Protein 3IBY (pdb70)

Nearest PDB structures (foldseek):
  3iby-assembly1_A  TM=1.004E+00  e=4.675E-51  Legionella pneumophila
  3iby-assembly4_D  TM=9.931E-01  e=3.645E-46  Legionella pneumophila
  3iby-assembly3_C  TM=9.946E-01  e=7.337E-43  Legionella pneumophila
  3hyr-assembly1_A  TM=8.901E-01  e=9.371E-24  Escherichia coli
  4q00-assembly2_B  TM=8.848E-01  e=1.902E-23  Escherichia coli K-12

Secondary structure (DSSP, 8-state):
-EEEEEESTTSSHHHHHHHHHTTSEEEEEPTTSSSEEEEEEEEETTEEEEEEEPPP-SS---HHHHHHHHHHHHS--SEEEEEEEGGGHHHHHHHHHHHTTS-S-EEEEEE-HHHHHHTT-EE-HHHHHHHH-S-EEE-BGGGTBSHHHHHHHHHT--S--PPP-----HHHHHHHHHHHHHHHHHT--HHHHHHHHHHHHHT----HHHHHHHHHHHTTS-HHHHHHHHHHHHHHHHHHHHEE-/-EEEEEE-TTSSHHHHHHHHHTT-EEEEEPTTSSSEEEEEEEEETTEEEEEEEPPP-S-S---SSS--HHHHHHHHHHHHS--SEEEEEEEGGGHHHHHHHHHHHHTT-S-EEEEEE-HHHHHHTT--B-HHHHHHHHTS-EEE-BGGGTBSHHHHHHHHHT--SPPPPP-----HHHHHHHHHHHHHHHHTT--HHHHHHHHHHHHTT----HHHHHHHHHHHHHHHHHHB--/-EEEEEE-SSSSHHHHHHHHHTT-EEEEEPTTS--EEEEEEEEETTEEEEEEE----S----HHHHHHHHHHHHS--SEEEEEEEGGGHHHHHHHHHHHGGGSS-EEEEEE-HHHHHHTT-EE-HHHHHHHHSSEEEE-BGGGTBTHHHHHHHHHT--S--PPP-----HHHHHHHHHHHHHHHHHT--HHHHHHHHHHHHTT----HHHHHHHHHHHHHHHHHHTTEE-/-EEEEEE-SSSSHHHHHHHHHTT-EEEEE-TTSSSEEEEEEEEETTEEEEEEE----S-S----HHHHHHHHHHHHS--SEEEEEEEGGGHHHHHHHHHHHGGGTS-EEEEEE-HHHHHHTT-EE-HHHHHHHHTS-EEE-BGGGTBTHHHHHHHHTT--S--PPP-----HHHHHHHHHHHHHHHHHT--HHHHHHHHHHHHTT-HHHHHHTT-HHHHHHHHSSTT-HHHHHHHHHHHHHHHHHHHHEE-

Structure (mmCIF, N/CA/C/O backbone):
data_3IBY
#
_entry.id   3IBY
#
_cell.length_a   53.056
_cell.length_b   130.697
_cell.length_c   157.616
_cell.angle_alpha   90.00
_cell.angle_beta   90.00
_cell.angle_gamma   90.00
#
_symmetry.space_group_name_H-M   'P 21 21 21'
#
loop_
_entity.id
_entity.type
_entity.pdbx_description
1 polymer 'Ferrous iron transport protein B'
2 water water
#
loop_
_atom_site.group_PDB
_atom_site.id
_atom_site.type_symbol
_atom_site.label_atom_id
_atom_site.label_alt_id
_atom_site.label_comp_id
_atom_site.label_asym_id
_atom_site.label_entity_id
_atom_site.label_seq_id
_atom_site.pdbx_PDB_ins_code
_atom_site.Cartn_x
_atom_site.Cartn_y
_atom_site.Cartn_z
_atom_site.occupancy
_atom_site.B_iso_or_equiv
_atom_site.auth_seq_id
_atom_site.auth_comp_id
_atom_site.auth_asym_id
_atom_site.auth_atom_id
_atom_site.pdbx_PDB_model_num
ATOM 1 N N . THR A 1 2 ? 20.498 7.674 -44.811 1.00 12.02 2 THR A N 1
ATOM 2 C CA . THR A 1 2 ? 20.442 6.676 -45.897 1.00 11.92 2 THR A CA 1
ATOM 3 C C . THR A 1 2 ? 19.542 7.240 -46.991 1.00 11.75 2 THR A C 1
ATOM 4 O O . THR A 1 2 ? 18.497 7.811 -46.718 1.00 11.45 2 THR A O 1
ATOM 8 N N . HIS A 1 3 ? 19.964 7.063 -48.238 1.00 12.13 3 HIS A N 1
ATOM 9 C CA . HIS A 1 3 ? 19.446 7.859 -49.351 1.00 12.14 3 HIS A CA 1
ATOM 10 C C . HIS A 1 3 ? 18.691 7.005 -50.346 1.00 12.17 3 HIS A C 1
ATOM 11 O O . HIS A 1 3 ? 19.224 6.032 -50.907 1.00 11.81 3 HIS A O 1
ATOM 18 N N . ALA A 1 4 ? 17.446 7.391 -50.574 1.00 12.31 4 ALA A N 1
ATOM 19 C CA . ALA A 1 4 ? 16.516 6.579 -51.371 1.00 11.99 4 ALA A CA 1
ATOM 20 C C . ALA A 1 4 ? 16.037 7.358 -52.577 1.00 11.55 4 ALA A C 1
ATOM 21 O O . ALA A 1 4 ? 15.522 8.449 -52.434 1.00 11.47 4 ALA A O 1
ATOM 23 N N . LEU A 1 5 ? 16.251 6.818 -53.768 1.00 11.60 5 LEU A N 1
ATOM 24 C CA . LEU A 1 5 ? 15.630 7.376 -54.974 1.00 11.55 5 LEU A CA 1
ATOM 25 C C . LEU A 1 5 ? 14.190 6.847 -55.071 1.00 11.57 5 LEU A C 1
ATOM 26 O O . LEU A 1 5 ? 13.952 5.671 -54.791 1.00 10.58 5 LEU A O 1
ATOM 31 N N . LEU A 1 6 ? 13.258 7.715 -55.479 1.00 12.20 6 LEU A N 1
ATOM 32 C CA . LEU A 1 6 ? 11.859 7.308 -55.734 1.00 13.08 6 LEU A CA 1
ATOM 33 C C . LEU A 1 6 ? 11.556 7.329 -57.254 1.00 12.97 6 LEU A C 1
ATOM 34 O O . LEU A 1 6 ? 11.685 8.359 -57.930 1.00 13.52 6 LEU A O 1
ATOM 39 N N . ILE A 1 7 ? 11.185 6.166 -57.782 1.00 13.43 7 ILE A N 1
ATOM 40 C CA . ILE A 1 7 ? 11.089 5.946 -59.227 1.00 13.27 7 ILE A CA 1
ATOM 41 C C . ILE A 1 7 ? 9.811 5.233 -59.621 1.00 13.24 7 ILE A C 1
ATOM 42 O O . ILE A 1 7 ? 9.382 4.285 -58.946 1.00 13.87 7 ILE A O 1
ATOM 47 N N . GLY A 1 8 ? 9.240 5.643 -60.748 1.00 12.97 8 GLY A N 1
ATOM 48 C CA . GLY A 1 8 ? 8.138 4.889 -61.367 1.00 11.96 8 GLY A CA 1
ATOM 49 C C . GLY A 1 8 ? 7.761 5.392 -62.753 1.00 11.69 8 GLY A C 1
ATOM 50 O O . GLY A 1 8 ? 8.467 6.173 -63.374 1.00 12.05 8 GLY A O 1
ATOM 51 N N . ASN A 1 9 ? 6.654 4.883 -63.256 1.00 11.52 9 ASN A N 1
ATOM 52 C CA . ASN A 1 9 ? 6.013 5.426 -64.417 1.00 11.12 9 ASN A CA 1
ATOM 53 C C . ASN A 1 9 ? 5.356 6.742 -63.993 1.00 11.66 9 ASN A C 1
ATOM 54 O O . ASN A 1 9 ? 5.115 6.931 -62.826 1.00 9.99 9 ASN A O 1
ATOM 59 N N . PRO A 1 10 ? 5.010 7.616 -64.955 1.00 13.12 10 PRO A N 1
ATOM 60 C CA . PRO A 1 10 ? 4.232 8.842 -64.723 1.00 14.35 10 PRO A CA 1
ATOM 61 C C . PRO A 1 10 ? 2.902 8.554 -64.093 1.00 15.51 10 PRO A C 1
ATOM 62 O O . PRO A 1 10 ? 2.399 7.455 -64.236 1.00 15.62 10 PRO A O 1
ATOM 66 N N . ASN A 1 11 ? 2.332 9.522 -63.385 1.00 17.34 11 ASN A N 1
ATOM 67 C CA . ASN A 1 11 ? 0.936 9.397 -62.916 1.00 18.60 11 ASN A CA 1
ATOM 68 C C . ASN A 1 11 ? 0.644 8.090 -62.130 1.00 18.66 11 ASN A C 1
ATOM 69 O O . ASN A 1 11 ? -0.448 7.497 -62.294 1.00 18.59 11 ASN A O 1
ATOM 74 N N . CYS A 1 12 ? 1.589 7.655 -61.282 1.00 18.03 12 CYS A N 1
ATOM 75 C CA . CYS A 1 12 ? 1.339 6.460 -60.441 1.00 18.39 12 CYS A CA 1
ATOM 76 C C . CYS A 1 12 ? 1.124 6.765 -58.942 1.00 17.73 12 CYS A C 1
ATOM 77 O O . CYS A 1 12 ? 1.187 5.839 -58.105 1.00 18.00 12 CYS A O 1
ATOM 80 N N . GLY A 1 13 ? 0.814 8.038 -58.630 1.00 16.92 13 GLY A N 1
ATOM 81 C CA . GLY A 1 13 ? 0.779 8.549 -57.243 1.00 15.80 13 GLY A CA 1
ATOM 82 C C . GLY A 1 13 ? 2.173 8.720 -56.660 1.00 15.04 13 GLY A C 1
ATOM 83 O O . GLY A 1 13 ? 2.372 8.704 -55.448 1.00 14.96 13 GLY A O 1
ATOM 84 N N . LYS A 1 14 ? 3.163 8.864 -57.531 1.00 14.28 14 LYS A N 1
ATOM 85 C CA . LYS A 1 14 ? 4.534 8.879 -57.077 1.00 13.00 14 LYS A CA 1
ATOM 86 C C . LYS A 1 14 ? 4.681 10.093 -56.190 1.00 12.50 14 LYS A C 1
ATOM 87 O O . LYS A 1 14 ? 5.245 10.012 -55.139 1.00 11.97 14 LYS A O 1
ATOM 93 N N . THR A 1 15 ? 4.112 11.209 -56.617 1.00 12.76 15 THR A N 1
ATOM 94 C CA . THR A 1 15 ? 4.216 12.453 -55.901 1.00 13.29 15 THR A CA 1
ATOM 95 C C . THR A 1 15 ? 3.459 12.383 -54.603 1.00 12.84 15 THR A C 1
ATOM 96 O O . THR A 1 15 ? 3.919 12.856 -53.584 1.00 12.99 15 THR A O 1
ATOM 100 N N . THR A 1 16 ? 2.280 11.790 -54.640 1.00 12.60 16 THR A N 1
ATOM 101 C CA . THR A 1 16 ? 1.529 11.564 -53.425 1.00 12.34 16 THR A CA 1
ATOM 102 C C . THR A 1 16 ? 2.334 10.741 -52.428 1.00 11.89 16 THR A C 1
ATOM 103 O O . THR A 1 16 ? 2.317 11.043 -51.248 1.00 11.75 16 THR A O 1
ATOM 107 N N . LEU A 1 17 ? 3.061 9.717 -52.877 1.00 11.54 17 LEU A N 1
ATOM 108 C CA . LEU A 1 17 ? 3.874 8.923 -51.917 1.00 10.90 17 LEU A CA 1
ATOM 109 C C . LEU A 1 17 ? 4.986 9.766 -51.361 1.00 10.27 17 LEU A C 1
ATOM 110 O O . LEU A 1 17 ? 5.283 9.746 -50.167 1.00 10.26 17 LEU A O 1
ATOM 115 N N . PHE A 1 18 ? 5.579 10.548 -52.253 1.00 10.32 18 PHE A N 1
ATOM 116 C CA . PHE A 1 18 ? 6.575 11.497 -51.876 1.00 9.60 18 PHE A CA 1
ATOM 117 C C . PHE A 1 18 ? 6.069 12.379 -50.786 1.00 8.84 18 PHE A C 1
ATOM 118 O O . PHE A 1 18 ? 6.807 12.650 -49.855 1.00 9.50 18 PHE A O 1
ATOM 126 N N . ASN A 1 19 ? 4.842 12.865 -50.915 1.00 8.23 19 ASN A N 1
ATOM 127 C CA . ASN A 1 19 ? 4.294 13.787 -49.915 1.00 8.52 19 ASN A CA 1
ATOM 128 C C . ASN A 1 19 ? 4.008 13.055 -48.588 1.00 8.44 19 ASN A C 1
ATOM 129 O O . ASN A 1 19 ? 4.201 13.591 -47.488 1.00 6.89 19 ASN A O 1
ATOM 134 N N . ALA A 1 20 ? 3.539 11.827 -48.725 1.00 8.45 20 ALA A N 1
ATOM 135 C CA . ALA A 1 20 ? 3.178 11.035 -47.613 1.00 9.12 20 ALA A CA 1
ATOM 136 C C . ALA A 1 20 ? 4.442 10.776 -46.761 1.00 10.77 20 ALA A C 1
ATOM 137 O O . ALA A 1 20 ? 4.409 10.878 -45.527 1.00 11.35 20 ALA A O 1
ATOM 139 N N . LEU A 1 21 ? 5.563 10.484 -47.416 1.00 11.92 21 LEU A N 1
ATOM 140 C CA . LEU A 1 21 ? 6.806 10.175 -46.702 1.00 12.30 21 LEU A CA 1
ATOM 141 C C . LEU A 1 21 ? 7.449 11.421 -46.098 1.00 12.59 21 LEU A C 1
ATOM 142 O O . LEU A 1 21 ? 7.872 11.405 -44.972 1.00 13.45 21 LEU A O 1
ATOM 147 N N . THR A 1 22 ? 7.475 12.522 -46.833 1.00 12.99 22 THR A N 1
ATOM 148 C CA . THR A 1 22 ? 8.297 13.674 -46.455 1.00 13.18 22 THR A CA 1
ATOM 149 C C . THR A 1 22 ? 7.539 14.813 -45.766 1.00 12.82 22 THR A C 1
ATOM 150 O O . THR A 1 22 ? 8.137 15.620 -45.108 1.00 13.50 22 THR A O 1
ATOM 154 N N . ASN A 1 23 ? 6.231 14.879 -45.948 1.00 12.88 23 ASN A N 1
ATOM 155 C CA . ASN A 1 23 ? 5.387 15.896 -45.363 1.00 12.24 23 ASN A CA 1
ATOM 156 C C . ASN A 1 23 ? 5.823 17.300 -45.690 1.00 11.86 23 ASN A C 1
ATOM 157 O O . ASN A 1 23 ? 5.909 17.606 -46.858 1.00 12.63 23 ASN A O 1
ATOM 162 N N . ALA A 1 24 ? 6.086 18.177 -44.719 1.00 11.07 24 ALA A N 1
ATOM 163 C CA . ALA A 1 24 ? 6.502 19.550 -45.050 1.00 10.73 24 ALA A CA 1
ATOM 164 C C . ALA A 1 24 ? 8.014 19.603 -45.232 1.00 10.99 24 ALA A C 1
ATOM 165 O O . ALA A 1 24 ? 8.581 20.625 -45.653 1.00 10.16 24 ALA A O 1
ATOM 167 N N . ASN A 1 25 ? 8.674 18.494 -44.898 1.00 11.18 25 ASN A N 1
ATOM 168 C CA . ASN A 1 25 ? 10.145 18.427 -45.003 1.00 12.01 25 ASN A CA 1
ATOM 169 C C . ASN A 1 25 ? 10.558 18.040 -46.434 1.00 12.42 25 ASN A C 1
ATOM 170 O O . ASN A 1 25 ? 11.050 16.917 -46.681 1.00 12.73 25 ASN A O 1
ATOM 175 N N . GLN A 1 26 ? 10.368 18.994 -47.348 1.00 12.26 26 GLN A N 1
ATOM 176 C CA . GLN A 1 26 ? 10.627 18.759 -48.741 1.00 11.76 26 GLN A CA 1
ATOM 177 C C . GLN A 1 26 ? 10.830 20.094 -49.403 1.00 12.18 26 GLN A C 1
ATOM 178 O O . GLN A 1 26 ? 10.337 21.097 -48.922 1.00 9.87 26 GLN A O 1
ATOM 184 N N . ARG A 1 27 ? 11.548 20.104 -50.515 1.00 13.37 27 ARG A N 1
ATOM 185 C CA . ARG A 1 27 ? 11.818 21.323 -51.255 1.00 14.71 27 ARG A CA 1
ATOM 186 C C . ARG A 1 27 ? 11.983 21.156 -52.735 1.00 14.66 27 ARG A C 1
ATOM 187 O O . ARG A 1 27 ? 12.101 20.095 -53.223 1.00 16.03 27 ARG A O 1
ATOM 195 N N . VAL A 1 28 ? 11.960 22.234 -53.462 1.00 14.19 28 VAL A N 1
ATOM 196 C CA . VAL A 1 28 ? 12.125 22.144 -54.899 1.00 14.01 28 VAL A CA 1
ATOM 197 C C . VAL A 1 28 ? 13.343 22.965 -55.305 1.00 13.99 28 VAL A C 1
ATOM 198 O O . VAL A 1 28 ? 13.585 24.050 -54.776 1.00 13.81 28 VAL A O 1
ATOM 202 N N . GLY A 1 29 ? 14.119 22.439 -56.238 1.00 14.05 29 GLY A N 1
ATOM 203 C CA . GLY A 1 29 ? 15.143 23.228 -56.932 1.00 13.62 29 GLY A CA 1
ATOM 204 C C . GLY A 1 29 ? 15.186 22.741 -58.366 1.00 13.59 29 GLY A C 1
ATOM 205 O O . GLY A 1 29 ? 14.313 22.012 -58.781 1.00 13.51 29 GLY A O 1
ATOM 206 N N . ASN A 1 30 ? 16.202 23.114 -59.129 1.00 13.94 30 ASN A N 1
ATOM 207 C CA . ASN A 1 30 ? 16.355 22.573 -60.473 1.00 13.90 30 ASN A CA 1
ATOM 208 C C . ASN A 1 30 ? 17.327 21.435 -60.383 1.00 13.54 30 ASN A C 1
ATOM 209 O O . ASN A 1 30 ? 18.246 21.460 -59.603 1.00 13.28 30 ASN A O 1
ATOM 214 N N . TRP A 1 31 ? 17.121 20.410 -61.173 1.00 13.65 31 TRP A N 1
ATOM 215 C CA . TRP A 1 31 ? 18.180 19.489 -61.421 1.00 13.49 31 TRP A CA 1
ATOM 216 C C . TRP A 1 31 ? 19.373 20.279 -61.960 1.00 14.11 31 TRP A C 1
ATOM 217 O O . TRP A 1 31 ? 19.233 21.374 -62.452 1.00 13.40 31 TRP A O 1
ATOM 228 N N . PRO A 1 32 ? 20.567 19.717 -61.855 1.00 15.23 32 PRO A N 1
ATOM 229 C CA . PRO A 1 32 ? 21.781 20.454 -62.201 1.00 15.05 32 PRO A CA 1
ATOM 230 C C . PRO A 1 32 ? 21.880 20.907 -63.674 1.00 14.82 32 PRO A C 1
ATOM 231 O O . PRO A 1 32 ? 21.928 20.082 -64.612 1.00 13.71 32 PRO A O 1
ATOM 235 N N . GLY A 1 33 ? 21.918 22.230 -63.855 1.00 14.56 33 GLY A N 1
ATOM 236 C CA . GLY A 1 33 ? 22.077 22.815 -65.159 1.00 14.14 33 GLY A CA 1
ATOM 237 C C . GLY A 1 33 ? 20.984 22.504 -66.159 1.00 14.07 33 GLY A C 1
ATOM 238 O O . GLY A 1 33 ? 21.231 22.540 -67.366 1.00 14.85 33 GLY A O 1
ATOM 239 N N . VAL A 1 34 ? 19.770 22.235 -65.677 1.00 13.64 34 VAL A N 1
ATOM 240 C CA . VAL A 1 34 ? 18.614 22.058 -66.554 1.00 13.21 34 VAL A CA 1
ATOM 241 C C . VAL A 1 34 ? 17.408 22.819 -65.979 1.00 13.40 34 VAL A C 1
ATOM 242 O O . VAL A 1 34 ? 17.561 23.552 -65.002 1.00 14.72 34 VAL A O 1
ATOM 246 N N . THR A 1 35 ? 16.245 22.733 -66.619 1.00 12.58 35 THR A N 1
ATOM 247 C CA . THR A 1 35 ? 15.125 23.563 -66.226 1.00 11.36 35 THR A CA 1
ATOM 248 C C . THR A 1 35 ? 14.200 22.738 -65.407 1.00 11.70 35 THR A C 1
ATOM 249 O O . THR A 1 35 ? 13.378 23.277 -64.668 1.00 11.80 35 THR A O 1
ATOM 253 N N . VAL A 1 36 ? 14.331 21.415 -65.503 1.00 12.00 36 VAL A N 1
ATOM 254 C CA . VAL A 1 36 ? 13.406 20.508 -64.802 1.00 12.00 36 VAL A CA 1
ATOM 255 C C . VAL A 1 36 ? 13.605 20.633 -63.292 1.00 12.41 36 VAL A C 1
ATOM 256 O O . VAL A 1 36 ? 14.739 20.771 -62.811 1.00 13.63 36 VAL A O 1
ATOM 260 N N . GLU A 1 37 ? 12.494 20.595 -62.561 1.00 12.09 37 GLU A N 1
ATOM 261 C CA . GLU A 1 37 ? 12.481 20.888 -61.144 1.00 11.41 37 GLU A CA 1
ATOM 262 C C . GLU A 1 37 ? 12.801 19.633 -60.428 1.00 11.19 37 GLU A C 1
ATOM 263 O O . GLU A 1 37 ? 12.341 18.580 -60.812 1.00 11.61 37 GLU A O 1
ATOM 269 N N . LYS A 1 38 ? 13.646 19.706 -59.418 1.00 11.79 38 LYS A N 1
ATOM 270 C CA . LYS A 1 38 ? 13.975 18.507 -58.641 1.00 12.61 38 LYS A CA 1
ATOM 271 C C . LYS A 1 38 ? 13.302 18.648 -57.308 1.00 12.78 38 LYS A C 1
ATOM 272 O O . LYS A 1 38 ? 13.304 19.724 -56.745 1.00 13.57 38 LYS A O 1
ATOM 278 N N . LYS A 1 39 ? 12.711 17.586 -56.791 1.00 13.82 39 LYS A N 1
ATOM 279 C CA . LYS A 1 39 ? 12.111 17.654 -55.450 1.00 14.21 39 LYS A CA 1
ATOM 280 C C . LYS A 1 39 ? 12.883 16.713 -54.590 1.00 14.03 39 LYS A C 1
ATOM 281 O O . LYS A 1 39 ? 13.103 15.550 -54.976 1.00 13.91 39 LYS A O 1
ATOM 287 N N . THR A 1 40 ? 13.317 17.208 -53.433 1.00 13.53 40 THR A N 1
ATOM 288 C CA . THR A 1 40 ? 14.045 16.382 -52.481 1.00 13.25 40 THR A CA 1
ATOM 289 C C . THR A 1 40 ? 13.339 16.532 -51.147 1.00 13.53 40 THR A C 1
ATOM 290 O O . THR A 1 40 ? 12.722 17.543 -50.886 1.00 13.70 40 THR A O 1
ATOM 294 N N . GLY A 1 41 ? 13.385 15.495 -50.329 1.00 13.90 41 GLY A N 1
ATOM 295 C CA . GLY A 1 41 ? 12.923 15.588 -48.956 1.00 13.93 41 GLY A CA 1
ATOM 296 C C . GLY A 1 41 ? 13.505 14.521 -48.011 1.00 14.08 41 GLY A C 1
ATOM 297 O O . GLY A 1 41 ? 14.342 13.709 -48.384 1.00 13.53 41 GLY A O 1
ATOM 298 N N . GLU A 1 42 ? 13.059 14.534 -46.763 1.00 14.21 42 GLU A N 1
ATOM 299 C CA . GLU A 1 42 ? 13.602 13.610 -45.798 1.00 14.66 42 GLU A CA 1
ATOM 300 C C . GLU A 1 42 ? 12.609 13.307 -44.659 1.00 14.39 42 GLU A C 1
ATOM 301 O O . GLU A 1 42 ? 11.676 14.070 -44.401 1.00 15.56 42 GLU A O 1
ATOM 307 N N . PHE A 1 43 ? 12.767 12.151 -44.030 1.00 13.36 43 PHE A N 1
ATOM 308 C CA . PHE A 1 43 ? 12.014 11.879 -42.842 1.00 12.77 43 PHE A CA 1
ATOM 309 C C . PHE A 1 43 ? 12.865 11.130 -41.839 1.00 12.94 43 PHE A C 1
ATOM 310 O O . PHE A 1 43 ? 13.821 10.472 -42.200 1.00 12.46 43 PHE A O 1
ATOM 318 N N . LEU A 1 44 ? 12.524 11.273 -40.564 1.00 13.62 44 LEU A N 1
ATOM 319 C CA . LEU A 1 44 ? 13.115 10.471 -39.522 1.00 13.96 44 LEU A CA 1
ATOM 320 C C . LEU A 1 44 ? 12.327 9.178 -39.373 1.00 14.75 44 LEU A C 1
ATOM 321 O O . LEU A 1 44 ? 11.120 9.158 -39.581 1.00 14.59 44 LEU A O 1
ATOM 326 N N . LEU A 1 45 ? 13.025 8.093 -39.046 1.00 15.99 45 LEU A N 1
ATOM 327 C CA . LEU A 1 45 ? 12.422 6.776 -38.896 1.00 16.64 45 LEU A CA 1
ATOM 328 C C . LEU A 1 45 ? 13.116 6.158 -37.721 1.00 17.19 45 LEU A C 1
ATOM 329 O O . LEU A 1 45 ? 13.992 5.277 -37.836 1.00 17.62 45 LEU A O 1
ATOM 334 N N . GLY A 1 46 ? 12.709 6.662 -36.564 1.00 18.06 46 GLY A N 1
ATOM 335 C CA . GLY A 1 46 ? 13.438 6.493 -35.326 1.00 18.03 46 GLY A CA 1
ATOM 336 C C . GLY A 1 46 ? 14.596 7.470 -35.337 1.00 17.98 46 GLY A C 1
ATOM 337 O O . GLY A 1 46 ? 14.424 8.665 -35.644 1.00 17.81 46 GLY A O 1
ATOM 338 N N . GLU A 1 47 ? 15.781 6.948 -35.021 1.00 17.92 47 GLU A N 1
ATOM 339 C CA . GLU A 1 47 ? 16.974 7.770 -34.951 1.00 17.57 47 GLU A CA 1
ATOM 340 C C . GLU A 1 47 ? 17.508 7.954 -36.362 1.00 17.04 47 GLU A C 1
ATOM 341 O O . GLU A 1 47 ? 18.114 8.982 -36.642 1.00 17.12 47 GLU A O 1
ATOM 347 N N . HIS A 1 48 ? 17.211 6.978 -37.235 1.00 16.07 48 HIS A N 1
ATOM 348 C CA . HIS A 1 48 ? 17.543 6.980 -38.671 1.00 15.42 48 HIS A CA 1
ATOM 349 C C . HIS A 1 48 ? 16.971 8.110 -39.561 1.00 14.20 48 HIS A C 1
ATOM 350 O O . HIS A 1 48 ? 15.764 8.240 -39.702 1.00 13.70 48 HIS A O 1
ATOM 357 N N . LEU A 1 49 ? 17.842 8.873 -40.212 1.00 12.82 49 LEU A N 1
ATOM 358 C CA . LEU A 1 49 ? 17.406 9.846 -41.214 1.00 12.36 49 LEU A CA 1
ATOM 359 C C . LEU A 1 49 ? 17.261 9.164 -42.586 1.00 11.96 49 LEU A C 1
ATOM 360 O O . LEU A 1 49 ? 18.083 8.346 -42.977 1.00 10.79 49 LEU A O 1
ATOM 365 N N . ILE A 1 50 ? 16.200 9.498 -43.321 1.00 11.71 50 ILE A N 1
ATOM 366 C CA . ILE A 1 50 ? 16.037 8.983 -44.665 1.00 10.97 50 ILE A CA 1
ATOM 367 C C . ILE A 1 50 ? 15.857 10.128 -45.611 1.00 11.14 50 ILE A C 1
ATOM 368 O O . ILE A 1 50 ? 14.902 10.902 -45.482 1.00 10.43 50 ILE A O 1
ATOM 373 N N . GLU A 1 51 ? 16.770 10.232 -46.580 1.00 11.63 51 GLU A N 1
ATOM 374 C CA . GLU A 1 51 ? 16.672 11.292 -47.565 1.00 12.65 51 GLU A CA 1
ATOM 375 C C . GLU A 1 51 ? 16.106 10.658 -48.806 1.00 12.11 51 GLU A C 1
ATOM 376 O O . GLU A 1 51 ? 16.359 9.484 -49.064 1.00 11.47 51 GLU A O 1
ATOM 382 N N . ILE A 1 52 ? 15.337 11.439 -49.550 1.00 11.71 52 ILE A N 1
ATOM 383 C CA . ILE A 1 52 ? 14.608 10.960 -50.714 1.00 11.73 52 ILE A CA 1
ATOM 384 C C . ILE A 1 52 ? 14.713 11.952 -51.851 1.00 11.06 52 ILE A C 1
ATOM 385 O O . ILE A 1 52 ? 14.483 13.182 -51.653 1.00 10.61 52 ILE A O 1
ATOM 390 N N . THR A 1 53 ? 15.039 11.401 -53.023 1.00 10.16 53 THR A N 1
ATOM 391 C CA . THR A 1 53 ? 15.061 12.170 -54.209 1.00 10.62 53 THR A CA 1
ATOM 392 C C . THR A 1 53 ? 14.020 11.616 -55.142 1.00 11.19 53 THR A C 1
ATOM 393 O O . THR A 1 53 ? 14.012 10.400 -55.477 1.00 12.27 53 THR A O 1
ATOM 397 N N . ASP A 1 54 ? 13.119 12.498 -55.552 1.00 10.88 54 ASP A N 1
ATOM 398 C CA . ASP A 1 54 ? 12.111 12.109 -56.494 1.00 11.77 54 ASP A CA 1
ATOM 399 C C . ASP A 1 54 ? 12.646 12.145 -57.913 1.00 11.83 54 ASP A C 1
ATOM 400 O O . ASP A 1 54 ? 13.181 13.178 -58.324 1.00 12.58 54 ASP A O 1
ATOM 405 N N . LEU A 1 55 ? 12.454 11.057 -58.675 1.00 11.57 55 LEU A N 1
ATOM 406 C CA . LEU A 1 55 ? 12.798 11.076 -60.108 1.00 10.70 55 LEU A CA 1
ATOM 407 C C . LEU A 1 55 ? 11.579 11.191 -60.926 1.00 9.67 55 LEU A C 1
ATOM 408 O O . LEU A 1 55 ? 10.598 10.614 -60.571 1.00 8.90 55 LEU A O 1
ATOM 413 N N . PRO A 1 56 ? 11.657 11.910 -62.046 1.00 9.76 56 PRO A N 1
ATOM 414 C CA . PRO A 1 56 ? 10.543 12.077 -62.907 1.00 10.15 56 PRO A CA 1
ATOM 415 C C . PRO A 1 56 ? 10.239 10.754 -63.498 1.00 10.24 56 PRO A C 1
ATOM 416 O O . PRO A 1 56 ? 11.161 10.019 -63.799 1.00 10.86 56 PRO A O 1
ATOM 420 N N . GLY A 1 57 ? 8.955 10.447 -63.617 1.00 10.29 57 GLY A N 1
ATOM 421 C CA . GLY A 1 57 ? 8.495 9.189 -64.115 1.00 10.41 57 GLY A CA 1
ATOM 422 C C . GLY A 1 57 ? 8.858 8.957 -65.567 1.00 10.88 57 GLY A C 1
ATOM 423 O O . GLY A 1 57 ? 8.966 9.894 -66.333 1.00 11.26 57 GLY A O 1
ATOM 424 N N . VAL A 1 58 ? 9.019 7.684 -65.919 1.00 10.87 58 VAL A N 1
ATOM 425 C CA . VAL A 1 58 ? 9.493 7.231 -67.185 1.00 10.65 58 VAL A CA 1
ATOM 426 C C . VAL A 1 58 ? 8.957 5.832 -67.280 1.00 11.01 58 VAL A C 1
ATOM 427 O O . VAL A 1 58 ? 8.887 5.134 -66.252 1.00 12.07 58 VAL A O 1
ATOM 431 N N . TYR A 1 59 ? 8.562 5.422 -68.480 1.00 10.53 59 TYR A N 1
ATOM 432 C CA . TYR A 1 59 ? 8.200 4.051 -68.736 1.00 10.38 59 TYR A CA 1
ATOM 433 C C . TYR A 1 59 ? 9.433 3.120 -68.723 1.00 10.99 59 TYR A C 1
ATOM 434 O O . TYR A 1 59 ? 9.378 1.947 -68.291 1.00 10.51 59 TYR A O 1
ATOM 443 N N . SER A 1 60 ? 10.538 3.672 -69.217 1.00 11.76 60 SER A N 1
ATOM 444 C CA . SER A 1 60 ? 11.715 2.908 -69.669 1.00 12.64 60 SER A CA 1
ATOM 445 C C . SER A 1 60 ? 12.939 3.766 -69.448 1.00 13.34 60 SER A C 1
ATOM 446 O O . SER A 1 60 ? 12.873 4.978 -69.604 1.00 14.24 60 SER A O 1
ATOM 449 N N . LEU A 1 61 ? 14.070 3.151 -69.144 1.00 14.36 61 LEU A N 1
ATOM 450 C CA . LEU A 1 61 ? 15.270 3.915 -68.830 1.00 15.29 61 LEU A CA 1
ATOM 451 C C . LEU A 1 61 ? 16.048 4.376 -70.080 1.00 16.13 61 LEU A C 1
ATOM 452 O O . LEU A 1 61 ? 17.144 4.917 -69.974 1.00 16.36 61 LEU A O 1
ATOM 457 N N . VAL A 1 62 ? 15.480 4.202 -71.263 1.00 17.25 62 VAL A N 1
ATOM 458 C CA . VAL A 1 62 ? 16.238 4.516 -72.475 1.00 18.19 62 VAL A CA 1
ATOM 459 C C . VAL A 1 62 ? 15.959 5.935 -73.006 1.00 18.57 62 VAL A C 1
ATOM 460 O O . VAL A 1 62 ? 15.083 6.117 -73.857 1.00 19.31 62 VAL A O 1
ATOM 464 N N . SER A 1 69 ? 12.780 14.418 -74.878 1.00 20.78 69 SER A N 1
ATOM 465 C CA . SER A 1 69 ? 12.275 13.950 -73.596 1.00 21.10 69 SER A CA 1
ATOM 466 C C . SER A 1 69 ? 13.221 14.247 -72.377 1.00 20.89 69 SER A C 1
ATOM 467 O O . SER A 1 69 ? 13.650 13.315 -71.696 1.00 21.60 69 SER A O 1
ATOM 470 N N . GLN A 1 70 ? 13.487 15.525 -72.086 1.00 20.18 70 GLN A N 1
ATOM 471 C CA . GLN A 1 70 ? 14.427 15.948 -71.025 1.00 19.95 70 GLN A CA 1
ATOM 472 C C . GLN A 1 70 ? 14.253 15.237 -69.666 1.00 20.42 70 GLN A C 1
ATOM 473 O O . GLN A 1 70 ? 15.234 14.775 -69.079 1.00 19.60 70 GLN A O 1
ATOM 479 N N . ASP A 1 71 ? 13.011 15.145 -69.169 1.00 20.92 71 ASP A N 1
ATOM 480 C CA . ASP A 1 71 ? 12.692 14.349 -67.958 1.00 20.83 71 ASP A CA 1
ATOM 481 C C . ASP A 1 71 ? 13.099 12.896 -68.131 1.00 21.27 71 ASP A C 1
ATOM 482 O O . ASP A 1 71 ? 13.762 12.327 -67.242 1.00 21.97 71 ASP A O 1
ATOM 487 N N . GLU A 1 72 ? 12.668 12.251 -69.219 1.00 20.68 72 GLU A N 1
ATOM 488 C CA . GLU A 1 72 ? 12.945 10.810 -69.320 1.00 20.91 72 GLU A CA 1
ATOM 489 C C . GLU A 1 72 ? 14.442 10.560 -69.202 1.00 19.30 72 GLU A C 1
ATOM 490 O O . GLU A 1 72 ? 14.890 9.478 -68.781 1.00 18.90 72 GLU A O 1
ATOM 496 N N . GLN A 1 73 ? 15.178 11.609 -69.551 1.00 17.48 73 GLN A N 1
ATOM 497 C CA . GLN A 1 73 ? 16.610 11.615 -69.564 1.00 16.49 73 GLN A CA 1
ATOM 498 C C . GLN A 1 73 ? 17.184 11.713 -68.171 1.00 15.01 73 GLN A C 1
ATOM 499 O O . GLN A 1 73 ? 18.162 11.055 -67.874 1.00 14.81 73 GLN A O 1
ATOM 505 N N . ILE A 1 74 ? 16.609 12.568 -67.335 1.00 13.45 74 ILE A N 1
ATOM 506 C CA . ILE A 1 74 ? 17.140 12.803 -65.997 1.00 12.19 74 ILE A CA 1
ATOM 507 C C . ILE A 1 74 ? 17.151 11.527 -65.160 1.00 11.43 74 ILE A C 1
ATOM 508 O O . ILE A 1 74 ? 18.106 11.254 -64.461 1.00 11.37 74 ILE A O 1
ATOM 513 N N . ALA A 1 75 ? 16.098 10.741 -65.266 1.00 10.64 75 ALA A N 1
ATOM 514 C CA . ALA A 1 75 ? 15.950 9.531 -64.505 1.00 10.59 75 ALA A CA 1
ATOM 515 C C . ALA A 1 75 ? 16.959 8.463 -64.948 1.00 10.81 75 ALA A C 1
ATOM 516 O O . ALA A 1 75 ? 17.604 7.782 -64.131 1.00 10.20 75 ALA A O 1
ATOM 518 N N . ALA A 1 76 ? 17.045 8.324 -66.265 1.00 11.13 76 ALA A N 1
ATOM 519 C CA . ALA A 1 76 ? 18.028 7.506 -66.928 1.00 11.28 76 ALA A CA 1
ATOM 520 C C . ALA A 1 76 ? 19.442 7.771 -66.416 1.00 11.63 76 ALA A C 1
ATOM 521 O O . ALA A 1 76 ? 20.169 6.814 -66.148 1.00 12.50 76 ALA A O 1
ATOM 523 N N . GLN A 1 77 ? 19.831 9.039 -66.259 1.00 11.20 77 GLN A N 1
ATOM 524 C CA . GLN A 1 77 ? 21.166 9.322 -65.767 1.00 11.80 77 GLN A CA 1
ATOM 525 C C . GLN A 1 77 ? 21.327 9.424 -64.256 1.00 11.34 77 GLN A C 1
ATOM 526 O O . GLN A 1 77 ? 22.450 9.279 -63.764 1.00 11.68 77 GLN A O 1
ATOM 532 N N . SER A 1 78 ? 20.249 9.635 -63.510 1.00 10.30 78 SER A N 1
ATOM 533 C CA . SER A 1 78 ? 20.377 9.786 -62.070 1.00 9.42 78 SER A CA 1
ATOM 534 C C . SER A 1 78 ? 20.671 8.444 -61.402 1.00 9.33 78 SER A C 1
ATOM 535 O O . SER A 1 78 ? 21.434 8.396 -60.454 1.00 8.68 78 SER A O 1
ATOM 538 N N . VAL A 1 79 ? 20.071 7.359 -61.896 1.00 9.89 79 VAL A N 1
ATOM 539 C CA . VAL A 1 79 ? 20.326 6.019 -61.352 1.00 10.27 79 VAL A CA 1
ATOM 540 C C . VAL A 1 79 ? 21.741 5.546 -61.624 1.00 10.71 79 VAL A C 1
ATOM 541 O O . VAL A 1 79 ? 22.134 4.527 -61.124 1.00 11.47 79 VAL A O 1
ATOM 545 N N . ILE A 1 80 ? 22.511 6.266 -62.428 1.00 11.55 80 ILE A N 1
ATOM 546 C CA . ILE A 1 80 ? 23.928 6.007 -62.484 1.00 11.85 80 ILE A CA 1
ATOM 547 C C . ILE A 1 80 ? 24.717 7.158 -61.801 1.00 11.78 80 ILE A C 1
ATOM 548 O O . ILE A 1 80 ? 25.713 6.899 -61.131 1.00 11.83 80 ILE A O 1
ATOM 553 N N . ASP A 1 81 ? 24.238 8.402 -61.915 1.00 11.76 81 ASP A N 1
ATOM 554 C CA . ASP A 1 81 ? 24.995 9.621 -61.465 1.00 11.81 81 ASP A CA 1
ATOM 555 C C . ASP A 1 81 ? 25.009 9.808 -59.966 1.00 10.98 81 ASP A C 1
ATOM 556 O O . ASP A 1 81 ? 25.952 10.313 -59.406 1.00 10.00 81 ASP A O 1
ATOM 561 N N . LEU A 1 82 ? 23.901 9.471 -59.332 1.00 10.93 82 LEU A N 1
ATOM 562 C CA . LEU A 1 82 ? 23.721 9.816 -57.940 1.00 10.78 82 LEU A CA 1
ATOM 563 C C . LEU A 1 82 ? 24.245 8.719 -57.018 1.00 10.94 82 LEU A C 1
ATOM 564 O O . LEU A 1 82 ? 24.391 7.552 -57.364 1.00 9.38 82 LEU A O 1
ATOM 569 N N . GLU A 1 83 ? 24.519 9.163 -55.814 1.00 11.72 83 GLU A N 1
ATOM 570 C CA . GLU A 1 83 ? 24.907 8.314 -54.752 1.00 12.43 83 GLU A CA 1
ATOM 571 C C . GLU A 1 83 ? 23.682 8.008 -53.973 1.00 11.44 83 GLU A C 1
ATOM 572 O O . GLU A 1 83 ? 23.232 8.846 -53.239 1.00 12.73 83 GLU A O 1
ATOM 578 N N . TYR A 1 84 ? 23.172 6.802 -54.083 1.00 11.24 84 TYR A N 1
ATOM 579 C CA . TYR A 1 84 ? 21.994 6.381 -53.365 1.00 10.32 84 TYR A CA 1
ATOM 580 C C . TYR A 1 84 ? 22.139 4.952 -52.835 1.00 10.74 84 TYR A C 1
ATOM 581 O O . TYR A 1 84 ? 22.858 4.131 -53.410 1.00 11.38 84 TYR A O 1
ATOM 590 N N . ASP A 1 85 ? 21.444 4.656 -51.741 1.00 10.90 85 ASP A N 1
ATOM 591 C CA . ASP A 1 85 ? 21.574 3.392 -51.053 1.00 10.98 85 ASP A CA 1
ATOM 592 C C . ASP A 1 85 ? 20.492 2.441 -51.487 1.00 11.53 85 ASP A C 1
ATOM 593 O O . ASP A 1 85 ? 20.708 1.235 -51.490 1.00 11.92 85 ASP A O 1
ATOM 598 N N . CYS A 1 86 ? 19.318 2.953 -51.824 1.00 12.18 86 CYS A N 1
ATOM 599 C CA . CYS A 1 86 ? 18.265 2.050 -52.328 1.00 13.27 86 CYS A CA 1
ATOM 600 C C . CYS A 1 86 ? 17.227 2.753 -53.193 1.00 12.80 86 CYS A C 1
ATOM 601 O O . CYS A 1 86 ? 17.207 3.994 -53.245 1.00 13.40 86 CYS A O 1
ATOM 604 N N . ILE A 1 87 ? 16.377 1.965 -53.862 1.00 12.34 87 ILE A N 1
ATOM 605 C CA . ILE A 1 87 ? 15.268 2.513 -54.683 1.00 12.30 87 ILE A CA 1
ATOM 606 C C . ILE A 1 87 ? 13.922 2.068 -54.168 1.00 11.57 87 ILE A C 1
ATOM 607 O O . ILE A 1 87 ? 13.727 0.904 -53.801 1.00 11.75 87 ILE A O 1
ATOM 612 N N . ILE A 1 88 ? 13.003 3.015 -54.165 1.00 10.69 88 ILE A N 1
ATOM 613 C CA . ILE A 1 88 ? 11.615 2.756 -53.897 1.00 10.66 88 ILE A CA 1
ATOM 614 C C . ILE A 1 88 ? 10.910 2.862 -55.230 1.00 12.02 88 ILE A C 1
ATOM 615 O O . ILE A 1 88 ? 10.670 3.978 -55.781 1.00 13.50 88 ILE A O 1
ATOM 620 N N . ASN A 1 89 ? 10.609 1.699 -55.782 1.00 12.21 89 ASN A N 1
ATOM 621 C CA . ASN A 1 89 ? 9.934 1.616 -57.047 1.00 11.77 89 ASN A CA 1
ATOM 622 C C . ASN A 1 89 ? 8.445 1.632 -56.728 1.00 12.04 89 ASN A C 1
ATOM 623 O O . ASN A 1 89 ? 7.899 0.701 -56.128 1.00 11.73 89 ASN A O 1
ATOM 628 N N . VAL A 1 90 ? 7.794 2.726 -57.103 1.00 12.78 90 VAL A N 1
ATOM 629 C CA . VAL A 1 90 ? 6.332 2.850 -56.988 1.00 12.42 90 VAL A CA 1
ATOM 630 C C . VAL A 1 90 ? 5.627 2.327 -58.203 1.00 12.08 90 VAL A C 1
ATOM 631 O O . VAL A 1 90 ? 5.814 2.827 -59.302 1.0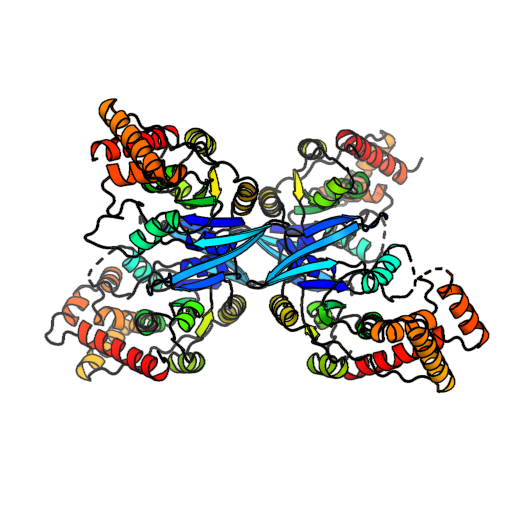0 10.65 90 VAL A O 1
ATOM 635 N N . ILE A 1 91 ? 4.751 1.369 -57.956 1.00 12.82 91 ILE A N 1
ATOM 636 C CA . ILE A 1 91 ? 3.968 0.728 -58.982 1.00 12.97 91 ILE A CA 1
ATOM 637 C C . ILE A 1 91 ? 2.531 1.067 -58.783 1.00 13.07 91 ILE A C 1
ATOM 638 O O . ILE A 1 91 ? 2.075 1.143 -57.647 1.00 13.17 91 ILE A O 1
ATOM 643 N N . ASP A 1 92 ? 1.814 1.234 -59.890 1.00 13.59 92 ASP A N 1
ATOM 644 C CA . ASP A 1 92 ? 0.354 1.393 -59.896 1.00 13.55 92 ASP A CA 1
ATOM 645 C C . ASP A 1 92 ? -0.270 0.013 -60.079 1.00 12.90 92 ASP A C 1
ATOM 646 O O . ASP A 1 92 ? -0.140 -0.572 -61.133 1.00 12.79 92 ASP A O 1
ATOM 651 N N . ALA A 1 93 ? -1.001 -0.475 -59.076 1.00 13.30 93 ALA A N 1
ATOM 652 C CA . ALA A 1 93 ? -1.635 -1.825 -59.128 1.00 13.25 93 ALA A CA 1
ATOM 653 C C . ALA A 1 93 ? -2.519 -2.023 -60.344 1.00 13.10 93 ALA A C 1
ATOM 654 O O . ALA A 1 93 ? -2.706 -3.127 -60.836 1.00 14.56 93 ALA A O 1
ATOM 656 N N . CYS A 1 94 ? -3.035 -0.946 -60.864 1.00 13.08 94 CYS A N 1
ATOM 657 C CA . CYS A 1 94 ? -3.954 -1.051 -61.954 1.00 14.21 94 CYS A CA 1
ATOM 658 C C . CYS A 1 94 ? -3.245 -1.226 -63.300 1.00 14.14 94 CYS A C 1
ATOM 659 O O . CYS A 1 94 ? -3.899 -1.408 -64.323 1.00 15.41 94 CYS A O 1
ATOM 662 N N . HIS A 1 95 ? -1.930 -1.084 -63.351 1.00 13.31 95 HIS A N 1
ATOM 663 C CA . HIS A 1 95 ? -1.253 -1.185 -64.640 1.00 12.40 95 HIS A CA 1
ATOM 664 C C . HIS A 1 95 ? 0.037 -1.860 -64.387 1.00 12.45 95 HIS A C 1
ATOM 665 O O . HIS A 1 95 ? 1.088 -1.333 -64.761 1.00 14.37 95 HIS A O 1
ATOM 672 N N . LEU A 1 96 ? -0.065 -3.014 -63.732 1.00 11.58 96 LEU A N 1
ATOM 673 C CA . LEU A 1 96 ? 1.054 -3.793 -63.264 1.00 10.97 96 LEU A CA 1
ATOM 674 C C . LEU A 1 96 ? 1.966 -4.163 -64.405 1.00 10.89 96 LEU A C 1
ATOM 675 O O . LEU A 1 96 ? 3.149 -3.887 -64.365 1.00 11.77 96 LEU A O 1
ATOM 680 N N . GLU A 1 97 ? 1.426 -4.746 -65.450 1.00 11.07 97 GLU A N 1
ATOM 681 C CA . GLU A 1 97 ? 2.268 -5.252 -66.506 1.00 11.25 97 GLU A CA 1
ATOM 682 C C . GLU A 1 97 ? 3.126 -4.165 -67.160 1.00 11.46 97 GLU A C 1
ATOM 683 O O . GLU A 1 97 ? 4.332 -4.401 -67.453 1.00 11.20 97 GLU A O 1
ATOM 689 N N . ARG A 1 98 ? 2.541 -2.984 -67.388 1.00 11.09 98 ARG A N 1
ATOM 690 C CA . ARG A 1 98 ? 3.332 -1.887 -67.968 1.00 11.21 98 ARG A CA 1
ATOM 691 C C . ARG A 1 98 ? 4.383 -1.464 -66.947 1.00 11.02 98 ARG A C 1
ATOM 692 O O . ARG A 1 98 ? 5.573 -1.341 -67.273 1.00 11.39 98 ARG A O 1
ATOM 700 N N . HIS A 1 99 ? 3.959 -1.319 -65.701 1.00 10.62 99 HIS A N 1
ATOM 701 C CA . HIS A 1 99 ? 4.785 -0.669 -64.699 1.00 10.63 99 HIS A CA 1
ATOM 702 C C . HIS A 1 99 ? 5.984 -1.496 -64.322 1.00 11.17 99 HIS A C 1
ATOM 703 O O . HIS A 1 99 ? 7.004 -0.952 -63.926 1.00 11.57 99 HIS A O 1
ATOM 710 N N . LEU A 1 100 ? 5.887 -2.813 -64.467 1.00 11.47 100 LEU A N 1
ATOM 711 C CA . LEU A 1 100 ? 7.009 -3.700 -64.185 1.00 10.85 100 LEU A CA 1
ATOM 712 C C . LEU A 1 100 ? 8.082 -3.700 -65.284 1.00 10.98 100 LEU A C 1
ATOM 713 O O . LEU A 1 100 ? 9.148 -4.332 -65.146 1.00 11.04 100 LEU A O 1
ATOM 718 N N . TYR A 1 101 ? 7.823 -3.058 -66.408 1.00 10.08 101 TYR A N 1
ATOM 719 C CA . TYR A 1 101 ? 8.883 -2.991 -67.398 1.00 9.72 101 TYR A CA 1
ATOM 720 C C . TYR A 1 101 ? 10.023 -2.241 -66.747 1.00 9.26 101 TYR A C 1
ATOM 721 O O . TYR A 1 101 ? 11.145 -2.731 -66.716 1.00 9.80 101 TYR A O 1
ATOM 730 N N . LEU A 1 102 ? 9.711 -1.082 -66.184 1.00 8.93 102 LEU A N 1
ATOM 731 C CA . LEU A 1 102 ? 10.701 -0.257 -65.504 1.00 9.24 102 LEU A CA 1
ATOM 732 C C . LEU A 1 102 ? 11.384 -0.970 -64.378 1.00 9.69 102 LEU A C 1
ATOM 733 O O . LEU A 1 102 ? 12.584 -0.801 -64.149 1.00 10.07 102 LEU A O 1
ATOM 738 N N . THR A 1 103 ? 10.606 -1.788 -63.690 1.00 10.71 103 THR A N 1
ATOM 739 C CA . THR A 1 103 ? 11.061 -2.485 -62.500 1.00 10.88 103 THR A CA 1
ATOM 740 C C . THR A 1 103 ? 12.157 -3.452 -62.834 1.00 10.51 103 THR A C 1
ATOM 741 O O . THR A 1 103 ? 13.148 -3.541 -62.122 1.00 11.24 103 THR A O 1
ATOM 745 N N . SER A 1 104 ? 11.939 -4.211 -63.891 1.00 10.15 104 SER A N 1
ATOM 746 C CA . SER A 1 104 ? 12.894 -5.234 -64.305 1.00 10.04 104 SER A CA 1
ATOM 747 C C . SER A 1 104 ? 14.193 -4.575 -64.715 1.00 10.37 104 SER A C 1
ATOM 748 O O . SER A 1 104 ? 15.247 -5.115 -64.434 1.00 11.52 104 SER A O 1
ATOM 751 N N . GLN A 1 105 ? 14.107 -3.424 -65.385 1.00 10.52 105 GLN A N 1
ATOM 752 C CA . GLN A 1 105 ? 15.298 -2.637 -65.741 1.00 10.86 105 GLN A CA 1
ATOM 753 C C . GLN A 1 105 ? 16.073 -2.175 -64.485 1.00 10.36 105 GLN A C 1
ATOM 754 O O . GLN A 1 105 ? 17.291 -2.305 -64.444 1.00 10.25 105 GLN A O 1
ATOM 760 N N . LEU A 1 106 ? 15.358 -1.669 -63.478 1.00 10.06 106 LEU A N 1
ATOM 761 C CA . LEU A 1 106 ? 15.941 -1.240 -62.181 1.00 9.35 106 LEU A CA 1
ATOM 762 C C . LEU A 1 106 ? 16.681 -2.335 -61.427 1.00 9.58 106 LEU A C 1
ATOM 763 O O . LEU A 1 106 ? 17.740 -2.102 -60.894 1.00 10.01 106 LEU A O 1
ATOM 768 N N . PHE A 1 107 ? 16.091 -3.525 -61.357 1.00 10.59 107 PHE A N 1
ATOM 769 C CA . PHE A 1 107 ? 16.743 -4.735 -60.812 1.00 11.31 107 PHE A CA 1
ATOM 770 C C . PHE A 1 107 ? 18.071 -5.063 -61.453 1.00 11.73 107 PHE A C 1
ATOM 771 O O . PHE A 1 107 ? 18.817 -5.841 -60.903 1.00 13.23 107 PHE A O 1
ATOM 779 N N . GLU A 1 108 ? 18.335 -4.546 -62.647 1.00 11.62 108 GLU A N 1
ATOM 780 C CA . GLU A 1 108 ? 19.609 -4.777 -63.323 1.00 10.94 108 GLU A CA 1
ATOM 781 C C . GLU A 1 108 ? 20.683 -3.788 -62.850 1.00 10.83 108 GLU A C 1
ATOM 782 O O . GLU A 1 108 ? 21.796 -3.854 -63.325 1.00 10.71 108 GLU A O 1
ATOM 788 N N . LEU A 1 109 ? 20.354 -2.851 -61.960 1.00 10.80 109 LEU A N 1
ATOM 789 C CA . LEU A 1 109 ? 21.384 -1.976 -61.348 1.00 11.32 109 LEU A CA 1
ATOM 790 C C . LEU A 1 109 ? 22.201 -2.668 -60.224 1.00 11.91 109 LEU A C 1
ATOM 791 O O . LEU A 1 109 ? 23.298 -2.267 -59.888 1.00 12.35 109 LEU A O 1
ATOM 796 N N . GLY A 1 110 ? 21.652 -3.690 -59.607 1.00 12.88 110 GLY A N 1
ATOM 797 C CA . GLY A 1 110 ? 22.322 -4.289 -58.469 1.00 13.27 110 GLY A CA 1
ATOM 798 C C . GLY A 1 110 ? 22.287 -3.422 -57.229 1.00 13.04 110 GLY A C 1
ATOM 799 O O . GLY A 1 110 ? 23.077 -3.599 -56.319 1.00 13.90 110 GLY A O 1
ATOM 800 N N . LYS A 1 111 ? 21.353 -2.505 -57.182 1.00 12.88 111 LYS A N 1
ATOM 801 C CA . LYS A 1 111 ? 21.168 -1.678 -56.030 1.00 13.29 111 LYS A CA 1
ATOM 802 C C . LYS A 1 111 ? 19.867 -2.202 -55.426 1.00 12.97 111 LYS A C 1
ATOM 803 O O . LYS A 1 111 ? 19.006 -2.673 -56.183 1.00 13.82 111 LYS A O 1
ATOM 809 N N . PRO A 1 112 ? 19.693 -2.107 -54.098 1.00 12.37 112 PRO A N 1
ATOM 810 C CA . PRO A 1 112 ? 18.455 -2.509 -53.380 1.00 12.48 112 PRO A CA 1
ATOM 811 C C . PRO A 1 112 ? 17.173 -1.837 -53.867 1.00 12.53 112 PRO A C 1
ATOM 812 O O . PRO A 1 112 ? 17.158 -0.625 -54.049 1.00 13.42 112 PRO A O 1
ATOM 816 N N . VAL A 1 113 ? 16.107 -2.610 -54.059 1.00 11.69 113 VAL A N 1
ATOM 817 C CA . VAL A 1 113 ? 14.826 -2.070 -54.448 1.00 11.28 113 VAL A CA 1
ATOM 818 C C . VAL A 1 113 ? 13.778 -2.654 -53.540 1.00 12.10 113 VAL A C 1
ATOM 819 O O . VAL A 1 113 ? 13.867 -3.803 -53.156 1.00 12.68 113 VAL A O 1
ATOM 823 N N . VAL A 1 114 ? 12.797 -1.818 -53.199 1.00 12.22 114 VAL A N 1
ATOM 824 C CA . VAL A 1 114 ? 11.598 -2.195 -52.475 1.00 11.77 114 VAL A CA 1
ATOM 825 C C . VAL A 1 114 ? 10.463 -1.693 -53.405 1.00 11.75 114 VAL A C 1
ATOM 826 O O . VAL A 1 114 ? 10.586 -0.609 -53.983 1.00 10.64 114 VAL A O 1
ATOM 830 N N . VAL A 1 115 ? 9.398 -2.482 -53.579 1.00 11.80 115 VAL A N 1
ATOM 831 C CA . VAL A 1 115 ? 8.273 -2.075 -54.406 1.00 11.72 115 VAL A CA 1
ATOM 832 C C . VAL A 1 115 ? 7.161 -1.586 -53.507 1.00 11.81 115 VAL A C 1
ATOM 833 O O . VAL A 1 115 ? 6.838 -2.229 -52.502 1.00 12.47 115 VAL A O 1
ATOM 837 N N . ALA A 1 116 ? 6.643 -0.404 -53.837 1.00 11.73 116 ALA A N 1
ATOM 838 C CA . ALA A 1 116 ? 5.471 0.220 -53.179 1.00 11.59 116 ALA A CA 1
ATOM 839 C C . ALA A 1 116 ? 4.318 0.038 -54.140 1.00 11.95 116 ALA A C 1
ATOM 840 O O . ALA A 1 116 ? 4.336 0.625 -55.212 1.00 12.49 116 ALA A O 1
ATOM 842 N N . LEU A 1 117 ? 3.346 -0.809 -53.794 1.00 12.61 117 LEU A N 1
ATOM 843 C CA . LEU A 1 117 ? 2.316 -1.255 -54.749 1.00 12.04 117 LEU A CA 1
ATOM 844 C C . LEU A 1 117 ? 1.126 -0.404 -54.425 1.00 11.56 117 LEU A C 1
ATOM 845 O O . LEU A 1 117 ? 0.401 -0.660 -53.485 1.00 9.31 117 LEU A O 1
ATOM 850 N N . ASN A 1 118 ? 1.004 0.681 -55.170 1.00 12.38 118 ASN A N 1
ATOM 851 C CA . ASN A 1 118 ? 0.083 1.754 -54.838 1.00 13.56 118 ASN A CA 1
ATOM 852 C C . ASN A 1 118 ? -1.292 1.503 -55.497 1.00 13.86 118 ASN A C 1
ATOM 853 O O . ASN A 1 118 ? -1.441 0.602 -56.301 1.00 14.30 118 ASN A O 1
ATOM 858 N N . MET A 1 119 ? -2.296 2.269 -55.080 1.00 14.45 119 MET A N 1
ATOM 859 C CA . MET A 1 119 ? -3.627 2.310 -55.692 1.00 14.23 119 MET A CA 1
ATOM 860 C C . MET A 1 119 ? -4.367 1.006 -55.523 1.00 13.60 119 MET A C 1
ATOM 861 O O . MET A 1 119 ? -5.153 0.571 -56.395 1.00 12.95 119 MET A O 1
ATOM 866 N N . MET A 1 120 ? -4.124 0.388 -54.384 1.00 12.58 120 MET A N 1
ATOM 867 C CA . MET A 1 120 ? -4.762 -0.876 -54.091 1.00 12.36 120 MET A CA 1
ATOM 868 C C . MET A 1 120 ? -6.302 -0.720 -54.026 1.00 12.01 120 MET A C 1
ATOM 869 O O . MET A 1 120 ? -7.056 -1.706 -54.263 1.00 11.89 120 MET A O 1
ATOM 874 N N . ASP A 1 121 ? -6.750 0.490 -53.689 1.00 11.02 121 ASP A N 1
ATOM 875 C CA . ASP A 1 121 ? -8.166 0.750 -53.539 1.00 10.74 121 ASP A CA 1
ATOM 876 C C . ASP A 1 121 ? -8.793 0.821 -54.913 1.00 11.20 121 ASP A C 1
ATOM 877 O O . ASP A 1 121 ? -9.845 0.210 -55.161 1.00 11.74 121 ASP A O 1
ATOM 882 N N . ILE A 1 122 ? -8.125 1.511 -55.840 1.00 12.13 122 ILE A N 1
ATOM 883 C CA . ILE A 1 122 ? -8.652 1.650 -57.208 1.00 12.16 122 ILE A CA 1
ATOM 884 C C . ILE A 1 122 ? -8.576 0.302 -57.886 1.00 11.99 122 ILE A C 1
ATOM 885 O O . ILE A 1 122 ? -9.478 -0.082 -58.605 1.00 11.77 122 ILE A O 1
ATOM 890 N N . ALA A 1 123 ? -7.467 -0.391 -57.662 1.00 12.61 123 ALA A N 1
ATOM 891 C CA . ALA A 1 123 ? -7.287 -1.785 -58.070 1.00 12.73 123 ALA A CA 1
ATOM 892 C C . ALA A 1 123 ? -8.464 -2.652 -57.699 1.00 13.26 123 ALA A C 1
ATOM 893 O O . ALA A 1 123 ? -8.948 -3.406 -58.529 1.00 13.71 123 ALA A O 1
ATOM 895 N N . GLU A 1 124 ? -8.891 -2.569 -56.437 1.00 13.70 124 GLU A N 1
ATOM 896 C CA . GLU A 1 124 ? -10.007 -3.373 -55.934 1.00 13.71 124 GLU A CA 1
ATOM 897 C C . GLU A 1 124 ? -11.358 -2.982 -56.549 1.00 13.13 124 GLU A C 1
ATOM 898 O O . GLU A 1 124 ? -12.172 -3.868 -56.882 1.00 12.95 124 GLU A O 1
ATOM 904 N N . HIS A 1 125 ? -11.600 -1.665 -56.629 1.00 12.12 125 HIS A N 1
ATOM 905 C CA . HIS A 1 125 ? -12.782 -1.090 -57.270 1.00 11.14 125 HIS A CA 1
ATOM 906 C C . HIS A 1 125 ? -12.918 -1.565 -58.699 1.00 11.22 125 HIS A C 1
ATOM 907 O O . HIS A 1 125 ? -14.022 -1.783 -59.174 1.00 11.36 125 HIS A O 1
ATOM 914 N N . ARG A 1 126 ? -11.798 -1.733 -59.398 1.00 11.34 126 ARG A N 1
ATOM 915 C CA . ARG A 1 126 ? -11.834 -2.243 -60.792 1.00 11.52 126 ARG A CA 1
ATOM 916 C C . ARG A 1 126 ? -11.836 -3.776 -60.901 1.00 11.36 126 ARG A C 1
ATOM 917 O O . ARG A 1 126 ? -11.732 -4.331 -61.997 1.00 10.64 126 ARG A O 1
ATOM 925 N N . GLY A 1 127 ? -11.996 -4.441 -59.756 1.00 11.98 127 GLY A N 1
ATOM 926 C CA . GLY A 1 127 ? -11.974 -5.892 -59.668 1.00 12.19 127 GLY A CA 1
ATOM 927 C C . GLY A 1 127 ? -10.630 -6.487 -60.029 1.00 12.29 127 GLY A C 1
ATOM 928 O O . GLY A 1 127 ? -10.589 -7.562 -60.610 1.00 13.28 127 GLY A O 1
ATOM 929 N N . ILE A 1 128 ? -9.541 -5.788 -59.715 1.00 12.37 128 ILE A N 1
ATOM 930 C CA . ILE A 1 128 ? -8.186 -6.306 -59.932 1.00 12.85 128 ILE A CA 1
ATOM 931 C C . ILE A 1 128 ? -7.662 -6.869 -58.611 1.00 13.06 128 ILE A C 1
ATOM 932 O O . ILE A 1 128 ? -7.628 -6.186 -57.579 1.00 12.33 128 ILE A O 1
ATOM 937 N N . SER A 1 129 ? -7.264 -8.125 -58.667 1.00 13.42 129 SER A N 1
ATOM 938 C CA . SER A 1 129 ? -6.781 -8.826 -57.496 1.00 14.22 129 SER A CA 1
ATOM 939 C C . SER A 1 129 ? -5.342 -9.180 -57.742 1.00 14.87 129 SER A C 1
ATOM 940 O O . SER A 1 129 ? -5.022 -9.759 -58.787 1.00 15.94 129 SER A O 1
ATOM 943 N N . ILE A 1 130 ? -4.470 -8.826 -56.807 1.00 15.03 130 ILE A N 1
ATOM 944 C CA . ILE A 1 130 ? -3.053 -9.120 -56.941 1.00 15.13 130 ILE A CA 1
ATOM 945 C C . ILE A 1 130 ? -2.639 -9.938 -55.723 1.00 15.22 130 ILE A C 1
ATOM 946 O O . ILE A 1 130 ? -2.908 -9.551 -54.579 1.00 15.09 130 ILE A O 1
ATOM 951 N N . ASP A 1 131 ? -2.048 -11.100 -56.004 1.00 14.40 131 ASP A N 1
ATOM 952 C CA . ASP A 1 131 ? -1.394 -11.915 -55.027 1.00 13.93 131 ASP A CA 1
ATOM 953 C C . ASP A 1 131 ? -0.058 -11.260 -54.705 1.00 14.37 131 ASP A C 1
ATOM 954 O O . ASP A 1 131 ? 0.891 -11.373 -55.462 1.00 15.07 131 ASP A O 1
ATOM 959 N N . THR A 1 132 ? 0.020 -10.591 -53.566 1.00 14.67 132 THR A N 1
ATOM 960 C CA . THR A 1 132 ? 1.213 -9.862 -53.152 1.00 15.03 132 THR A CA 1
ATOM 961 C C . THR A 1 132 ? 2.384 -10.755 -52.753 1.00 15.79 132 THR A C 1
ATOM 962 O O . THR A 1 132 ? 3.554 -10.444 -53.031 1.00 16.34 132 THR A O 1
ATOM 966 N N . GLU A 1 133 ? 2.051 -11.848 -52.073 1.00 16.31 133 GLU A N 1
ATOM 967 C CA . GLU A 1 133 ? 3.030 -12.816 -51.613 1.00 16.57 133 GLU A CA 1
ATOM 968 C C . GLU A 1 133 ? 3.655 -13.499 -52.815 1.00 15.96 133 GLU A C 1
ATOM 969 O O . GLU A 1 133 ? 4.845 -13.803 -52.782 1.00 16.53 133 GLU A O 1
ATOM 975 N N . LYS A 1 134 ? 2.878 -13.703 -53.883 1.00 14.83 134 LYS A N 1
ATOM 976 C CA . LYS A 1 134 ? 3.404 -14.385 -55.070 1.00 14.07 134 LYS A CA 1
ATOM 977 C C . LYS A 1 134 ? 4.271 -13.438 -55.896 1.00 12.83 134 LYS A C 1
ATOM 978 O O . LYS A 1 134 ? 5.329 -13.817 -56.358 1.00 12.63 134 LYS A O 1
ATOM 984 N N . LEU A 1 135 ? 3.825 -12.205 -56.061 1.00 12.54 135 LEU A N 1
ATOM 985 C CA . LEU A 1 135 ? 4.599 -11.169 -56.766 1.00 11.95 135 LEU A CA 1
ATOM 986 C C . LEU A 1 135 ? 5.965 -10.981 -56.118 1.00 11.96 135 LEU A C 1
ATOM 987 O O . LEU A 1 135 ? 6.997 -11.016 -56.778 1.00 11.42 135 LEU A O 1
ATOM 992 N N . GLU A 1 136 ? 5.954 -10.848 -54.803 1.00 12.48 136 GLU A N 1
ATOM 993 C CA . GLU A 1 136 ? 7.178 -10.768 -54.022 1.00 13.01 136 GLU A CA 1
ATOM 994 C C . GLU A 1 136 ? 8.048 -12.018 -54.196 1.00 12.92 136 GLU A C 1
ATOM 995 O O . GLU A 1 136 ? 9.271 -11.925 -54.341 1.00 13.99 136 GLU A O 1
ATOM 1001 N N . SER A 1 137 ? 7.439 -13.190 -54.188 1.00 13.06 137 SER A N 1
ATOM 1002 C CA . SER A 1 137 ? 8.213 -14.425 -54.335 1.00 12.79 137 SER A CA 1
ATOM 1003 C C . SER A 1 137 ? 8.898 -14.433 -55.704 1.00 12.94 137 SER A C 1
ATOM 1004 O O . SER A 1 137 ? 10.072 -14.744 -55.809 1.00 13.08 137 SER A O 1
ATOM 1007 N N . LEU A 1 138 ? 8.159 -14.075 -56.750 1.00 13.28 138 LEU A N 1
ATOM 1008 C CA . LEU A 1 138 ? 8.701 -14.013 -58.109 1.00 12.93 138 LEU A CA 1
ATOM 1009 C C . LEU A 1 138 ? 9.760 -12.926 -58.261 1.00 13.27 138 LEU A C 1
ATOM 1010 O O . LEU A 1 138 ? 10.844 -13.215 -58.745 1.00 13.58 138 LEU A O 1
ATOM 1015 N N . LEU A 1 139 ? 9.451 -11.690 -57.860 1.00 13.63 139 LEU A N 1
ATOM 1016 C CA . LEU A 1 139 ? 10.366 -10.546 -58.083 1.00 13.65 139 LEU A CA 1
ATOM 1017 C C . LEU A 1 139 ? 11.610 -10.536 -57.169 1.00 14.24 139 LEU A C 1
ATOM 1018 O O . LEU A 1 139 ? 12.583 -9.791 -57.436 1.00 14.85 139 LEU A O 1
ATOM 1023 N N . GLY A 1 140 ? 11.576 -11.296 -56.072 1.00 14.04 140 GLY A N 1
ATOM 1024 C CA . GLY A 1 140 ? 12.704 -11.324 -55.139 1.00 13.76 140 GLY A CA 1
ATOM 1025 C C . GLY A 1 140 ? 12.979 -10.057 -54.336 1.00 13.43 140 GLY A C 1
ATOM 1026 O O . GLY A 1 140 ? 14.068 -9.874 -53.857 1.00 13.59 140 GLY A O 1
ATOM 1027 N N . CYS A 1 141 ? 12.002 -9.175 -54.178 1.00 13.67 141 CYS A N 1
ATOM 1028 C CA . CYS A 1 141 ? 12.146 -8.003 -53.293 1.00 13.29 141 CYS A CA 1
ATOM 1029 C C . CYS A 1 141 ? 10.867 -7.778 -52.523 1.00 12.69 141 CYS A C 1
ATOM 1030 O O . CYS A 1 141 ? 9.811 -8.221 -52.969 1.00 12.16 141 CYS A O 1
ATOM 1033 N N . SER A 1 142 ? 10.952 -7.080 -51.385 1.00 11.72 142 SER A N 1
ATOM 1034 C CA . SER A 1 142 ? 9.750 -6.656 -50.677 1.00 11.43 142 SER A CA 1
ATOM 1035 C C . SER A 1 142 ? 8.799 -5.974 -51.638 1.00 10.91 142 SER A C 1
ATOM 1036 O O . SER A 1 142 ? 9.216 -5.098 -52.420 1.00 10.04 142 SER A O 1
ATOM 1039 N N . VAL A 1 143 ? 7.543 -6.421 -51.597 1.00 10.58 143 VAL A N 1
ATOM 1040 C CA . VAL A 1 143 ? 6.429 -5.767 -52.309 1.00 10.78 143 VAL A CA 1
ATOM 1041 C C . VAL A 1 143 ? 5.456 -5.302 -51.220 1.00 10.47 143 VAL A C 1
ATOM 1042 O O . VAL A 1 143 ? 4.956 -6.124 -50.455 1.00 10.14 143 VAL A O 1
ATOM 1046 N N . ILE A 1 144 ? 5.262 -3.989 -51.106 1.00 10.19 144 ILE A N 1
ATOM 1047 C CA . ILE A 1 144 ? 4.553 -3.426 -49.965 1.00 10.22 144 ILE A CA 1
ATOM 1048 C C . ILE A 1 144 ? 3.330 -2.725 -50.501 1.00 10.54 144 ILE A C 1
ATOM 1049 O O . ILE A 1 144 ? 3.445 -1.681 -51.155 1.00 11.36 144 ILE A O 1
ATOM 1054 N N . PRO A 1 145 ? 2.157 -3.312 -50.272 1.00 10.26 145 PRO A N 1
ATOM 1055 C CA . PRO A 1 145 ? 0.896 -2.734 -50.693 1.00 10.37 145 PRO A CA 1
ATOM 1056 C C . PRO A 1 145 ? 0.562 -1.482 -49.900 1.00 10.63 145 PRO A C 1
ATOM 1057 O O . PRO A 1 145 ? 0.656 -1.511 -48.669 1.00 10.40 145 PRO A O 1
ATOM 1061 N N . ILE A 1 146 ? 0.187 -0.409 -50.603 1.00 10.75 146 ILE A N 1
ATOM 1062 C CA . ILE A 1 146 ? -0.165 0.890 -49.989 1.00 11.09 146 ILE A CA 1
ATOM 1063 C C . ILE A 1 146 ? -1.337 1.640 -50.659 1.00 11.24 146 ILE A C 1
ATOM 1064 O O . ILE A 1 146 ? -1.848 1.251 -51.711 1.00 10.46 146 ILE A O 1
ATOM 1069 N N . GLN A 1 147 ? -1.759 2.723 -50.012 1.00 11.45 147 GLN A N 1
ATOM 1070 C CA . GLN A 1 147 ? -2.657 3.722 -50.606 1.00 11.19 147 GLN A CA 1
ATOM 1071 C C . GLN A 1 147 ? -2.148 5.078 -50.140 1.00 11.60 147 GLN A C 1
ATOM 1072 O O . GLN A 1 147 ? -2.472 5.556 -49.046 1.00 10.77 147 GLN A O 1
ATOM 1078 N N . ALA A 1 148 ? -1.285 5.652 -50.964 1.00 12.23 148 ALA A N 1
ATOM 1079 C CA . ALA A 1 148 ? -0.479 6.758 -50.545 1.00 12.62 148 ALA A CA 1
ATOM 1080 C C . ALA A 1 148 ? -1.414 7.890 -50.231 1.00 13.04 148 ALA A C 1
ATOM 1081 O O . ALA A 1 148 ? -1.261 8.578 -49.222 1.00 13.25 148 ALA A O 1
ATOM 1083 N N . HIS A 1 149 ? -2.393 8.079 -51.112 1.00 13.29 149 HIS A N 1
ATOM 1084 C CA . HIS A 1 149 ? -3.416 9.139 -50.941 1.00 13.27 149 HIS A CA 1
ATOM 1085 C C . HIS A 1 149 ? -4.170 9.073 -49.599 1.00 12.79 149 HIS A C 1
ATOM 1086 O O . HIS A 1 149 ? -4.772 10.044 -49.176 1.00 12.74 149 HIS A O 1
ATOM 1093 N N . LYS A 1 150 ? -4.131 7.919 -48.953 1.00 13.02 150 LYS A N 1
ATOM 1094 C CA . LYS A 1 150 ? -4.862 7.689 -47.725 1.00 13.08 150 LYS A CA 1
ATOM 1095 C C . LYS A 1 150 ? -3.934 7.267 -46.588 1.00 13.48 150 LYS A C 1
ATOM 1096 O O . LYS A 1 150 ? -4.391 6.923 -45.514 1.00 14.15 150 LYS A O 1
ATOM 1102 N N . ASN A 1 151 ? -2.623 7.320 -46.824 1.00 14.18 151 ASN A N 1
ATOM 1103 C CA . ASN A 1 151 ? -1.601 6.937 -45.835 1.00 14.24 151 ASN A CA 1
ATOM 1104 C C . ASN A 1 151 ? -1.616 5.478 -45.384 1.00 14.05 151 ASN A C 1
ATOM 1105 O O . ASN A 1 151 ? -0.979 5.124 -44.401 1.00 14.02 151 ASN A O 1
ATOM 1110 N N . ILE A 1 152 ? -2.301 4.618 -46.126 1.00 13.67 152 ILE A N 1
ATOM 1111 C CA . ILE A 1 152 ? -2.406 3.243 -45.715 1.00 13.56 152 ILE A CA 1
ATOM 1112 C C . ILE A 1 152 ? -1.177 2.560 -46.272 1.00 13.36 152 ILE A C 1
ATOM 1113 O O . ILE A 1 152 ? -0.879 2.684 -47.451 1.00 13.76 152 ILE A O 1
ATOM 1118 N N . GLY A 1 153 ? -0.430 1.877 -45.418 1.00 12.75 153 GLY A N 1
ATOM 1119 C CA . GLY A 1 153 ? 0.743 1.135 -45.866 1.00 12.44 153 GLY A CA 1
ATOM 1120 C C . GLY A 1 153 ? 2.080 1.837 -45.663 1.00 12.61 153 GLY A C 1
ATOM 1121 O O . GLY A 1 153 ? 3.137 1.171 -45.607 1.00 13.18 153 GLY A O 1
ATOM 1122 N N . ILE A 1 154 ? 2.045 3.162 -45.546 1.00 11.59 154 ILE A N 1
ATOM 1123 C CA . ILE A 1 154 ? 3.240 3.963 -45.336 1.00 10.95 154 ILE A CA 1
ATOM 1124 C C . ILE A 1 154 ? 4.115 3.451 -44.200 1.00 10.50 154 ILE A C 1
ATOM 1125 O O . ILE A 1 154 ? 5.321 3.424 -44.310 1.00 10.40 154 ILE A O 1
ATOM 1130 N N . PRO A 1 155 ? 3.516 3.044 -43.089 1.00 10.62 155 PRO A N 1
ATOM 1131 C CA . PRO A 1 155 ? 4.430 2.708 -41.992 1.00 10.23 155 PRO A CA 1
ATOM 1132 C C . PRO A 1 155 ? 5.216 1.441 -42.246 1.00 10.26 155 PRO A C 1
ATOM 1133 O O . PRO A 1 155 ? 6.365 1.347 -41.845 1.00 11.18 155 PRO A O 1
ATOM 1137 N N . ALA A 1 156 ? 4.594 0.490 -42.927 1.00 10.16 156 ALA A N 1
ATOM 1138 C CA . ALA A 1 156 ? 5.219 -0.770 -43.295 1.00 9.97 156 ALA A CA 1
ATOM 1139 C C . ALA A 1 156 ? 6.280 -0.588 -44.385 1.00 9.64 156 ALA A C 1
ATOM 1140 O O . ALA A 1 156 ? 7.300 -1.271 -44.398 1.00 8.91 156 ALA A O 1
ATOM 1142 N N . LEU A 1 157 ? 6.001 0.316 -45.326 1.00 10.04 157 LEU A N 1
ATOM 1143 C CA . LEU A 1 157 ? 6.961 0.703 -46.384 1.00 9.35 157 LEU A CA 1
ATOM 1144 C C . LEU A 1 157 ? 8.158 1.406 -45.753 1.00 9.57 157 LEU A C 1
ATOM 1145 O O . LEU A 1 157 ? 9.279 1.214 -46.181 1.00 9.10 157 LEU A O 1
ATOM 1150 N N . GLN A 1 158 ? 7.891 2.206 -44.725 1.00 9.99 158 GLN A N 1
ATOM 1151 C CA . GLN A 1 158 ? 8.942 2.839 -43.946 1.00 10.68 158 GLN A CA 1
ATOM 1152 C C . GLN A 1 158 ? 9.742 1.742 -43.308 1.00 10.37 158 GLN A C 1
ATOM 1153 O O . GLN A 1 158 ? 10.924 1.709 -43.435 1.00 10.51 158 GLN A O 1
ATOM 1159 N N . GLN A 1 159 ? 9.082 0.833 -42.620 1.00 11.17 159 GLN A N 1
ATOM 1160 C CA . GLN A 1 159 ? 9.784 -0.242 -41.929 1.00 11.63 159 GLN A CA 1
ATOM 1161 C C . GLN A 1 159 ? 10.674 -1.022 -42.909 1.00 11.83 159 GLN A C 1
ATOM 1162 O O . GLN A 1 159 ? 11.871 -1.169 -42.695 1.00 12.03 159 GLN A O 1
ATOM 1168 N N . SER A 1 160 ? 10.094 -1.457 -44.020 1.00 11.64 160 SER A N 1
ATOM 1169 C CA . SER A 1 160 ? 10.835 -2.146 -45.058 1.00 11.43 160 SER A CA 1
ATOM 1170 C C . SER A 1 160 ? 12.043 -1.348 -45.608 1.00 10.79 160 SER A C 1
ATOM 1171 O O . SER A 1 160 ? 12.984 -1.948 -46.141 1.00 11.31 160 SER A O 1
ATOM 1174 N N . LEU A 1 161 ? 12.039 -0.022 -45.484 1.00 9.34 161 LEU A N 1
ATOM 1175 C CA . LEU A 1 161 ? 13.203 0.779 -45.860 1.00 8.39 161 LEU A CA 1
ATOM 1176 C C . LEU A 1 161 ? 14.442 0.525 -45.066 1.00 8.41 161 LEU A C 1
ATOM 1177 O O . LEU A 1 161 ? 15.522 0.539 -45.612 1.00 8.51 161 LEU A O 1
ATOM 1182 N N . LEU A 1 162 ? 14.287 0.352 -43.767 1.00 8.69 162 LEU A N 1
ATOM 1183 C CA . LEU A 1 162 ? 15.407 0.051 -42.901 1.00 8.99 162 LEU A CA 1
ATOM 1184 C C . LEU A 1 162 ? 16.075 -1.297 -43.194 1.00 9.67 162 LEU A C 1
ATOM 1185 O O . LEU A 1 162 ? 17.221 -1.500 -42.828 1.00 9.73 162 LEU A O 1
ATOM 1190 N N . HIS A 1 163 ? 15.359 -2.228 -43.813 1.00 10.67 163 HIS A N 1
ATOM 1191 C CA . HIS A 1 163 ? 15.922 -3.550 -44.127 1.00 11.34 163 HIS A CA 1
ATOM 1192 C C . HIS A 1 163 ? 16.061 -3.725 -45.646 1.00 11.90 163 HIS A C 1
ATOM 1193 O O . HIS A 1 163 ? 15.974 -4.837 -46.167 1.00 12.11 163 HIS A O 1
ATOM 1200 N N . CYS A 1 164 ? 16.277 -2.621 -46.352 1.00 12.46 164 CYS A N 1
ATOM 1201 C CA . CYS A 1 164 ? 16.447 -2.656 -47.793 1.00 12.95 164 CYS A CA 1
ATOM 1202 C C . CYS A 1 164 ? 17.907 -2.451 -48.088 1.00 13.08 164 CYS A C 1
ATOM 1203 O O . CYS A 1 164 ? 18.313 -1.387 -48.572 1.00 12.97 164 CYS A O 1
ATOM 1206 N N . SER A 1 165 ? 18.697 -3.475 -47.764 1.00 13.63 165 SER A N 1
ATOM 1207 C CA . SER A 1 165 ? 20.149 -3.479 -48.024 1.00 13.92 165 SER A CA 1
ATOM 1208 C C . SER A 1 165 ? 20.661 -4.635 -48.925 1.00 14.02 165 SER A C 1
ATOM 1209 O O . SER A 1 165 ? 21.824 -4.626 -49.330 1.00 14.10 165 SER A O 1
ATOM 1212 N N . GLN A 1 166 ? 19.820 -5.617 -49.243 1.00 14.11 166 GLN A N 1
ATOM 1213 C CA . GLN A 1 166 ? 20.222 -6.693 -50.159 1.00 14.27 166 GLN A CA 1
ATOM 1214 C C . GLN A 1 166 ? 19.925 -6.299 -51.590 1.00 13.81 166 GLN A C 1
ATOM 1215 O O . GLN A 1 166 ? 18.858 -5.769 -51.869 1.00 14.23 166 GLN A O 1
ATOM 1221 N N . LYS A 1 167 ? 20.861 -6.542 -52.494 1.00 13.41 167 LYS A N 1
ATOM 1222 C CA . LYS A 1 167 ? 20.646 -6.251 -53.910 1.00 13.12 167 LYS A CA 1
ATOM 1223 C C . LYS A 1 167 ? 19.819 -7.360 -54.569 1.00 12.26 167 LYS A C 1
ATOM 1224 O O . LYS A 1 167 ? 19.695 -8.472 -54.048 1.00 12.37 167 LYS A O 1
ATOM 1230 N N . ILE A 1 168 ? 19.268 -7.059 -55.731 1.00 11.49 168 ILE A N 1
ATOM 1231 C CA . ILE A 1 168 ? 18.320 -7.952 -56.344 1.00 11.32 168 ILE A CA 1
ATOM 1232 C C . ILE A 1 168 ? 18.885 -8.581 -57.592 1.00 10.59 168 ILE A C 1
ATOM 1233 O O . ILE A 1 168 ? 19.801 -8.051 -58.214 1.00 10.21 168 ILE A O 1
ATOM 1238 N N . LYS A 1 169 ? 18.361 -9.755 -57.917 1.00 10.33 169 LYS A N 1
ATOM 1239 C CA . LYS A 1 169 ? 18.790 -10.479 -59.109 1.00 10.22 169 LYS A CA 1
ATOM 1240 C C . LYS A 1 169 ? 18.027 -9.920 -60.260 1.00 9.60 169 LYS A C 1
ATOM 1241 O O . LYS A 1 169 ? 16.818 -9.661 -60.121 1.00 9.91 169 LYS A O 1
ATOM 1247 N N . PRO A 1 170 ? 18.695 -9.743 -61.405 1.00 8.70 170 PRO A N 1
ATOM 1248 C CA . PRO A 1 170 ? 17.898 -9.491 -62.603 1.00 8.33 170 PRO A CA 1
ATOM 1249 C C . PRO A 1 170 ? 16.905 -10.628 -62.794 1.00 7.69 170 PRO A C 1
ATOM 1250 O O . PRO A 1 170 ? 17.174 -11.775 -62.371 1.00 7.49 170 PRO A O 1
ATOM 1254 N N . LEU A 1 171 ? 15.764 -10.310 -63.388 1.00 6.35 171 LEU A N 1
ATOM 1255 C CA . LEU A 1 171 ? 14.811 -11.332 -63.748 1.00 5.79 171 LEU A CA 1
ATOM 1256 C C . LEU A 1 171 ? 15.446 -12.226 -64.798 1.00 5.95 171 LEU A C 1
ATOM 1257 O O . LEU A 1 171 ? 16.249 -11.759 -65.587 1.00 5.59 171 LEU A O 1
ATOM 1262 N N . LYS A 1 172 ? 15.103 -13.514 -64.786 1.00 6.75 172 LYS A N 1
ATOM 1263 C CA . LYS A 1 172 ? 15.685 -14.472 -65.730 1.00 7.36 172 LYS A CA 1
ATOM 1264 C C . LYS A 1 172 ? 14.907 -14.402 -67.022 1.00 6.72 172 LYS A C 1
ATOM 1265 O O . LYS A 1 172 ? 13.782 -14.852 -67.083 1.00 6.99 172 LYS A O 1
ATOM 1271 N N . LEU A 1 173 ? 15.531 -13.824 -68.044 1.00 6.47 173 LEU A N 1
ATOM 1272 C CA . LEU A 1 173 ? 14.906 -13.553 -69.342 1.00 6.07 173 LEU A CA 1
ATOM 1273 C C . LEU A 1 173 ? 15.370 -14.566 -70.392 1.00 6.22 173 LEU A C 1
ATOM 1274 O O . LEU A 1 173 ? 16.537 -14.980 -70.421 1.00 5.97 173 LEU A O 1
ATOM 1279 N N . SER A 1 174 ? 14.463 -14.958 -71.277 1.00 6.13 174 SER A N 1
ATOM 1280 C CA . SER A 1 174 ? 14.823 -15.936 -72.276 1.00 5.88 174 SER A CA 1
ATOM 1281 C C . SER A 1 174 ? 15.106 -15.229 -73.588 1.00 5.59 174 SER A C 1
ATOM 1282 O O . SER A 1 174 ? 14.231 -14.613 -74.168 1.00 5.41 174 SER A O 1
ATOM 1285 N N . LEU A 1 175 ? 16.348 -15.294 -74.043 1.00 5.47 175 LEU A N 1
ATOM 1286 C CA . LEU A 1 175 ? 16.696 -14.679 -75.308 1.00 5.40 175 LEU A CA 1
ATOM 1287 C C . LEU A 1 175 ? 17.270 -15.731 -76.221 1.00 5.07 175 LEU A C 1
ATOM 1288 O O . LEU A 1 175 ? 17.767 -16.772 -75.764 1.00 5.05 175 LEU A O 1
ATOM 1293 N N . SER A 1 176 ? 17.189 -15.448 -77.512 1.00 4.59 176 SER A N 1
ATOM 1294 C CA . SER A 1 176 ? 17.866 -16.235 -78.519 1.00 4.78 176 SER A CA 1
ATOM 1295 C C . SER A 1 176 ? 19.371 -16.446 -78.207 1.00 5.01 176 SER A C 1
ATOM 1296 O O . SER A 1 176 ? 20.015 -15.679 -77.478 1.00 5.14 176 SER A O 1
ATOM 1299 N N . VAL A 1 177 ? 19.905 -17.533 -78.730 1.00 4.92 177 VAL A N 1
ATOM 1300 C CA . VAL A 1 177 ? 21.271 -17.890 -78.468 1.00 5.16 177 VAL A CA 1
ATOM 1301 C C . VAL A 1 177 ? 22.164 -16.835 -79.108 1.00 5.52 177 VAL A C 1
ATOM 1302 O O . VAL A 1 177 ? 23.157 -16.409 -78.511 1.00 5.95 177 VAL A O 1
ATOM 1306 N N . ALA A 1 178 ? 21.781 -16.426 -80.320 1.00 5.61 178 ALA A N 1
ATOM 1307 C CA . ALA A 1 178 ? 22.465 -15.384 -81.080 1.00 5.69 178 ALA A CA 1
ATOM 1308 C C . ALA A 1 178 ? 22.505 -14.116 -80.255 1.00 5.83 178 ALA A C 1
ATOM 1309 O O . ALA A 1 178 ? 23.549 -13.496 -80.119 1.00 4.99 178 ALA A O 1
ATOM 1311 N N . ALA A 1 179 ? 21.345 -13.769 -79.702 1.00 6.18 179 ALA A N 1
ATOM 1312 C CA . ALA A 1 179 ? 21.175 -12.578 -78.882 1.00 6.82 179 ALA A CA 1
ATOM 1313 C C . ALA A 1 179 ? 21.891 -12.684 -77.526 1.00 7.62 179 ALA A C 1
ATOM 1314 O O . ALA A 1 179 ? 22.497 -11.704 -77.053 1.00 7.14 179 ALA A O 1
ATOM 1316 N N . GLN A 1 180 ? 21.842 -13.853 -76.893 1.00 8.32 180 GLN A N 1
ATOM 1317 C CA . GLN A 1 180 ? 22.512 -13.984 -75.604 1.00 9.30 180 GLN A CA 1
ATOM 1318 C C . GLN A 1 180 ? 24.023 -13.851 -75.820 1.00 9.03 180 GLN A C 1
ATOM 1319 O O . GLN A 1 180 ? 24.720 -13.173 -75.083 1.00 8.37 180 GLN A O 1
ATOM 1325 N N . GLN A 1 181 ? 24.505 -14.475 -76.879 1.00 9.46 181 GLN A N 1
ATOM 1326 C CA . GLN A 1 181 ? 25.890 -14.357 -77.263 1.00 9.88 181 GLN A CA 1
ATOM 1327 C C . GLN A 1 181 ? 26.317 -12.869 -77.303 1.00 9.74 181 GLN A C 1
ATOM 1328 O O . GLN A 1 181 ? 27.342 -12.501 -76.731 1.00 9.58 181 GLN A O 1
ATOM 1334 N N . ILE A 1 182 ? 25.516 -12.015 -77.945 1.00 9.66 182 ILE A N 1
ATOM 1335 C CA . ILE A 1 182 ? 25.895 -10.611 -78.171 1.00 9.32 182 ILE A CA 1
ATOM 1336 C C . ILE A 1 182 ? 25.941 -9.837 -76.865 1.00 8.90 182 ILE A C 1
ATOM 1337 O O . ILE A 1 182 ? 26.851 -9.059 -76.649 1.00 8.35 182 ILE A O 1
ATOM 1342 N N . LEU A 1 183 ? 24.943 -10.042 -76.012 1.00 8.85 183 LEU A N 1
ATOM 1343 C CA . LEU A 1 183 ? 24.915 -9.403 -74.708 1.00 9.13 183 LEU A CA 1
ATOM 1344 C C . LEU A 1 183 ? 26.085 -9.863 -73.820 1.00 9.43 183 LEU A C 1
ATOM 1345 O O . LEU A 1 183 ? 26.618 -9.054 -73.037 1.00 10.14 183 LEU A O 1
ATOM 1350 N N . ASN A 1 184 ? 26.501 -11.130 -73.926 1.00 8.79 184 ASN A N 1
ATOM 1351 C CA . ASN A 1 184 ? 27.625 -11.599 -73.110 1.00 8.50 184 ASN A CA 1
ATOM 1352 C C . ASN A 1 184 ? 28.984 -11.073 -73.625 1.00 8.66 184 ASN A C 1
ATOM 1353 O O . ASN A 1 184 ? 29.900 -10.832 -72.823 1.00 8.49 184 ASN A O 1
ATOM 1358 N N . ASP A 1 185 ? 29.118 -10.892 -74.948 1.00 8.76 185 ASP A N 1
ATOM 1359 C CA . ASP A 1 185 ? 30.309 -10.220 -75.531 1.00 8.71 185 ASP A CA 1
ATOM 1360 C C . ASP A 1 185 ? 30.331 -8.756 -75.069 1.00 8.57 185 ASP A C 1
ATOM 1361 O O . ASP A 1 185 ? 31.343 -8.230 -74.617 1.00 8.44 185 ASP A O 1
ATOM 1366 N N . LEU A 1 186 ? 29.185 -8.115 -75.170 1.00 8.59 186 LEU A N 1
ATOM 1367 C CA . LEU A 1 186 ? 29.059 -6.736 -74.794 1.00 8.65 186 LEU A CA 1
ATOM 1368 C C . LEU A 1 186 ? 29.433 -6.556 -73.318 1.00 9.00 186 LEU A C 1
ATOM 1369 O O . LEU A 1 186 ? 30.294 -5.734 -73.013 1.00 9.01 186 LEU A O 1
ATOM 1374 N N . GLU A 1 187 ? 28.841 -7.357 -72.426 1.00 9.08 187 GLU A N 1
ATOM 1375 C CA . GLU A 1 187 ? 29.210 -7.328 -71.001 1.00 9.66 187 GLU A CA 1
ATOM 1376 C C . GLU A 1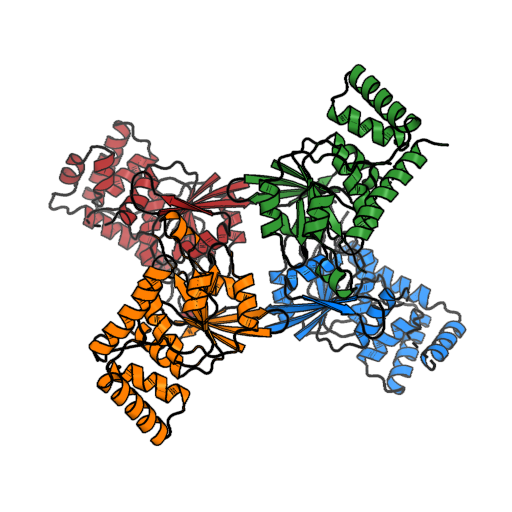 187 ? 30.711 -7.474 -70.776 1.00 9.70 187 GLU A C 1
ATOM 1377 O O . GLU A 1 187 ? 31.290 -6.769 -69.964 1.00 10.12 187 GLU A O 1
ATOM 1383 N N . ASN A 1 188 ? 31.349 -8.377 -71.493 1.00 10.07 188 ASN A N 1
ATOM 1384 C CA . ASN A 1 188 ? 32.777 -8.631 -71.276 1.00 10.50 188 ASN A CA 1
ATOM 1385 C C . ASN A 1 188 ? 33.692 -7.534 -71.839 1.00 10.16 188 ASN A C 1
ATOM 1386 O O . ASN A 1 188 ? 34.644 -7.115 -71.190 1.00 9.97 188 ASN A O 1
ATOM 1391 N N . GLN A 1 189 ? 33.400 -7.079 -73.052 1.00 10.13 189 GLN A N 1
ATOM 1392 C CA . GLN A 1 189 ? 34.003 -5.868 -73.606 1.00 10.19 189 GLN A CA 1
ATOM 1393 C C . GLN A 1 189 ? 34.063 -4.786 -72.500 1.00 9.98 189 GLN A C 1
ATOM 1394 O O . GLN A 1 189 ? 35.148 -4.256 -72.196 1.00 10.37 189 GLN A O 1
ATOM 1400 N N . LEU A 1 190 ? 32.910 -4.506 -71.875 1.00 8.83 190 LEU A N 1
ATOM 1401 C CA . LEU A 1 190 ? 32.807 -3.498 -70.811 1.00 8.11 190 LEU A CA 1
ATOM 1402 C C . LEU A 1 190 ? 33.692 -3.790 -69.594 1.00 8.10 190 LEU A C 1
ATOM 1403 O O . LEU A 1 190 ? 34.379 -2.898 -69.111 1.00 7.30 190 LEU A O 1
ATOM 1408 N N . ILE A 1 191 ? 33.675 -5.026 -69.096 1.00 8.14 191 ILE A N 1
ATOM 1409 C CA . ILE A 1 191 ? 34.516 -5.385 -67.949 1.00 8.19 191 ILE A CA 1
ATOM 1410 C C . ILE A 1 191 ? 35.992 -5.111 -68.262 1.00 8.47 191 ILE A C 1
ATOM 1411 O O . ILE A 1 191 ? 36.685 -4.487 -67.463 1.00 8.39 191 ILE A O 1
ATOM 1416 N N . SER A 1 192 ? 36.450 -5.520 -69.442 1.00 9.06 192 SER A N 1
ATOM 1417 C CA . SER A 1 192 ? 37.847 -5.274 -69.874 1.00 9.80 192 SER A CA 1
ATOM 1418 C C . SER A 1 192 ? 38.191 -3.798 -69.966 1.00 10.05 192 SER A C 1
ATOM 1419 O O . SER A 1 192 ? 39.334 -3.398 -69.676 1.00 9.87 192 SER A O 1
ATOM 1422 N N . LYS A 1 193 ? 37.208 -3.023 -70.441 1.00 10.21 193 LYS A N 1
ATOM 1423 C CA . LYS A 1 193 ? 37.286 -1.573 -70.493 1.00 10.63 193 LYS A CA 1
ATOM 1424 C C . LYS A 1 193 ? 37.643 -1.007 -69.121 1.00 10.46 193 LYS A C 1
ATOM 1425 O O . LYS A 1 193 ? 38.237 0.058 -69.033 1.00 10.47 193 LYS A O 1
ATOM 1431 N N . GLY A 1 194 ? 37.281 -1.735 -68.063 1.00 10.40 194 GLY A N 1
ATOM 1432 C CA . GLY A 1 194 ? 37.551 -1.351 -66.696 1.00 10.35 194 GLY A CA 1
ATOM 1433 C C . GLY A 1 194 ? 36.282 -1.168 -65.889 1.00 10.80 194 GLY A C 1
ATOM 1434 O O . GLY A 1 194 ? 36.344 -0.918 -64.708 1.00 11.03 194 GLY A O 1
ATOM 1435 N N . TYR A 1 195 ? 35.111 -1.282 -66.498 1.00 11.27 195 TYR A N 1
ATOM 1436 C CA . TYR A 1 195 ? 33.869 -1.069 -65.741 1.00 11.57 195 TYR A CA 1
ATOM 1437 C C . TYR A 1 195 ? 33.699 -2.073 -64.590 1.00 12.06 195 TYR A C 1
ATOM 1438 O O . TYR A 1 195 ? 34.200 -3.189 -64.643 1.00 11.81 195 TYR A O 1
ATOM 1447 N N . LYS A 1 196 ? 32.985 -1.664 -63.546 1.00 12.74 196 LYS A N 1
ATOM 1448 C CA . LYS A 1 196 ? 32.717 -2.555 -62.425 1.00 13.19 196 LYS A CA 1
ATOM 1449 C C . LYS A 1 196 ? 31.561 -3.467 -62.839 1.00 13.10 196 LYS A C 1
ATOM 1450 O O . LYS A 1 196 ? 30.736 -3.076 -63.682 1.00 13.67 196 LYS A O 1
ATOM 1456 N N . ASN A 1 197 ? 31.490 -4.663 -62.254 1.00 12.80 197 ASN A N 1
ATOM 1457 C CA . ASN A 1 197 ? 30.555 -5.715 -62.731 1.00 12.29 197 ASN A CA 1
ATOM 1458 C C . ASN A 1 197 ? 29.089 -5.329 -62.799 1.00 11.33 197 ASN A C 1
ATOM 1459 O O . ASN A 1 197 ? 28.459 -5.490 -63.838 1.00 11.26 197 ASN A O 1
ATOM 1464 N N . SER A 1 198 ? 28.556 -4.868 -61.673 1.00 10.51 198 SER A N 1
ATOM 1465 C CA . SER A 1 198 ? 27.199 -4.327 -61.586 1.00 9.85 198 SER A CA 1
ATOM 1466 C C . SER A 1 198 ? 26.885 -3.428 -62.772 1.00 8.94 198 SER A C 1
ATOM 1467 O O . SER A 1 198 ? 25.902 -3.639 -63.504 1.00 8.23 198 SER A O 1
ATOM 1470 N N . PHE A 1 199 ? 27.742 -2.430 -62.968 1.00 7.87 199 PHE A N 1
ATOM 1471 C CA . PHE A 1 199 ? 27.498 -1.465 -64.007 1.00 7.02 199 PHE A CA 1
ATOM 1472 C C . PHE A 1 199 ? 27.581 -2.075 -65.426 1.00 6.62 199 PHE A C 1
ATOM 1473 O O . PHE A 1 199 ? 26.808 -1.680 -66.309 1.00 6.09 199 PHE A O 1
ATOM 1481 N N . ALA A 1 200 ? 28.512 -3.009 -65.642 1.00 5.69 200 ALA A N 1
ATOM 1482 C CA . ALA A 1 200 ? 28.692 -3.604 -66.959 1.00 5.58 200 ALA A CA 1
ATOM 1483 C C . ALA A 1 200 ? 27.467 -4.395 -67.360 1.00 5.96 200 ALA A C 1
ATOM 1484 O O . ALA A 1 200 ? 26.994 -4.277 -68.516 1.00 5.63 200 ALA A O 1
ATOM 1486 N N . TYR A 1 201 ? 26.940 -5.187 -66.416 1.00 5.82 201 TYR A N 1
ATOM 1487 C CA . TYR A 1 201 ? 25.729 -5.943 -66.688 1.00 5.84 201 TYR A CA 1
ATOM 1488 C C . TYR A 1 201 ? 24.671 -4.955 -67.114 1.00 5.96 201 TYR A C 1
ATOM 1489 O O . TYR A 1 201 ? 24.048 -5.142 -68.153 1.00 7.01 201 TYR A O 1
ATOM 1498 N N . TYR A 1 202 ? 24.487 -3.892 -66.333 1.00 5.68 202 TYR A N 1
ATOM 1499 C CA . TYR A 1 202 ? 23.363 -2.970 -66.549 1.00 5.40 202 TYR A CA 1
ATOM 1500 C C . TYR A 1 202 ? 23.545 -2.179 -67.829 1.00 5.74 202 TYR A C 1
ATOM 1501 O O . TYR A 1 202 ? 22.635 -2.053 -68.611 1.00 6.12 202 TYR A O 1
ATOM 1510 N N . PHE A 1 203 ? 24.730 -1.649 -68.032 1.00 6.33 203 PHE A N 1
ATOM 1511 C CA . PHE A 1 203 ? 25.003 -0.787 -69.163 1.00 7.20 203 PHE A CA 1
ATOM 1512 C C . PHE A 1 203 ? 24.901 -1.522 -70.526 1.00 7.03 203 PHE A C 1
ATOM 1513 O O . PHE A 1 203 ? 24.540 -0.921 -71.556 1.00 7.00 203 PHE A O 1
ATOM 1521 N N . SER A 1 204 ? 25.189 -2.825 -70.506 1.00 6.43 204 SER A N 1
ATOM 1522 C CA . SER A 1 204 ? 25.062 -3.691 -71.687 1.00 5.93 204 SER A CA 1
ATOM 1523 C C . SER A 1 204 ? 23.618 -3.794 -72.213 1.00 5.34 204 SER A C 1
ATOM 1524 O O . SER A 1 204 ? 23.366 -3.684 -73.446 1.00 4.08 204 SER A O 1
ATOM 1527 N N . ARG A 1 205 ? 22.686 -4.001 -71.279 1.00 4.80 205 ARG A N 1
ATOM 1528 C CA . ARG A 1 205 ? 21.261 -4.058 -71.606 1.00 4.14 205 ARG A CA 1
ATOM 1529 C C . ARG A 1 205 ? 20.789 -2.748 -72.185 1.00 4.12 205 ARG A C 1
ATOM 1530 O O . ARG A 1 205 ? 20.055 -2.732 -73.158 1.00 3.87 205 ARG A O 1
ATOM 1538 N N . ARG A 1 206 ? 21.239 -1.640 -71.625 1.00 4.60 206 ARG A N 1
ATOM 1539 C CA . ARG A 1 206 ? 20.837 -0.350 -72.153 1.00 5.62 206 ARG A CA 1
ATOM 1540 C C . ARG A 1 206 ? 21.344 -0.123 -73.587 1.00 6.06 206 ARG A C 1
ATOM 1541 O O . ARG A 1 206 ? 20.597 0.323 -74.483 1.00 5.03 206 ARG A O 1
ATOM 1549 N N . LEU A 1 207 ? 22.615 -0.418 -73.792 1.00 6.89 207 LEU A N 1
ATOM 1550 C CA . LEU A 1 207 ? 23.187 -0.374 -75.133 1.00 7.82 207 LEU A CA 1
ATOM 1551 C C . LEU A 1 207 ? 22.354 -1.234 -76.081 1.00 8.06 207 LEU A C 1
ATOM 1552 O O . LEU A 1 207 ? 21.953 -0.787 -77.153 1.00 7.83 207 LEU A O 1
ATOM 1557 N N . ALA A 1 208 ? 22.084 -2.463 -75.652 1.00 8.72 208 ALA A N 1
ATOM 1558 C CA . ALA A 1 208 ? 21.274 -3.413 -76.413 1.00 9.03 208 ALA A CA 1
ATOM 1559 C C . ALA A 1 208 ? 19.948 -2.815 -76.791 1.00 9.40 208 ALA A C 1
ATOM 1560 O O . ALA A 1 208 ? 19.403 -3.111 -77.836 1.00 9.59 208 ALA A O 1
ATOM 1562 N N . GLU A 1 209 ? 19.420 -1.959 -75.941 1.00 10.25 209 GLU A N 1
ATOM 1563 C CA . GLU A 1 209 ? 18.141 -1.346 -76.229 1.00 10.87 209 GLU A CA 1
ATOM 1564 C C . GLU A 1 209 ? 18.285 -0.144 -77.100 1.00 11.62 209 GLU A C 1
ATOM 1565 O O . GLU A 1 209 ? 17.281 0.356 -77.630 1.00 11.80 209 GLU A O 1
ATOM 1571 N N . GLY A 1 210 ? 19.529 0.299 -77.278 1.00 12.02 210 GLY A N 1
ATOM 1572 C CA . GLY A 1 210 ? 19.826 1.438 -78.120 1.00 12.66 210 GLY A CA 1
ATOM 1573 C C . GLY A 1 210 ? 19.950 2.729 -77.322 1.00 13.46 210 GLY A C 1
ATOM 1574 O O . GLY A 1 210 ? 19.587 3.802 -77.822 1.00 14.13 210 GLY A O 1
ATOM 1575 N N . ASP A 1 211 ? 20.479 2.651 -76.097 1.00 13.84 211 ASP A N 1
ATOM 1576 C CA . ASP A 1 211 ? 20.659 3.851 -75.318 1.00 13.98 211 ASP A CA 1
ATOM 1577 C C . ASP A 1 211 ? 21.926 4.622 -75.685 1.00 13.90 211 ASP A C 1
ATOM 1578 O O . ASP A 1 211 ? 23.044 4.094 -75.660 1.00 12.70 211 ASP A O 1
ATOM 1583 N N . THR A 1 212 ? 21.693 5.906 -75.946 1.00 14.24 212 THR A N 1
ATOM 1584 C CA . THR A 1 212 ? 22.704 6.859 -76.355 1.00 15.01 212 THR A CA 1
ATOM 1585 C C . THR A 1 212 ? 23.449 7.504 -75.163 1.00 15.33 212 THR A C 1
ATOM 1586 O O . THR A 1 212 ? 24.515 8.103 -75.332 1.00 14.99 212 THR A O 1
ATOM 1590 N N . LEU A 1 213 ? 22.902 7.356 -73.958 1.00 15.65 213 LEU A N 1
ATOM 1591 C CA . LEU A 1 213 ? 23.361 8.147 -72.804 1.00 16.03 213 LEU A CA 1
ATOM 1592 C C . LEU A 1 213 ? 23.752 7.281 -71.595 1.00 16.07 213 LEU A C 1
ATOM 1593 O O . LEU A 1 213 ? 24.939 7.177 -71.269 1.00 16.53 213 LEU A O 1
ATOM 1598 N N . ALA A 1 218 ? 30.745 9.154 -77.436 1.00 15.82 218 ALA A N 1
ATOM 1599 C CA . ALA A 1 218 ? 31.886 8.902 -78.321 1.00 16.11 218 ALA A CA 1
ATOM 1600 C C . ALA A 1 218 ? 32.221 7.408 -78.395 1.00 16.25 218 ALA A C 1
ATOM 1601 O O . ALA A 1 218 ? 32.406 6.854 -79.482 1.00 16.14 218 ALA A O 1
ATOM 1603 N N . PHE A 1 219 ? 32.327 6.786 -77.218 1.00 16.57 219 PHE A N 1
ATOM 1604 C CA . PHE A 1 219 ? 32.557 5.328 -77.050 1.00 16.53 219 PHE A CA 1
ATOM 1605 C C . PHE A 1 219 ? 31.213 4.557 -77.161 1.00 16.33 219 PHE A C 1
ATOM 1606 O O . PHE A 1 219 ? 31.144 3.424 -77.679 1.00 15.70 219 PHE A O 1
ATOM 1614 N N . THR A 1 220 ? 30.163 5.199 -76.642 1.00 16.28 220 THR A N 1
ATOM 1615 C CA . THR A 1 220 ? 28.782 4.709 -76.719 1.00 16.03 220 THR A CA 1
ATOM 1616 C C . THR A 1 220 ? 28.270 4.713 -78.180 1.00 15.33 220 THR A C 1
ATOM 1617 O O . THR A 1 220 ? 27.423 3.898 -78.536 1.00 14.95 220 THR A O 1
ATOM 1621 N N . GLU A 1 221 ? 28.787 5.604 -79.030 1.00 14.27 221 GLU A N 1
ATOM 1622 C CA . GLU A 1 221 ? 28.288 5.670 -80.397 1.00 13.63 221 GLU A CA 1
ATOM 1623 C C . GLU A 1 221 ? 28.946 4.622 -81.287 1.00 12.72 221 GLU A C 1
ATOM 1624 O O . GLU A 1 221 ? 28.343 4.151 -82.247 1.00 12.15 221 GLU A O 1
ATOM 1630 N N . SER A 1 222 ? 30.168 4.241 -80.940 1.00 12.08 222 SER A N 1
ATOM 1631 C CA . SER A 1 222 ? 30.880 3.200 -81.670 1.00 11.79 222 SER A CA 1
ATOM 1632 C C . SER A 1 222 ? 30.226 1.856 -81.397 1.00 11.08 222 SER A C 1
ATOM 1633 O O . SER A 1 222 ? 29.798 1.181 -82.316 1.00 10.69 222 SER A O 1
ATOM 1636 N N . LEU A 1 223 ? 30.105 1.481 -80.136 1.00 10.75 223 LEU A N 1
ATOM 1637 C CA . LEU A 1 223 ? 29.367 0.260 -79.818 1.00 11.13 223 LEU A CA 1
ATOM 1638 C C . LEU A 1 223 ? 27.969 0.153 -80.486 1.00 11.18 223 LEU A C 1
ATOM 1639 O O . LEU A 1 223 ? 27.612 -0.903 -80.992 1.00 10.44 223 LEU A O 1
ATOM 1644 N N . LEU A 1 224 ? 27.204 1.249 -80.482 1.00 11.77 224 LEU A N 1
ATOM 1645 C CA . LEU A 1 224 ? 25.829 1.276 -81.045 1.00 12.18 224 LEU A CA 1
ATOM 1646 C C . LEU A 1 224 ? 25.782 0.951 -82.544 1.00 11.57 224 LEU A C 1
ATOM 1647 O O . LEU A 1 224 ? 24.820 0.350 -83.023 1.00 11.65 224 LEU A O 1
ATOM 1652 N N . ILE A 1 225 ? 26.791 1.364 -83.291 1.00 11.12 225 ILE A N 1
ATOM 1653 C CA . ILE A 1 225 ? 26.784 1.039 -84.703 1.00 11.07 225 ILE A CA 1
ATOM 1654 C C . ILE A 1 225 ? 27.188 -0.416 -84.833 1.00 11.25 225 ILE A C 1
ATOM 1655 O O . ILE A 1 225 ? 26.632 -1.137 -85.672 1.00 11.58 225 ILE A O 1
ATOM 1660 N N . LYS A 1 226 ? 28.088 -0.858 -83.958 1.00 11.01 226 LYS A N 1
ATOM 1661 C CA . LYS A 1 226 ? 28.493 -2.247 -83.929 1.00 11.29 226 LYS A CA 1
ATOM 1662 C C . LYS A 1 226 ? 27.297 -3.171 -83.696 1.00 11.75 226 LYS A C 1
ATOM 1663 O O . LYS A 1 226 ? 27.248 -4.268 -84.255 1.00 12.08 226 LYS A O 1
ATOM 1669 N N . LEU A 1 227 ? 26.337 -2.745 -82.880 1.00 12.24 227 LEU A N 1
ATOM 1670 C CA . LEU A 1 227 ? 25.146 -3.577 -82.598 1.00 12.64 227 LEU A CA 1
ATOM 1671 C C . LEU A 1 227 ? 24.169 -3.624 -83.788 1.00 12.98 227 LEU A C 1
ATOM 1672 O O . LEU A 1 227 ? 23.576 -4.668 -84.061 1.00 12.45 227 LEU A O 1
ATOM 1677 N N . GLN A 1 228 ? 24.043 -2.501 -84.502 1.00 13.75 228 GLN A N 1
ATOM 1678 C CA . GLN A 1 228 ? 23.311 -2.441 -85.779 1.00 14.09 228 GLN A CA 1
ATOM 1679 C C . GLN A 1 228 ? 23.935 -3.303 -86.895 1.00 14.63 228 GLN A C 1
ATOM 1680 O O . GLN A 1 228 ? 23.202 -3.945 -87.682 1.00 15.07 228 GLN A O 1
ATOM 1686 N N . GLU A 1 229 ? 25.267 -3.316 -86.985 1.00 14.71 229 GLU A N 1
ATOM 1687 C CA . GLU A 1 229 ? 25.925 -4.096 -88.032 1.00 15.09 229 GLU A CA 1
ATOM 1688 C C . GLU A 1 229 ? 25.705 -5.599 -87.828 1.00 15.66 229 GLU A C 1
ATOM 1689 O O . GLU A 1 229 ? 25.868 -6.364 -88.782 1.00 16.09 229 GLU A O 1
ATOM 1695 N N . THR A 1 230 ? 25.347 -6.043 -86.618 1.00 15.98 230 THR A N 1
ATOM 1696 C CA . THR A 1 230 ? 24.979 -7.453 -86.455 1.00 16.36 230 THR A CA 1
ATOM 1697 C C . THR A 1 230 ? 23.620 -7.718 -87.118 1.00 17.08 230 THR A C 1
ATOM 1698 O O . THR A 1 230 ? 23.221 -8.884 -87.249 1.00 17.51 230 THR A O 1
ATOM 1702 N N . GLU A 1 231 ? 22.921 -6.642 -87.526 1.00 17.65 231 GLU A N 1
ATOM 1703 C CA . GLU A 1 231 ? 21.655 -6.707 -88.296 1.00 17.64 231 GLU A CA 1
ATOM 1704 C C . GLU A 1 231 ? 20.637 -7.589 -87.583 1.00 17.67 231 GLU A C 1
ATOM 1705 O O . GLU A 1 231 ? 19.897 -8.317 -88.240 1.00 17.82 231 GLU A O 1
ATOM 1711 N N . GLN A 1 232 ? 20.623 -7.533 -86.245 1.00 17.84 232 GLN A N 1
ATOM 1712 C CA . GLN A 1 232 ? 19.787 -8.433 -85.433 1.00 17.93 232 GLN A CA 1
ATOM 1713 C C . GLN A 1 232 ? 18.560 -7.758 -84.833 1.00 18.14 232 GLN A C 1
ATOM 1714 O O . GLN A 1 232 ? 17.628 -8.469 -84.446 1.00 18.43 232 GLN A O 1
ATOM 1720 N N . ASN A 1 233 ? 18.560 -6.414 -84.737 1.00 18.04 233 ASN A N 1
ATOM 1721 C CA . ASN A 1 233 ? 17.503 -5.656 -84.020 1.00 17.36 233 ASN A CA 1
ATOM 1722 C C . ASN A 1 233 ? 17.443 -6.064 -82.569 1.00 16.56 233 ASN A C 1
ATOM 1723 O O . ASN A 1 233 ? 16.374 -6.317 -82.014 1.00 16.38 233 ASN A O 1
ATOM 1728 N N . LEU A 1 234 ? 18.591 -6.143 -81.942 1.00 15.95 234 LEU A N 1
ATOM 1729 C CA . LEU A 1 234 ? 18.595 -6.466 -80.539 1.00 15.71 234 LEU A CA 1
ATOM 1730 C C . LEU A 1 234 ? 17.460 -5.739 -79.786 1.00 15.44 234 LEU A C 1
ATOM 1731 O O . LEU A 1 234 ? 16.804 -6.332 -78.921 1.00 15.27 234 LEU A O 1
ATOM 1736 N N . ASP A 1 235 ? 17.203 -4.471 -80.117 1.00 15.37 235 ASP A N 1
ATOM 1737 C CA . ASP A 1 235 ? 16.263 -3.668 -79.286 1.00 15.69 235 ASP A CA 1
ATOM 1738 C C . ASP A 1 235 ? 14.921 -4.353 -79.223 1.00 15.09 235 ASP A C 1
ATOM 1739 O O . ASP A 1 235 ? 14.396 -4.651 -78.145 1.00 15.73 235 ASP A O 1
ATOM 1744 N N . VAL A 1 236 ? 14.429 -4.686 -80.395 1.00 14.35 236 VAL A N 1
ATOM 1745 C CA . VAL A 1 236 ? 13.194 -5.406 -80.522 1.00 13.62 236 VAL A CA 1
ATOM 1746 C C . VAL A 1 236 ? 13.245 -6.723 -79.741 1.00 13.31 236 VAL A C 1
ATOM 1747 O O . VAL A 1 236 ? 12.328 -7.000 -78.966 1.00 13.68 236 VAL A O 1
ATOM 1751 N N . LEU A 1 237 ? 14.295 -7.524 -79.934 1.00 12.56 237 LEU A N 1
ATOM 1752 C CA . LEU A 1 237 ? 14.422 -8.788 -79.208 1.00 12.27 237 LEU A CA 1
ATOM 1753 C C . LEU A 1 237 ? 14.428 -8.611 -77.700 1.00 12.50 237 LEU A C 1
ATOM 1754 O O . LEU A 1 237 ? 13.756 -9.330 -76.991 1.00 12.52 237 LEU A O 1
ATOM 1759 N N . LEU A 1 238 ? 15.178 -7.659 -77.189 1.00 12.85 238 LEU A N 1
ATOM 1760 C CA . LEU A 1 238 ? 15.288 -7.549 -75.734 1.00 13.70 238 LEU A CA 1
ATOM 1761 C C . LEU A 1 238 ? 13.969 -7.089 -75.102 1.00 13.28 238 LEU A C 1
ATOM 1762 O O . LEU A 1 238 ? 13.558 -7.597 -74.047 1.00 13.27 238 LEU A O 1
ATOM 1767 N N . ALA A 1 239 ? 13.323 -6.114 -75.745 1.00 12.77 239 ALA A N 1
ATOM 1768 C CA . ALA A 1 239 ? 11.969 -5.669 -75.345 1.00 12.43 239 ALA A CA 1
ATOM 1769 C C . ALA A 1 239 ? 10.987 -6.841 -75.259 1.00 11.86 239 ALA A C 1
ATOM 1770 O O . ALA A 1 239 ? 10.189 -6.906 -74.323 1.00 12.14 239 ALA A O 1
ATOM 1772 N N . ASP A 1 240 ? 11.046 -7.760 -76.223 1.00 11.12 240 ASP A N 1
ATOM 1773 C CA . ASP A 1 240 ? 10.180 -8.932 -76.185 1.00 10.74 240 ASP A CA 1
ATOM 1774 C C . ASP A 1 240 ? 10.528 -9.862 -75.026 1.00 9.92 240 ASP A C 1
ATOM 1775 O O . ASP A 1 240 ? 9.644 -10.282 -74.306 1.00 10.76 240 ASP A O 1
ATOM 1780 N N . ALA A 1 241 ? 11.792 -10.183 -74.826 1.00 8.27 241 ALA A N 1
ATOM 1781 C CA . ALA A 1 241 ? 12.118 -11.084 -73.747 1.00 7.72 241 ALA A CA 1
ATOM 1782 C C . ALA A 1 241 ? 11.764 -10.444 -72.403 1.00 7.96 241 ALA A C 1
ATOM 1783 O O . ALA A 1 241 ? 11.348 -11.120 -71.460 1.00 7.87 241 ALA A O 1
ATOM 1785 N N . ARG A 1 242 ? 11.904 -9.132 -72.314 1.00 8.17 242 ARG A N 1
ATOM 1786 C CA . ARG A 1 242 ? 11.529 -8.436 -71.085 1.00 8.51 242 ARG A CA 1
ATOM 1787 C C . ARG A 1 242 ? 10.032 -8.532 -70.871 1.00 8.55 242 ARG A C 1
ATOM 1788 O O . ARG A 1 242 ? 9.574 -8.834 -69.794 1.00 9.51 242 ARG A O 1
ATOM 1796 N N . TYR A 1 243 ? 9.291 -8.269 -71.930 1.00 8.51 243 TYR A N 1
ATOM 1797 C CA . TYR A 1 243 ? 7.867 -8.411 -71.953 1.00 8.44 243 TYR A CA 1
ATOM 1798 C C . TYR A 1 243 ? 7.379 -9.836 -71.612 1.00 8.13 243 TYR A C 1
ATOM 1799 O O . TYR A 1 243 ? 6.407 -10.003 -70.916 1.00 7.92 243 TYR A O 1
ATOM 1808 N N . GLN A 1 244 ? 8.009 -10.873 -72.128 1.00 8.70 244 GLN A N 1
ATOM 1809 C CA . GLN A 1 244 ? 7.442 -12.236 -71.935 1.00 9.06 244 GLN A CA 1
ATOM 1810 C C . GLN A 1 244 ? 7.509 -12.649 -70.462 1.00 8.04 244 GLN A C 1
ATOM 1811 O O . GLN A 1 244 ? 6.549 -13.194 -69.924 1.00 6.26 244 GLN A O 1
ATOM 1817 N N . LYS A 1 245 ? 8.630 -12.319 -69.818 1.00 7.31 245 LYS A N 1
ATOM 1818 C CA . LYS A 1 245 ? 8.849 -12.668 -68.440 1.00 7.32 245 LYS A CA 1
ATOM 1819 C C . LYS A 1 245 ? 7.874 -11.873 -67.593 1.00 7.46 245 LYS A C 1
ATOM 1820 O O . LYS A 1 245 ? 7.404 -12.332 -66.545 1.00 6.86 245 LYS A O 1
ATOM 1826 N N . ILE A 1 246 ? 7.600 -10.651 -68.030 1.00 6.96 246 ILE A N 1
ATOM 1827 C CA . ILE A 1 246 ? 6.783 -9.787 -67.224 1.00 7.01 246 ILE A CA 1
ATOM 1828 C C . ILE A 1 246 ? 5.347 -10.236 -67.399 1.00 6.95 246 ILE A C 1
ATOM 1829 O O . ILE A 1 246 ? 4.627 -10.302 -66.412 1.00 6.40 246 ILE A O 1
ATOM 1834 N N . HIS A 1 247 ? 4.941 -10.509 -68.651 1.00 7.26 247 HIS A N 1
ATOM 1835 C CA . HIS A 1 247 ? 3.594 -11.030 -68.955 1.00 8.09 247 HIS A CA 1
ATOM 1836 C C . HIS A 1 247 ? 3.397 -12.318 -68.171 1.00 7.99 247 HIS A C 1
ATOM 1837 O O . HIS A 1 247 ? 2.390 -12.521 -67.556 1.00 8.00 247 HIS A O 1
ATOM 1844 N N . GLU A 1 248 ? 4.402 -13.151 -68.143 1.00 8.65 248 GLU A N 1
ATOM 1845 C CA . GLU A 1 248 ? 4.280 -14.380 -67.400 1.00 10.26 248 GLU A CA 1
ATOM 1846 C C . GLU A 1 248 ? 4.108 -14.115 -65.891 1.00 10.23 248 GLU A C 1
ATOM 1847 O O . GLU A 1 248 ? 3.293 -14.760 -65.263 1.00 10.62 248 GLU A O 1
ATOM 1853 N N . ILE A 1 249 ? 4.809 -13.151 -65.320 1.00 10.32 249 ILE A N 1
ATOM 1854 C CA . ILE A 1 249 ? 4.628 -12.852 -63.887 1.00 10.98 249 ILE A CA 1
ATOM 1855 C C . ILE A 1 249 ? 3.242 -12.306 -63.598 1.00 11.35 249 ILE A C 1
ATOM 1856 O O . ILE A 1 249 ? 2.662 -12.593 -62.543 1.00 11.54 249 ILE A O 1
ATOM 1861 N N . VAL A 1 250 ? 2.711 -11.513 -64.528 1.00 11.84 250 VAL A N 1
ATOM 1862 C CA . VAL A 1 250 ? 1.407 -10.882 -64.336 1.00 12.09 250 VAL A CA 1
ATOM 1863 C C . VAL A 1 250 ? 0.329 -11.963 -64.331 1.00 11.94 250 VAL A C 1
ATOM 1864 O O . VAL A 1 250 ? -0.489 -12.033 -63.412 1.00 12.21 250 VAL A O 1
ATOM 1868 N N . THR A 1 251 ? 0.382 -12.853 -65.316 1.00 12.00 251 THR A N 1
ATOM 1869 C CA . THR A 1 251 ? -0.555 -13.992 -65.411 1.00 11.77 251 THR A CA 1
ATOM 1870 C C . THR A 1 251 ? -0.562 -14.933 -64.152 1.00 11.35 251 THR A C 1
ATOM 1871 O O . THR A 1 251 ? -1.553 -15.560 -63.856 1.00 11.64 251 THR A O 1
ATOM 1875 N N . LEU A 1 252 ? 0.533 -15.002 -63.409 1.00 11.40 252 LEU A N 1
ATOM 1876 C CA . LEU A 1 252 ? 0.605 -15.754 -62.143 1.00 11.33 252 LEU A CA 1
ATOM 1877 C C . LEU A 1 252 ? 0.040 -14.999 -60.918 1.00 12.08 252 LEU A C 1
ATOM 1878 O O . LEU A 1 252 ? -0.324 -15.597 -59.909 1.00 12.02 252 LEU A O 1
ATOM 1883 N N . VAL A 1 253 ? -0.023 -13.683 -61.004 1.00 12.87 253 VAL A N 1
ATOM 1884 C CA . VAL A 1 253 ? -0.259 -12.873 -59.826 1.00 13.50 253 VAL A CA 1
ATOM 1885 C C . VAL A 1 253 ? -1.568 -12.080 -59.913 1.00 13.59 253 VAL A C 1
ATOM 1886 O O . VAL A 1 253 ? -2.157 -11.713 -58.893 1.00 13.83 253 VAL A O 1
ATOM 1890 N N . GLN A 1 254 ? -2.045 -11.840 -61.119 1.00 13.40 254 GLN A N 1
ATOM 1891 C CA . GLN A 1 254 ? -3.146 -10.927 -61.295 1.00 13.32 254 GLN A CA 1
ATOM 1892 C C . GLN A 1 254 ? -4.274 -11.628 -62.002 1.00 13.85 254 GLN A C 1
ATOM 1893 O O . GLN A 1 254 ? -4.052 -12.209 -63.061 1.00 13.98 254 GLN A O 1
ATOM 1899 N N . LYS A 1 255 ? -5.474 -11.573 -61.433 1.00 14.19 255 LYS A N 1
ATOM 1900 C CA . LYS A 1 255 ? -6.658 -11.970 -62.172 1.00 14.81 255 LYS A CA 1
ATOM 1901 C C . LYS A 1 255 ? -7.601 -10.784 -62.414 1.00 15.17 255 LYS A C 1
ATOM 1902 O O . LYS A 1 255 ? -7.780 -9.904 -61.552 1.00 14.61 255 LYS A O 1
ATOM 1908 N N . LYS A 1 256 ? -8.174 -10.800 -63.625 1.00 15.91 256 LYS A N 1
ATOM 1909 C CA . LYS A 1 256 ? -9.160 -9.827 -64.116 1.00 16.06 256 LYS A CA 1
ATOM 1910 C C . LYS A 1 256 ? -8.589 -8.406 -64.130 1.00 15.89 256 LYS A C 1
ATOM 1911 O O . LYS A 1 256 ? -7.385 -8.209 -64.346 1.00 15.28 256 LYS A O 1
ATOM 1918 N N . THR B 1 2 ? 20.798 20.485 -33.885 1.00 15.46 2 THR B N 1
ATOM 1919 C CA . THR B 1 2 ? 20.611 21.330 -32.701 1.00 15.41 2 THR B CA 1
ATOM 1920 C C . THR B 1 2 ? 19.755 20.637 -31.614 1.00 14.73 2 THR B C 1
ATOM 1921 O O . THR B 1 2 ? 18.829 19.901 -31.935 1.00 15.71 2 THR B O 1
ATOM 1925 N N . HIS B 1 3 ? 20.060 20.893 -30.334 1.00 13.40 3 HIS B N 1
ATOM 1926 C CA . HIS B 1 3 ? 19.474 20.165 -29.194 1.00 11.74 3 HIS B CA 1
ATOM 1927 C C . HIS B 1 3 ? 18.686 21.121 -28.298 1.00 10.96 3 HIS B C 1
ATOM 1928 O O . HIS B 1 3 ? 19.200 22.130 -27.806 1.00 10.18 3 HIS B O 1
ATOM 1935 N N . ALA B 1 4 ? 17.421 20.780 -28.101 1.00 10.48 4 ALA B N 1
ATOM 1936 C CA . ALA B 1 4 ? 16.461 21.608 -27.366 1.00 10.09 4 ALA B CA 1
ATOM 1937 C C . ALA B 1 4 ? 16.070 20.893 -26.112 1.00 10.00 4 ALA B C 1
ATOM 1938 O O . ALA B 1 4 ? 15.737 19.715 -26.167 1.00 11.12 4 ALA B O 1
ATOM 1940 N N . LEU B 1 5 ? 16.101 21.571 -24.972 1.00 9.74 5 LEU B N 1
ATOM 1941 C CA . LEU B 1 5 ? 15.501 21.000 -23.776 1.00 9.49 5 LEU B CA 1
ATOM 1942 C C . LEU B 1 5 ? 14.107 21.520 -23.673 1.00 8.69 5 LEU B C 1
ATOM 1943 O O . LEU B 1 5 ? 13.877 22.719 -23.900 1.00 8.67 5 LEU B O 1
ATOM 1948 N N . LEU B 1 6 ? 13.181 20.657 -23.307 1.00 7.66 6 LEU B N 1
ATOM 1949 C CA . LEU B 1 6 ? 11.814 21.107 -23.098 1.00 8.47 6 LEU B CA 1
ATOM 1950 C C . LEU B 1 6 ? 11.492 21.182 -21.604 1.00 9.00 6 LEU B C 1
ATOM 1951 O O . LEU B 1 6 ? 11.598 20.187 -20.880 1.00 9.74 6 LEU B O 1
ATOM 1956 N N . ILE B 1 7 ? 11.138 22.378 -21.129 1.00 9.78 7 ILE B N 1
ATOM 1957 C CA . ILE B 1 7 ? 11.104 22.641 -19.699 1.00 9.87 7 ILE B CA 1
ATOM 1958 C C . ILE B 1 7 ? 9.846 23.351 -19.297 1.00 10.61 7 ILE B C 1
ATOM 1959 O O . ILE B 1 7 ? 9.448 24.286 -19.971 1.00 11.39 7 ILE B O 1
ATOM 1964 N N . GLY B 1 8 ? 9.242 22.935 -18.182 1.00 10.68 8 GLY B N 1
ATOM 1965 C CA . GLY B 1 8 ? 8.084 23.633 -17.640 1.00 10.45 8 GLY B CA 1
ATOM 1966 C C . GLY B 1 8 ? 7.646 23.145 -16.261 1.00 10.57 8 GLY B C 1
ATOM 1967 O O . GLY B 1 8 ? 8.348 22.365 -15.601 1.00 10.17 8 GLY B O 1
ATOM 1968 N N . ASN B 1 9 ? 6.494 23.648 -15.819 1.00 10.12 9 ASN B N 1
ATOM 1969 C CA . ASN B 1 9 ? 5.902 23.217 -14.579 1.00 10.41 9 ASN B CA 1
ATOM 1970 C C . ASN B 1 9 ? 5.172 21.898 -14.864 1.00 10.19 9 ASN B C 1
ATOM 1971 O O . ASN B 1 9 ? 5.033 21.500 -15.995 1.00 9.63 9 ASN B O 1
ATOM 1976 N N . PRO B 1 10 ? 4.694 21.220 -13.832 1.00 10.65 10 PRO B N 1
ATOM 1977 C CA . PRO B 1 10 ? 3.865 20.057 -14.121 1.00 11.01 10 PRO B CA 1
ATOM 1978 C C . PRO B 1 10 ? 2.533 20.457 -14.708 1.00 12.73 10 PRO B C 1
ATOM 1979 O O . PRO B 1 10 ? 2.027 21.566 -14.439 1.00 13.41 10 PRO B O 1
ATOM 1983 N N . ASN B 1 11 ? 1.948 19.566 -15.503 1.00 14.79 11 ASN B N 1
ATOM 1984 C CA . ASN B 1 11 ? 0.629 19.820 -16.135 1.00 16.00 11 ASN B CA 1
ATOM 1985 C C . ASN B 1 11 ? 0.495 21.066 -17.013 1.00 15.91 11 ASN B C 1
ATOM 1986 O O . ASN B 1 11 ? -0.583 21.700 -17.040 1.00 16.42 11 ASN B O 1
ATOM 1991 N N . CYS B 1 12 ? 1.547 21.426 -17.738 1.00 15.77 12 CYS B N 1
ATOM 1992 C CA . CYS B 1 12 ? 1.378 22.488 -18.761 1.00 16.42 12 CYS B CA 1
ATOM 1993 C C . CYS B 1 12 ? 1.080 21.921 -20.181 1.00 16.28 12 CYS B C 1
ATOM 1994 O O . CYS B 1 12 ? 1.026 22.697 -21.163 1.00 16.52 12 CYS B O 1
ATOM 1997 N N . GLY B 1 13 ? 0.827 20.597 -20.259 1.00 15.32 13 GLY B N 1
ATOM 1998 C CA . GLY B 1 13 ? 0.692 19.882 -21.524 1.00 14.20 13 GLY B CA 1
ATOM 1999 C C . GLY B 1 13 ? 2.038 19.781 -22.199 1.00 13.43 13 GLY B C 1
ATOM 2000 O O . GLY B 1 13 ? 2.145 19.851 -23.421 1.00 13.29 13 GLY B O 1
ATOM 2001 N N . LYS B 1 14 ? 3.065 19.615 -21.378 1.00 12.42 14 LYS B N 1
ATOM 2002 C CA . LYS B 1 14 ? 4.406 19.512 -21.839 1.00 11.85 14 LYS B CA 1
ATOM 2003 C C . LYS B 1 14 ? 4.577 18.189 -22.576 1.00 11.90 14 LYS B C 1
ATOM 2004 O O . LYS B 1 14 ? 5.184 18.169 -23.633 1.00 11.07 14 LYS B O 1
ATOM 2010 N N . THR B 1 15 ? 4.032 17.099 -22.025 1.00 12.09 15 THR B N 1
ATOM 2011 C CA . THR B 1 15 ? 4.084 15.809 -22.703 1.00 13.36 15 THR B CA 1
ATOM 2012 C C . THR B 1 15 ? 3.444 15.941 -24.086 1.00 13.05 15 THR B C 1
ATOM 2013 O O . THR B 1 15 ? 3.983 15.449 -25.063 1.00 14.01 15 THR B O 1
ATOM 2017 N N . THR B 1 16 ? 2.303 16.629 -24.147 1.00 12.46 16 THR B N 1
ATOM 2018 C CA . THR B 1 16 ? 1.509 16.765 -25.357 1.00 11.56 16 THR B CA 1
ATOM 2019 C C . THR B 1 16 ? 2.299 17.443 -26.497 1.00 11.65 16 THR B C 1
ATOM 2020 O O . THR B 1 16 ? 2.254 17.005 -27.657 1.00 11.45 16 THR B O 1
ATOM 2024 N N . LEU B 1 17 ? 3.009 18.511 -26.145 1.00 10.92 17 LEU B N 1
ATOM 2025 C CA . LEU B 1 17 ? 3.873 19.236 -27.075 1.00 9.53 17 LEU B CA 1
ATOM 2026 C C . LEU B 1 17 ? 5.005 18.366 -27.474 1.00 8.89 17 LEU B C 1
ATOM 2027 O O . LEU B 1 17 ? 5.372 18.312 -28.654 1.00 9.04 17 LEU B O 1
ATOM 2032 N N . PHE B 1 18 ? 5.568 17.676 -26.491 1.00 8.58 18 PHE B N 1
ATOM 2033 C CA . PHE B 1 18 ? 6.577 16.685 -26.772 1.00 7.99 18 PHE B CA 1
ATOM 2034 C C . PHE B 1 18 ? 6.089 15.657 -27.811 1.00 7.92 18 PHE B C 1
ATOM 2035 O O . PHE B 1 18 ? 6.761 15.414 -28.840 1.00 8.69 18 PHE B O 1
ATOM 2043 N N . ASN B 1 19 ? 4.921 15.087 -27.583 1.00 7.38 19 ASN B N 1
ATOM 2044 C CA . ASN B 1 19 ? 4.310 14.206 -28.603 1.00 7.77 19 ASN B CA 1
ATOM 2045 C C . ASN B 1 19 ? 4.047 14.873 -29.972 1.00 7.62 19 ASN B C 1
ATOM 2046 O O . ASN B 1 19 ? 4.247 14.248 -31.007 1.00 8.29 19 ASN B O 1
ATOM 2051 N N . ALA B 1 20 ? 3.606 16.121 -29.961 1.00 6.71 20 ALA B N 1
ATOM 2052 C CA . ALA B 1 20 ? 3.221 16.816 -31.150 1.00 6.63 20 ALA B CA 1
ATOM 2053 C C . ALA B 1 20 ? 4.447 17.065 -32.000 1.00 7.41 20 ALA B C 1
ATOM 2054 O O . ALA B 1 20 ? 4.400 16.960 -33.193 1.00 7.22 20 ALA B O 1
ATOM 2056 N N . LEU B 1 21 ? 5.556 17.372 -31.352 1.00 9.19 21 LEU B N 1
ATOM 2057 C CA . LEU B 1 21 ? 6.820 17.677 -32.025 1.00 9.92 21 LEU B CA 1
ATOM 2058 C C . LEU B 1 21 ? 7.564 16.473 -32.560 1.00 10.26 21 LEU B C 1
ATOM 2059 O O . LEU B 1 21 ? 8.244 16.591 -33.573 1.00 10.65 21 LEU B O 1
ATOM 2064 N N . THR B 1 22 ? 7.443 15.321 -31.884 1.00 11.12 22 THR B N 1
ATOM 2065 C CA . THR B 1 22 ? 8.254 14.129 -32.206 1.00 11.06 22 THR B CA 1
ATOM 2066 C C . THR B 1 22 ? 7.456 12.949 -32.725 1.00 11.43 22 THR B C 1
ATOM 2067 O O . THR B 1 22 ? 8.033 11.996 -33.240 1.00 11.19 22 THR B O 1
ATOM 2071 N N . ASN B 1 23 ? 6.135 12.996 -32.551 1.00 11.57 23 ASN B N 1
ATOM 2072 C CA . ASN B 1 23 ? 5.247 11.982 -33.099 1.00 11.42 23 ASN B CA 1
ATOM 2073 C C . ASN B 1 23 ? 5.754 10.627 -32.695 1.00 10.76 23 ASN B C 1
ATOM 2074 O O . ASN B 1 23 ? 5.930 10.408 -31.523 1.00 11.62 23 ASN B O 1
ATOM 2079 N N . ALA B 1 24 ? 6.059 9.710 -33.606 1.00 10.42 24 ALA B N 1
ATOM 2080 C CA . ALA B 1 24 ? 6.537 8.364 -33.161 1.00 9.47 24 ALA B CA 1
ATOM 2081 C C . ALA B 1 24 ? 8.064 8.291 -33.005 1.00 9.20 24 ALA B C 1
ATOM 2082 O O . ALA B 1 24 ? 8.625 7.295 -32.558 1.00 8.56 24 ALA B O 1
ATOM 2084 N N . ASN B 1 25 ? 8.739 9.366 -33.367 1.00 9.17 25 ASN B N 1
ATOM 2085 C CA . ASN B 1 25 ? 10.176 9.440 -33.199 1.00 9.40 25 ASN B CA 1
ATOM 2086 C C . ASN B 1 25 ? 10.525 9.833 -31.792 1.00 9.00 25 ASN B C 1
ATOM 2087 O O . ASN B 1 25 ? 10.876 10.962 -31.502 1.00 9.32 25 ASN B O 1
ATOM 2092 N N . GLN B 1 26 ? 10.423 8.871 -30.907 1.00 8.92 26 GLN B N 1
ATOM 2093 C CA . GLN B 1 26 ? 10.709 9.148 -29.518 1.00 8.87 26 GLN B CA 1
ATOM 2094 C C . GLN B 1 26 ? 10.904 7.864 -28.791 1.00 8.53 26 GLN B C 1
ATOM 2095 O O . GLN B 1 26 ? 10.425 6.839 -29.212 1.00 7.25 26 GLN B O 1
ATOM 2101 N N . ARG B 1 27 ? 11.613 7.929 -27.687 1.00 9.50 27 ARG B N 1
ATOM 2102 C CA . ARG B 1 27 ? 11.865 6.741 -26.916 1.00 11.06 27 ARG B CA 1
ATOM 2103 C C . ARG B 1 27 ? 12.052 7.135 -25.479 1.00 11.72 27 ARG B C 1
ATOM 2104 O O . ARG B 1 27 ? 12.004 8.326 -25.136 1.00 11.97 27 ARG B O 1
ATOM 2112 N N . VAL B 1 28 ? 12.297 6.123 -24.654 1.00 12.42 28 VAL B N 1
ATOM 2113 C CA . VAL B 1 28 ? 12.335 6.248 -23.231 1.00 12.68 28 VAL B CA 1
ATOM 2114 C C . VAL B 1 28 ? 13.512 5.472 -22.700 1.00 12.80 28 VAL B C 1
ATOM 2115 O O . VAL B 1 28 ? 13.854 4.426 -23.211 1.00 12.85 28 VAL B O 1
ATOM 2119 N N . GLY B 1 29 ? 14.165 6.019 -21.693 1.00 13.33 29 GLY B N 1
ATOM 2120 C CA . GLY B 1 29 ? 15.162 5.294 -20.960 1.00 13.59 29 GLY B CA 1
ATOM 2121 C C . GLY B 1 29 ? 15.234 5.960 -19.614 1.00 14.25 29 GLY B C 1
ATOM 2122 O O . GLY B 1 29 ? 14.515 6.905 -19.364 1.00 15.69 29 GLY B O 1
ATOM 2123 N N . ASN B 1 30 ? 16.110 5.495 -18.743 1.00 14.41 30 ASN B N 1
ATOM 2124 C CA . ASN B 1 30 ? 16.194 6.066 -17.441 1.00 13.94 30 ASN B CA 1
ATOM 2125 C C . ASN B 1 30 ? 17.088 7.307 -17.514 1.00 13.67 30 ASN B C 1
ATOM 2126 O O . ASN B 1 30 ? 17.999 7.390 -18.328 1.00 13.48 30 ASN B O 1
ATOM 2131 N N . TRP B 1 31 ? 16.825 8.280 -16.660 1.00 12.53 31 TRP B N 1
ATOM 2132 C CA . TRP B 1 31 ? 17.837 9.253 -16.347 1.00 11.85 31 TRP B CA 1
ATOM 2133 C C . TRP B 1 31 ? 18.962 8.580 -15.565 1.00 11.95 31 TRP B C 1
ATOM 2134 O O . TRP B 1 31 ? 18.719 7.667 -14.767 1.00 10.76 31 TRP B O 1
ATOM 2145 N N . PRO B 1 32 ? 20.201 9.067 -15.766 1.00 12.08 32 PRO B N 1
ATOM 2146 C CA . PRO B 1 32 ? 21.407 8.417 -15.315 1.00 11.92 32 PRO B CA 1
ATOM 2147 C C . PRO B 1 32 ? 21.460 8.227 -13.808 1.00 11.78 32 PRO B C 1
ATOM 2148 O O . PRO B 1 32 ? 21.331 9.183 -13.049 1.00 10.83 32 PRO B O 1
ATOM 2152 N N . GLY B 1 33 ? 21.6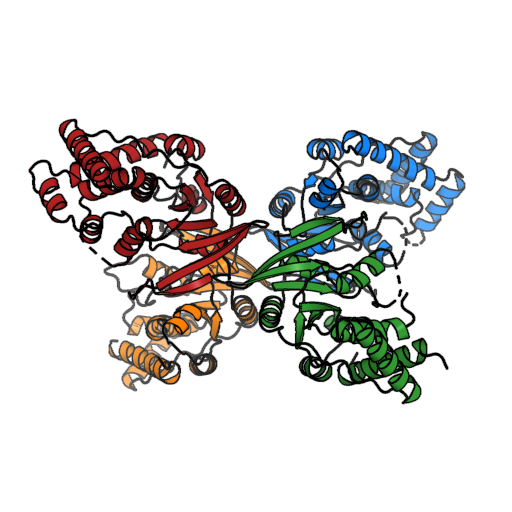77 6.991 -13.379 1.00 11.77 33 GLY B N 1
ATOM 2153 C CA . GLY B 1 33 ? 21.848 6.713 -11.949 1.00 12.09 33 GLY B CA 1
ATOM 2154 C C . GLY B 1 33 ? 20.570 6.548 -11.141 1.00 12.15 33 GLY B C 1
ATOM 2155 O O . GLY B 1 33 ? 20.626 6.107 -9.981 1.00 12.19 33 GLY B O 1
ATOM 2156 N N . VAL B 1 34 ? 19.432 6.896 -11.752 1.00 11.56 34 VAL B N 1
ATOM 2157 C CA . VAL B 1 34 ? 18.143 6.798 -11.110 1.00 11.52 34 VAL B CA 1
ATOM 2158 C C . VAL B 1 34 ? 17.229 5.919 -11.957 1.00 12.27 34 VAL B C 1
ATOM 2159 O O . VAL B 1 34 ? 17.559 5.565 -13.094 1.00 13.48 34 VAL B O 1
ATOM 2163 N N . THR B 1 35 ? 16.067 5.565 -11.438 1.00 12.09 35 THR B N 1
ATOM 2164 C CA . THR B 1 35 ? 15.153 4.765 -12.236 1.00 11.84 35 THR B CA 1
ATOM 2165 C C . THR B 1 35 ? 14.044 5.586 -12.835 1.00 11.67 35 THR B C 1
ATOM 2166 O O . THR B 1 35 ? 13.178 5.006 -13.467 1.00 12.28 35 THR B O 1
ATOM 2170 N N . VAL B 1 36 ? 14.090 6.916 -12.676 1.00 11.52 36 VAL B N 1
ATOM 2171 C CA . VAL B 1 36 ? 13.136 7.845 -13.316 1.00 10.84 36 VAL B CA 1
ATOM 2172 C C . VAL B 1 36 ? 13.372 7.899 -14.818 1.00 11.42 36 VAL B C 1
ATOM 2173 O O . VAL B 1 36 ? 14.500 7.993 -15.267 1.00 11.67 36 VAL B O 1
ATOM 2177 N N . GLU B 1 37 ? 12.287 7.926 -15.582 1.00 12.40 37 GLU B N 1
ATOM 2178 C CA . GLU B 1 37 ? 12.323 7.774 -17.031 1.00 12.18 37 GLU B CA 1
ATOM 2179 C C . GLU B 1 37 ? 12.607 9.044 -17.789 1.00 12.39 37 GLU B C 1
ATOM 2180 O O . GLU B 1 37 ? 12.169 10.118 -17.445 1.00 13.18 37 GLU B O 1
ATOM 2186 N N . LYS B 1 38 ? 13.375 8.905 -18.840 1.00 12.99 38 LYS B N 1
ATOM 2187 C CA . LYS B 1 38 ? 13.837 10.040 -19.627 1.00 13.12 38 LYS B CA 1
ATOM 2188 C C . LYS B 1 38 ? 13.342 9.853 -21.026 1.00 13.26 38 LYS B C 1
ATOM 2189 O O . LYS B 1 38 ? 13.429 8.781 -21.599 1.00 11.50 38 LYS B O 1
ATOM 2195 N N . LYS B 1 39 ? 12.846 10.945 -21.557 1.00 14.13 39 LYS B N 1
ATOM 2196 C CA . LYS B 1 39 ? 12.132 10.915 -22.784 1.00 14.68 39 LYS B CA 1
ATOM 2197 C C . LYS B 1 39 ? 12.800 11.830 -23.764 1.00 14.60 39 LYS B C 1
ATOM 2198 O O . LYS B 1 39 ? 13.043 13.045 -23.508 1.00 14.47 39 LYS B O 1
ATOM 2204 N N . THR B 1 40 ? 13.040 11.225 -24.915 1.00 14.35 40 THR B N 1
ATOM 2205 C CA . THR B 1 40 ? 13.949 11.750 -25.897 1.00 14.09 40 THR B CA 1
ATOM 2206 C C . THR B 1 40 ? 13.300 11.530 -27.244 1.00 13.84 40 THR B C 1
ATOM 2207 O O . THR B 1 40 ? 12.587 10.536 -27.446 1.00 14.34 40 THR B O 1
ATOM 2211 N N . GLY B 1 41 ? 13.464 12.482 -28.147 1.00 13.26 41 GLY B N 1
ATOM 2212 C CA . GLY B 1 41 ? 13.044 12.258 -29.530 1.00 12.90 41 GLY B CA 1
ATOM 2213 C C . GLY B 1 41 ? 13.583 13.354 -30.424 1.00 13.17 41 GLY B C 1
ATOM 2214 O O . GLY B 1 41 ? 14.403 14.130 -30.008 1.00 12.63 41 GLY B O 1
ATOM 2215 N N . GLU B 1 42 ? 13.101 13.430 -31.658 1.00 13.45 42 GLU B N 1
ATOM 2216 C CA . GLU B 1 42 ? 13.631 14.386 -32.597 1.00 13.51 42 GLU B CA 1
ATOM 2217 C C . GLU B 1 42 ? 12.706 14.621 -33.780 1.00 12.92 42 GLU B C 1
ATOM 2218 O O . GLU B 1 42 ? 11.743 13.871 -33.995 1.00 12.69 42 GLU B O 1
ATOM 2224 N N . PHE B 1 43 ? 12.974 15.695 -34.517 1.00 11.95 43 PHE B N 1
ATOM 2225 C CA . PHE B 1 43 ? 12.233 15.979 -35.743 1.00 11.46 43 PHE B CA 1
ATOM 2226 C C . PHE B 1 43 ? 13.039 16.883 -36.628 1.00 10.43 43 PHE B C 1
ATOM 2227 O O . PHE B 1 43 ? 13.993 17.474 -36.176 1.00 9.59 43 PHE B O 1
ATOM 2235 N N . LEU B 1 44 ? 12.614 17.000 -37.882 1.00 10.02 44 LEU B N 1
ATOM 2236 C CA . LEU B 1 44 ? 13.301 17.745 -38.895 1.00 9.73 44 LEU B CA 1
ATOM 2237 C C . LEU B 1 44 ? 12.553 19.017 -39.200 1.00 10.87 44 LEU B C 1
ATOM 2238 O O . LEU B 1 44 ? 11.331 18.941 -39.344 1.00 11.07 44 LEU B O 1
ATOM 2243 N N . LEU B 1 45 ? 13.243 20.172 -39.251 1.00 11.42 45 LEU B N 1
ATOM 2244 C CA . LEU B 1 45 ? 12.676 21.381 -39.887 1.00 13.11 45 LEU B CA 1
ATOM 2245 C C . LEU B 1 45 ? 13.418 21.690 -41.151 1.00 13.10 45 LEU B C 1
ATOM 2246 O O . LEU B 1 45 ? 14.512 22.256 -41.108 1.00 11.63 45 LEU B O 1
ATOM 2251 N N . GLY B 1 46 ? 12.794 21.334 -42.283 1.00 13.93 46 GLY B N 1
ATOM 2252 C CA . GLY B 1 46 ? 13.470 21.322 -43.554 1.00 14.24 46 GLY B CA 1
ATOM 2253 C C . GLY B 1 46 ? 14.640 20.380 -43.360 1.00 14.74 46 GLY B C 1
ATOM 2254 O O . GLY B 1 46 ? 14.444 19.195 -43.122 1.00 14.25 46 GLY B O 1
ATOM 2255 N N . GLU B 1 47 ? 15.858 20.917 -43.387 1.00 15.55 47 GLU B N 1
ATOM 2256 C CA . GLU B 1 47 ? 17.038 20.070 -43.391 1.00 16.08 47 GLU B CA 1
ATOM 2257 C C . GLU B 1 47 ? 17.716 19.999 -42.031 1.00 16.40 47 GLU B C 1
ATOM 2258 O O . GLU B 1 47 ? 18.682 19.287 -41.878 1.00 16.66 47 GLU B O 1
ATOM 2264 N N . HIS B 1 48 ? 17.185 20.700 -41.033 1.00 17.00 48 HIS B N 1
ATOM 2265 C CA . HIS B 1 48 ? 17.748 20.694 -39.661 1.00 17.39 48 HIS B CA 1
ATOM 2266 C C . HIS B 1 48 ? 17.130 19.614 -38.780 1.00 15.88 48 HIS B C 1
ATOM 2267 O O . HIS B 1 48 ? 15.898 19.615 -38.580 1.00 15.44 48 HIS B O 1
ATOM 2274 N N . LEU B 1 49 ? 17.995 18.741 -38.242 1.00 14.10 49 LEU B N 1
ATOM 2275 C CA . LEU B 1 49 ? 17.622 17.767 -37.202 1.00 13.20 49 LEU B CA 1
ATOM 2276 C C . LEU B 1 49 ? 17.495 18.436 -35.872 1.00 12.67 49 LEU B C 1
ATOM 2277 O O . LEU B 1 49 ? 18.389 19.150 -35.467 1.00 12.97 49 LEU B O 1
ATOM 2282 N N . ILE B 1 50 ? 16.403 18.210 -35.165 1.00 12.08 50 ILE B N 1
ATOM 2283 C CA . ILE B 1 50 ? 16.273 18.813 -33.852 1.00 12.21 50 ILE B CA 1
ATOM 2284 C C . ILE B 1 50 ? 16.039 17.749 -32.807 1.00 12.42 50 ILE B C 1
ATOM 2285 O O . ILE B 1 50 ? 15.117 16.959 -32.916 1.00 12.10 50 ILE B O 1
ATOM 2290 N N . GLU B 1 51 ? 16.911 17.692 -31.817 1.00 12.62 51 GLU B N 1
ATOM 2291 C CA . GLU B 1 51 ? 16.784 16.674 -30.804 1.00 13.14 51 GLU B CA 1
ATOM 2292 C C . GLU B 1 51 ? 16.162 17.383 -29.638 1.00 12.42 51 GLU B C 1
ATOM 2293 O O . GLU B 1 51 ? 16.480 18.519 -29.354 1.00 12.02 51 GLU B O 1
ATOM 2299 N N . ILE B 1 52 ? 15.279 16.699 -28.950 1.00 11.93 52 ILE B N 1
ATOM 2300 C CA . ILE B 1 52 ? 14.570 17.327 -27.886 1.00 12.01 52 ILE B CA 1
ATOM 2301 C C . ILE B 1 52 ? 14.600 16.358 -26.728 1.00 10.52 52 ILE B C 1
ATOM 2302 O O . ILE B 1 52 ? 14.392 15.200 -26.929 1.00 9.43 52 ILE B O 1
ATOM 2307 N N . THR B 1 53 ? 14.939 16.830 -25.534 1.00 10.49 53 THR B N 1
ATOM 2308 C CA . THR B 1 53 ? 14.799 15.996 -24.368 1.00 10.88 53 THR B CA 1
ATOM 2309 C C . THR B 1 53 ? 13.837 16.617 -23.369 1.00 10.97 53 THR B C 1
ATOM 2310 O O . THR B 1 53 ? 13.901 17.801 -23.067 1.00 11.57 53 THR B O 1
ATOM 2314 N N . ASP B 1 54 ? 12.918 15.806 -22.869 1.00 11.32 54 ASP B N 1
ATOM 2315 C CA . ASP B 1 54 ? 11.939 16.311 -21.905 1.00 11.26 54 ASP B CA 1
ATOM 2316 C C . ASP B 1 54 ? 12.491 16.299 -20.494 1.00 10.93 54 ASP B C 1
ATOM 2317 O O . ASP B 1 54 ? 12.946 15.254 -20.019 1.00 9.65 54 ASP B O 1
ATOM 2322 N N . LEU B 1 55 ? 12.426 17.450 -19.810 1.00 11.14 55 LEU B N 1
ATOM 2323 C CA . LEU B 1 55 ? 12.775 17.498 -18.379 1.00 10.57 55 LEU B CA 1
ATOM 2324 C C . LEU B 1 55 ? 11.532 17.377 -17.565 1.00 9.73 55 LEU B C 1
ATOM 2325 O O . LEU B 1 55 ? 10.520 17.905 -17.978 1.00 8.47 55 LEU B O 1
ATOM 2330 N N . PRO B 1 56 ? 11.616 16.724 -16.384 1.00 9.79 56 PRO B N 1
ATOM 2331 C CA . PRO B 1 56 ? 10.468 16.617 -15.510 1.00 9.60 56 PRO B CA 1
ATOM 2332 C C . PRO B 1 56 ? 10.096 17.984 -15.056 1.00 10.39 56 PRO B C 1
ATOM 2333 O O . PRO B 1 56 ? 10.961 18.865 -14.977 1.00 10.54 56 PRO B O 1
ATOM 2337 N N . GLY B 1 57 ? 8.810 18.159 -14.772 1.00 10.51 57 GLY B N 1
ATOM 2338 C CA . GLY B 1 57 ? 8.259 19.453 -14.435 1.00 10.67 57 GLY B CA 1
ATOM 2339 C C . GLY B 1 57 ? 8.644 19.938 -13.045 1.00 10.24 57 GLY B C 1
ATOM 2340 O O . GLY B 1 57 ? 8.705 19.185 -12.121 1.00 10.85 57 GLY B O 1
ATOM 2341 N N . VAL B 1 58 ? 8.904 21.218 -12.919 1.00 9.47 58 VAL B N 1
ATOM 2342 C CA . VAL B 1 58 ? 9.342 21.770 -11.688 1.00 9.19 58 VAL B CA 1
ATOM 2343 C C . VAL B 1 58 ? 8.703 23.140 -11.567 1.00 9.67 58 VAL B C 1
ATOM 2344 O O . VAL B 1 58 ? 8.630 23.897 -12.560 1.00 9.74 58 VAL B O 1
ATOM 2348 N N . TYR B 1 59 ? 8.232 23.449 -10.364 1.00 9.70 59 TYR B N 1
ATOM 2349 C CA . TYR B 1 59 ? 7.926 24.814 -10.027 1.00 10.33 59 TYR B CA 1
ATOM 2350 C C . TYR B 1 59 ? 9.177 25.690 -10.154 1.00 10.76 59 TYR B C 1
ATOM 2351 O O . TYR B 1 59 ? 9.148 26.718 -10.830 1.00 10.72 59 TYR B O 1
ATOM 2360 N N . SER B 1 60 ? 10.275 25.265 -9.544 1.00 11.64 60 SER B N 1
ATOM 2361 C CA . SER B 1 60 ? 11.519 26.056 -9.560 1.00 12.59 60 SER B CA 1
ATOM 2362 C C . SER B 1 60 ? 12.805 25.228 -9.483 1.00 12.99 60 SER B C 1
ATOM 2363 O O . SER B 1 60 ? 12.829 24.158 -8.864 1.00 12.89 60 SER B O 1
ATOM 2366 N N . LEU B 1 61 ? 13.873 25.780 -10.064 1.00 13.12 61 LEU B N 1
ATOM 2367 C CA . LEU B 1 61 ? 15.187 25.147 -10.090 1.00 13.70 61 LEU B CA 1
ATOM 2368 C C . LEU B 1 61 ? 15.962 25.339 -8.801 1.00 14.92 61 LEU B C 1
ATOM 2369 O O . LEU B 1 61 ? 17.085 24.849 -8.677 1.00 16.02 61 LEU B O 1
ATOM 2374 N N . VAL B 1 62 ? 15.393 26.081 -7.854 1.00 16.32 62 VAL B N 1
ATOM 2375 C CA . VAL B 1 62 ? 15.974 26.203 -6.502 1.00 16.74 62 VAL B CA 1
ATOM 2376 C C . VAL B 1 62 ? 15.483 24.959 -5.782 1.00 18.13 62 VAL B C 1
ATOM 2377 O O . VAL B 1 62 ? 14.326 24.585 -5.918 1.00 19.08 62 VAL B O 1
ATOM 2381 N N . ALA B 1 63 ? 16.387 24.282 -5.080 1.00 19.47 63 ALA B N 1
ATOM 2382 C CA . ALA B 1 63 ? 16.165 22.925 -4.588 1.00 19.95 63 ALA B CA 1
ATOM 2383 C C . ALA B 1 63 ? 16.858 22.832 -3.238 1.00 20.61 63 ALA B C 1
ATOM 2384 O O . ALA B 1 63 ? 18.085 22.914 -3.189 1.00 21.37 63 ALA B O 1
ATOM 2386 N N . ASN B 1 64 ? 16.108 22.699 -2.142 1.00 21.11 64 ASN B N 1
ATOM 2387 C CA . ASN B 1 64 ? 16.733 22.370 -0.830 1.00 21.69 64 ASN B CA 1
ATOM 2388 C C . ASN B 1 64 ? 17.048 20.843 -0.581 1.00 21.82 64 ASN B C 1
ATOM 2389 O O . ASN B 1 64 ? 16.339 19.932 -1.069 1.00 21.96 64 ASN B O 1
ATOM 2394 N N . ALA B 1 65 ? 18.129 20.605 0.173 1.00 22.06 65 ALA B N 1
ATOM 2395 C CA . ALA B 1 65 ? 18.604 19.259 0.615 1.00 22.02 65 ALA B CA 1
ATOM 2396 C C . ALA B 1 65 ? 17.487 18.311 1.063 1.00 21.76 65 ALA B C 1
ATOM 2397 O O . ALA B 1 65 ? 17.194 17.322 0.375 1.00 22.04 65 ALA B O 1
ATOM 2399 N N . GLU B 1 66 ? 16.891 18.634 2.218 1.00 20.93 66 GLU B N 1
ATOM 2400 C CA . GLU B 1 66 ? 15.733 17.931 2.770 1.00 20.21 66 GLU B CA 1
ATOM 2401 C C . GLU B 1 66 ? 14.476 17.969 1.877 1.00 19.74 66 GLU B C 1
ATOM 2402 O O . GLU B 1 66 ? 14.309 18.870 1.047 1.00 19.71 66 GLU B O 1
ATOM 2408 N N . GLY B 1 67 ? 13.595 16.982 2.064 1.00 18.91 67 GLY B N 1
ATOM 2409 C CA . GLY B 1 67 ? 12.418 16.790 1.204 1.00 18.26 67 GLY B CA 1
ATOM 2410 C C . GLY B 1 67 ? 12.756 16.663 -0.276 1.00 17.77 67 GLY B C 1
ATOM 2411 O O . GLY B 1 67 ? 12.240 17.438 -1.114 1.00 17.84 67 GLY B O 1
ATOM 2412 N N . ILE B 1 68 ? 13.625 15.699 -0.602 1.00 16.80 68 ILE B N 1
ATOM 2413 C CA . ILE B 1 68 ? 14.135 15.546 -1.984 1.00 16.39 68 ILE B CA 1
ATOM 2414 C C . ILE B 1 68 ? 13.078 15.048 -2.940 1.00 15.47 68 ILE B C 1
ATOM 2415 O O . ILE B 1 68 ? 12.618 13.917 -2.826 1.00 15.88 68 ILE B O 1
ATOM 2420 N N . SER B 1 69 ? 12.684 15.892 -3.873 1.00 14.27 69 SER B N 1
ATOM 2421 C CA . SER B 1 69 ? 11.878 15.434 -4.990 1.00 13.90 69 SER B CA 1
ATOM 2422 C C . SER B 1 69 ? 12.834 15.116 -6.142 1.00 13.00 69 SER B C 1
ATOM 2423 O O . SER B 1 69 ? 13.618 15.966 -6.549 1.00 13.20 69 SER B O 1
ATOM 2426 N N . GLN B 1 70 ? 12.791 13.889 -6.653 1.00 11.96 70 GLN B N 1
ATOM 2427 C CA . GLN B 1 70 ? 13.704 13.469 -7.722 1.00 11.08 70 GLN B CA 1
ATOM 2428 C C . GLN B 1 70 ? 13.527 14.236 -9.032 1.00 10.73 70 GLN B C 1
ATOM 2429 O O . GLN B 1 70 ? 14.465 14.375 -9.810 1.00 9.29 70 GLN B O 1
ATOM 2435 N N . ASP B 1 71 ? 12.317 14.706 -9.277 1.00 11.11 71 ASP B N 1
ATOM 2436 C CA . ASP B 1 71 ? 12.067 15.483 -10.448 1.00 12.63 71 ASP B CA 1
ATOM 2437 C C . ASP B 1 71 ? 12.673 16.844 -10.302 1.00 13.33 71 ASP B C 1
ATOM 2438 O O . ASP B 1 71 ? 13.363 17.305 -11.193 1.00 13.58 71 ASP B O 1
ATOM 2443 N N . GLU B 1 72 ? 12.437 17.487 -9.169 1.00 14.21 72 GLU B N 1
ATOM 2444 C CA . GLU B 1 72 ? 13.045 18.792 -8.920 1.00 15.27 72 GLU B CA 1
ATOM 2445 C C . GLU B 1 72 ? 14.517 18.663 -9.277 1.00 14.26 72 GLU B C 1
ATOM 2446 O O . GLU B 1 72 ? 15.051 19.448 -10.050 1.00 13.45 72 GLU B O 1
ATOM 2452 N N . GLN B 1 73 ? 15.134 17.631 -8.692 1.00 13.63 73 GLN B N 1
ATOM 2453 C CA . GLN B 1 73 ? 16.580 17.342 -8.771 1.00 13.22 73 GLN B CA 1
ATOM 2454 C C . GLN B 1 73 ? 17.114 17.083 -10.179 1.00 12.34 73 GLN B C 1
ATOM 2455 O O . GLN B 1 73 ? 18.163 17.622 -10.558 1.00 12.47 73 GLN B O 1
ATOM 2461 N N . ILE B 1 74 ? 16.417 16.241 -10.929 1.00 10.81 74 ILE B N 1
ATOM 2462 C CA . ILE B 1 74 ? 16.875 15.894 -12.249 1.00 10.19 74 ILE B CA 1
ATOM 2463 C C . ILE B 1 74 ? 16.806 17.142 -13.151 1.00 10.12 74 ILE B C 1
ATOM 2464 O O . ILE B 1 74 ? 17.700 17.369 -13.960 1.00 11.15 74 ILE B O 1
ATOM 2469 N N . ALA B 1 75 ? 15.781 17.963 -13.003 1.00 9.38 75 ALA B N 1
ATOM 2470 C CA . ALA B 1 75 ? 15.675 19.177 -13.820 1.00 9.44 75 ALA B CA 1
ATOM 2471 C C . ALA B 1 75 ? 16.745 20.212 -13.427 1.00 9.66 75 ALA B C 1
ATOM 2472 O O . ALA B 1 75 ? 17.424 20.745 -14.275 1.00 10.08 75 ALA B O 1
ATOM 2474 N N . ALA B 1 76 ? 16.877 20.502 -12.141 1.00 9.92 76 ALA B N 1
ATOM 2475 C CA . ALA B 1 76 ? 17.924 21.397 -11.658 1.00 10.75 76 ALA B CA 1
ATOM 2476 C C . ALA B 1 76 ? 19.306 21.008 -12.210 1.00 11.24 76 ALA B C 1
ATOM 2477 O O . ALA B 1 76 ? 19.999 21.861 -12.746 1.00 11.82 76 ALA B O 1
ATOM 2479 N N . GLN B 1 77 ? 19.694 19.728 -12.096 1.00 11.78 77 GLN B N 1
ATOM 2480 C CA . GLN B 1 77 ? 21.021 19.289 -12.543 1.00 12.36 77 GLN B CA 1
ATOM 2481 C C . GLN B 1 77 ? 21.161 19.349 -14.069 1.00 11.79 77 GLN B C 1
ATOM 2482 O O . GLN B 1 77 ? 22.229 19.652 -14.569 1.00 12.14 77 GLN B O 1
ATOM 2488 N N . SER B 1 78 ? 20.094 19.048 -14.800 1.00 11.29 78 SER B N 1
ATOM 2489 C CA . SER B 1 78 ? 20.184 18.859 -16.218 1.00 11.15 78 SER B CA 1
ATOM 2490 C C . SER B 1 78 ? 20.376 20.156 -16.985 1.00 11.55 78 SER B C 1
ATOM 2491 O O . SER B 1 78 ? 21.003 20.157 -18.014 1.00 11.30 78 SER B O 1
ATOM 2494 N N . VAL B 1 79 ? 19.819 21.258 -16.502 1.00 12.15 79 VAL B N 1
ATOM 2495 C CA . VAL B 1 79 ? 20.053 22.555 -17.117 1.00 12.50 79 VAL B CA 1
ATOM 2496 C C . VAL B 1 79 ? 21.517 22.948 -17.003 1.00 12.99 79 VAL B C 1
ATOM 2497 O O . VAL B 1 79 ? 21.990 23.795 -17.742 1.00 13.35 79 VAL B O 1
ATOM 2501 N N . ILE B 1 80 ? 22.232 22.336 -16.063 1.00 13.05 80 ILE B N 1
ATOM 2502 C CA . ILE B 1 80 ? 23.645 22.572 -15.895 1.00 12.90 80 ILE B CA 1
ATOM 2503 C C . ILE B 1 80 ? 24.471 21.540 -16.647 1.00 12.94 80 ILE B C 1
ATOM 2504 O O . ILE B 1 80 ? 25.474 21.884 -17.303 1.00 13.11 80 ILE B O 1
ATOM 2509 N N . ASP B 1 81 ? 24.073 20.271 -16.521 1.00 12.14 81 ASP B N 1
ATOM 2510 C CA . ASP B 1 81 ? 24.901 19.161 -16.992 1.00 12.09 81 ASP B CA 1
ATOM 2511 C C . ASP B 1 81 ? 24.805 18.892 -18.464 1.00 12.14 81 ASP B C 1
ATOM 2512 O O . ASP B 1 81 ? 25.765 18.487 -19.062 1.00 13.38 81 ASP B O 1
ATOM 2517 N N . LEU B 1 82 ? 23.645 19.065 -19.061 1.00 12.17 82 LEU B N 1
ATOM 2518 C CA . LEU B 1 82 ? 23.481 18.663 -20.439 1.00 11.87 82 LEU B CA 1
ATOM 2519 C C . LEU B 1 82 ? 24.110 19.687 -21.384 1.00 11.67 82 LEU B C 1
ATOM 2520 O O . LEU B 1 82 ? 24.169 20.834 -21.037 1.00 12.01 82 LEU B O 1
ATOM 2525 N N . GLU B 1 83 ? 24.606 19.251 -22.546 1.00 12.02 83 GLU B N 1
ATOM 2526 C CA . GLU B 1 83 ? 25.032 20.146 -23.627 1.00 12.40 83 GLU B CA 1
ATOM 2527 C C . GLU B 1 83 ? 23.831 20.390 -24.459 1.00 11.16 83 GLU B C 1
ATOM 2528 O O . GLU B 1 83 ? 23.351 19.479 -25.092 1.00 11.36 83 GLU B O 1
ATOM 2534 N N . TYR B 1 84 ? 23.361 21.617 -24.516 1.00 10.61 84 TYR B N 1
ATOM 2535 C CA . TYR B 1 84 ? 22.216 21.910 -25.338 1.00 10.12 84 TYR B CA 1
ATOM 2536 C C . TYR B 1 84 ? 22.254 23.340 -25.901 1.00 10.86 84 TYR B C 1
ATOM 2537 O O . TYR B 1 84 ? 22.949 24.219 -25.355 1.00 10.54 84 TYR B O 1
ATOM 2546 N N . ASP B 1 85 ? 21.482 23.568 -26.964 1.00 10.27 85 ASP B N 1
ATOM 2547 C CA . ASP B 1 85 ? 21.578 24.785 -27.720 1.00 10.23 85 ASP B CA 1
ATOM 2548 C C . ASP B 1 85 ? 20.495 25.791 -27.364 1.00 11.16 85 ASP B C 1
ATOM 2549 O O . ASP B 1 85 ? 20.701 26.989 -27.488 1.00 11.47 85 ASP B O 1
ATOM 2554 N N . CYS B 1 86 ? 19.351 25.313 -26.905 1.00 11.75 86 CYS B N 1
ATOM 2555 C CA . CYS B 1 86 ? 18.296 26.193 -26.455 1.00 12.84 86 CYS B CA 1
ATOM 2556 C C . CYS B 1 86 ? 17.174 25.509 -25.678 1.00 12.32 86 CYS B C 1
ATOM 2557 O O . CYS B 1 86 ? 17.124 24.263 -25.553 1.00 11.80 86 CYS B O 1
ATOM 2560 N N . ILE B 1 87 ? 16.249 26.339 -25.192 1.00 11.83 87 ILE B N 1
ATOM 2561 C CA . ILE B 1 87 ? 15.200 25.882 -24.266 1.00 11.56 87 ILE B CA 1
ATOM 2562 C C . ILE B 1 87 ? 13.844 26.287 -24.794 1.00 11.20 87 ILE B C 1
ATOM 2563 O O . ILE B 1 87 ? 13.629 27.457 -25.126 1.00 11.15 87 ILE B O 1
ATOM 2568 N N . ILE B 1 88 ? 12.961 25.300 -24.916 1.00 11.04 88 ILE B N 1
ATOM 2569 C CA . ILE B 1 88 ? 11.545 25.521 -25.176 1.00 11.37 88 ILE B CA 1
ATOM 2570 C C . ILE B 1 88 ? 10.866 25.509 -23.818 1.00 11.90 88 ILE B C 1
ATOM 2571 O O . ILE B 1 88 ? 10.731 24.463 -23.168 1.00 12.54 88 ILE B O 1
ATOM 2576 N N . ASN B 1 89 ? 10.494 26.687 -23.361 1.00 12.38 89 ASN B N 1
ATOM 2577 C CA . ASN B 1 89 ? 9.790 26.806 -22.121 1.00 12.48 89 ASN B CA 1
ATOM 2578 C C . ASN B 1 89 ? 8.296 26.801 -22.396 1.00 12.52 89 ASN B C 1
ATOM 2579 O O . ASN B 1 89 ? 7.784 27.753 -23.009 1.00 12.57 89 ASN B O 1
ATOM 2584 N N . VAL B 1 90 ? 7.625 25.729 -21.955 1.00 12.57 90 VAL B N 1
ATOM 2585 C CA . VAL B 1 90 ? 6.179 25.560 -22.082 1.00 12.53 90 VAL B CA 1
ATOM 2586 C C . VAL B 1 90 ? 5.491 26.103 -20.863 1.00 12.56 90 VAL B C 1
ATOM 2587 O O . VAL B 1 90 ? 5.723 25.636 -19.760 1.00 12.25 90 VAL B O 1
ATOM 2591 N N . ILE B 1 91 ? 4.598 27.049 -21.096 1.00 12.68 91 ILE B N 1
ATOM 2592 C CA . ILE B 1 91 ? 3.892 27.779 -20.062 1.00 12.20 91 ILE B CA 1
ATOM 2593 C C . ILE B 1 91 ? 2.426 27.520 -20.258 1.00 12.72 91 ILE B C 1
ATOM 2594 O O . ILE B 1 91 ? 1.953 27.613 -21.383 1.00 13.67 91 ILE B O 1
ATOM 2599 N N . ASP B 1 92 ? 1.688 27.184 -19.199 1.00 12.68 92 ASP B N 1
ATOM 2600 C CA . ASP B 1 92 ? 0.241 27.014 -19.337 1.00 12.56 92 ASP B CA 1
ATOM 2601 C C . ASP B 1 92 ? -0.380 28.389 -19.200 1.00 12.40 92 ASP B C 1
ATOM 2602 O O . ASP B 1 92 ? -0.237 29.002 -18.170 1.00 12.66 92 ASP B O 1
ATOM 2607 N N . ALA B 1 93 ? -1.112 28.828 -20.225 1.00 12.25 93 ALA B N 1
ATOM 2608 C CA . ALA B 1 93 ? -1.657 30.178 -20.300 1.00 12.54 93 ALA B CA 1
ATOM 2609 C C . ALA B 1 93 ? -2.639 30.490 -19.199 1.00 12.72 93 ALA B C 1
ATOM 2610 O O . ALA B 1 93 ? -2.994 31.642 -19.005 1.00 12.95 93 ALA B O 1
ATOM 2612 N N . CYS B 1 94 ? -3.083 29.457 -18.507 1.00 13.05 94 CYS B N 1
ATOM 2613 C CA . CYS B 1 94 ? -4.026 29.584 -17.422 1.00 13.83 94 CYS B CA 1
ATOM 2614 C C . CYS B 1 94 ? -3.341 29.869 -16.106 1.00 13.47 94 CYS B C 1
ATOM 2615 O O . CYS B 1 94 ? -3.990 30.181 -15.143 1.00 13.66 94 CYS B O 1
ATOM 2618 N N . HIS B 1 95 ? -2.039 29.707 -16.036 1.00 13.65 95 HIS B N 1
ATOM 2619 C CA . HIS B 1 95 ? -1.335 30.026 -14.815 1.00 13.97 95 HIS B CA 1
ATOM 2620 C C . HIS B 1 95 ? -0.131 30.876 -15.156 1.00 13.88 95 HIS B C 1
ATOM 2621 O O . HIS B 1 95 ? 0.933 30.655 -14.617 1.00 15.23 95 HIS B O 1
ATOM 2628 N N . LEU B 1 96 ? -0.297 31.868 -16.034 1.00 13.71 96 LEU B N 1
ATOM 2629 C CA . LEU B 1 96 ? 0.825 32.694 -16.472 1.00 13.03 96 LEU B CA 1
ATOM 2630 C C . LEU B 1 96 ? 1.758 33.113 -15.322 1.00 13.64 96 LEU B C 1
ATOM 2631 O O . LEU B 1 96 ? 2.995 33.052 -15.472 1.00 14.70 96 LEU B O 1
ATOM 2636 N N . GLU B 1 97 ? 1.205 33.510 -14.178 1.00 13.26 97 GLU B N 1
ATOM 2637 C CA . GLU B 1 97 ? 2.039 34.099 -13.129 1.00 13.16 97 GLU B CA 1
ATOM 2638 C C . GLU B 1 97 ? 2.891 33.091 -12.408 1.00 13.13 97 GLU B C 1
ATOM 2639 O O . GLU B 1 97 ? 4.074 33.306 -12.253 1.00 13.88 97 GLU B O 1
ATOM 2645 N N . ARG B 1 98 ? 2.296 32.005 -11.949 1.00 13.20 98 ARG B N 1
ATOM 2646 C CA . ARG B 1 98 ? 3.063 30.976 -11.265 1.00 13.91 98 ARG B CA 1
ATOM 2647 C C . ARG B 1 98 ? 4.159 30.418 -12.146 1.00 13.12 98 ARG B C 1
ATOM 2648 O O . ARG B 1 98 ? 5.278 30.217 -11.702 1.00 12.87 98 ARG B O 1
ATOM 2656 N N . HIS B 1 99 ? 3.804 30.149 -13.398 1.00 12.69 99 HIS B N 1
ATOM 2657 C CA . HIS B 1 99 ? 4.670 29.443 -14.309 1.00 12.41 99 HIS B CA 1
ATOM 2658 C C . HIS B 1 99 ? 5.867 30.279 -14.688 1.00 12.59 99 HIS B C 1
ATOM 2659 O O . HIS B 1 99 ? 6.967 29.724 -14.893 1.00 13.22 99 HIS B O 1
ATOM 2666 N N . LEU B 1 100 ? 5.680 31.600 -14.740 1.00 11.91 100 LEU B N 1
ATOM 2667 C CA . LEU B 1 100 ? 6.783 32.507 -15.097 1.00 11.58 100 LEU B CA 1
ATOM 2668 C C . LEU B 1 100 ? 7.918 32.500 -14.091 1.00 11.67 100 LEU B C 1
ATOM 2669 O O . LEU B 1 100 ? 9.002 32.956 -14.418 1.00 11.90 100 LEU B O 1
ATOM 2674 N N . TYR B 1 101 ? 7.687 32.021 -12.873 1.00 11.54 101 TYR B N 1
ATOM 2675 C CA . TYR B 1 101 ? 8.759 32.041 -11.879 1.00 11.25 101 TYR B CA 1
ATOM 2676 C C . TYR B 1 101 ? 9.930 31.204 -12.445 1.00 11.00 101 TYR B C 1
ATOM 2677 O O . TYR B 1 101 ? 11.040 31.712 -12.627 1.00 11.55 101 TYR B O 1
ATOM 2686 N N . LEU B 1 102 ? 9.651 29.948 -12.764 1.00 10.09 102 LEU B N 1
ATOM 2687 C CA . LEU B 1 102 ? 10.588 29.094 -13.480 1.00 9.91 102 LEU B CA 1
ATOM 2688 C C . LEU B 1 102 ? 11.207 29.767 -14.705 1.00 10.80 102 LEU B C 1
ATOM 2689 O O . LEU B 1 102 ? 12.411 29.700 -14.898 1.00 11.80 102 LEU B O 1
ATOM 2694 N N . THR B 1 103 ? 10.390 30.389 -15.544 1.00 11.31 103 THR B N 1
ATOM 2695 C CA . THR B 1 103 ? 10.910 31.127 -16.699 1.00 11.44 103 THR B CA 1
ATOM 2696 C C . THR B 1 103 ? 11.952 32.180 -16.306 1.00 11.34 103 THR B C 1
ATOM 2697 O O . THR B 1 103 ? 12.953 32.281 -16.989 1.00 12.48 103 THR B O 1
ATOM 2701 N N . SER B 1 104 ? 11.763 32.958 -15.241 1.00 10.27 104 SER B N 1
ATOM 2702 C CA . SER B 1 104 ? 12.775 33.952 -14.931 1.00 9.97 104 SER B CA 1
ATOM 2703 C C . SER B 1 104 ? 14.070 33.257 -14.644 1.00 10.25 104 SER B C 1
ATOM 2704 O O . SER B 1 104 ? 15.138 33.754 -14.983 1.00 10.69 104 SER B O 1
ATOM 2707 N N . GLN B 1 105 ? 13.968 32.111 -13.992 1.00 10.52 105 GLN B N 1
ATOM 2708 C CA . GLN B 1 105 ? 15.128 31.353 -13.611 1.00 11.02 105 GLN B CA 1
ATOM 2709 C C . GLN B 1 105 ? 15.864 30.839 -14.875 1.00 11.58 105 GLN B C 1
ATOM 2710 O O . GLN B 1 105 ? 17.087 31.055 -15.020 1.00 11.05 105 GLN B O 1
ATOM 2716 N N . LEU B 1 106 ? 15.112 30.192 -15.788 1.00 11.43 10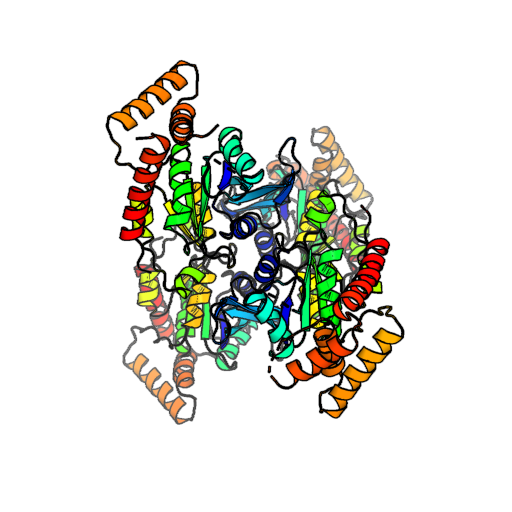6 LEU B N 1
ATOM 2717 C CA . LEU B 1 106 ? 15.650 29.670 -17.048 1.00 11.08 106 LEU B CA 1
ATOM 2718 C C . LEU B 1 106 ? 16.418 30.738 -17.832 1.00 12.05 106 LEU B C 1
ATOM 2719 O O . LEU B 1 106 ? 17.446 30.441 -18.402 1.00 13.78 106 LEU B O 1
ATOM 2724 N N . PHE B 1 107 ? 15.917 31.971 -17.837 1.00 12.34 107 PHE B N 1
ATOM 2725 C CA . PHE B 1 107 ? 16.557 33.138 -18.427 1.00 12.34 107 PHE B CA 1
ATOM 2726 C C . PHE B 1 107 ? 17.943 33.429 -17.908 1.00 12.49 107 PHE B C 1
ATOM 2727 O O . PHE B 1 107 ? 18.773 34.007 -18.621 1.00 14.09 107 PHE B O 1
ATOM 2735 N N . GLU B 1 108 ? 18.228 33.053 -16.680 1.00 11.77 108 GLU B N 1
ATOM 2736 C CA . GLU B 1 108 ? 19.555 33.323 -16.135 1.00 11.59 108 GLU B CA 1
ATOM 2737 C C . GLU B 1 108 ? 20.588 32.285 -16.536 1.00 11.98 108 GLU B C 1
ATOM 2738 O O . GLU B 1 108 ? 21.757 32.413 -16.186 1.00 12.75 108 GLU B O 1
ATOM 2744 N N . LEU B 1 109 ? 20.173 31.259 -17.263 1.00 11.77 109 LEU B N 1
ATOM 2745 C CA . LEU B 1 109 ? 21.099 30.261 -17.743 1.00 12.22 109 LEU B CA 1
ATOM 2746 C C . LEU B 1 109 ? 21.964 30.768 -18.877 1.00 12.05 109 LEU B C 1
ATOM 2747 O O . LEU B 1 109 ? 22.999 30.189 -19.145 1.00 12.90 109 LEU B O 1
ATOM 2752 N N . GLY B 1 110 ? 21.552 31.816 -19.563 1.00 12.20 110 GLY B N 1
ATOM 2753 C CA . GLY B 1 110 ? 22.362 32.342 -20.665 1.00 12.63 110 GLY B CA 1
ATOM 2754 C C . GLY B 1 110 ? 22.229 31.592 -21.977 1.00 12.64 110 GLY B C 1
ATOM 2755 O O . GLY B 1 110 ? 23.039 31.755 -22.871 1.00 13.30 110 GLY B O 1
ATOM 2756 N N . LYS B 1 111 ? 21.200 30.778 -22.086 1.00 13.19 111 LYS B N 1
ATOM 2757 C CA . LYS B 1 111 ? 20.890 30.045 -23.295 1.00 13.73 111 LYS B CA 1
ATOM 2758 C C . LYS B 1 111 ? 19.628 30.625 -23.935 1.00 13.58 111 LYS B C 1
ATOM 2759 O O . LYS B 1 111 ? 18.754 31.115 -23.211 1.00 13.23 111 LYS B O 1
ATOM 2765 N N . PRO B 1 112 ? 19.509 30.539 -25.285 1.00 13.45 112 PRO B N 1
ATOM 2766 C CA . PRO B 1 112 ? 18.294 30.949 -26.005 1.00 12.70 112 PRO B CA 1
ATOM 2767 C C . PRO B 1 112 ? 17.116 30.200 -25.469 1.00 12.48 112 PRO B C 1
ATOM 2768 O O . PRO B 1 112 ? 17.241 29.048 -25.092 1.00 12.27 112 PRO B O 1
ATOM 2772 N N . VAL B 1 113 ? 16.004 30.896 -25.368 1.00 12.58 113 VAL B N 1
ATOM 2773 C CA . VAL B 1 113 ? 14.770 30.336 -24.891 1.00 13.01 113 VAL B CA 1
ATOM 2774 C C . VAL B 1 113 ? 13.654 30.918 -25.742 1.00 13.66 113 VAL B C 1
ATOM 2775 O O . VAL B 1 113 ? 13.653 32.109 -26.046 1.00 14.38 113 VAL B O 1
ATOM 2779 N N . VAL B 1 114 ? 12.734 30.050 -26.128 1.00 14.02 114 VAL B N 1
ATOM 2780 C CA . VAL B 1 114 ? 11.461 30.422 -26.718 1.00 13.64 114 VAL B CA 1
ATOM 2781 C C . VAL B 1 114 ? 10.363 29.950 -25.753 1.00 13.37 114 VAL B C 1
ATOM 2782 O O . VAL B 1 114 ? 10.498 28.866 -25.093 1.00 11.36 114 VAL B O 1
ATOM 2786 N N . VAL B 1 115 ? 9.300 30.770 -25.636 1.00 12.84 115 VAL B N 1
ATOM 2787 C CA . VAL B 1 115 ? 8.164 30.430 -24.780 1.00 12.38 115 VAL B CA 1
ATOM 2788 C C . VAL B 1 115 ? 7.039 29.825 -25.619 1.00 12.94 115 VAL B C 1
ATOM 2789 O O . VAL B 1 115 ? 6.588 30.419 -26.602 1.00 13.43 115 VAL B O 1
ATOM 2793 N N . ALA B 1 116 ? 6.611 28.617 -25.243 1.00 12.42 116 ALA B N 1
ATOM 2794 C CA . ALA B 1 116 ? 5.442 28.011 -25.856 1.00 11.79 116 ALA B CA 1
ATOM 2795 C C . ALA B 1 116 ? 4.276 28.150 -24.897 1.00 11.99 116 ALA B C 1
ATOM 2796 O O . ALA B 1 116 ? 4.163 27.390 -23.921 1.00 10.82 116 ALA B O 1
ATOM 2798 N N . LEU B 1 117 ? 3.417 29.147 -25.201 1.00 12.17 117 LEU B N 1
ATOM 2799 C CA . LEU B 1 117 ? 2.238 29.486 -24.385 1.00 11.72 117 LEU B CA 1
ATOM 2800 C C . LEU B 1 117 ? 1.115 28.552 -24.703 1.00 12.61 117 LEU B C 1
ATOM 2801 O O . LEU B 1 117 ? 0.399 28.751 -25.668 1.00 13.89 117 LEU B O 1
ATOM 2806 N N . ASN B 1 118 ? 0.966 27.513 -23.907 1.00 13.31 118 ASN B N 1
ATOM 2807 C CA . ASN B 1 118 ? 0.003 26.470 -24.211 1.00 13.65 118 ASN B CA 1
ATOM 2808 C C . ASN B 1 118 ? -1.350 26.810 -23.600 1.00 14.14 118 ASN B C 1
ATOM 2809 O O . ASN B 1 118 ? -1.462 27.741 -22.831 1.00 15.04 118 ASN B O 1
ATOM 2814 N N . MET B 1 119 ? -2.381 26.070 -23.999 1.00 14.59 119 MET B N 1
ATOM 2815 C CA . MET B 1 119 ? -3.708 26.126 -23.390 1.00 14.68 119 MET B CA 1
ATOM 2816 C C . MET B 1 119 ? -4.470 27.446 -23.622 1.00 14.31 119 MET B C 1
ATOM 2817 O O . MET B 1 119 ? -5.358 27.826 -22.857 1.00 13.60 119 MET B O 1
ATOM 2822 N N . MET B 1 120 ? -4.137 28.112 -24.715 1.00 14.09 120 MET B N 1
ATOM 2823 C CA . MET B 1 120 ? -4.825 29.321 -25.108 1.00 13.87 120 MET B CA 1
ATOM 2824 C C . MET B 1 120 ? -6.348 29.113 -25.150 1.00 13.49 120 MET B C 1
ATOM 2825 O O . MET B 1 120 ? -7.108 30.023 -24.803 1.00 13.22 120 MET B O 1
ATOM 2830 N N . ASP B 1 121 ? -6.777 27.897 -25.490 1.00 13.44 121 ASP B N 1
ATOM 2831 C CA . ASP B 1 121 ? -8.213 27.551 -25.596 1.00 13.27 121 ASP B CA 1
ATOM 2832 C C . ASP B 1 121 ? -8.887 27.390 -24.218 1.00 13.91 121 ASP B C 1
ATOM 2833 O O . ASP B 1 121 ? -10.025 27.870 -24.005 1.00 14.61 121 ASP B O 1
ATOM 2838 N N . ILE B 1 122 ? -8.185 26.762 -23.266 1.00 13.89 122 ILE B N 1
ATOM 2839 C CA . ILE B 1 122 ? -8.683 26.717 -21.886 1.00 13.69 122 ILE B CA 1
ATOM 2840 C C . ILE B 1 122 ? -8.604 28.080 -21.241 1.00 13.55 122 ILE B C 1
ATOM 2841 O O . ILE B 1 122 ? -9.453 28.430 -20.423 1.00 13.92 122 ILE B O 1
ATOM 2846 N N . ALA B 1 123 ? -7.613 28.870 -21.632 1.00 13.93 123 ALA B N 1
ATOM 2847 C CA . ALA B 1 123 ? -7.431 30.222 -21.074 1.00 14.11 123 ALA B CA 1
ATOM 2848 C C . ALA B 1 123 ? -8.592 31.107 -21.446 1.00 14.13 123 ALA B C 1
ATOM 2849 O O . ALA B 1 123 ? -9.172 31.754 -20.591 1.00 14.29 123 ALA B O 1
ATOM 2851 N N . GLU B 1 124 ? -8.944 31.085 -22.735 1.00 14.14 124 GLU B N 1
ATOM 2852 C CA . GLU B 1 124 ? -10.074 31.846 -23.297 1.00 13.16 124 GLU B CA 1
ATOM 2853 C C . GLU B 1 124 ? -11.422 31.446 -22.721 1.00 11.95 124 GLU B C 1
ATOM 2854 O O . GLU B 1 124 ? -12.266 32.308 -22.440 1.00 12.68 124 GLU B O 1
ATOM 2860 N N . HIS B 1 125 ? -11.653 30.147 -22.608 1.00 10.05 125 HIS B N 1
ATOM 2861 C CA . HIS B 1 125 ? -12.853 29.637 -21.963 1.00 9.09 125 HIS B CA 1
ATOM 2862 C C . HIS B 1 125 ? -13.021 30.080 -20.507 1.00 9.35 125 HIS B C 1
ATOM 2863 O O . HIS B 1 125 ? -14.156 30.245 -20.035 1.00 8.78 125 HIS B O 1
ATOM 2870 N N . ARG B 1 126 ? -11.905 30.266 -19.788 1.00 9.37 126 ARG B N 1
ATOM 2871 C CA . ARG B 1 126 ? -11.956 30.869 -18.435 1.00 9.34 126 ARG B CA 1
ATOM 2872 C C . ARG B 1 126 ? -11.919 32.432 -18.400 1.00 9.61 126 ARG B C 1
ATOM 2873 O O . ARG B 1 126 ? -11.743 33.022 -17.338 1.00 9.22 126 ARG B O 1
ATOM 2881 N N . GLY B 1 127 ? -12.077 33.095 -19.546 1.00 10.18 127 GLY B N 1
ATOM 2882 C CA . GLY B 1 127 ? -12.009 34.560 -19.604 1.00 10.99 127 GLY B CA 1
ATOM 2883 C C . GLY B 1 127 ? -10.622 35.124 -19.329 1.00 11.79 127 GLY B C 1
ATOM 2884 O O . GLY B 1 127 ? -10.489 36.273 -18.941 1.00 11.82 127 GLY B O 1
ATOM 2885 N N . ILE B 1 128 ? -9.577 34.320 -19.518 1.00 12.62 128 ILE B N 1
ATOM 2886 C CA . ILE B 1 128 ? -8.224 34.841 -19.415 1.00 13.12 128 ILE B CA 1
ATOM 2887 C C . ILE B 1 128 ? -7.770 35.375 -20.749 1.00 14.09 128 ILE B C 1
ATOM 2888 O O . ILE B 1 128 ? -7.786 34.688 -21.759 1.00 13.04 128 ILE B O 1
ATOM 2893 N N . SER B 1 129 ? -7.400 36.642 -20.735 1.00 15.91 129 SER B N 1
ATOM 2894 C CA . SER B 1 129 ? -6.963 37.291 -21.937 1.00 17.15 129 SER B CA 1
ATOM 2895 C C . SER B 1 129 ? -5.545 37.722 -21.691 1.00 17.85 129 SER B C 1
ATOM 2896 O O . SER B 1 129 ? -5.269 38.363 -20.666 1.00 18.33 129 SER B O 1
ATOM 2899 N N . ILE B 1 130 ? -4.656 37.343 -22.621 1.00 18.24 130 ILE B N 1
ATOM 2900 C CA . ILE B 1 130 ? -3.239 37.729 -22.609 1.00 17.78 130 ILE B CA 1
ATOM 2901 C C . ILE B 1 130 ? -2.849 38.524 -23.877 1.00 17.17 130 ILE B C 1
ATOM 2902 O O . ILE B 1 130 ? -3.197 38.138 -24.988 1.00 16.21 130 ILE B O 1
ATOM 2907 N N . ASP B 1 131 ? -2.147 39.640 -23.704 1.00 16.84 131 ASP B N 1
ATOM 2908 C CA . ASP B 1 131 ? -1.485 40.299 -24.826 1.00 16.75 131 ASP B CA 1
ATOM 2909 C C . ASP B 1 131 ? -0.139 39.602 -25.091 1.00 17.24 131 ASP B C 1
ATOM 2910 O O . ASP B 1 131 ? 0.863 39.831 -24.405 1.00 17.72 131 ASP B O 1
ATOM 2915 N N . THR B 1 132 ? -0.132 38.752 -26.105 1.00 17.44 132 THR B N 1
ATOM 2916 C CA . THR B 1 132 ? 1.049 37.999 -26.555 1.00 17.70 132 THR B CA 1
ATOM 2917 C C . THR B 1 132 ? 2.322 38.814 -26.960 1.00 17.99 132 THR B C 1
ATOM 2918 O O . THR B 1 132 ? 3.482 38.439 -26.659 1.00 18.07 132 THR B O 1
ATOM 2922 N N . GLU B 1 133 ? 2.080 39.912 -27.652 1.00 17.59 133 GLU B N 1
ATOM 2923 C CA . GLU B 1 133 ? 3.120 40.696 -28.209 1.00 17.86 133 GLU B CA 1
ATOM 2924 C C . GLU B 1 133 ? 3.745 41.589 -27.140 1.00 17.63 133 GLU B C 1
ATOM 2925 O O . GLU B 1 133 ? 4.940 41.932 -27.238 1.00 17.55 133 GLU B O 1
ATOM 2931 N N . LYS B 1 134 ? 2.963 41.963 -26.125 1.00 16.82 134 LYS B N 1
ATOM 2932 C CA . LYS B 1 134 ? 3.520 42.739 -25.000 1.00 16.19 134 LYS B CA 1
ATOM 2933 C C . LYS B 1 134 ? 4.272 41.800 -24.060 1.00 15.12 134 LYS B C 1
ATOM 2934 O O . LYS B 1 134 ? 5.310 42.154 -23.532 1.00 15.01 134 LYS B O 1
ATOM 2940 N N . LEU B 1 135 ? 3.745 40.610 -23.845 1.00 13.86 135 LEU B N 1
ATOM 2941 C CA . LEU B 1 135 ? 4.457 39.625 -23.051 1.00 13.53 135 LEU B CA 1
ATOM 2942 C C . LEU B 1 135 ? 5.810 39.327 -23.708 1.00 13.75 135 LEU B C 1
ATOM 2943 O O . LEU B 1 135 ? 6.857 39.309 -23.045 1.00 13.37 135 LEU B O 1
ATOM 2948 N N . GLU B 1 136 ? 5.786 39.119 -25.023 1.00 14.18 136 GLU B N 1
ATOM 2949 C CA . GLU B 1 136 ? 7.015 38.938 -25.799 1.00 13.90 136 GLU B CA 1
ATOM 2950 C C . GLU B 1 136 ? 7.947 40.077 -25.505 1.00 13.91 136 GLU B C 1
ATOM 2951 O O . GLU B 1 136 ? 9.108 39.885 -25.109 1.00 14.13 136 GLU B O 1
ATOM 2957 N N . SER B 1 137 ? 7.379 41.270 -25.669 1.00 13.88 137 SER B N 1
ATOM 2958 C CA . SER B 1 137 ? 8.083 42.522 -25.595 1.00 13.49 137 SER B CA 1
ATOM 2959 C C . SER B 1 137 ? 8.760 42.675 -24.261 1.00 13.66 137 SER B C 1
ATOM 2960 O O . SER B 1 137 ? 9.908 43.085 -24.179 1.00 14.12 137 SER B O 1
ATOM 2963 N N . LEU B 1 138 ? 8.050 42.314 -23.209 1.00 13.54 138 LEU B N 1
ATOM 2964 C CA . LEU B 1 138 ? 8.547 42.523 -21.870 1.00 12.99 138 LEU B CA 1
ATOM 2965 C C . LEU B 1 138 ? 9.481 41.392 -21.490 1.00 13.06 138 LEU B C 1
ATOM 2966 O O . LEU B 1 138 ? 10.469 41.603 -20.799 1.00 13.11 138 LEU B O 1
ATOM 2971 N N . LEU B 1 139 ? 9.181 40.178 -21.932 1.00 13.69 139 LEU B N 1
ATOM 2972 C CA . LEU B 1 139 ? 10.045 39.044 -21.609 1.00 13.45 139 LEU B CA 1
ATOM 2973 C C . LEU B 1 139 ? 11.322 39.114 -22.405 1.00 14.09 139 LEU B C 1
ATOM 2974 O O . LEU B 1 139 ? 12.298 38.441 -22.068 1.00 14.88 139 LEU B O 1
ATOM 2979 N N . GLY B 1 140 ? 11.296 39.859 -23.508 1.00 14.79 140 GLY B N 1
ATOM 2980 C CA . GLY B 1 140 ? 12.473 39.999 -24.360 1.00 15.12 140 GLY B CA 1
ATOM 2981 C C . GLY B 1 140 ? 12.897 38.694 -25.010 1.00 15.08 140 GLY B C 1
ATOM 2982 O O . GLY B 1 140 ? 14.038 38.545 -25.392 1.00 15.37 140 GLY B O 1
ATOM 2983 N N . CYS B 1 141 ? 11.987 37.739 -25.078 1.00 15.31 141 CYS B N 1
ATOM 2984 C CA . CYS B 1 141 ? 12.178 36.541 -25.867 1.00 16.20 141 CYS B CA 1
ATOM 2985 C C . CYS B 1 141 ? 10.877 36.243 -26.588 1.00 15.60 141 CYS B C 1
ATOM 2986 O O . CYS B 1 141 ? 9.814 36.772 -26.250 1.00 15.34 141 CYS B O 1
ATOM 2989 N N . SER B 1 142 ? 10.971 35.356 -27.561 1.00 14.93 142 SER B N 1
ATOM 2990 C CA . SER B 1 142 ? 9.866 35.104 -28.446 1.00 14.70 142 SER B CA 1
ATOM 2991 C C . SER B 1 142 ? 8.769 34.273 -27.739 1.00 14.07 142 SER B C 1
ATOM 2992 O O . SER B 1 142 ? 9.060 33.344 -27.016 1.00 12.65 142 SER B O 1
ATOM 2995 N N . VAL B 1 143 ? 7.507 34.655 -27.924 1.00 14.12 143 VAL B N 1
ATOM 2996 C CA . VAL B 1 143 ? 6.403 34.056 -27.167 1.00 13.51 143 VAL B CA 1
ATOM 2997 C C . VAL B 1 143 ? 5.368 33.542 -28.143 1.00 13.35 143 VAL B C 1
ATOM 2998 O O . VAL B 1 143 ? 4.768 34.347 -28.834 1.00 13.92 143 VAL B O 1
ATOM 3002 N N . ILE B 1 144 ? 5.204 32.217 -28.229 1.00 12.60 144 ILE B N 1
ATOM 3003 C CA . ILE B 1 144 ? 4.357 31.617 -29.247 1.00 12.45 144 ILE B CA 1
ATOM 3004 C C . ILE B 1 144 ? 3.143 30.916 -28.677 1.00 11.77 144 ILE B C 1
ATOM 3005 O O . ILE B 1 144 ? 3.271 29.914 -27.962 1.00 11.47 144 ILE B O 1
ATOM 3010 N N . PRO B 1 145 ? 1.959 31.457 -28.973 1.00 10.76 145 PRO B N 1
ATOM 3011 C CA . PRO B 1 145 ? 0.691 30.807 -28.638 1.00 10.86 145 PRO B CA 1
ATOM 3012 C C . PRO B 1 145 ? 0.496 29.488 -29.346 1.00 10.89 145 PRO B C 1
ATOM 3013 O O . PRO B 1 145 ? 0.726 29.401 -30.556 1.00 11.73 145 PRO B O 1
ATOM 3017 N N . ILE B 1 146 ? 0.079 28.477 -28.605 1.00 10.39 146 ILE B N 1
ATOM 3018 C CA . ILE B 1 146 ? -0.186 27.182 -29.176 1.00 10.75 146 ILE B CA 1
ATOM 3019 C C . ILE B 1 146 ? -1.351 26.556 -28.424 1.00 10.49 146 ILE B C 1
ATOM 3020 O O . ILE B 1 146 ? -1.661 26.952 -27.310 1.00 10.15 146 ILE B O 1
ATOM 3025 N N . GLN B 1 147 ? -2.029 25.623 -29.066 1.00 10.80 147 GLN B N 1
ATOM 3026 C CA . GLN B 1 147 ? -2.848 24.620 -28.365 1.00 10.98 147 GLN B CA 1
ATOM 3027 C C . GLN B 1 147 ? -2.341 23.240 -28.816 1.00 10.63 147 GLN B C 1
ATOM 3028 O O . GLN B 1 147 ? -2.742 22.685 -29.864 1.00 9.67 147 GLN B O 1
ATOM 3034 N N . ALA B 1 148 ? -1.420 22.736 -28.011 1.00 10.47 148 ALA B N 1
ATOM 3035 C CA . ALA B 1 148 ? -0.589 21.631 -28.358 1.00 10.15 148 ALA B CA 1
ATOM 3036 C C . ALA B 1 148 ? -1.425 20.427 -28.599 1.00 9.83 148 ALA B C 1
ATOM 3037 O O . ALA B 1 148 ? -1.216 19.709 -29.541 1.00 9.95 148 ALA B O 1
ATOM 3039 N N . HIS B 1 149 ? -2.390 20.213 -27.735 1.00 10.23 149 HIS B N 1
ATOM 3040 C CA . HIS B 1 149 ? -3.363 19.103 -27.900 1.00 10.82 149 HIS B CA 1
ATOM 3041 C C . HIS B 1 149 ? -4.215 19.063 -29.217 1.00 10.48 149 HIS B C 1
ATOM 3042 O O . HIS B 1 149 ? -4.875 18.058 -29.474 1.00 10.36 149 HIS B O 1
ATOM 3049 N N . LYS B 1 150 ? -4.233 20.158 -29.978 1.00 10.19 150 LYS B N 1
ATOM 3050 C CA . LYS B 1 150 ? -5.001 20.285 -31.203 1.00 10.35 150 LYS B CA 1
ATOM 3051 C C . LYS B 1 150 ? -4.051 20.685 -32.319 1.00 10.63 150 LYS B C 1
ATOM 3052 O O . LYS B 1 150 ? -4.451 21.047 -33.439 1.00 8.91 150 LYS B O 1
ATOM 3058 N N . ASN B 1 151 ? -2.770 20.601 -31.995 1.00 11.45 151 ASN B N 1
ATOM 3059 C CA . ASN B 1 151 ? -1.733 20.898 -32.946 1.00 12.57 151 ASN B CA 1
ATOM 3060 C C . ASN B 1 151 ? -1.712 22.332 -33.508 1.00 12.48 151 ASN B C 1
ATOM 3061 O O . ASN B 1 151 ? -1.072 22.539 -34.516 1.00 13.28 151 ASN B O 1
ATOM 3066 N N . ILE B 1 152 ? -2.353 23.302 -32.853 1.00 11.97 152 ILE B N 1
ATOM 3067 C CA . ILE B 1 152 ? -2.400 24.693 -33.333 1.00 11.88 152 ILE B CA 1
ATOM 3068 C C . ILE B 1 152 ? -1.194 25.474 -32.790 1.00 12.53 152 ILE B C 1
ATOM 3069 O O . ILE B 1 152 ? -1.009 25.553 -31.575 1.00 13.16 152 ILE B O 1
ATOM 3074 N N . GLY B 1 153 ? -0.375 26.048 -33.670 1.00 12.51 153 GLY B N 1
ATOM 3075 C CA . GLY B 1 153 ? 0.777 26.866 -33.250 1.00 12.43 153 GLY B CA 1
ATOM 3076 C C . GLY B 1 153 ? 2.144 26.191 -33.417 1.00 12.94 153 GLY B C 1
ATOM 3077 O O . GLY B 1 153 ? 3.174 26.856 -33.637 1.00 14.09 153 GLY B O 1
ATOM 3078 N N . ILE B 1 154 ? 2.148 24.868 -33.343 1.00 12.67 154 ILE B N 1
ATOM 3079 C CA . ILE B 1 154 ? 3.325 24.046 -33.616 1.00 12.41 154 ILE B CA 1
ATOM 3080 C C . ILE B 1 154 ? 4.181 24.467 -34.816 1.00 12.38 154 ILE B C 1
ATOM 3081 O O . ILE B 1 154 ? 5.402 24.445 -34.741 1.00 11.99 154 ILE B O 1
ATOM 3086 N N . PRO B 1 155 ? 3.546 24.822 -35.933 1.00 12.45 155 PRO B N 1
ATOM 3087 C CA . PRO B 1 155 ? 4.411 25.244 -37.037 1.00 12.50 155 PRO B CA 1
ATOM 3088 C C . PRO B 1 155 ? 5.116 26.536 -36.699 1.00 12.32 155 PRO B C 1
ATOM 3089 O O . PRO B 1 155 ? 6.318 26.604 -36.808 1.00 12.95 155 PRO B O 1
ATOM 3093 N N . ALA B 1 156 ? 4.377 27.541 -36.251 1.00 12.39 156 ALA B N 1
ATOM 3094 C CA . ALA B 1 156 ? 4.977 28.793 -35.780 1.00 11.65 156 ALA B CA 1
ATOM 3095 C C . ALA B 1 156 ? 6.056 28.492 -34.732 1.00 11.60 156 ALA B C 1
ATOM 3096 O O . ALA B 1 156 ? 7.141 29.070 -34.758 1.00 11.53 156 ALA B O 1
ATOM 3098 N N . LEU B 1 157 ? 5.774 27.586 -33.788 1.00 11.21 157 LEU B N 1
ATOM 3099 C CA . LEU B 1 157 ? 6.784 27.295 -32.753 1.00 10.20 157 LEU B CA 1
ATOM 3100 C C . LEU B 1 157 ? 7.993 26.600 -33.401 1.00 9.96 157 LEU B C 1
ATOM 3101 O O . LEU B 1 157 ? 9.131 26.923 -33.100 1.00 9.19 157 LEU B O 1
ATOM 3106 N N . GLN B 1 158 ? 7.713 25.655 -34.299 1.00 9.62 158 GLN B N 1
ATOM 3107 C CA . GLN B 1 158 ? 8.728 25.066 -35.144 1.00 9.29 158 GLN B CA 1
ATOM 3108 C C . GLN B 1 158 ? 9.551 26.207 -35.748 1.00 9.11 158 GLN B C 1
ATOM 3109 O O . GLN B 1 158 ? 10.715 26.325 -35.448 1.00 8.97 158 GLN B O 1
ATOM 3115 N N . GLN B 1 159 ? 8.938 27.090 -36.526 1.00 9.13 159 GLN B N 1
ATOM 3116 C CA . GLN B 1 159 ? 9.668 28.205 -37.163 1.00 9.41 159 GLN B CA 1
ATOM 3117 C C . GLN B 1 159 ? 10.533 29.026 -36.206 1.00 9.38 159 GLN B C 1
ATOM 3118 O O . GLN B 1 159 ? 11.690 29.325 -36.479 1.00 9.99 159 GLN B O 1
ATOM 3124 N N . SER B 1 160 ? 9.978 29.400 -35.080 1.00 9.06 160 SER B N 1
ATOM 3125 C CA . SER B 1 160 ? 10.729 30.163 -34.116 1.00 8.87 160 SER B CA 1
ATOM 3126 C C . SER B 1 160 ? 11.977 29.430 -33.555 1.00 8.81 160 SER B C 1
ATOM 3127 O O . SER B 1 160 ? 12.883 30.048 -33.026 1.00 8.93 160 SER B O 1
ATOM 3130 N N . LEU B 1 161 ? 12.046 28.119 -33.681 1.00 9.30 161 LEU B N 1
ATOM 3131 C CA . LEU B 1 161 ? 13.231 27.388 -33.243 1.00 9.92 161 LEU B CA 1
ATOM 3132 C C . LEU B 1 161 ? 14.427 27.564 -34.138 1.00 10.23 161 LEU B C 1
ATOM 3133 O O . LEU B 1 161 ? 15.547 27.643 -33.641 1.00 9.78 161 LEU B O 1
ATOM 3138 N N . LEU B 1 162 ? 14.197 27.557 -35.451 1.00 10.83 162 LEU B N 1
ATOM 3139 C CA . LEU B 1 162 ? 15.265 27.808 -36.422 1.00 11.35 162 LEU B CA 1
ATOM 3140 C C . LEU B 1 162 ? 16.032 29.071 -36.038 1.00 12.32 162 LEU B C 1
ATOM 3141 O O . LEU B 1 162 ? 17.251 29.078 -36.087 1.00 12.65 162 LEU B O 1
ATOM 3146 N N . HIS B 1 163 ? 15.307 30.125 -35.643 1.00 13.80 163 HIS B N 1
ATOM 3147 C CA . HIS B 1 163 ? 15.908 31.441 -35.292 1.00 14.78 163 HIS B CA 1
ATOM 3148 C C . HIS B 1 163 ? 16.048 31.667 -33.763 1.00 15.30 163 HIS B C 1
ATOM 3149 O O . HIS B 1 163 ? 16.070 32.809 -33.290 1.00 15.32 163 HIS B O 1
ATOM 3156 N N . CYS B 1 164 ? 16.155 30.575 -33.003 1.00 16.08 164 CYS B N 1
ATOM 3157 C CA . CYS B 1 164 ? 16.406 30.648 -31.553 1.00 16.93 164 CYS B CA 1
ATOM 3158 C C . CYS B 1 164 ? 17.908 30.625 -31.274 1.00 16.66 164 CYS B C 1
ATOM 3159 O O . CYS B 1 164 ? 18.437 29.625 -30.768 1.00 16.60 164 CYS B O 1
ATOM 3162 N N . SER B 1 165 ? 18.566 31.747 -31.593 1.00 16.62 165 SER B N 1
ATOM 3163 C CA . SER B 1 165 ? 20.030 31.864 -31.603 1.00 16.35 165 SER B CA 1
ATOM 3164 C C . SER B 1 165 ? 20.625 32.675 -30.423 1.00 16.15 165 SER B C 1
ATOM 3165 O O . SER B 1 165 ? 21.803 32.486 -30.053 1.00 15.72 165 SER B O 1
ATOM 3168 N N . GLN B 1 166 ? 19.799 33.531 -29.820 1.00 15.71 166 GLN B N 1
ATOM 3169 C CA . GLN B 1 166 ? 20.279 34.628 -28.974 1.00 15.46 166 GLN B CA 1
ATOM 3170 C C . GLN B 1 166 ? 19.892 34.456 -27.556 1.00 14.42 166 GLN B C 1
ATOM 3171 O O . GLN B 1 166 ? 18.733 34.275 -27.272 1.00 14.07 166 GLN B O 1
ATOM 3177 N N . LYS B 1 167 ? 20.857 34.557 -26.659 1.00 14.17 167 LYS B N 1
ATOM 3178 C CA . LYS B 1 167 ? 20.557 34.383 -25.267 1.00 14.33 167 LYS B CA 1
ATOM 3179 C C . LYS B 1 167 ? 19.650 35.521 -24.799 1.00 14.20 167 LYS B C 1
ATOM 3180 O O . LYS B 1 167 ? 19.552 36.587 -25.430 1.00 14.76 167 LYS B O 1
ATOM 3186 N N . ILE B 1 168 ? 18.942 35.266 -23.715 1.00 13.88 168 ILE B N 1
ATOM 3187 C CA . ILE B 1 168 ? 17.938 36.182 -23.247 1.00 13.87 168 ILE B CA 1
ATOM 3188 C C . ILE B 1 168 ? 18.506 36.949 -22.033 1.00 14.03 168 ILE B C 1
ATOM 3189 O O . ILE B 1 168 ? 19.105 36.343 -21.129 1.00 14.37 168 ILE B O 1
ATOM 3194 N N . LYS B 1 169 ? 18.356 38.280 -22.039 1.00 13.49 169 LYS B N 1
ATOM 3195 C CA . LYS B 1 169 ? 18.802 39.098 -20.906 1.00 13.27 169 LYS B CA 1
ATOM 3196 C C . LYS B 1 169 ? 17.947 38.704 -19.695 1.00 12.56 169 LYS B C 1
ATOM 3197 O O . LYS B 1 169 ? 16.768 38.422 -19.848 1.00 11.95 169 LYS B O 1
ATOM 3203 N N . PRO B 1 170 ? 18.551 38.603 -18.504 1.00 12.04 170 PRO B N 1
ATOM 3204 C CA . PRO B 1 170 ? 17.749 38.297 -17.341 1.00 11.84 170 PRO B CA 1
ATOM 3205 C C . PRO B 1 170 ? 16.749 39.348 -17.099 1.00 11.64 170 PRO B C 1
ATOM 3206 O O . PRO B 1 170 ? 16.952 40.475 -17.517 1.00 11.74 170 PRO B O 1
ATOM 3210 N N . LEU B 1 171 ? 15.670 38.980 -16.426 1.00 11.75 171 LEU B N 1
ATOM 3211 C CA . LEU B 1 171 ? 14.719 39.965 -15.971 1.00 11.63 171 LEU B CA 1
ATOM 3212 C C . LEU B 1 171 ? 15.387 40.920 -14.993 1.00 11.97 171 LEU B C 1
ATOM 3213 O O . LEU B 1 171 ? 16.096 40.487 -14.064 1.00 11.03 171 LEU B O 1
ATOM 3218 N N . LYS B 1 172 ? 15.128 42.211 -15.183 1.00 12.72 172 LYS B N 1
ATOM 3219 C CA . LYS B 1 172 ? 15.645 43.215 -14.260 1.00 13.90 172 LYS B CA 1
ATOM 3220 C C . LYS B 1 172 ? 14.779 43.266 -13.024 1.00 13.84 172 LYS B C 1
ATOM 3221 O O . LYS B 1 172 ? 13.619 43.651 -13.084 1.00 13.89 172 LYS B O 1
ATOM 3227 N N . LEU B 1 173 ? 15.373 42.870 -11.909 1.00 14.12 173 LEU B N 1
ATOM 3228 C CA . LEU B 1 173 ? 14.722 42.922 -10.624 1.00 14.67 173 LEU B CA 1
ATOM 3229 C C . LEU B 1 173 ? 14.952 44.292 -9.976 1.00 15.02 173 LEU B C 1
ATOM 3230 O O . LEU B 1 173 ? 15.975 44.961 -10.203 1.00 15.69 173 LEU B O 1
ATOM 3235 N N . SER B 1 174 ? 13.995 44.746 -9.190 1.00 15.10 174 SER B N 1
ATOM 3236 C CA . SER B 1 174 ? 14.201 46.004 -8.476 1.00 15.14 174 SER B CA 1
ATOM 3237 C C . SER B 1 174 ? 14.829 45.616 -7.119 1.00 14.72 174 SER B C 1
ATOM 3238 O O . SER B 1 174 ? 14.133 45.136 -6.208 1.00 14.75 174 SER B O 1
ATOM 3241 N N . LEU B 1 175 ? 16.149 45.780 -7.013 1.00 13.65 175 LEU B N 1
ATOM 3242 C CA . LEU B 1 175 ? 16.889 45.255 -5.881 1.00 13.16 175 LEU B CA 1
ATOM 3243 C C . LEU B 1 175 ? 17.646 46.338 -5.180 1.00 12.50 175 LEU B C 1
ATOM 3244 O O . LEU B 1 175 ? 17.970 47.326 -5.794 1.00 12.46 175 LEU B O 1
ATOM 3249 N N . SER B 1 176 ? 17.954 46.120 -3.904 1.00 11.84 176 SER B N 1
ATOM 3250 C CA . SER B 1 176 ? 18.771 47.060 -3.124 1.00 11.85 176 SER B CA 1
ATOM 3251 C C . SER B 1 176 ? 20.251 47.138 -3.592 1.00 11.16 176 SER B C 1
ATOM 3252 O O . SER B 1 176 ? 20.756 46.174 -4.189 1.00 10.39 176 SER B O 1
ATOM 3255 N N . VAL B 1 177 ? 20.936 48.267 -3.310 1.00 10.27 177 VAL B N 1
ATOM 3256 C CA . VAL B 1 177 ? 22.364 48.408 -3.675 1.00 9.86 177 VAL B CA 1
ATOM 3257 C C . VAL B 1 177 ? 23.220 47.294 -3.036 1.00 9.70 177 VAL B C 1
ATOM 3258 O O . VAL B 1 177 ? 24.074 46.708 -3.705 1.00 9.61 177 VAL B O 1
ATOM 3262 N N . ALA B 1 178 ? 22.960 47.021 -1.751 1.00 9.60 178 ALA B N 1
ATOM 3263 C CA . ALA B 1 178 ? 23.587 45.938 -0.986 1.00 9.37 178 ALA B CA 1
ATOM 3264 C C . ALA B 1 178 ? 23.286 44.601 -1.636 1.00 9.25 178 ALA B C 1
ATOM 3265 O O . ALA B 1 178 ? 24.193 43.828 -1.937 1.00 8.83 178 ALA B O 1
ATOM 3267 N N . ALA B 1 179 ? 22.002 44.351 -1.859 1.00 9.30 179 ALA B N 1
ATOM 3268 C CA . ALA B 1 179 ? 21.562 43.129 -2.508 1.00 9.32 179 ALA B CA 1
ATOM 3269 C C . ALA B 1 179 ? 22.167 42.996 -3.914 1.00 9.74 179 ALA B C 1
ATOM 3270 O O . ALA B 1 179 ? 22.667 41.945 -4.270 1.00 9.08 179 ALA B O 1
ATOM 3272 N N . GLN B 1 180 ? 22.162 44.065 -4.703 1.00 11.01 180 GLN B N 1
ATOM 3273 C CA . GLN B 1 180 ? 22.813 44.013 -6.014 1.00 11.93 180 GLN B CA 1
ATOM 3274 C C . GLN B 1 180 ? 24.308 43.773 -5.823 1.00 12.19 180 GLN B C 1
ATOM 3275 O O . GLN B 1 180 ? 24.882 42.894 -6.468 1.00 12.70 180 GLN B O 1
ATOM 3281 N N . GLN B 1 181 ? 24.926 44.507 -4.904 1.00 12.09 181 GLN B N 1
ATOM 3282 C CA . GLN B 1 181 ? 26.370 44.436 -4.786 1.00 12.68 181 GLN B CA 1
ATOM 3283 C C . GLN B 1 181 ? 26.891 43.045 -4.405 1.00 12.64 181 GLN B C 1
ATOM 3284 O O . GLN B 1 181 ? 27.879 42.559 -4.992 1.00 13.07 181 GLN B O 1
ATOM 3290 N N . ILE B 1 182 ? 26.243 42.388 -3.449 1.00 12.46 182 ILE B N 1
ATOM 3291 C CA . ILE B 1 182 ? 26.675 41.025 -3.103 1.00 12.27 182 ILE B CA 1
ATOM 3292 C C . ILE B 1 182 ? 26.593 40.066 -4.328 1.00 12.24 182 ILE B C 1
ATOM 3293 O O . ILE B 1 182 ? 27.537 39.321 -4.592 1.00 11.72 182 ILE B O 1
ATOM 3298 N N . LEU B 1 183 ? 25.502 40.138 -5.084 1.00 12.14 183 LEU B N 1
ATOM 3299 C CA . LEU B 1 183 ? 25.306 39.254 -6.212 1.00 12.49 183 LEU B CA 1
ATOM 3300 C C . LEU B 1 183 ? 26.361 39.456 -7.284 1.00 12.56 183 LEU B C 1
ATOM 3301 O O . LEU B 1 183 ? 26.715 38.513 -7.987 1.00 11.68 183 LEU B O 1
ATOM 3306 N N . ASN B 1 184 ? 26.835 40.687 -7.430 1.00 12.62 184 ASN B N 1
ATOM 3307 C CA . ASN B 1 184 ? 27.878 40.954 -8.395 1.00 13.12 184 ASN B CA 1
ATOM 3308 C C . ASN B 1 184 ? 29.215 40.408 -7.897 1.00 13.19 184 ASN B C 1
ATOM 3309 O O . ASN B 1 184 ? 30.027 39.886 -8.671 1.00 13.15 184 ASN B O 1
ATOM 3314 N N . ASP B 1 185 ? 29.477 40.591 -6.606 1.00 12.89 185 ASP B N 1
ATOM 3315 C CA . ASP B 1 185 ? 30.758 40.200 -6.053 1.00 12.30 185 ASP B CA 1
ATOM 3316 C C . ASP B 1 185 ? 30.840 38.666 -6.082 1.00 11.44 185 ASP B C 1
ATOM 3317 O O . ASP B 1 185 ? 31.881 38.092 -6.398 1.00 11.44 185 ASP B O 1
ATOM 3322 N N . LEU B 1 186 ? 29.726 38.011 -5.800 1.00 10.80 186 LEU B N 1
ATOM 3323 C CA . LEU B 1 186 ? 29.629 36.549 -5.883 1.00 10.65 186 LEU B CA 1
ATOM 3324 C C . LEU B 1 186 ? 29.857 36.036 -7.294 1.00 10.46 186 LEU B C 1
ATOM 3325 O O . LEU B 1 186 ? 30.638 35.104 -7.532 1.00 10.23 186 LEU B O 1
ATOM 3330 N N . GLU B 1 187 ? 29.168 36.654 -8.231 1.00 10.31 187 GLU B N 1
ATOM 3331 C CA . GLU B 1 187 ? 29.389 36.372 -9.639 1.00 10.80 187 GLU B CA 1
ATOM 3332 C C . GLU B 1 187 ? 30.887 36.492 -9.999 1.00 10.43 187 GLU B C 1
ATOM 3333 O O . GLU B 1 187 ? 31.447 35.595 -10.628 1.00 10.28 187 GLU B O 1
ATOM 3339 N N . ASN B 1 188 ? 31.537 37.578 -9.585 1.00 10.00 188 ASN B N 1
ATOM 3340 C CA . ASN B 1 188 ? 32.967 37.765 -9.884 1.00 9.66 188 ASN B CA 1
ATOM 3341 C C . ASN B 1 188 ? 33.833 36.773 -9.143 1.00 8.92 188 ASN B C 1
ATOM 3342 O O . ASN B 1 188 ? 34.778 36.258 -9.727 1.00 8.40 188 ASN B O 1
ATOM 3347 N N . GLN B 1 189 ? 33.526 36.502 -7.873 1.00 8.62 189 GLN B N 1
ATOM 3348 C CA . GLN B 1 189 ? 34.286 35.485 -7.143 1.00 8.96 189 GLN B CA 1
ATOM 3349 C C . GLN B 1 189 ? 34.234 34.170 -7.918 1.00 8.72 189 GLN B C 1
ATOM 3350 O O . GLN B 1 189 ? 35.255 33.548 -8.168 1.00 9.01 189 GLN B O 1
ATOM 3356 N N . LEU B 1 190 ? 33.048 33.780 -8.354 1.00 8.61 190 LEU B N 1
ATOM 3357 C CA . LEU B 1 190 ? 32.907 32.528 -9.071 1.00 8.76 190 LEU B CA 1
ATOM 3358 C C . LEU B 1 190 ? 33.679 32.496 -10.381 1.00 9.36 190 LEU B C 1
ATOM 3359 O O . LEU B 1 190 ? 34.213 31.443 -10.758 1.00 9.51 190 LEU B O 1
ATOM 3364 N N . ILE B 1 191 ? 33.752 33.633 -11.075 1.00 9.84 191 ILE B N 1
ATOM 3365 C CA . ILE B 1 191 ? 34.534 33.691 -12.316 1.00 10.25 191 ILE B CA 1
ATOM 3366 C C . ILE B 1 191 ? 35.968 33.439 -11.913 1.00 10.50 191 ILE B C 1
ATOM 3367 O O . ILE B 1 191 ? 36.674 32.599 -12.479 1.00 9.93 191 ILE B O 1
ATOM 3372 N N . SER B 1 192 ? 36.353 34.153 -10.874 1.00 11.26 192 SER B N 1
ATOM 3373 C CA . SER B 1 192 ? 37.716 34.198 -10.435 1.00 12.29 192 SER B CA 1
ATOM 3374 C C . SER B 1 192 ? 38.203 32.806 -10.138 1.00 12.71 192 SER B C 1
ATOM 3375 O O . SER B 1 192 ? 39.362 32.526 -10.334 1.00 12.94 192 SER B O 1
ATOM 3378 N N . LYS B 1 193 ? 37.314 31.934 -9.674 1.00 13.47 193 LYS B N 1
ATOM 3379 C CA . LYS B 1 193 ? 37.702 30.577 -9.313 1.00 14.14 193 LYS B CA 1
ATOM 3380 C C . LYS B 1 193 ? 37.620 29.655 -10.526 1.00 14.05 193 LYS B C 1
ATOM 3381 O O . LYS B 1 193 ? 37.812 28.445 -10.412 1.00 13.65 193 LYS B O 1
ATOM 3387 N N . GLY B 1 194 ? 37.347 30.233 -11.691 1.00 13.90 194 GLY B N 1
ATOM 3388 C CA . GLY B 1 194 ? 37.412 29.498 -12.934 1.00 13.93 194 GLY B CA 1
ATOM 3389 C C . GLY B 1 194 ? 36.101 28.850 -13.332 1.00 13.87 194 GLY B C 1
ATOM 3390 O O . GLY B 1 194 ? 36.090 27.898 -14.112 1.00 14.11 194 GLY B O 1
ATOM 3391 N N . TYR B 1 195 ? 34.991 29.343 -12.795 1.00 13.76 195 TYR B N 1
ATOM 3392 C CA . TYR B 1 195 ? 33.683 28.926 -13.298 1.00 13.70 195 TYR B CA 1
ATOM 3393 C C . TYR B 1 195 ? 33.427 29.555 -14.656 1.00 14.28 195 TYR B C 1
ATOM 3394 O O . TYR B 1 195 ? 33.813 30.695 -14.920 1.00 13.47 195 TYR B O 1
ATOM 3403 N N . LYS B 1 196 ? 32.784 28.777 -15.523 1.00 15.57 196 LYS B N 1
ATOM 3404 C CA . LYS B 1 196 ? 32.380 29.260 -16.832 1.00 16.59 196 LYS B CA 1
ATOM 3405 C C . LYS B 1 196 ? 31.627 30.600 -16.622 1.00 16.82 196 LYS B C 1
ATOM 3406 O O . LYS B 1 196 ? 31.016 30.846 -15.566 1.00 17.52 196 LYS B O 1
ATOM 3412 N N . ASN B 1 197 ? 31.685 31.491 -17.594 1.00 16.92 197 ASN B N 1
ATOM 3413 C CA . ASN B 1 197 ? 31.122 32.826 -17.386 1.00 16.92 197 ASN B CA 1
ATOM 3414 C C . ASN B 1 197 ? 29.590 32.842 -17.126 1.00 16.47 197 ASN B C 1
ATOM 3415 O O . ASN B 1 197 ? 29.160 33.208 -16.036 1.00 16.04 197 ASN B O 1
ATOM 3420 N N . SER B 1 198 ? 28.797 32.423 -18.121 1.00 16.22 198 SER B N 1
ATOM 3421 C CA . SER B 1 198 ? 27.333 32.169 -18.000 1.00 15.61 198 SER B CA 1
ATOM 3422 C C . SER B 1 198 ? 26.889 31.397 -16.757 1.00 15.49 198 SER B C 1
ATOM 3423 O O . SER B 1 198 ? 25.853 31.671 -16.140 1.00 15.73 198 SER B O 1
ATOM 3426 N N . PHE B 1 199 ? 27.638 30.364 -16.429 1.00 14.86 199 PHE B N 1
ATOM 3427 C CA . PHE B 1 199 ? 27.340 29.584 -15.250 1.00 14.08 199 PHE B CA 1
ATOM 3428 C C . PHE B 1 199 ? 27.595 30.417 -13.978 1.00 12.76 199 PHE B C 1
ATOM 3429 O O . PHE B 1 199 ? 26.963 30.189 -12.953 1.00 11.74 199 PHE B O 1
ATOM 3437 N N . ALA B 1 200 ? 28.521 31.373 -14.034 1.00 11.53 200 ALA B N 1
ATOM 3438 C CA . ALA B 1 200 ? 28.825 32.168 -12.834 1.00 11.11 200 ALA B CA 1
ATOM 3439 C C . ALA B 1 200 ? 27.622 32.995 -12.410 1.00 10.58 200 ALA B C 1
ATOM 3440 O O . ALA B 1 200 ? 27.201 32.936 -11.265 1.00 9.85 200 ALA B O 1
ATOM 3442 N N . TYR B 1 201 ? 27.058 33.732 -13.359 1.00 10.51 201 TYR B N 1
ATOM 3443 C CA . TYR B 1 201 ? 25.792 34.428 -13.163 1.00 10.53 201 TYR B CA 1
ATOM 3444 C C . TYR B 1 201 ? 24.672 33.552 -12.627 1.00 10.31 201 TYR B C 1
ATOM 3445 O O . TYR B 1 201 ? 23.957 33.936 -11.701 1.00 10.63 201 TYR B O 1
ATOM 3454 N N . TYR B 1 202 ? 24.465 32.406 -13.247 1.00 9.66 202 TYR B N 1
ATOM 3455 C CA . TYR B 1 202 ? 23.313 31.590 -12.899 1.00 9.45 202 TYR B CA 1
ATOM 3456 C C . TYR B 1 202 ? 23.472 31.024 -11.516 1.00 9.97 202 TYR B C 1
ATOM 3457 O O . TYR B 1 202 ? 22.522 30.976 -10.746 1.00 10.70 202 TYR B O 1
ATOM 3466 N N . PHE B 1 203 ? 24.682 30.592 -11.208 1.00 10.16 203 PHE B N 1
ATOM 3467 C CA . PHE B 1 203 ? 24.972 29.943 -9.950 1.00 10.79 203 PHE B CA 1
ATOM 3468 C C . PHE B 1 203 ? 24.890 30.988 -8.812 1.00 9.89 203 PHE B C 1
ATOM 3469 O O . PHE B 1 203 ? 24.445 30.679 -7.693 1.00 9.36 203 PHE B O 1
ATOM 3477 N N . SER B 1 204 ? 25.276 32.231 -9.121 1.00 8.85 204 SER B N 1
ATOM 3478 C CA . SER B 1 204 ? 25.272 33.291 -8.146 1.00 8.40 204 SER B CA 1
ATOM 3479 C C . SER B 1 204 ? 23.840 33.562 -7.693 1.00 8.76 204 SER B C 1
ATOM 3480 O O . SER B 1 204 ? 23.567 33.634 -6.498 1.00 8.56 204 SER B O 1
ATOM 3483 N N . ARG B 1 205 ? 22.907 33.686 -8.626 1.00 8.94 205 ARG B N 1
ATOM 3484 C CA . ARG B 1 205 ? 21.499 33.834 -8.229 1.00 9.24 205 ARG B CA 1
ATOM 3485 C C . ARG B 1 205 ? 20.926 32.603 -7.517 1.00 8.99 205 ARG B C 1
ATOM 3486 O O . ARG B 1 205 ? 20.249 32.727 -6.501 1.00 9.81 205 ARG B O 1
ATOM 3494 N N . ARG B 1 206 ? 21.214 31.418 -8.007 1.00 8.56 206 ARG B N 1
ATOM 3495 C CA . ARG B 1 206 ? 20.677 30.246 -7.352 1.00 9.08 206 ARG B CA 1
ATOM 3496 C C . ARG B 1 206 ? 21.198 30.104 -5.934 1.00 9.19 206 ARG B C 1
ATOM 3497 O O . ARG B 1 206 ? 20.438 29.788 -5.040 1.00 9.98 206 ARG B O 1
ATOM 3505 N N . LEU B 1 207 ? 22.464 30.427 -5.712 1.00 9.19 207 LEU B N 1
ATOM 3506 C CA . LEU B 1 207 ? 23.059 30.333 -4.388 1.00 8.99 207 LEU B CA 1
ATOM 3507 C C . LEU B 1 207 ? 22.510 31.336 -3.377 1.00 9.16 207 LEU B C 1
ATOM 3508 O O . LEU B 1 207 ? 22.234 30.987 -2.238 1.00 7.99 207 LEU B O 1
ATOM 3513 N N . ALA B 1 208 ? 22.423 32.594 -3.817 1.00 9.71 208 ALA B N 1
ATOM 3514 C CA . ALA B 1 208 ? 21.837 33.702 -3.060 1.00 10.17 208 ALA B CA 1
ATOM 3515 C C . ALA B 1 208 ? 20.430 33.378 -2.637 1.00 10.87 208 ALA B C 1
ATOM 3516 O O . ALA B 1 208 ? 19.957 33.917 -1.659 1.00 12.07 208 ALA B O 1
ATOM 3518 N N . GLU B 1 209 ? 19.775 32.486 -3.360 1.00 11.62 209 GLU B N 1
ATOM 3519 C CA . GLU B 1 209 ? 18.504 31.903 -2.932 1.00 12.29 209 GLU B CA 1
ATOM 3520 C C . GLU B 1 209 ? 18.713 30.559 -2.208 1.00 11.90 209 GLU B C 1
ATOM 3521 O O . GLU B 1 209 ? 17.800 29.720 -2.142 1.00 11.70 209 GLU B O 1
ATOM 3527 N N . GLY B 1 210 ? 19.914 30.344 -1.684 1.00 11.46 210 GLY B N 1
ATOM 3528 C CA . GLY B 1 210 ? 20.223 29.104 -0.962 1.00 11.56 210 GLY B CA 1
ATOM 3529 C C . GLY B 1 210 ? 19.810 27.813 -1.651 1.00 11.34 210 GLY B C 1
ATOM 3530 O O . GLY B 1 210 ? 19.132 26.961 -1.064 1.00 10.39 210 GLY B O 1
ATOM 3531 N N . ASP B 1 211 ? 20.206 27.675 -2.909 1.00 11.17 211 ASP B N 1
ATOM 3532 C CA . ASP B 1 211 ? 20.102 26.389 -3.571 1.00 11.09 211 ASP B CA 1
ATOM 3533 C C . ASP B 1 211 ? 21.177 25.449 -2.997 1.00 11.55 211 ASP B C 1
ATOM 3534 O O . ASP B 1 211 ? 22.369 25.784 -2.938 1.00 10.32 211 ASP B O 1
ATOM 3539 N N . THR B 1 212 ? 20.713 24.279 -2.564 1.00 12.87 212 THR B N 1
ATOM 3540 C CA . THR B 1 212 ? 21.569 23.189 -2.081 1.00 13.99 212 THR B CA 1
ATOM 3541 C C . THR B 1 212 ? 22.478 22.723 -3.181 1.00 15.03 212 THR B C 1
ATOM 3542 O O . THR B 1 212 ? 23.682 22.667 -3.006 1.00 15.65 212 THR B O 1
ATOM 3546 N N . LEU B 1 213 ? 21.886 22.436 -4.333 1.00 16.21 213 LEU B N 1
ATOM 3547 C CA . LEU B 1 213 ? 22.598 21.825 -5.445 1.00 17.05 213 LEU B CA 1
ATOM 3548 C C . LEU B 1 213 ? 23.604 22.800 -6.048 1.00 17.87 213 LEU B C 1
ATOM 3549 O O . LEU B 1 213 ? 24.753 22.435 -6.299 1.00 19.08 213 LEU B O 1
ATOM 3554 N N . ASP B 1 235 ? 18.319 36.943 -0.099 1.00 16.65 235 ASP B N 1
ATOM 3555 C CA . ASP B 1 235 ? 17.789 35.576 0.161 1.00 17.02 235 ASP B CA 1
ATOM 3556 C C . ASP B 1 235 ? 16.255 35.551 0.028 1.00 16.72 235 ASP B C 1
ATOM 3557 O O . ASP B 1 235 ? 15.698 35.165 -1.004 1.00 16.07 235 ASP B O 1
ATOM 3562 N N . VAL B 1 236 ? 15.571 35.962 1.083 1.00 16.65 236 VAL B N 1
ATOM 3563 C CA . VAL B 1 236 ? 14.142 36.105 0.999 1.00 16.56 236 VAL B CA 1
ATOM 3564 C C . VAL B 1 236 ? 13.882 37.272 0.093 1.00 16.63 236 VAL B C 1
ATOM 3565 O O . VAL B 1 236 ? 13.071 37.159 -0.809 1.00 16.91 236 VAL B O 1
ATOM 3569 N N . LEU B 1 237 ? 14.605 38.375 0.317 1.00 16.76 237 LEU B N 1
ATOM 3570 C CA . LEU B 1 237 ? 14.344 39.622 -0.399 1.00 16.62 237 LEU B CA 1
ATOM 3571 C C . LEU B 1 237 ? 14.548 39.446 -1.888 1.00 16.46 237 LEU B C 1
ATOM 3572 O O . LEU B 1 237 ? 13.912 40.151 -2.671 1.00 16.53 237 LEU B O 1
ATOM 3577 N N . LEU B 1 238 ? 15.377 38.472 -2.282 1.00 16.17 238 LEU B N 1
ATOM 3578 C CA . LEU B 1 238 ? 15.512 38.098 -3.696 1.00 15.61 238 LEU B CA 1
ATOM 3579 C C . LEU B 1 238 ? 14.267 37.427 -4.284 1.00 15.42 238 LEU B C 1
ATOM 3580 O O . LEU B 1 238 ? 13.913 37.654 -5.457 1.00 15.28 238 LEU B O 1
ATOM 3585 N N . ALA B 1 239 ? 13.632 36.563 -3.488 1.00 14.67 239 ALA B N 1
ATOM 3586 C CA . ALA B 1 239 ? 12.367 35.956 -3.878 1.00 13.93 239 ALA B CA 1
ATOM 3587 C C . ALA B 1 239 ? 11.320 37.029 -4.168 1.00 13.01 239 ALA B C 1
ATOM 3588 O O . ALA B 1 239 ? 10.689 37.046 -5.201 1.00 12.72 239 ALA B O 1
ATOM 3590 N N . ASP B 1 240 ? 11.157 37.953 -3.253 1.00 12.79 240 ASP B N 1
ATOM 3591 C CA . ASP B 1 240 ? 10.211 39.034 -3.472 1.00 12.83 240 ASP B CA 1
ATOM 3592 C C . ASP B 1 240 ? 10.501 39.874 -4.726 1.00 11.69 240 ASP B C 1
ATOM 3593 O O . ASP B 1 240 ? 9.572 40.256 -5.429 1.00 11.77 240 ASP B O 1
ATOM 3598 N N . ALA B 1 241 ? 11.763 40.173 -5.009 1.00 10.51 241 ALA B N 1
ATOM 3599 C CA . ALA B 1 241 ? 12.076 40.955 -6.205 1.00 9.73 241 ALA B CA 1
ATOM 3600 C C . ALA B 1 241 ? 11.669 40.134 -7.412 1.00 8.99 241 ALA B C 1
ATOM 3601 O O . ALA B 1 241 ? 11.077 40.659 -8.346 1.00 8.56 241 ALA B O 1
ATOM 3603 N N . ARG B 1 242 ? 11.935 38.832 -7.357 1.00 8.49 242 ARG B N 1
ATOM 3604 C CA . ARG B 1 242 ? 11.519 37.940 -8.428 1.00 8.81 242 ARG B CA 1
ATOM 3605 C C . ARG B 1 242 ? 10.009 37.984 -8.580 1.00 9.37 242 ARG B C 1
ATOM 3606 O O . ARG B 1 242 ? 9.523 38.157 -9.691 1.00 10.32 242 ARG B O 1
ATOM 3614 N N . TYR B 1 243 ? 9.250 37.850 -7.495 1.00 9.69 243 TYR B N 1
ATOM 3615 C CA . TYR B 1 243 ? 7.789 37.863 -7.627 1.00 10.60 243 TYR B CA 1
ATOM 3616 C C . TYR B 1 243 ? 7.184 39.221 -8.074 1.00 10.27 243 TYR B C 1
ATOM 3617 O O . TYR B 1 243 ? 6.206 39.253 -8.831 1.00 10.99 243 TYR B O 1
ATOM 3626 N N . GLN B 1 244 ? 7.758 40.323 -7.617 1.00 9.74 244 GLN B N 1
ATOM 3627 C CA . GLN B 1 244 ? 7.281 41.645 -8.003 1.00 9.54 244 GLN B CA 1
ATOM 3628 C C . GLN B 1 244 ? 7.465 41.879 -9.485 1.00 9.52 244 GLN B C 1
ATOM 3629 O O . GLN B 1 244 ? 6.555 42.346 -10.148 1.00 8.95 244 GLN B O 1
ATOM 3635 N N . LYS B 1 245 ? 8.628 41.539 -10.025 1.00 9.62 245 LYS B N 1
ATOM 3636 C CA . LYS B 1 245 ? 8.795 41.688 -11.457 1.00 9.84 245 LYS B CA 1
ATOM 3637 C C . LYS B 1 245 ? 7.793 40.818 -12.220 1.00 9.52 245 LYS B C 1
ATOM 3638 O O . LYS B 1 245 ? 7.176 41.306 -13.160 1.00 9.77 245 LYS B O 1
ATOM 3644 N N . ILE B 1 246 ? 7.611 39.558 -11.826 1.00 8.96 246 ILE B N 1
ATOM 3645 C CA . ILE B 1 246 ? 6.685 38.695 -12.568 1.00 8.95 246 ILE B CA 1
ATOM 3646 C C . ILE B 1 246 ? 5.277 39.250 -12.423 1.00 9.15 246 ILE B C 1
ATOM 3647 O O . ILE B 1 246 ? 4.575 39.417 -13.413 1.00 9.58 246 ILE B O 1
ATOM 3652 N N . HIS B 1 247 ? 4.878 39.601 -11.207 1.00 8.94 247 HIS B N 1
ATOM 3653 C CA . HIS B 1 247 ? 3.578 40.224 -11.022 1.00 8.97 247 HIS B CA 1
ATOM 3654 C C . HIS B 1 247 ? 3.375 41.458 -11.896 1.00 8.84 247 HIS B C 1
ATOM 3655 O O . HIS B 1 247 ? 2.373 41.560 -12.600 1.00 8.59 247 HIS B O 1
ATOM 3662 N N . GLU B 1 248 ? 4.322 42.392 -11.841 1.00 8.98 248 GLU B N 1
ATOM 3663 C CA . GLU B 1 248 ? 4.317 43.572 -12.714 1.00 9.02 248 GLU B CA 1
ATOM 3664 C C . GLU B 1 248 ? 4.098 43.164 -14.188 1.00 8.99 248 GLU B C 1
ATOM 3665 O O . GLU B 1 248 ? 3.421 43.848 -14.947 1.00 9.62 248 GLU B O 1
ATOM 3671 N N . ILE B 1 249 ? 4.666 42.043 -14.604 1.00 8.59 249 ILE B N 1
ATOM 3672 C CA . ILE B 1 249 ? 4.515 41.604 -15.990 1.00 8.11 249 ILE B CA 1
ATOM 3673 C C . ILE B 1 249 ? 3.079 41.099 -16.197 1.00 7.37 249 ILE B C 1
ATOM 3674 O O . ILE B 1 249 ? 2.417 41.467 -17.173 1.00 6.53 249 ILE B O 1
ATOM 3679 N N . VAL B 1 250 ? 2.617 40.262 -15.269 1.00 6.53 250 VAL B N 1
ATOM 3680 C CA . VAL B 1 250 ? 1.291 39.678 -15.364 1.00 6.33 250 VAL B CA 1
ATOM 3681 C C . VAL B 1 250 ? 0.256 40.778 -15.499 1.00 6.10 250 VAL B C 1
ATOM 3682 O O . VAL B 1 250 ? -0.525 40.804 -16.454 1.00 5.72 250 VAL B O 1
ATOM 3686 N N . THR B 1 251 ? 0.288 41.701 -14.537 1.00 6.52 251 THR B N 1
ATOM 3687 C CA . THR B 1 251 ? -0.599 42.852 -14.490 1.00 6.12 251 THR B CA 1
ATOM 3688 C C . THR B 1 251 ? -0.618 43.626 -15.804 1.00 6.17 251 THR B C 1
ATOM 3689 O O . THR B 1 251 ? -1.698 44.055 -16.238 1.00 6.23 251 THR B O 1
ATOM 3693 N N . LEU B 1 252 ? 0.558 43.801 -16.426 1.00 5.82 252 LEU B N 1
ATOM 3694 C CA . LEU B 1 252 ? 0.693 44.603 -17.662 1.00 6.20 252 LEU B CA 1
ATOM 3695 C C . LEU B 1 252 ? 0.113 43.943 -18.917 1.00 6.77 252 LEU B C 1
ATOM 3696 O O . LEU B 1 252 ? -0.239 44.617 -19.890 1.00 6.57 252 LEU B O 1
ATOM 3701 N N . VAL B 1 253 ? 0.000 42.627 -18.854 1.00 8.11 253 VAL B N 1
ATOM 3702 C CA . VAL B 1 253 ? -0.201 41.778 -20.016 1.00 9.50 253 VAL B CA 1
ATOM 3703 C C . VAL B 1 253 ? -1.549 41.010 -20.005 1.00 10.52 253 VAL B C 1
ATOM 3704 O O . VAL B 1 253 ? -2.129 40.768 -21.066 1.00 10.11 253 VAL B O 1
ATOM 3708 N N . GLN B 1 254 ? -2.047 40.671 -18.812 1.00 12.26 254 GLN B N 1
ATOM 3709 C CA . GLN B 1 254 ? -3.155 39.726 -18.647 1.00 13.90 254 GLN B CA 1
ATOM 3710 C C . GLN B 1 254 ? -4.377 40.374 -18.021 1.00 15.37 254 GLN B C 1
ATOM 3711 O O . GLN B 1 254 ? -4.309 40.782 -16.868 1.00 15.62 254 GLN B O 1
ATOM 3717 N N . LYS B 1 255 ? -5.498 40.428 -18.749 1.00 17.19 255 LYS B N 1
ATOM 3718 C CA . LYS B 1 255 ? -6.707 41.131 -18.260 1.00 18.68 255 LYS B CA 1
ATOM 3719 C C . LYS B 1 255 ? -7.406 40.350 -17.132 1.00 19.49 255 LYS B C 1
ATOM 3720 O O . LYS B 1 255 ? -7.461 40.832 -15.978 1.00 19.60 255 LYS B O 1
ATOM 3726 N N . LYS B 1 256 ? -7.950 39.170 -17.492 1.00 19.99 256 LYS B N 1
ATOM 3727 C CA . LYS B 1 256 ? -8.719 38.290 -16.582 1.00 20.15 256 LYS B CA 1
ATOM 3728 C C . LYS B 1 256 ? -9.997 38.916 -15.991 1.00 20.20 256 LYS B C 1
ATOM 3729 O O . LYS B 1 256 ? -10.778 38.228 -15.330 1.00 20.29 256 LYS B O 1
ATOM 3736 N N . THR C 1 2 ? -22.455 20.502 -44.925 1.00 11.08 2 THR C N 1
ATOM 3737 C CA . THR C 1 2 ? -22.044 21.334 -46.079 1.00 10.67 2 THR C CA 1
ATOM 3738 C C . THR C 1 2 ? -21.446 20.405 -47.141 1.00 11.14 2 THR C C 1
ATOM 3739 O O . THR C 1 2 ? -20.649 19.522 -46.813 1.00 12.62 2 THR C O 1
ATOM 3743 N N . HIS C 1 3 ? -21.848 20.572 -48.405 1.00 11.02 3 HIS C N 1
ATOM 3744 C CA . HIS C 1 3 ? -21.220 19.848 -49.534 1.00 10.88 3 HIS C CA 1
ATOM 3745 C C . HIS C 1 3 ? -20.391 20.847 -50.384 1.00 10.86 3 HIS C C 1
ATOM 3746 O O . HIS C 1 3 ? -20.910 21.888 -50.867 1.00 10.28 3 HIS C O 1
ATOM 3753 N N . ALA C 1 4 ? -19.109 20.523 -50.536 1.00 10.91 4 ALA C N 1
ATOM 3754 C CA . ALA C 1 4 ? -18.170 21.311 -51.331 1.00 11.33 4 ALA C CA 1
ATOM 3755 C C . ALA C 1 4 ? -17.721 20.533 -52.532 1.00 11.67 4 ALA C C 1
ATOM 3756 O O . ALA C 1 4 ? -17.431 19.337 -52.440 1.00 12.41 4 ALA C O 1
ATOM 3758 N N . LEU C 1 5 ? -17.722 21.202 -53.677 1.00 11.34 5 LEU C N 1
ATOM 3759 C CA . LEU C 1 5 ? -17.138 20.665 -54.875 1.00 10.87 5 LEU C CA 1
ATOM 3760 C C . LEU C 1 5 ? -15.781 21.303 -55.045 1.00 11.12 5 LEU C C 1
ATOM 3761 O O . LEU C 1 5 ? -15.643 22.549 -54.932 1.00 10.82 5 LEU C O 1
ATOM 3766 N N . LEU C 1 6 ? -14.827 20.451 -55.396 1.00 10.61 6 LEU C N 1
ATOM 3767 C CA . LEU C 1 6 ? -13.450 20.820 -55.582 1.00 10.58 6 LEU C CA 1
ATOM 3768 C C . LEU C 1 6 ? -13.210 20.790 -57.094 1.00 11.10 6 LEU C C 1
ATOM 3769 O O . LEU C 1 6 ? -13.191 19.715 -57.723 1.00 10.59 6 LEU C O 1
ATOM 3774 N N . ILE C 1 7 ? -13.066 21.994 -57.664 1.00 11.79 7 ILE C N 1
ATOM 3775 C CA . ILE C 1 7 ? -12.943 22.209 -59.085 1.00 11.29 7 ILE C CA 1
ATOM 3776 C C . ILE C 1 7 ? -11.675 22.974 -59.342 1.00 11.98 7 ILE C C 1
ATOM 3777 O O . ILE C 1 7 ? -11.312 23.858 -58.569 1.00 12.17 7 ILE C O 1
ATOM 3782 N N . GLY C 1 8 ? -11.016 22.675 -60.457 1.00 12.42 8 GLY C N 1
ATOM 3783 C CA . GLY C 1 8 ? -9.965 23.559 -60.947 1.00 12.35 8 GLY C CA 1
ATOM 3784 C C . GLY C 1 8 ? -9.435 23.028 -62.269 1.00 12.47 8 GLY C C 1
ATOM 3785 O O . GLY C 1 8 ? -10.013 22.090 -62.818 1.00 13.37 8 GLY C O 1
ATOM 3786 N N . ASN C 1 9 ? -8.348 23.613 -62.774 1.00 11.62 9 ASN C N 1
ATOM 3787 C CA . ASN C 1 9 ? -7.723 23.124 -63.995 1.00 11.86 9 ASN C CA 1
ATOM 3788 C C . ASN C 1 9 ? -7.029 21.779 -63.762 1.00 11.86 9 ASN C C 1
ATOM 3789 O O . ASN C 1 9 ? -6.833 21.375 -62.639 1.00 11.50 9 ASN C O 1
ATOM 3794 N N . PRO C 1 10 ? -6.632 21.076 -64.824 1.00 12.69 10 PRO C N 1
ATOM 3795 C CA . PRO C 1 10 ? -5.852 19.835 -64.588 1.00 13.12 10 PRO C CA 1
ATOM 3796 C C . PRO C 1 10 ? -4.482 20.155 -64.010 1.00 14.18 10 PRO C C 1
ATOM 3797 O O . PRO C 1 10 ? -3.954 21.271 -64.248 1.00 15.36 10 PRO C O 1
ATOM 3801 N N . ASN C 1 11 ? -3.879 19.235 -63.273 1.00 15.11 11 ASN C N 1
ATOM 3802 C CA . ASN C 1 11 ? -2.496 19.469 -62.778 1.00 16.88 11 ASN C CA 1
ATOM 3803 C C . ASN C 1 11 ? -2.334 20.680 -61.874 1.00 17.25 11 ASN C C 1
ATOM 3804 O O . ASN C 1 11 ? -1.420 21.484 -62.084 1.00 17.99 11 ASN C O 1
ATOM 3809 N N . CYS C 1 12 ? -3.216 20.875 -60.914 1.00 17.63 12 CYS C N 1
ATOM 3810 C CA . CYS C 1 12 ? -3.044 22.044 -60.053 1.00 18.16 12 CYS C CA 1
ATOM 3811 C C . CYS C 1 12 ? -2.789 21.617 -58.622 1.00 18.03 12 CYS C C 1
ATOM 3812 O O . CYS C 1 12 ? -2.774 22.478 -57.720 1.00 17.64 12 CYS C O 1
ATOM 3815 N N . GLY C 1 13 ? -2.543 20.293 -58.461 1.00 17.39 13 GLY C N 1
ATOM 3816 C CA . GLY C 1 13 ? -2.439 19.609 -57.185 1.00 16.16 13 GLY C CA 1
ATOM 3817 C C . GLY C 1 13 ? -3.801 19.443 -56.549 1.00 15.57 13 GLY C C 1
ATOM 3818 O O . GLY C 1 13 ? -3.921 19.365 -55.319 1.00 14.89 13 GLY C O 1
ATOM 3819 N N . LYS C 1 14 ? -4.833 19.360 -57.387 1.00 15.00 14 LYS C N 1
ATOM 3820 C CA . LYS C 1 14 ? -6.214 19.246 -56.891 1.00 14.10 14 LYS C CA 1
ATOM 3821 C C . LYS C 1 14 ? -6.380 17.943 -56.084 1.00 14.07 14 LYS C C 1
ATOM 3822 O O . LYS C 1 14 ? -7.065 17.917 -55.069 1.00 14.06 14 LYS C O 1
ATOM 3828 N N . THR C 1 15 ? -5.725 16.874 -56.505 1.00 14.15 15 THR C N 1
ATOM 3829 C CA . THR C 1 15 ? -5.816 15.622 -55.751 1.00 14.99 15 THR C CA 1
ATOM 3830 C C . THR C 1 15 ? -5.061 15.677 -54.423 1.00 14.89 15 THR C C 1
ATOM 3831 O O . THR C 1 15 ? -5.495 15.091 -53.416 1.00 16.07 15 THR C O 1
ATOM 3835 N N . THR C 1 16 ? -3.929 16.369 -54.425 1.00 13.93 16 THR C N 1
ATOM 3836 C CA . THR C 1 16 ? -3.171 16.539 -53.223 1.00 12.94 16 THR C CA 1
ATOM 3837 C C . THR C 1 16 ? -4.027 17.227 -52.185 1.00 12.64 16 THR C C 1
ATOM 3838 O O . THR C 1 16 ? -4.120 16.746 -51.064 1.00 12.55 16 THR C O 1
ATOM 3842 N N . LEU C 1 17 ? -4.665 18.330 -52.564 1.00 12.54 17 LEU C N 1
ATOM 3843 C CA . LEU C 1 17 ? -5.554 19.079 -51.650 1.00 11.89 17 LEU C CA 1
ATOM 3844 C C . LEU C 1 17 ? -6.655 18.180 -51.158 1.00 11.62 17 LEU C C 1
ATOM 3845 O O . LEU C 1 17 ? -6.920 18.115 -49.941 1.00 11.14 17 LEU C O 1
ATOM 3850 N N . PHE C 1 18 ? -7.292 17.480 -52.099 1.00 11.33 18 PHE C N 1
ATOM 3851 C CA . PHE C 1 18 ? -8.340 16.555 -51.731 1.00 11.56 18 PHE C CA 1
ATOM 3852 C C . PHE C 1 18 ? -7.814 15.545 -50.706 1.00 11.55 18 PHE C C 1
ATOM 3853 O O . PHE C 1 18 ? -8.474 15.293 -49.704 1.00 11.86 18 PHE C O 1
ATOM 3861 N N . ASN C 1 19 ? -6.623 14.997 -50.931 1.00 11.05 19 ASN C N 1
ATOM 3862 C CA . ASN C 1 19 ? -6.045 14.098 -49.936 1.00 11.25 19 ASN C CA 1
ATOM 3863 C C . ASN C 1 19 ? -5.767 14.816 -48.609 1.00 10.96 19 ASN C C 1
ATOM 3864 O O . ASN C 1 19 ? -6.047 14.275 -47.573 1.00 12.15 19 ASN C O 1
ATOM 3869 N N . ALA C 1 20 ? -5.288 16.053 -48.646 1.00 10.55 20 ALA C N 1
ATOM 3870 C CA . ALA C 1 20 ? -4.948 16.824 -47.445 1.00 10.09 20 ALA C CA 1
ATOM 3871 C C . ALA C 1 20 ? -6.193 17.139 -46.574 1.00 10.22 20 ALA C C 1
ATOM 3872 O O . ALA C 1 20 ? -6.190 17.111 -45.351 1.00 9.96 20 ALA C O 1
ATOM 3874 N N . LEU C 1 21 ? -7.280 17.410 -47.244 1.00 10.81 21 LEU C N 1
ATOM 3875 C CA . LEU C 1 21 ? -8.540 17.622 -46.586 1.00 10.61 21 LEU C CA 1
ATOM 3876 C C . LEU C 1 21 ? -9.201 16.383 -46.020 1.00 10.31 21 LEU C C 1
ATOM 3877 O O . LEU C 1 21 ? -9.795 16.473 -44.973 1.00 11.24 21 LEU C O 1
ATOM 3882 N N . THR C 1 22 ? -9.138 15.249 -46.717 1.00 10.35 22 THR C N 1
ATOM 3883 C CA . THR C 1 22 ? -9.954 14.063 -46.365 1.00 10.25 22 THR C CA 1
ATOM 3884 C C . THR C 1 22 ? -9.132 12.886 -45.851 1.00 10.33 22 THR C C 1
ATOM 3885 O O . THR C 1 22 ? -9.686 11.957 -45.285 1.00 9.17 22 THR C O 1
ATOM 3889 N N . ASN C 1 23 ? -7.825 12.917 -46.071 1.00 10.92 23 ASN C N 1
ATOM 3890 C CA . ASN C 1 23 ? -6.945 11.900 -45.551 1.00 12.33 23 ASN C CA 1
ATOM 3891 C C . ASN C 1 23 ? -7.502 10.560 -45.902 1.00 11.95 23 ASN C C 1
ATOM 3892 O O . ASN C 1 23 ? -7.776 10.350 -47.070 1.00 13.18 23 ASN C O 1
ATOM 3897 N N . ALA C 1 24 ? -7.746 9.680 -44.932 1.00 10.88 24 ALA C N 1
ATOM 3898 C CA . ALA C 1 24 ? -8.225 8.322 -45.232 1.00 10.36 24 ALA C CA 1
ATOM 3899 C C . ALA C 1 24 ? -9.752 8.217 -45.304 1.00 9.60 24 ALA C C 1
ATOM 3900 O O . ALA C 1 24 ? -10.307 7.139 -45.507 1.00 9.63 24 ALA C O 1
ATOM 3902 N N . ASN C 1 25 ? -10.438 9.324 -45.100 1.00 9.29 25 ASN C N 1
ATOM 3903 C CA . ASN C 1 25 ? -11.914 9.350 -45.211 1.00 8.92 25 ASN C CA 1
ATOM 3904 C C . ASN C 1 25 ? -12.346 9.771 -46.613 1.00 8.54 25 ASN C C 1
ATOM 3905 O O . ASN C 1 25 ? -12.835 10.866 -46.841 1.00 8.08 25 ASN C O 1
ATOM 3910 N N . GLN C 1 26 ? -12.131 8.851 -47.533 1.00 8.78 26 GLN C N 1
ATOM 3911 C CA . GLN C 1 26 ? -12.450 9.056 -48.913 1.00 9.05 26 GLN C CA 1
ATOM 3912 C C . GLN C 1 26 ? -12.701 7.749 -49.594 1.00 9.19 26 GLN C C 1
ATOM 3913 O O . GLN C 1 26 ? -12.275 6.709 -49.131 1.00 7.41 26 GLN C O 1
ATOM 3919 N N . ARG C 1 27 ? -13.375 7.808 -50.721 1.00 10.73 27 ARG C N 1
ATOM 3920 C CA . ARG C 1 27 ? -13.650 6.591 -51.471 1.00 12.43 27 ARG C CA 1
ATOM 3921 C C . ARG C 1 27 ? -13.801 6.828 -52.974 1.00 12.30 27 ARG C C 1
ATOM 3922 O O . ARG C 1 27 ? -13.691 7.948 -53.458 1.00 11.46 27 ARG C O 1
ATOM 3930 N N . VAL C 1 28 ? -14.071 5.745 -53.694 1.00 13.32 28 VAL C N 1
ATOM 3931 C CA . VAL C 1 28 ? -14.128 5.718 -55.154 1.00 13.43 28 VAL C CA 1
ATOM 3932 C C . VAL C 1 28 ? -15.418 5.026 -55.548 1.00 13.01 28 VAL C C 1
ATOM 3933 O O . VAL C 1 28 ? -15.719 3.975 -55.044 1.00 12.87 28 VAL C O 1
ATOM 3937 N N . GLY C 1 29 ? -16.179 5.626 -56.436 1.00 13.11 29 GLY C N 1
ATOM 3938 C CA . GLY C 1 29 ? -17.147 4.892 -57.227 1.00 13.67 29 GLY C CA 1
ATOM 3939 C C . GLY C 1 29 ? -17.031 5.400 -58.647 1.00 14.24 29 GLY C C 1
ATOM 3940 O O . GLY C 1 29 ? -16.057 6.109 -58.984 1.00 14.12 29 GLY C O 1
ATOM 3941 N N . ASN C 1 30 ? -18.038 5.125 -59.471 1.00 14.03 30 ASN C N 1
ATOM 3942 C CA . ASN C 1 30 ? -18.051 5.712 -60.797 1.00 14.28 30 ASN C CA 1
ATOM 3943 C C . ASN C 1 30 ? -19.017 6.809 -60.776 1.00 13.70 30 ASN C C 1
ATOM 3944 O O . ASN C 1 30 ? -19.947 6.769 -59.994 1.00 13.55 30 ASN C O 1
ATOM 3949 N N . TRP C 1 31 ? -18.765 7.809 -61.619 1.00 13.16 31 TRP C N 1
ATOM 3950 C CA . TRP C 1 31 ? -19.796 8.740 -62.039 1.00 12.84 31 TRP C CA 1
ATOM 3951 C C . TRP C 1 31 ? -20.914 7.947 -62.725 1.00 12.99 31 TRP C C 1
ATOM 3952 O O . TRP C 1 31 ? -20.709 6.813 -63.160 1.00 12.79 31 TRP C O 1
ATOM 3963 N N . PRO C 1 32 ? -22.120 8.533 -62.792 1.00 13.25 32 PRO C N 1
ATOM 3964 C CA . PRO C 1 32 ? -23.277 7.700 -63.120 1.00 12.54 32 PRO C CA 1
ATOM 3965 C C . PRO C 1 32 ? -23.371 7.361 -64.600 1.00 11.71 32 PRO C C 1
ATOM 3966 O O . PRO C 1 32 ? -23.192 8.209 -65.445 1.00 10.66 32 PRO C O 1
ATOM 3970 N N . GLY C 1 33 ? -23.629 6.097 -64.901 1.00 11.47 33 GLY C N 1
ATOM 3971 C CA . GLY C 1 33 ? -23.825 5.688 -66.276 1.00 11.22 33 GLY C CA 1
ATOM 3972 C C . GLY C 1 33 ? -22.526 5.564 -67.046 1.00 11.20 33 GLY C C 1
ATOM 3973 O O . GLY C 1 33 ? -22.539 5.115 -68.193 1.00 10.36 33 GLY C O 1
ATOM 3974 N N . VAL C 1 34 ? -21.406 5.928 -66.407 1.00 11.07 34 VAL C N 1
ATOM 3975 C CA . VAL C 1 34 ? -20.101 5.943 -67.068 1.00 11.08 34 VAL C CA 1
ATOM 3976 C C . VAL C 1 34 ? -19.097 5.188 -66.232 1.00 11.60 34 VAL C C 1
ATOM 3977 O O . VAL C 1 34 ? -19.434 4.721 -65.145 1.00 12.06 34 VAL C O 1
ATOM 3981 N N . THR C 1 35 ? -17.885 5.006 -66.735 1.00 11.88 35 THR C N 1
ATOM 3982 C CA . THR C 1 35 ? -16.912 4.256 -65.977 1.00 12.30 35 THR C CA 1
ATOM 3983 C C . THR C 1 35 ? -15.824 5.138 -65.409 1.00 12.49 35 THR C C 1
ATOM 3984 O O . THR C 1 35 ? -14.910 4.633 -64.774 1.00 12.35 35 THR C O 1
ATOM 3988 N N . VAL C 1 36 ? -15.976 6.460 -65.560 1.00 12.78 36 VAL C N 1
ATOM 3989 C CA . VAL C 1 36 ? -15.049 7.452 -64.983 1.00 12.29 36 VAL C CA 1
ATOM 3990 C C . VAL C 1 36 ? -15.218 7.463 -63.482 1.00 12.90 36 VAL C C 1
ATOM 3991 O O . VAL C 1 36 ? -16.291 7.765 -62.974 1.00 14.19 36 VAL C O 1
ATOM 3995 N N . GLU C 1 37 ? -14.163 7.131 -62.762 1.00 13.01 37 GLU C N 1
ATOM 3996 C CA . GLU C 1 37 ? -14.258 6.987 -61.321 1.00 13.13 37 GLU C CA 1
ATOM 3997 C C . GLU C 1 37 ? -14.484 8.311 -60.626 1.00 13.51 37 GLU C C 1
ATOM 3998 O O . GLU C 1 37 ? -13.907 9.294 -61.003 1.00 14.03 37 GLU C O 1
ATOM 4004 N N . LYS C 1 38 ? -15.304 8.317 -59.582 1.00 14.37 38 LYS C N 1
ATOM 4005 C CA . LYS C 1 38 ? -15.624 9.538 -58.809 1.00 13.59 38 LYS C CA 1
ATOM 4006 C C . LYS C 1 38 ? -15.007 9.466 -57.419 1.00 13.45 38 LYS C C 1
ATOM 4007 O O . LYS C 1 38 ? -15.262 8.540 -56.661 1.00 12.53 38 LYS C O 1
ATOM 4013 N N . LYS C 1 39 ? -14.231 10.490 -57.078 1.00 13.97 39 LYS C N 1
ATOM 4014 C CA . LYS C 1 39 ? -13.647 10.637 -55.747 1.00 13.35 39 LYS C CA 1
ATOM 4015 C C . LYS C 1 39 ? -14.482 11.566 -54.858 1.00 12.88 39 LYS C C 1
ATOM 4016 O O . LYS C 1 39 ? -14.726 12.710 -55.195 1.00 13.22 39 LYS C O 1
ATOM 4022 N N . THR C 1 40 ? -14.926 11.039 -53.727 1.00 12.63 40 THR C N 1
ATOM 4023 C CA . THR C 1 40 ? -15.679 11.767 -52.706 1.00 11.89 40 THR C CA 1
ATOM 4024 C C . THR C 1 40 ? -15.049 11.400 -51.380 1.00 11.63 40 THR C C 1
ATOM 4025 O O . THR C 1 40 ? -14.536 10.303 -51.226 1.00 12.05 40 THR C O 1
ATOM 4029 N N . GLY C 1 41 ? -15.122 12.319 -50.436 1.00 11.01 41 GLY C N 1
ATOM 4030 C CA . GLY C 1 41 ? -14.665 12.106 -49.090 1.00 11.18 41 GLY C CA 1
ATOM 4031 C C . GLY C 1 41 ? -15.283 13.161 -48.187 1.00 11.94 41 GLY C C 1
ATOM 4032 O O . GLY C 1 41 ? -16.065 14.015 -48.640 1.00 11.35 41 GLY C O 1
ATOM 4033 N N . GLU C 1 42 ? -14.930 13.104 -46.909 1.00 12.66 42 GLU C N 1
ATOM 4034 C CA . GLU C 1 42 ? -15.436 14.048 -45.925 1.00 12.59 42 GLU C CA 1
ATOM 4035 C C . GLU C 1 42 ? -14.431 14.337 -44.817 1.00 12.39 42 GLU C C 1
ATOM 4036 O O . GLU C 1 42 ? -13.502 13.555 -44.558 1.00 11.32 42 GLU C O 1
ATOM 4042 N N . PHE C 1 43 ? -14.612 15.482 -44.169 1.00 12.33 43 PHE C N 1
ATOM 4043 C CA . PHE C 1 43 ? -13.813 15.812 -43.000 1.00 12.60 43 PHE C CA 1
ATOM 4044 C C . PHE C 1 43 ? -14.631 16.636 -42.059 1.00 12.86 43 PHE C C 1
ATOM 4045 O O . PHE C 1 43 ? -15.629 17.225 -42.463 1.00 12.56 43 PHE C O 1
ATOM 4053 N N . LEU C 1 44 ? -14.190 16.652 -40.799 1.00 13.34 44 LEU C N 1
ATOM 4054 C CA . LEU C 1 44 ? -14.781 17.479 -39.763 1.00 13.46 44 LEU C CA 1
ATOM 4055 C C . LEU C 1 44 ? -14.066 18.811 -39.573 1.00 14.53 44 LEU C C 1
ATOM 4056 O O . LEU C 1 44 ? -12.834 18.903 -39.592 1.00 14.15 44 LEU C O 1
ATOM 4061 N N . LEU C 1 45 ? -14.870 19.849 -39.400 1.00 15.76 45 LEU C N 1
ATOM 4062 C CA . LEU C 1 45 ? -14.360 21.137 -39.040 1.00 16.61 45 LEU C CA 1
ATOM 4063 C C . LEU C 1 45 ? -15.005 21.583 -37.727 1.00 16.81 45 LEU C C 1
ATOM 4064 O O . LEU C 1 45 ? -15.941 22.399 -37.686 1.00 16.27 45 LEU C O 1
ATOM 4069 N N . GLY C 1 46 ? -14.455 21.023 -36.647 1.00 16.87 46 GLY C N 1
ATOM 4070 C CA . GLY C 1 46 ? -15.027 21.162 -35.325 1.00 16.73 46 GLY C CA 1
ATOM 4071 C C . GLY C 1 46 ? -16.280 20.330 -35.312 1.00 16.62 46 GLY C C 1
ATOM 4072 O O . GLY C 1 46 ? -16.216 19.115 -35.384 1.00 16.55 46 GLY C O 1
ATOM 4073 N N . GLU C 1 47 ? -17.427 20.985 -35.289 1.00 16.86 47 GLU C N 1
ATOM 4074 C CA . GLU C 1 47 ? -18.676 20.256 -35.207 1.00 17.04 47 GLU C CA 1
ATOM 4075 C C . GLU C 1 47 ? -19.322 20.091 -36.568 1.00 17.24 47 GLU C C 1
ATOM 4076 O O . GLU C 1 47 ? -20.228 19.299 -36.691 1.00 17.57 47 GLU C O 1
ATOM 4082 N N . HIS C 1 48 ? -18.835 20.797 -37.583 1.00 17.66 48 HIS C N 1
ATOM 4083 C CA . HIS C 1 48 ? -19.400 20.734 -38.964 1.00 18.13 48 HIS C CA 1
ATOM 4084 C C . HIS C 1 48 ? -18.841 19.583 -39.831 1.00 17.06 48 HIS C C 1
ATOM 4085 O O . HIS C 1 48 ? -17.619 19.461 -39.972 1.00 17.20 48 HIS C O 1
ATOM 4092 N N . LEU C 1 49 ? -19.735 18.782 -40.421 1.00 15.42 49 LEU C N 1
ATOM 4093 C CA . LEU C 1 49 ? -19.367 17.780 -41.417 1.00 14.70 49 LEU C CA 1
ATOM 4094 C C . LEU C 1 49 ? -19.255 18.486 -42.763 1.00 14.26 49 LEU C C 1
ATOM 4095 O O . LEU C 1 49 ? -20.149 19.226 -43.151 1.00 14.46 49 LEU C O 1
ATOM 4100 N N . ILE C 1 50 ? -18.143 18.294 -43.459 1.00 14.01 50 ILE C N 1
ATOM 4101 C CA . ILE C 1 50 ? -17.971 18.833 -44.810 1.00 14.06 50 ILE C CA 1
ATOM 4102 C C . ILE C 1 50 ? -17.751 17.654 -45.754 1.00 13.83 50 ILE C C 1
ATOM 4103 O O . ILE C 1 50 ? -16.837 16.876 -45.585 1.00 12.79 50 ILE C O 1
ATOM 4108 N N . GLU C 1 51 ? -18.625 17.486 -46.724 1.00 14.25 51 GLU C N 1
ATOM 4109 C CA . GLU C 1 51 ? -18.420 16.430 -47.684 1.00 14.66 51 GLU C CA 1
ATOM 4110 C C . GLU C 1 51 ? -17.771 17.117 -48.874 1.00 14.94 51 GLU C C 1
ATOM 4111 O O . GLU C 1 51 ? -18.099 18.252 -49.171 1.00 14.16 51 GLU C O 1
ATOM 4117 N N . ILE C 1 52 ? -16.830 16.459 -49.552 1.00 15.43 52 ILE C N 1
ATOM 4118 C CA . ILE C 1 52 ? -16.353 17.035 -50.772 1.00 15.56 52 ILE C CA 1
ATOM 4119 C C . ILE C 1 52 ? -16.312 16.025 -51.907 1.00 15.30 52 ILE C C 1
ATOM 4120 O O . ILE C 1 52 ? -15.973 14.832 -51.719 1.00 15.22 52 ILE C O 1
ATOM 4125 N N . THR C 1 53 ? -16.718 16.527 -53.077 1.00 14.02 53 THR C N 1
ATOM 4126 C CA . THR C 1 53 ? -16.645 15.785 -54.282 1.00 13.40 53 THR C CA 1
ATOM 4127 C C . THR C 1 53 ? -15.608 16.434 -55.156 1.00 13.57 53 THR C C 1
ATOM 4128 O O . THR C 1 53 ? -15.634 17.666 -55.367 1.00 12.00 53 THR C O 1
ATOM 4132 N N . ASP C 1 54 ? -14.716 15.582 -55.672 1.00 13.32 54 ASP C N 1
ATOM 4133 C CA . ASP C 1 54 ? -13.661 16.028 -56.541 1.00 14.06 54 ASP C CA 1
ATOM 4134 C C . ASP C 1 54 ? -14.179 16.032 -57.950 1.00 14.02 54 ASP C C 1
ATOM 4135 O O . ASP C 1 54 ? -14.812 15.090 -58.381 1.00 14.14 54 ASP C O 1
ATOM 4140 N N . LEU C 1 55 ? -13.972 17.120 -58.671 1.00 14.45 55 LEU C N 1
ATOM 4141 C CA . LEU C 1 55 ? -14.442 17.169 -60.047 1.00 14.27 55 LEU C CA 1
ATOM 4142 C C . LEU C 1 55 ? -13.227 17.079 -60.931 1.00 14.08 55 LEU C C 1
ATOM 4143 O O . LEU C 1 55 ? -12.215 17.702 -60.655 1.00 13.59 55 LEU C O 1
ATOM 4148 N N . PRO C 1 56 ? -13.322 16.330 -62.016 1.00 14.44 56 PRO C N 1
ATOM 4149 C CA . PRO C 1 56 ? -12.164 16.256 -62.907 1.00 14.33 56 PRO C CA 1
ATOM 4150 C C . PRO C 1 56 ? -11.728 17.625 -63.302 1.00 14.31 56 PRO C C 1
ATOM 4151 O O . PRO C 1 56 ? -12.580 18.487 -63.505 1.00 15.24 56 PRO C O 1
ATOM 4155 N N . GLY C 1 57 ? -10.422 17.828 -63.395 1.00 13.76 57 GLY C N 1
ATOM 4156 C CA . GLY C 1 57 ? -9.887 19.068 -63.898 1.00 14.19 57 GLY C CA 1
ATOM 4157 C C . GLY C 1 57 ? -10.321 19.357 -65.335 1.00 14.34 57 GLY C C 1
ATOM 4158 O O . GLY C 1 57 ? -10.383 18.448 -66.165 1.00 14.64 57 GLY C O 1
ATOM 4159 N N . VAL C 1 58 ? -10.643 20.629 -65.602 1.00 13.42 58 VAL C N 1
ATOM 4160 C CA . VAL C 1 58 ? -10.960 21.118 -66.921 1.00 12.77 58 VAL C CA 1
ATOM 4161 C C . VAL C 1 58 ? -10.438 22.535 -67.057 1.00 12.04 58 VAL C C 1
ATOM 4162 O O . VAL C 1 58 ? -10.255 23.201 -66.071 1.00 11.07 58 VAL C O 1
ATOM 4166 N N . TYR C 1 59 ? -10.193 22.979 -68.283 1.00 12.24 59 TYR C N 1
ATOM 4167 C CA . TYR C 1 59 ? -9.775 24.368 -68.558 1.00 12.24 59 TYR C CA 1
ATOM 4168 C C . TYR C 1 59 ? -10.929 25.352 -68.464 1.00 12.00 59 TYR C C 1
ATOM 4169 O O . TYR C 1 59 ? -10.788 26.434 -67.893 1.00 12.18 59 TYR C O 1
ATOM 4178 N N . SER C 1 60 ? -12.038 24.973 -69.087 1.00 12.15 60 SER C N 1
ATOM 4179 C CA . SER C 1 60 ? -13.250 25.775 -69.172 1.00 12.47 60 SER C CA 1
ATOM 4180 C C . SER C 1 60 ? -14.510 24.906 -69.151 1.00 12.59 60 SER C C 1
ATOM 4181 O O . SER C 1 60 ? -14.483 23.733 -69.565 1.00 11.95 60 SER C O 1
ATOM 4184 N N . LEU C 1 61 ? -15.617 25.496 -68.691 1.00 12.53 61 LEU C N 1
ATOM 4185 C CA . LEU C 1 61 ? -16.890 24.764 -68.592 1.00 12.68 61 LEU C CA 1
ATOM 4186 C C . LEU C 1 61 ? -17.598 24.611 -69.939 1.00 13.12 61 LEU C C 1
ATOM 4187 O O . LEU C 1 61 ? -18.457 23.756 -70.122 1.00 13.88 61 LEU C O 1
ATOM 4192 N N . VAL C 1 62 ? -17.155 25.352 -70.930 1.00 14.29 62 VAL C N 1
ATOM 4193 C CA . VAL C 1 62 ? -17.887 25.404 -72.205 1.00 14.64 62 VAL C CA 1
ATOM 4194 C C . VAL C 1 62 ? -17.934 24.031 -72.907 1.00 14.77 62 VAL C C 1
ATOM 4195 O O . VAL C 1 62 ? -16.911 23.472 -73.285 1.00 14.93 62 VAL C O 1
ATOM 4199 N N . SER C 1 69 ? -13.702 16.151 -74.067 1.00 16.70 69 SER C N 1
ATOM 4200 C CA . SER C 1 69 ? -13.350 15.054 -73.136 1.00 16.87 69 SER C CA 1
ATOM 4201 C C . SER C 1 69 ? -14.495 14.627 -72.210 1.00 16.27 69 SER C C 1
ATOM 4202 O O . SER C 1 69 ? -15.261 15.437 -71.719 1.00 16.14 69 SER C O 1
ATOM 4205 N N . GLN C 1 70 ? -14.583 13.330 -71.979 1.00 16.13 70 GLN C N 1
ATOM 4206 C CA . GLN C 1 70 ? -15.494 12.735 -70.994 1.00 15.92 70 GLN C CA 1
ATOM 4207 C C . GLN C 1 70 ? -15.458 13.424 -69.593 1.00 15.89 70 GLN C C 1
ATOM 4208 O O . GLN C 1 70 ? -16.506 13.652 -68.974 1.00 14.93 70 GLN C O 1
ATOM 4214 N N . ASP C 1 71 ? -14.245 13.743 -69.120 1.00 15.94 71 ASP C N 1
ATOM 4215 C CA . ASP C 1 71 ? -14.009 14.398 -67.822 1.00 15.93 71 ASP C CA 1
ATOM 4216 C C . ASP C 1 71 ? -14.512 15.812 -67.856 1.00 16.19 71 ASP C C 1
ATOM 4217 O O . ASP C 1 71 ? -15.017 16.362 -66.853 1.00 15.95 71 ASP C O 1
ATOM 4222 N N . GLU C 1 72 ? -14.335 16.411 -69.029 1.00 16.35 72 GLU C N 1
ATOM 4223 C CA . GLU C 1 72 ? -14.791 17.764 -69.263 1.00 16.68 72 GLU C CA 1
ATOM 4224 C C . GLU C 1 72 ? -16.315 17.815 -69.218 1.00 15.88 72 GLU C C 1
ATOM 4225 O O . GLU C 1 72 ? -16.914 18.707 -68.597 1.00 15.24 72 GLU C O 1
ATOM 4231 N N . GLN C 1 73 ? -16.938 16.835 -69.859 1.00 15.03 73 GLN C N 1
ATOM 4232 C CA . GLN C 1 73 ? -18.376 16.673 -69.743 1.00 14.67 73 GLN C CA 1
ATOM 4233 C C . GLN C 1 73 ? -18.768 16.528 -68.257 1.00 13.84 73 GLN C C 1
ATOM 4234 O O . GLN C 1 73 ? -19.567 17.316 -67.729 1.00 13.53 73 GLN C O 1
ATOM 4240 N N . ILE C 1 74 ? -18.156 15.559 -67.575 1.00 12.87 74 ILE C N 1
ATOM 4241 C CA . ILE C 1 74 ? -18.576 15.225 -66.230 1.00 12.06 74 ILE C CA 1
ATOM 4242 C C . ILE C 1 74 ? -18.545 16.424 -65.332 1.00 11.87 74 ILE C C 1
ATOM 4243 O O . ILE C 1 74 ? -19.432 16.567 -64.520 1.00 13.09 74 ILE C O 1
ATOM 4248 N N . ALA C 1 75 ? -17.565 17.306 -65.492 1.00 11.15 75 ALA C N 1
ATOM 4249 C CA . ALA C 1 75 ? -17.467 18.494 -64.650 1.00 10.56 75 ALA C CA 1
ATOM 4250 C C . ALA C 1 75 ? -18.518 19.532 -65.004 1.00 11.13 75 ALA C C 1
ATOM 4251 O O . ALA C 1 75 ? -19.160 20.096 -64.127 1.00 10.40 75 ALA C O 1
ATOM 4253 N N . ALA C 1 76 ? -18.667 19.808 -66.301 1.00 11.85 76 ALA C N 1
ATOM 4254 C CA . ALA C 1 76 ? -19.607 20.834 -66.768 1.00 12.00 76 ALA C CA 1
ATOM 4255 C C . ALA C 1 76 ? -21.007 20.531 -66.297 1.00 11.98 76 ALA C C 1
ATOM 4256 O O . ALA C 1 76 ? -21.650 21.400 -65.781 1.00 12.81 76 ALA C O 1
ATOM 4258 N N . GLN C 1 77 ? -21.463 19.296 -66.423 1.00 11.90 77 GLN C N 1
ATOM 4259 C CA . GLN C 1 77 ? -22.806 18.974 -65.979 1.00 12.29 77 GLN C CA 1
ATOM 4260 C C . GLN C 1 77 ? -22.980 18.768 -64.457 1.00 11.79 77 GLN C C 1
ATOM 4261 O O . GLN C 1 77 ? -24.087 18.921 -63.918 1.00 10.73 77 GLN C O 1
ATOM 4267 N N . SER C 1 78 ? -21.895 18.440 -63.768 1.00 11.31 78 SER C N 1
ATOM 4268 C CA . SER C 1 78 ? -21.978 18.141 -62.352 1.00 11.39 78 SER C CA 1
ATOM 4269 C C . SER C 1 78 ? -22.262 19.395 -61.588 1.00 11.51 78 SER C C 1
ATOM 4270 O O . SER C 1 78 ? -22.987 19.402 -60.620 1.00 12.49 78 SER C O 1
ATOM 4273 N N . VAL C 1 79 ? -21.669 20.461 -62.060 1.00 11.65 79 VAL C N 1
ATOM 4274 C CA . VAL C 1 79 ? -21.853 21.763 -61.527 1.00 12.16 79 VAL C CA 1
ATOM 4275 C C . VAL C 1 79 ? -23.311 22.198 -61.630 1.00 12.30 79 VAL C C 1
ATOM 4276 O O . VAL C 1 79 ? -23.755 23.041 -60.857 1.00 11.83 79 VAL C O 1
ATOM 4280 N N . ILE C 1 80 ? -24.037 21.619 -62.587 1.00 12.53 80 ILE C N 1
ATOM 4281 C CA . ILE C 1 80 ? -25.463 21.793 -62.686 1.00 12.88 80 ILE C CA 1
ATOM 4282 C C . ILE C 1 80 ? -26.202 20.797 -61.814 1.00 13.20 80 ILE C C 1
ATOM 4283 O O . ILE C 1 80 ? -26.959 21.214 -60.963 1.00 14.57 80 ILE C O 1
ATOM 4288 N N . ASP C 1 81 ? -25.965 19.498 -62.007 1.00 13.08 81 ASP C N 1
ATOM 4289 C CA . ASP C 1 81 ? -26.777 18.412 -61.400 1.00 12.36 81 ASP C CA 1
ATOM 4290 C C . ASP C 1 81 ? -26.600 18.105 -59.943 1.00 12.62 81 ASP C C 1
ATOM 4291 O O . ASP C 1 81 ? -27.449 17.427 -59.350 1.00 12.62 81 ASP C O 1
ATOM 4296 N N . LEU C 1 82 ? -25.491 18.499 -59.349 1.00 12.67 82 LEU C N 1
ATOM 4297 C CA . LEU C 1 82 ? -25.285 18.093 -57.965 1.00 12.24 82 LEU C CA 1
ATOM 4298 C C . LEU C 1 82 ? -25.840 19.182 -57.027 1.00 12.62 82 LEU C C 1
ATOM 4299 O O . LEU C 1 82 ? -25.810 20.340 -57.342 1.00 11.97 82 LEU C O 1
ATOM 4304 N N . GLU C 1 83 ? -26.371 18.775 -55.887 1.00 13.26 83 GLU C N 1
ATOM 4305 C CA . GLU C 1 83 ? -26.714 19.690 -54.837 1.00 13.47 83 GLU C CA 1
ATOM 4306 C C . GLU C 1 83 ? -25.439 19.980 -54.093 1.00 12.63 83 GLU C C 1
ATOM 4307 O O . GLU C 1 83 ? -24.866 19.079 -53.521 1.00 12.82 83 GLU C O 1
ATOM 4313 N N . TYR C 1 84 ? -24.994 21.223 -54.079 1.00 11.45 84 TYR C N 1
ATOM 4314 C CA . TYR C 1 84 ? -23.832 21.585 -53.299 1.00 10.47 84 TYR C CA 1
ATOM 4315 C C . TYR C 1 84 ? -23.976 22.993 -52.736 1.00 10.40 84 TYR C C 1
ATOM 4316 O O . TYR C 1 84 ? -24.810 23.767 -53.211 1.00 9.76 84 TYR C O 1
ATOM 4325 N N . ASP C 1 85 ? -23.171 23.313 -51.721 1.00 10.42 85 ASP C N 1
ATOM 4326 C CA . ASP C 1 85 ? -23.318 24.569 -50.968 1.00 10.62 85 ASP C CA 1
ATOM 4327 C C . ASP C 1 85 ? -22.265 25.596 -51.337 1.00 12.11 85 ASP C C 1
ATOM 4328 O O . ASP C 1 85 ? -22.520 26.812 -51.255 1.00 13.20 85 ASP C O 1
ATOM 4333 N N . CYS C 1 86 ? -21.081 25.118 -51.719 1.00 12.64 86 CYS C N 1
ATOM 4334 C CA . CYS C 1 86 ? -20.016 26.000 -52.145 1.00 13.61 86 CYS C CA 1
ATOM 4335 C C . CYS C 1 86 ? -18.906 25.287 -52.896 1.00 12.35 86 CYS C C 1
ATOM 4336 O O . CYS C 1 86 ? -18.834 24.057 -52.909 1.00 12.01 86 CYS C O 1
ATOM 4339 N N . ILE C 1 87 ? -18.030 26.092 -53.500 1.00 11.69 87 ILE C N 1
ATOM 4340 C CA . ILE C 1 87 ? -16.984 25.569 -54.373 1.00 11.46 87 ILE C CA 1
ATOM 4341 C C . ILE C 1 87 ? -15.602 25.925 -53.862 1.00 10.20 87 ILE C C 1
ATOM 4342 O O . ILE C 1 87 ? -15.380 27.038 -53.402 1.00 10.54 87 ILE C O 1
ATOM 4347 N N . ILE C 1 88 ? -14.702 24.964 -53.919 1.00 9.26 88 ILE C N 1
ATOM 4348 C CA . ILE C 1 88 ? -13.275 25.195 -53.682 1.00 9.47 88 ILE C CA 1
ATOM 4349 C C . ILE C 1 88 ? -12.587 25.163 -55.034 1.00 9.80 88 ILE C C 1
ATOM 4350 O O . ILE C 1 88 ? -12.407 24.101 -55.629 1.00 10.08 88 ILE C O 1
ATOM 4355 N N . ASN C 1 89 ? -12.248 26.346 -55.533 1.00 10.87 89 ASN C N 1
ATOM 4356 C CA . ASN C 1 89 ? -11.544 26.500 -56.803 1.00 11.26 89 ASN C CA 1
ATOM 4357 C C . ASN C 1 89 ? -10.075 26.468 -56.537 1.00 11.82 89 ASN C C 1
ATOM 4358 O O . ASN C 1 89 ? -9.539 27.417 -55.924 1.00 11.43 89 ASN C O 1
ATOM 4363 N N . VAL C 1 90 ? -9.439 25.363 -56.937 1.00 12.10 90 VAL C N 1
ATOM 4364 C CA . VAL C 1 90 ? -7.995 25.196 -56.785 1.00 12.52 90 VAL C CA 1
ATOM 4365 C C . VAL C 1 90 ? -7.275 25.837 -57.960 1.00 12.72 90 VAL C C 1
ATOM 4366 O O . VAL C 1 90 ? -7.516 25.485 -59.117 1.00 12.19 90 VAL C O 1
ATOM 4370 N N . ILE C 1 91 ? -6.355 26.743 -57.646 1.00 13.34 91 ILE C N 1
ATOM 4371 C CA . ILE C 1 91 ? -5.605 27.502 -58.642 1.00 13.01 91 ILE C CA 1
ATOM 4372 C C . ILE C 1 91 ? -4.132 27.227 -58.456 1.00 13.15 91 ILE C C 1
ATOM 4373 O O . ILE C 1 91 ? -3.655 27.273 -57.336 1.00 14.21 91 ILE C O 1
ATOM 4378 N N . ASP C 1 92 ? -3.416 26.932 -59.536 1.00 12.93 92 ASP C N 1
ATOM 4379 C CA . ASP C 1 92 ? -1.951 26.812 -59.466 1.00 13.41 92 ASP C CA 1
ATOM 4380 C C . ASP C 1 92 ? -1.301 28.191 -59.575 1.00 13.63 92 ASP C C 1
ATOM 4381 O O . ASP C 1 92 ? -1.424 28.863 -60.611 1.00 14.70 92 ASP C O 1
ATOM 4386 N N . ALA C 1 93 ? -0.597 28.613 -58.517 1.00 13.62 93 ALA C N 1
ATOM 4387 C CA . ALA C 1 93 ? -0.017 29.969 -58.463 1.00 13.53 93 ALA C CA 1
ATOM 4388 C C . ALA C 1 93 ? 0.940 30.196 -59.601 1.00 13.69 93 ALA C C 1
ATOM 4389 O O . ALA C 1 93 ? 1.172 31.356 -59.993 1.00 14.43 93 ALA C O 1
ATOM 4391 N N . CYS C 1 94 ? 1.503 29.116 -60.134 1.00 12.99 94 CYS C N 1
ATOM 4392 C CA . CYS C 1 94 ? 2.361 29.229 -61.296 1.00 13.94 94 CYS C CA 1
ATOM 4393 C C . CYS C 1 94 ? 1.629 29.617 -62.590 1.00 13.56 94 CYS C C 1
ATOM 4394 O O . CYS C 1 94 ? 2.261 30.015 -63.539 1.00 13.75 94 CYS C O 1
ATOM 4397 N N . HIS C 1 95 ? 0.312 29.493 -62.649 1.00 13.61 95 HIS C N 1
ATOM 4398 C CA . HIS C 1 95 ? -0.384 29.639 -63.931 1.00 13.34 95 HIS C CA 1
ATOM 4399 C C . HIS C 1 95 ? -1.655 30.393 -63.744 1.00 12.62 95 HIS C C 1
ATOM 4400 O O . HIS C 1 95 ? -2.693 29.929 -64.154 1.00 12.32 95 HIS C O 1
ATOM 4407 N N . LEU C 1 96 ? -1.540 31.569 -63.134 1.00 12.49 96 LEU C N 1
ATOM 4408 C CA . LEU C 1 96 ? -2.689 32.351 -62.674 1.00 12.62 96 LEU C CA 1
ATOM 4409 C C . LEU C 1 96 ? -3.614 32.755 -63.806 1.00 12.79 96 LEU C C 1
ATOM 4410 O O . LEU C 1 96 ? -4.756 32.326 -63.831 1.00 13.38 96 LEU C O 1
ATOM 4415 N N . GLU C 1 97 ? -3.138 33.575 -64.734 1.00 12.93 97 GLU C N 1
ATOM 4416 C CA . GLU C 1 97 ? -3.990 34.064 -65.826 1.00 13.67 97 GLU C CA 1
ATOM 4417 C C . GLU C 1 97 ? -4.819 32.934 -66.429 1.00 13.63 97 GLU C C 1
ATOM 4418 O O . GLU C 1 97 ? -6.034 32.970 -66.392 1.00 13.99 97 GLU C O 1
ATOM 4424 N N . ARG C 1 98 ? -4.129 31.930 -66.948 1.00 14.32 98 ARG C N 1
ATOM 4425 C CA . ARG C 1 98 ? -4.720 30.701 -67.460 1.00 14.84 98 ARG C CA 1
ATOM 4426 C C . ARG C 1 98 ? -5.808 30.150 -66.550 1.00 14.68 98 ARG C C 1
ATOM 4427 O O . ARG C 1 98 ? -6.971 30.109 -66.927 1.00 15.55 98 ARG C O 1
ATOM 4435 N N . HIS C 1 99 ? -5.447 29.746 -65.344 1.00 14.47 99 HIS C N 1
ATOM 4436 C CA . HIS C 1 99 ? -6.410 29.065 -64.450 1.00 14.56 99 HIS C CA 1
ATOM 4437 C C . HIS C 1 99 ? -7.629 29.908 -64.037 1.00 14.85 99 HIS C C 1
ATOM 4438 O O . HIS C 1 99 ? -8.690 29.373 -63.703 1.00 15.07 99 HIS C O 1
ATOM 4445 N N . LEU C 1 100 ? -7.479 31.220 -64.134 1.00 14.61 100 LEU C N 1
ATOM 4446 C CA . LEU C 1 100 ? -8.472 32.158 -63.715 1.00 14.85 100 LEU C CA 1
ATOM 4447 C C . LEU C 1 100 ? -9.621 32.244 -64.708 1.00 14.65 100 LEU C C 1
ATOM 4448 O O . LEU C 1 100 ? -10.632 32.865 -64.414 1.00 14.47 100 LEU C O 1
ATOM 4453 N N . TYR C 1 101 ? -9.463 31.665 -65.894 1.00 14.31 101 TYR C N 1
ATOM 4454 C CA . TYR C 1 101 ? -10.572 31.649 -66.848 1.00 14.19 101 TYR C CA 1
ATOM 4455 C C . TYR C 1 101 ? -11.741 30.865 -66.268 1.00 13.59 101 TYR C C 1
ATOM 4456 O O . TYR C 1 101 ? -12.866 31.351 -66.230 1.00 14.00 101 TYR C O 1
ATOM 4465 N N . LEU C 1 102 ? -11.456 29.666 -65.792 1.00 12.79 102 LEU C N 1
ATOM 4466 C CA . LEU C 1 102 ? -12.446 28.851 -65.110 1.00 12.07 102 LEU C CA 1
ATOM 4467 C C . LEU C 1 102 ? -13.126 29.555 -63.931 1.00 11.68 102 LEU C C 1
ATOM 4468 O O . LEU C 1 102 ? -14.335 29.567 -63.806 1.00 11.10 102 LEU C O 1
ATOM 4473 N N . THR C 1 103 ? -12.313 30.086 -63.039 1.00 11.69 103 THR C N 1
ATOM 4474 C CA . THR C 1 103 ? -12.783 30.837 -61.887 1.00 11.00 103 THR C CA 1
ATOM 4475 C C . THR C 1 103 ? -13.838 31.888 -62.202 1.00 11.03 103 THR C C 1
ATOM 4476 O O . THR C 1 103 ? -14.791 32.047 -61.423 1.00 10.60 103 THR C O 1
ATOM 4480 N N . SER C 1 104 ? -13.660 32.626 -63.313 1.00 10.34 104 SER C N 1
ATOM 4481 C CA . SER C 1 104 ? -14.642 33.632 -63.705 1.00 9.75 104 SER C CA 1
ATOM 4482 C C . SER C 1 104 ? -15.949 32.986 -64.079 1.00 9.66 104 SER C C 1
ATOM 4483 O O . SER C 1 104 ? -17.002 33.578 -63.823 1.00 9.54 104 SER C O 1
ATOM 4486 N N . GLN C 1 105 ? -15.883 31.787 -64.682 1.00 9.71 105 GLN C N 1
ATOM 4487 C CA . GLN C 1 105 ? -17.081 30.973 -65.036 1.00 10.09 105 GLN C CA 1
ATOM 4488 C C . GLN C 1 105 ? -17.744 30.348 -63.814 1.00 9.93 105 GLN C C 1
ATOM 4489 O O . GLN C 1 105 ? -18.962 30.336 -63.696 1.00 10.02 105 GLN C O 1
ATOM 4495 N N . LEU C 1 106 ? -16.954 29.847 -62.880 1.00 10.08 106 LEU C N 1
ATOM 4496 C CA . LEU C 1 106 ? -17.519 29.417 -61.604 1.00 10.41 106 LEU C CA 1
ATOM 4497 C C . LEU C 1 106 ? -18.295 30.579 -60.916 1.00 11.27 106 LEU C C 1
ATOM 4498 O O . LEU C 1 106 ? -19.321 30.373 -60.286 1.00 11.58 106 LEU C O 1
ATOM 4503 N N . PHE C 1 107 ? -17.834 31.815 -61.078 1.00 11.74 107 PHE C N 1
ATOM 4504 C CA . PHE C 1 107 ? -18.482 32.933 -60.428 1.00 11.80 107 PHE C CA 1
ATOM 4505 C C . PHE C 1 107 ? -19.918 33.139 -60.906 1.00 11.89 107 PHE C C 1
ATOM 4506 O O . PHE C 1 107 ? -20.725 33.768 -60.206 1.00 13.33 107 PHE C O 1
ATOM 4514 N N . GLU C 1 108 ? -20.258 32.569 -62.050 1.00 11.04 108 GLU C N 1
ATOM 4515 C CA . GLU C 1 108 ? -21.561 32.762 -62.654 1.00 10.76 108 GLU C CA 1
ATOM 4516 C C . GLU C 1 108 ? -22.613 31.755 -62.210 1.00 10.98 108 GLU C C 1
ATOM 4517 O O . GLU C 1 108 ? -23.779 31.841 -62.618 1.00 10.40 108 GLU C O 1
ATOM 4523 N N . LEU C 1 109 ? -22.196 30.815 -61.354 1.00 11.17 109 LEU C N 1
ATOM 4524 C CA . LEU C 1 109 ? -23.049 29.741 -60.868 1.00 11.03 109 LEU C CA 1
ATOM 4525 C C . LEU C 1 109 ? -23.926 30.144 -59.717 1.00 11.65 109 LEU C C 1
ATOM 4526 O O . LEU C 1 109 ? -24.662 29.277 -59.164 1.00 12.68 109 LEU C O 1
ATOM 4531 N N . GLY C 1 110 ? -23.835 31.418 -59.331 1.00 10.98 110 GLY C N 1
ATOM 4532 C CA . GLY C 1 110 ? -24.495 31.916 -58.138 1.00 11.27 110 GLY C CA 1
ATOM 4533 C C . GLY C 1 110 ? -24.221 31.167 -56.841 1.00 11.13 110 GLY C C 1
ATOM 4534 O O . GLY C 1 110 ? -25.078 31.027 -55.981 1.00 11.38 110 GLY C O 1
ATOM 4535 N N . LYS C 1 111 ? -23.002 30.734 -56.677 1.00 11.36 111 LYS C N 1
ATOM 4536 C CA . LYS C 1 111 ? -22.670 29.898 -55.590 1.00 12.31 111 LYS C CA 1
ATOM 4537 C C . LYS C 1 111 ? -21.402 30.435 -54.924 1.00 12.63 111 LYS C C 1
ATOM 4538 O O . LYS C 1 111 ? -20.506 30.940 -55.633 1.00 12.18 111 LYS C O 1
ATOM 4544 N N . PRO C 1 112 ? -21.313 30.312 -53.569 1.00 12.29 112 PRO C N 1
ATOM 4545 C CA . PRO C 1 112 ? -20.122 30.799 -52.867 1.00 12.16 112 PRO C CA 1
ATOM 4546 C C . PRO C 1 112 ? -18.896 30.033 -53.322 1.00 11.92 112 PRO C C 1
ATOM 4547 O O . PRO C 1 112 ? -18.964 28.814 -53.467 1.00 11.47 112 PRO C O 1
ATOM 4551 N N . VAL C 1 113 ? -17.804 30.754 -53.563 1.00 11.82 113 VAL C N 1
ATOM 4552 C CA . VAL C 1 113 ? -16.556 30.149 -53.974 1.00 12.45 113 VAL C CA 1
ATOM 4553 C C . VAL C 1 113 ? -15.472 30.640 -53.045 1.00 13.00 113 VAL C C 1
ATOM 4554 O O . VAL C 1 113 ? -15.465 31.816 -52.688 1.00 14.17 113 VAL C O 1
ATOM 4558 N N . VAL C 1 114 ? -14.571 29.743 -52.662 1.00 12.82 114 VAL C N 1
ATOM 4559 C CA . VAL C 1 114 ? -13.306 30.092 -52.041 1.00 12.59 114 VAL C CA 1
ATOM 4560 C C . VAL C 1 114 ? -12.239 29.613 -53.040 1.00 12.71 114 VAL C C 1
ATOM 4561 O O . VAL C 1 114 ? -12.375 28.524 -53.631 1.00 12.51 114 VAL C O 1
ATOM 4565 N N . VAL C 1 115 ? -11.215 30.445 -53.290 1.00 12.69 115 VAL C N 1
ATOM 4566 C CA . VAL C 1 115 ? -10.099 30.075 -54.177 1.00 11.58 115 VAL C CA 1
ATOM 4567 C C . VAL C 1 115 ? -8.933 29.594 -53.361 1.00 11.41 115 VAL C C 1
ATOM 4568 O O . VAL C 1 115 ? -8.408 30.360 -52.578 1.00 11.99 115 VAL C O 1
ATOM 4572 N N . ALA C 1 116 ? -8.520 28.342 -53.548 1.00 10.86 116 ALA C N 1
ATOM 4573 C CA . ALA C 1 116 ? -7.300 27.834 -52.945 1.00 10.60 116 ALA C CA 1
ATOM 4574 C C . ALA C 1 116 ? -6.107 27.949 -53.942 1.00 11.34 116 ALA C C 1
ATOM 4575 O O . ALA C 1 116 ? -6.031 27.265 -55.010 1.00 10.76 116 ALA C O 1
ATOM 4577 N N . LEU C 1 117 ? -5.159 28.811 -53.566 1.00 11.79 117 LEU C N 1
ATOM 4578 C CA . LEU C 1 117 ? -4.066 29.210 -54.458 1.00 11.81 117 LEU C CA 1
ATOM 4579 C C . LEU C 1 117 ? -2.881 28.359 -54.116 1.00 11.42 117 LEU C C 1
ATOM 4580 O O . LEU C 1 117 ? -2.167 28.663 -53.176 1.00 11.77 117 LEU C O 1
ATOM 4585 N N . ASN C 1 118 ? -2.690 27.293 -54.872 1.00 11.73 118 ASN C N 1
ATOM 4586 C CA . ASN C 1 118 ? -1.760 26.243 -54.475 1.00 13.06 118 ASN C CA 1
ATOM 4587 C C . ASN C 1 118 ? -0.445 26.524 -55.138 1.00 13.51 118 ASN C C 1
ATOM 4588 O O . ASN C 1 118 ? -0.377 27.403 -55.989 1.00 14.68 118 ASN C O 1
ATOM 4593 N N . MET C 1 119 ? 0.595 25.815 -54.715 1.00 14.02 119 MET C N 1
ATOM 4594 C CA . MET C 1 119 ? 1.910 25.808 -55.387 1.00 14.66 119 MET C CA 1
ATOM 4595 C C . MET C 1 119 ? 2.713 27.094 -55.123 1.00 14.39 119 MET C C 1
ATOM 4596 O O . MET C 1 119 ? 3.696 27.391 -55.805 1.00 13.72 119 MET C O 1
ATOM 4601 N N . MET C 1 120 ? 2.313 27.814 -54.083 1.00 14.61 120 MET C N 1
ATOM 4602 C CA . MET C 1 120 ? 3.026 29.021 -53.658 1.00 14.91 120 MET C CA 1
ATOM 4603 C C . MET C 1 120 ? 4.554 28.784 -53.585 1.00 14.31 120 MET C C 1
ATOM 4604 O O . MET C 1 120 ? 5.365 29.663 -53.914 1.00 13.56 120 MET C O 1
ATOM 4609 N N . ASP C 1 121 ? 4.932 27.577 -53.188 1.00 13.97 121 ASP C N 1
ATOM 4610 C CA . ASP C 1 121 ? 6.346 27.239 -53.094 1.00 13.74 121 ASP C CA 1
ATOM 4611 C C . ASP C 1 121 ? 7.024 27.255 -54.478 1.00 13.42 121 ASP C C 1
ATOM 4612 O O . ASP C 1 121 ? 8.174 27.691 -54.604 1.00 12.50 121 ASP C O 1
ATOM 4617 N N . ILE C 1 122 ? 6.296 26.787 -55.498 1.00 13.31 122 ILE C N 1
ATOM 4618 C CA . ILE C 1 122 ? 6.856 26.643 -56.837 1.00 13.57 122 ILE C CA 1
ATOM 4619 C C . ILE C 1 122 ? 6.818 27.965 -57.565 1.00 13.12 122 ILE C C 1
ATOM 4620 O O . ILE C 1 122 ? 7.685 28.280 -58.360 1.00 13.19 122 ILE C O 1
ATOM 4625 N N . ALA C 1 123 ? 5.795 28.747 -57.300 1.00 13.75 123 ALA C N 1
ATOM 4626 C CA . ALA C 1 123 ? 5.698 30.071 -57.901 1.00 13.85 123 ALA C CA 1
ATOM 4627 C C . ALA C 1 123 ? 6.902 30.860 -57.433 1.00 14.09 123 ALA C C 1
ATOM 4628 O O . ALA C 1 123 ? 7.597 31.526 -58.230 1.00 14.20 123 ALA C O 1
ATOM 4630 N N . GLU C 1 124 ? 7.164 30.760 -56.133 1.00 13.77 124 GLU C N 1
ATOM 4631 C CA . GLU C 1 124 ? 8.271 31.480 -55.543 1.00 13.99 124 GLU C CA 1
ATOM 4632 C C . GLU C 1 124 ? 9.618 31.062 -56.172 1.00 13.21 124 GLU C C 1
ATOM 4633 O O . GLU C 1 124 ? 10.444 31.927 -56.464 1.00 13.05 124 GLU C O 1
ATOM 4639 N N . HIS C 1 125 ? 9.816 29.755 -56.400 1.00 11.83 125 HIS C N 1
ATOM 4640 C CA . HIS C 1 125 ? 11.044 29.242 -57.024 1.00 11.02 125 HIS C CA 1
ATOM 4641 C C . HIS C 1 125 ? 11.227 29.720 -58.454 1.00 10.33 125 HIS C C 1
ATOM 4642 O O . HIS C 1 125 ? 12.373 29.933 -58.902 1.00 9.23 125 HIS C O 1
ATOM 4649 N N . ARG C 1 126 ? 10.103 29.848 -59.173 1.00 9.54 126 ARG C N 1
ATOM 4650 C CA . ARG C 1 126 ? 10.122 30.375 -60.539 1.00 9.58 126 ARG C CA 1
ATOM 4651 C C . ARG C 1 126 ? 10.106 31.920 -60.577 1.00 9.74 126 ARG C C 1
ATOM 4652 O O . ARG C 1 126 ? 9.952 32.497 -61.635 1.00 10.33 126 ARG C O 1
ATOM 4660 N N . GLY C 1 127 ? 10.246 32.589 -59.434 1.00 10.11 127 GLY C N 1
ATOM 4661 C CA . GLY C 1 127 ? 10.228 34.055 -59.373 1.00 10.30 127 GLY C CA 1
ATOM 4662 C C . GLY C 1 127 ? 8.881 34.713 -59.625 1.00 10.59 127 GLY C C 1
ATOM 4663 O O . GLY C 1 127 ? 8.836 35.886 -59.949 1.00 11.06 127 GLY C O 1
ATOM 4664 N N . ILE C 1 128 ? 7.787 33.966 -59.515 1.00 11.23 128 ILE C N 1
ATOM 4665 C CA . ILE C 1 128 ? 6.457 34.558 -59.618 1.00 11.94 128 ILE C CA 1
ATOM 4666 C C . ILE C 1 128 ? 6.069 35.066 -58.225 1.00 12.47 128 ILE C C 1
ATOM 4667 O O . ILE C 1 128 ? 6.132 34.311 -57.239 1.00 11.79 128 ILE C O 1
ATOM 4672 N N . SER C 1 129 ? 5.722 36.356 -58.172 1.00 12.86 129 SER C N 1
ATOM 4673 C CA . SER C 1 129 ? 5.194 37.031 -56.979 1.00 13.59 129 SER C CA 1
ATOM 4674 C C . SER C 1 129 ? 3.752 37.540 -57.258 1.00 13.86 129 SER C C 1
ATOM 4675 O O . SER C 1 129 ? 3.521 38.207 -58.279 1.00 14.11 129 SER C O 1
ATOM 4678 N N . ILE C 1 130 ? 2.806 37.249 -56.359 1.00 13.57 130 ILE C N 1
ATOM 4679 C CA . ILE C 1 130 ? 1.394 37.588 -56.538 1.00 13.18 130 ILE C CA 1
ATOM 4680 C C . ILE C 1 130 ? 0.904 38.442 -55.369 1.00 13.70 130 ILE C C 1
ATOM 4681 O O . ILE C 1 130 ? 1.235 38.148 -54.241 1.00 14.32 130 ILE C O 1
ATOM 4686 N N . ASP C 1 131 ? 0.112 39.482 -55.614 1.00 13.65 131 ASP C N 1
ATOM 4687 C CA . ASP C 1 131 ? -0.435 40.239 -54.516 1.00 13.89 131 ASP C CA 1
ATOM 4688 C C . ASP C 1 131 ? -1.731 39.589 -54.079 1.00 14.05 131 ASP C C 1
ATOM 4689 O O . ASP C 1 131 ? -2.800 39.873 -54.609 1.00 14.02 131 ASP C O 1
ATOM 4694 N N . THR C 1 132 ? -1.612 38.709 -53.101 1.00 14.21 132 THR C N 1
ATOM 4695 C CA . THR C 1 132 ? -2.745 38.011 -52.491 1.00 14.90 132 THR C CA 1
ATOM 4696 C C . THR C 1 132 ? -3.911 38.909 -51.964 1.00 14.93 132 THR C C 1
ATOM 4697 O O . THR C 1 132 ? -5.068 38.790 -52.386 1.00 13.84 132 THR C O 1
ATOM 4701 N N . GLU C 1 133 ? -3.583 39.791 -51.029 1.00 15.34 133 GLU C N 1
ATOM 4702 C CA . GLU C 1 133 ? -4.515 40.779 -50.534 1.00 15.92 133 GLU C CA 1
ATOM 4703 C C . GLU C 1 133 ? -5.293 41.424 -51.698 1.00 15.82 133 GLU C C 1
ATOM 4704 O O . GLU C 1 133 ? -6.484 41.677 -51.571 1.00 16.03 133 GLU C O 1
ATOM 4710 N N . LYS C 1 134 ? -4.616 41.689 -52.816 1.00 15.73 134 LYS C N 1
ATOM 4711 C CA . LYS C 1 134 ? -5.201 42.399 -53.966 1.00 15.88 134 LYS C CA 1
ATOM 4712 C C . LYS C 1 134 ? -6.047 41.508 -54.882 1.00 15.28 134 LYS C C 1
ATOM 4713 O O . LYS C 1 134 ? -7.075 41.922 -55.394 1.00 15.38 134 LYS C O 1
ATOM 4719 N N . LEU C 1 135 ? -5.597 40.294 -55.121 1.00 15.17 135 LEU C N 1
ATOM 4720 C CA . LEU C 1 135 ? -6.419 39.341 -55.856 1.00 15.21 135 LEU C CA 1
ATOM 4721 C C . LEU C 1 135 ? -7.732 39.111 -55.084 1.00 15.12 135 LEU C C 1
ATOM 4722 O O . LEU C 1 135 ? -8.815 39.066 -55.675 1.00 15.69 135 LEU C O 1
ATOM 4727 N N . GLU C 1 136 ? -7.642 39.007 -53.761 1.00 14.58 136 GLU C N 1
ATOM 4728 C CA . GLU C 1 136 ? -8.836 38.831 -52.944 1.00 14.33 136 GLU C CA 1
ATOM 4729 C C . GLU C 1 136 ? -9.793 39.943 -53.299 1.00 13.06 136 GLU C C 1
ATOM 4730 O O . GLU C 1 136 ? -10.938 39.698 -53.642 1.00 13.22 136 GLU C O 1
ATOM 4736 N N . SER C 1 137 ? -9.287 41.171 -53.255 1.00 11.85 137 SER C N 1
ATOM 4737 C CA . SER C 1 137 ? -10.094 42.371 -53.488 1.00 10.65 137 SER C CA 1
ATOM 4738 C C . SER C 1 137 ? -10.605 42.455 -54.898 1.00 10.07 137 SER C C 1
ATOM 4739 O O . SER C 1 137 ? -11.689 42.954 -55.106 1.00 10.45 137 SER C O 1
ATOM 4742 N N . LEU C 1 138 ? -9.846 41.988 -55.877 1.00 9.50 138 LEU C N 1
ATOM 4743 C CA . LEU C 1 138 ? -10.277 42.190 -57.254 1.00 8.97 138 LEU C CA 1
ATOM 4744 C C . LEU C 1 138 ? -11.318 41.193 -57.626 1.00 9.44 138 LEU C C 1
ATOM 4745 O O . LEU C 1 138 ? -12.249 41.542 -58.322 1.00 10.07 138 LEU C O 1
ATOM 4750 N N . LEU C 1 139 ? -11.174 39.961 -57.150 1.00 10.01 139 LEU C N 1
ATOM 4751 C CA . LEU C 1 139 ? -12.106 38.876 -57.482 1.00 10.10 139 LEU C CA 1
ATOM 4752 C C . LEU C 1 139 ? -13.399 38.967 -56.694 1.00 10.50 139 LEU C C 1
ATOM 4753 O O . LEU C 1 139 ? -14.382 38.366 -57.063 1.00 11.55 139 LEU C O 1
ATOM 4758 N N . GLY C 1 140 ? -13.402 39.669 -55.574 1.00 11.21 140 GLY C N 1
ATOM 4759 C CA . GLY C 1 140 ? -14.624 39.796 -54.760 1.00 11.23 140 GLY C CA 1
ATOM 4760 C C . GLY C 1 140 ? -14.892 38.568 -53.928 1.00 11.10 140 GLY C C 1
ATOM 4761 O O . GLY C 1 140 ? -15.887 38.502 -53.223 1.00 10.55 140 GLY C O 1
ATOM 4762 N N . CYS C 1 141 ? -14.001 37.585 -54.050 1.00 11.49 141 CYS C N 1
ATOM 4763 C CA . CYS C 1 141 ? -14.056 36.368 -53.267 1.00 11.46 141 CYS C CA 1
ATOM 4764 C C . CYS C 1 141 ? -12.735 36.190 -52.534 1.00 11.72 141 CYS C C 1
ATOM 4765 O O . CYS C 1 141 ? -11.748 36.916 -52.765 1.00 13.15 141 CYS C O 1
ATOM 4768 N N . SER C 1 142 ? -12.718 35.207 -51.651 1.00 11.14 142 SER C N 1
ATOM 4769 C CA . SER C 1 142 ? -11.649 35.070 -50.696 1.00 10.27 142 SER C CA 1
ATOM 4770 C C . SER C 1 142 ? -10.590 34.157 -51.295 1.00 10.32 142 SER C C 1
ATOM 4771 O O . SER C 1 142 ? -10.898 33.126 -51.916 1.00 10.12 142 SER C O 1
ATOM 4774 N N . VAL C 1 143 ? -9.341 34.568 -51.122 1.00 10.56 143 VAL C N 1
ATOM 4775 C CA . VAL C 1 143 ? -8.193 33.869 -51.697 1.00 10.73 143 VAL C CA 1
ATOM 4776 C C . VAL C 1 143 ? -7.208 33.387 -50.618 1.00 10.58 143 VAL C C 1
ATOM 4777 O O . VAL C 1 143 ? -6.668 34.179 -49.839 1.00 10.50 143 VAL C O 1
ATOM 4781 N N . ILE C 1 144 ? -7.010 32.069 -50.586 1.00 10.81 144 ILE C N 1
ATOM 4782 C CA . ILE C 1 144 ? -6.223 31.401 -49.558 1.00 11.05 144 ILE C CA 1
ATOM 4783 C C . ILE C 1 144 ? -5.011 30.721 -50.208 1.00 10.91 144 ILE C C 1
ATOM 4784 O O . ILE C 1 144 ? -5.163 29.696 -50.899 1.00 10.30 144 ILE C O 1
ATOM 4789 N N . PRO C 1 145 ? -3.811 31.276 -49.960 1.00 10.53 145 PRO C N 1
ATOM 4790 C CA . PRO C 1 145 ? -2.516 30.696 -50.329 1.00 11.03 145 PRO C CA 1
ATOM 4791 C C . PRO C 1 145 ? -2.220 29.392 -49.622 1.00 10.49 145 PRO C C 1
ATOM 4792 O O . PRO C 1 145 ? -2.369 29.292 -48.409 1.00 10.46 145 PRO C O 1
ATOM 4796 N N . ILE C 1 146 ? -1.770 28.408 -50.374 1.00 10.41 146 ILE C N 1
ATOM 4797 C CA . ILE C 1 146 ? -1.480 27.116 -49.796 1.00 10.64 146 ILE C CA 1
ATOM 4798 C C . ILE C 1 146 ? -0.373 26.389 -50.532 1.00 10.19 146 ILE C C 1
ATOM 4799 O O . ILE C 1 146 ? -0.082 26.649 -51.697 1.00 9.93 146 ILE C O 1
ATOM 4804 N N . GLN C 1 147 ? 0.201 25.434 -49.829 1.00 9.98 147 GLN C N 1
ATOM 4805 C CA . GLN C 1 147 ? 1.064 24.455 -50.429 1.00 9.64 147 GLN C CA 1
ATOM 4806 C C . GLN C 1 147 ? 0.523 23.115 -50.019 1.00 9.60 147 GLN C C 1
ATOM 4807 O O . GLN C 1 147 ? 0.960 22.519 -49.061 1.00 9.41 147 GLN C O 1
ATOM 4813 N N . ALA C 1 148 ? -0.477 22.682 -50.758 1.00 9.91 148 ALA C N 1
ATOM 4814 C CA . ALA C 1 148 ? -1.284 21.560 -50.394 1.00 9.81 148 ALA C CA 1
ATOM 4815 C C . ALA C 1 148 ? -0.431 20.339 -50.090 1.00 10.00 148 ALA C C 1
ATOM 4816 O O . ALA C 1 148 ? -0.645 19.672 -49.108 1.00 10.17 148 ALA C O 1
ATOM 4818 N N . HIS C 1 149 ? 0.549 20.064 -50.937 1.00 10.42 149 HIS C N 1
ATOM 4819 C CA . HIS C 1 149 ? 1.495 18.924 -50.760 1.00 10.46 149 HIS C CA 1
ATOM 4820 C C . HIS C 1 149 ? 2.355 18.936 -49.468 1.00 10.12 149 HIS C C 1
ATOM 4821 O O . HIS C 1 149 ? 2.875 17.907 -49.075 1.00 9.67 149 HIS C O 1
ATOM 4828 N N . LYS C 1 150 ? 2.506 20.095 -48.834 1.00 9.91 150 LYS C N 1
ATOM 4829 C CA . LYS C 1 150 ? 3.248 20.223 -47.588 1.00 9.57 150 LYS C CA 1
ATOM 4830 C C . LYS C 1 150 ? 2.324 20.559 -46.433 1.00 9.56 150 LYS C C 1
ATOM 4831 O O . LYS C 1 150 ? 2.759 20.863 -45.318 1.00 9.10 150 LYS C O 1
ATOM 4837 N N . ASN C 1 151 ? 1.032 20.469 -46.699 1.00 9.71 151 ASN C N 1
ATOM 4838 C CA . ASN C 1 151 ? 0.021 20.799 -45.697 1.00 10.25 151 ASN C CA 1
ATOM 4839 C C . ASN C 1 151 ? -0.016 22.281 -45.259 1.00 9.39 151 ASN C C 1
ATOM 4840 O O . ASN C 1 151 ? -0.676 22.601 -44.281 1.00 9.04 151 ASN C O 1
ATOM 4845 N N . ILE C 1 152 ? 0.628 23.188 -45.983 1.00 8.88 152 ILE C N 1
ATOM 4846 C CA . ILE C 1 152 ? 0.675 24.582 -45.511 1.00 8.88 152 ILE C CA 1
ATOM 4847 C C . ILE C 1 152 ? -0.540 25.385 -45.941 1.00 8.30 152 ILE C C 1
ATOM 4848 O O . ILE C 1 152 ? -0.826 25.504 -47.115 1.00 8.03 152 ILE C O 1
ATOM 4853 N N . GLY C 1 153 ? -1.248 25.939 -44.971 1.00 8.61 153 GLY C N 1
ATOM 4854 C CA . GLY C 1 153 ? -2.391 26.806 -45.230 1.00 8.75 153 GLY C CA 1
ATOM 4855 C C . GLY C 1 153 ? -3.738 26.110 -45.131 1.00 8.98 153 GLY C C 1
ATOM 4856 O O . GLY C 1 153 ? -4.765 26.780 -45.151 1.00 9.04 153 GLY C O 1
ATOM 4857 N N . ILE C 1 154 ? -3.747 24.775 -45.034 1.00 9.09 154 ILE C N 1
ATOM 4858 C CA . ILE C 1 154 ? -4.997 24.004 -44.877 1.00 9.25 154 ILE C CA 1
ATOM 4859 C C . ILE C 1 154 ? -5.811 24.527 -43.685 1.00 9.39 154 ILE C C 1
ATOM 4860 O O . ILE C 1 154 ? -7.016 24.718 -43.769 1.00 9.20 154 ILE C O 1
ATOM 4865 N N . PRO C 1 155 ? -5.144 24.789 -42.575 1.00 10.17 155 PRO C N 1
ATOM 4866 C CA . PRO C 1 155 ? -5.932 25.332 -41.466 1.00 10.69 155 PRO C CA 1
ATOM 4867 C C . PRO C 1 155 ? -6.610 26.657 -41.798 1.00 10.82 155 PRO C C 1
ATOM 4868 O O . PRO C 1 155 ? -7.717 26.902 -41.350 1.00 10.62 155 PRO C O 1
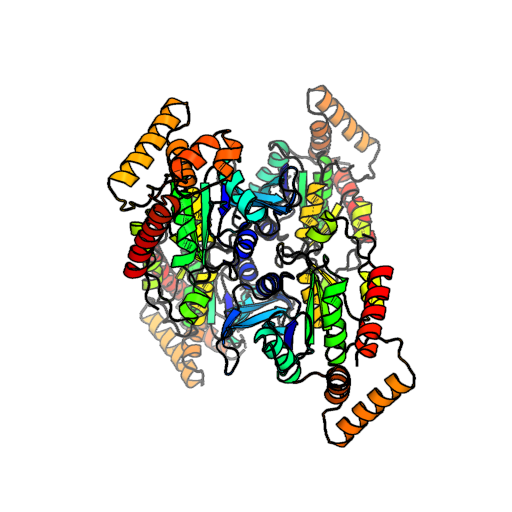ATOM 4872 N N . ALA C 1 156 ? -5.944 27.496 -42.587 1.00 11.36 156 ALA C N 1
ATOM 4873 C CA . ALA C 1 156 ? -6.540 28.761 -43.056 1.00 11.43 156 ALA C CA 1
ATOM 4874 C C . ALA C 1 156 ? -7.626 28.502 -44.106 1.00 11.95 156 ALA C C 1
ATOM 4875 O O . ALA C 1 156 ? -8.667 29.176 -44.117 1.00 12.41 156 ALA C O 1
ATOM 4877 N N . LEU C 1 157 ? -7.378 27.542 -44.997 1.00 12.13 157 LEU C N 1
ATOM 4878 C CA . LEU C 1 157 ? -8.356 27.198 -46.011 1.00 12.30 157 LEU C CA 1
ATOM 4879 C C . LEU C 1 157 ? -9.626 26.664 -45.361 1.00 13.01 157 LEU C C 1
ATOM 4880 O O . LEU C 1 157 ? -10.729 27.043 -45.731 1.00 12.72 157 LEU C O 1
ATOM 4885 N N . GLN C 1 158 ? -9.441 25.740 -44.424 1.00 13.36 158 GLN C N 1
ATOM 4886 C CA . GLN C 1 158 ? -10.545 25.129 -43.703 1.00 13.78 158 GLN C CA 1
ATOM 4887 C C . GLN C 1 158 ? -11.406 26.212 -43.045 1.00 13.67 158 GLN C C 1
ATOM 4888 O O . GLN C 1 158 ? -12.622 26.163 -43.126 1.00 13.60 158 GLN C O 1
ATOM 4894 N N . GLN C 1 159 ? -10.776 27.197 -42.417 1.00 13.62 159 GLN C N 1
ATOM 4895 C CA . GLN C 1 159 ? -11.520 28.272 -41.746 1.00 13.79 159 GLN C CA 1
ATOM 4896 C C . GLN C 1 159 ? -12.321 29.117 -42.734 1.00 13.39 159 GLN C C 1
ATOM 4897 O O . GLN C 1 159 ? -13.466 29.487 -42.475 1.00 13.21 159 GLN C O 1
ATOM 4903 N N . SER C 1 160 ? -11.725 29.378 -43.884 1.00 12.83 160 SER C N 1
ATOM 4904 C CA . SER C 1 160 ? -12.370 30.168 -44.918 1.00 12.89 160 SER C CA 1
ATOM 4905 C C . SER C 1 160 ? -13.639 29.532 -45.429 1.00 12.85 160 SER C C 1
ATOM 4906 O O . SER C 1 160 ? -14.575 30.201 -45.852 1.00 12.55 160 SER C O 1
ATOM 4909 N N . LEU C 1 161 ? -13.630 28.215 -45.405 1.00 13.38 161 LEU C N 1
ATOM 4910 C CA . LEU C 1 161 ? -14.715 27.384 -45.871 1.00 13.88 161 LEU C CA 1
ATOM 4911 C C . LEU C 1 161 ? -15.912 27.518 -44.983 1.00 14.36 161 LEU C C 1
ATOM 4912 O O . LEU C 1 161 ? -17.050 27.466 -45.435 1.00 13.61 161 LEU C O 1
ATOM 4917 N N . LEU C 1 162 ? -15.638 27.705 -43.701 1.00 15.52 162 LEU C N 1
ATOM 4918 C CA . LEU C 1 162 ? -16.688 27.786 -42.721 1.00 16.75 162 LEU C CA 1
ATOM 4919 C C . LEU C 1 162 ? -17.436 29.126 -42.880 1.00 17.43 162 LEU C C 1
ATOM 4920 O O . LEU C 1 162 ? -18.571 29.240 -42.467 1.00 17.57 162 LEU C O 1
ATOM 4925 N N . HIS C 1 163 ? -16.807 30.128 -43.496 1.00 18.61 163 HIS C N 1
ATOM 4926 C CA . HIS C 1 163 ? -17.461 31.420 -43.764 1.00 19.54 163 HIS C CA 1
ATOM 4927 C C . HIS C 1 163 ? -17.685 31.665 -45.256 1.00 20.15 163 HIS C C 1
ATOM 4928 O O . HIS C 1 163 ? -17.989 32.786 -45.667 1.00 20.46 163 HIS C O 1
ATOM 4935 N N . CYS C 1 164 ? -17.550 30.596 -46.050 1.00 20.84 164 CYS C N 1
ATOM 4936 C CA . CYS C 1 164 ? -17.864 30.609 -47.477 1.00 2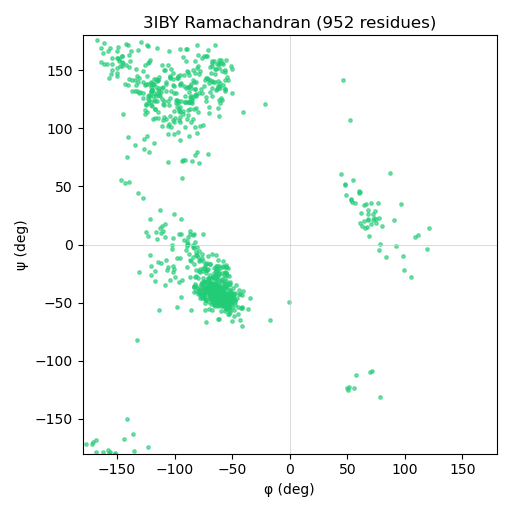1.38 164 CYS C CA 1
ATOM 4937 C C . CYS C 1 164 ? -19.355 30.459 -47.630 1.00 20.93 164 CYS C C 1
ATOM 4938 O O . CYS C 1 164 ? -19.845 29.382 -47.931 1.00 20.79 164 CYS C O 1
ATOM 4941 N N . SER C 1 165 ? -20.058 31.564 -47.435 1.00 20.75 165 SER C N 1
ATOM 4942 C CA . SER C 1 165 ? -21.505 31.573 -47.327 1.00 20.80 165 SER C CA 1
ATOM 4943 C C . SER C 1 165 ? -22.230 32.434 -48.361 1.00 20.19 165 SER C C 1
ATOM 4944 O O . SER C 1 165 ? -23.428 32.246 -48.552 1.00 20.41 165 SER C O 1
ATOM 4947 N N . GLN C 1 166 ? -21.549 33.370 -49.021 1.00 19.45 166 GLN C N 1
ATOM 4948 C CA . GLN C 1 166 ? -22.241 34.250 -49.960 1.00 18.99 166 GLN C CA 1
ATOM 4949 C C . GLN C 1 166 ? -21.710 34.097 -51.394 1.00 18.21 166 GLN C C 1
ATOM 4950 O O . GLN C 1 166 ? -20.506 33.898 -51.627 1.00 17.02 166 GLN C O 1
ATOM 4956 N N . LYS C 1 167 ? -22.643 34.174 -52.344 1.00 17.69 167 LYS C N 1
ATOM 4957 C CA . LYS C 1 167 ? -22.305 34.170 -53.756 1.00 17.42 167 LYS C CA 1
ATOM 4958 C C . LYS C 1 167 ? -21.383 35.345 -54.089 1.00 17.29 167 LYS C C 1
ATOM 4959 O O . LYS C 1 167 ? -21.308 36.376 -53.386 1.00 17.40 167 LYS C O 1
ATOM 4965 N N . ILE C 1 168 ? -20.656 35.143 -55.170 1.00 16.83 168 ILE C N 1
ATOM 4966 C CA . ILE C 1 168 ? -19.626 36.037 -55.585 1.00 16.26 168 ILE C CA 1
ATOM 4967 C C . ILE C 1 168 ? -20.144 36.702 -56.852 1.00 15.87 168 ILE C C 1
ATOM 4968 O O . ILE C 1 168 ? -20.468 36.017 -57.838 1.00 16.48 168 ILE C O 1
ATOM 4973 N N . LYS C 1 169 ? -20.238 38.029 -56.814 1.00 14.97 169 LYS C N 1
ATOM 4974 C CA . LYS C 1 169 ? -20.676 38.808 -57.953 1.00 14.33 169 LYS C CA 1
ATOM 4975 C C . LYS C 1 169 ? -19.742 38.523 -59.135 1.00 13.43 169 LYS C C 1
ATOM 4976 O O . LYS C 1 169 ? -18.532 38.428 -58.944 1.00 12.84 169 LYS C O 1
ATOM 4982 N N . PRO C 1 170 ? -20.293 38.341 -60.349 1.00 12.67 170 PRO C N 1
ATOM 4983 C CA . PRO C 1 170 ? -19.407 38.067 -61.448 1.00 12.58 170 PRO C CA 1
ATOM 4984 C C . PRO C 1 170 ? -18.475 39.209 -61.720 1.00 12.51 170 PRO C C 1
ATOM 4985 O O . PRO C 1 170 ? -18.771 40.358 -61.378 1.00 12.11 170 PRO C O 1
ATOM 4989 N N . LEU C 1 171 ? -17.341 38.862 -62.322 1.00 12.81 171 LEU C N 1
ATOM 4990 C CA . LEU C 1 171 ? -16.385 39.831 -62.790 1.00 13.03 171 LEU C CA 1
ATOM 4991 C C . LEU C 1 171 ? -17.073 40.690 -63.846 1.00 13.68 171 LEU C C 1
ATOM 4992 O O . LEU C 1 171 ? -17.626 40.153 -64.832 1.00 13.05 171 LEU C O 1
ATOM 4997 N N . LYS C 1 172 ? -17.049 42.006 -63.592 1.00 14.15 172 LYS C N 1
ATOM 4998 C CA . LYS C 1 172 ? -17.559 43.032 -64.494 1.00 14.61 172 LYS C CA 1
ATOM 4999 C C . LYS C 1 172 ? -16.746 42.943 -65.760 1.00 14.40 172 LYS C C 1
ATOM 5000 O O . LYS C 1 172 ? -15.564 43.248 -65.727 1.00 14.48 172 LYS C O 1
ATOM 5006 N N . LEU C 1 173 ? -17.378 42.493 -66.846 1.00 14.34 173 LEU C N 1
ATOM 5007 C CA . LEU C 1 173 ? -16.754 42.442 -68.167 1.00 14.73 173 LEU C CA 1
ATOM 5008 C C . LEU C 1 173 ? -17.081 43.734 -68.920 1.00 14.95 173 LEU C C 1
ATOM 5009 O O . LEU C 1 173 ? -18.026 44.431 -68.571 1.00 16.00 173 LEU C O 1
ATOM 5014 N N . SER C 1 174 ? -16.329 44.060 -69.961 1.00 14.99 174 SER C N 1
ATOM 5015 C CA . SER C 1 174 ? -16.700 45.215 -70.806 1.00 14.85 174 SER C CA 1
ATOM 5016 C C . SER C 1 174 ? -17.170 44.692 -72.152 1.00 14.14 174 SER C C 1
ATOM 5017 O O . SER C 1 174 ? -16.365 44.219 -72.962 1.00 14.51 174 SER C O 1
ATOM 5020 N N . LEU C 1 175 ? -18.478 44.766 -72.363 1.00 12.74 175 LEU C N 1
ATOM 5021 C CA . LEU C 1 175 ? -19.111 44.213 -73.543 1.00 11.95 175 LEU C CA 1
ATOM 5022 C C . LEU C 1 175 ? -19.854 45.284 -74.334 1.00 10.85 175 LEU C C 1
ATOM 5023 O O . LEU C 1 175 ? -20.212 46.313 -73.782 1.00 11.46 175 LEU C O 1
ATOM 5028 N N . SER C 1 176 ? -20.114 45.046 -75.614 1.00 9.54 176 SER C N 1
ATOM 5029 C CA . SER C 1 176 ? -21.002 45.944 -76.369 1.00 9.30 176 SER C CA 1
ATOM 5030 C C . SER C 1 176 ? -22.459 45.849 -75.864 1.00 8.46 176 SER C C 1
ATOM 5031 O O . SER C 1 176 ? -22.830 44.847 -75.250 1.00 8.32 176 SER C O 1
ATOM 5034 N N . VAL C 1 177 ? -23.263 46.886 -76.113 1.00 7.29 177 VAL C N 1
ATOM 5035 C CA . VAL C 1 177 ? -24.714 46.837 -75.844 1.00 6.79 177 VAL C CA 1
ATOM 5036 C C . VAL C 1 177 ? -25.393 45.726 -76.632 1.00 7.16 177 VAL C C 1
ATOM 5037 O O . VAL C 1 177 ? -26.324 45.097 -76.133 1.00 6.85 177 VAL C O 1
ATOM 5041 N N . ALA C 1 178 ? -24.937 45.540 -77.880 1.00 7.73 178 ALA C N 1
ATOM 5042 C CA . ALA C 1 178 ? -25.321 44.411 -78.751 1.00 7.85 178 ALA C CA 1
ATOM 5043 C C . ALA C 1 178 ? -25.197 43.091 -78.002 1.00 8.19 178 ALA C C 1
ATOM 5044 O O . ALA C 1 178 ? -26.160 42.341 -77.876 1.00 7.69 178 ALA C O 1
ATOM 5046 N N . ALA C 1 179 ? -23.997 42.835 -77.492 1.00 8.95 179 ALA C N 1
ATOM 5047 C CA . ALA C 1 179 ? -23.690 41.574 -76.802 1.00 9.51 179 ALA C CA 1
ATOM 5048 C C . ALA C 1 179 ? -24.326 41.510 -75.422 1.00 10.30 179 ALA C C 1
ATOM 5049 O O . ALA C 1 179 ? -24.760 40.436 -75.001 1.00 11.06 179 ALA C O 1
ATOM 5051 N N . GLN C 1 180 ? -24.368 42.633 -74.708 1.00 11.08 180 GLN C N 1
ATOM 5052 C CA . GLN C 1 180 ? -25.019 42.661 -73.401 1.00 12.02 180 GLN C CA 1
ATOM 5053 C C . GLN C 1 180 ? -26.529 42.420 -73.586 1.00 12.55 180 GLN C C 1
ATOM 5054 O O . GLN C 1 180 ? -27.153 41.708 -72.789 1.00 12.46 180 GLN C O 1
ATOM 5060 N N . GLN C 1 181 ? -27.120 42.967 -74.642 1.00 13.25 181 GLN C N 1
ATOM 5061 C CA . GLN C 1 181 ? -28.559 42.812 -74.784 1.00 14.17 181 GLN C CA 1
ATOM 5062 C C . GLN C 1 181 ? -28.929 41.379 -75.147 1.00 14.28 181 GLN C C 1
ATOM 5063 O O . GLN C 1 181 ? -29.951 40.875 -74.681 1.00 13.93 181 GLN C O 1
ATOM 5069 N N . ILE C 1 182 ? -28.101 40.723 -75.964 1.00 14.52 182 ILE C N 1
ATOM 5070 C CA . ILE C 1 182 ? -28.292 39.301 -76.239 1.00 14.55 182 ILE C CA 1
ATOM 5071 C C . ILE C 1 182 ? -28.237 38.511 -74.901 1.00 14.81 182 ILE C C 1
ATOM 5072 O O . ILE C 1 182 ? -29.143 37.725 -74.602 1.00 14.43 182 ILE C O 1
ATOM 5077 N N . LEU C 1 183 ? -27.210 38.757 -74.088 1.00 14.65 183 LEU C N 1
ATOM 5078 C CA . LEU C 1 183 ? -27.116 38.104 -72.777 1.00 15.30 183 LEU C CA 1
ATOM 5079 C C . LEU C 1 183 ? -28.350 38.310 -71.878 1.00 15.98 183 LEU C C 1
ATOM 5080 O O . LEU C 1 183 ? -28.734 37.396 -71.127 1.00 16.29 183 LEU C O 1
ATOM 5085 N N . ASN C 1 184 ? -28.968 39.490 -71.952 1.00 15.94 184 ASN C N 1
ATOM 5086 C CA . ASN C 1 184 ? -30.160 39.754 -71.157 1.00 16.25 184 ASN C CA 1
ATOM 5087 C C . ASN C 1 184 ? -31.398 39.058 -71.718 1.00 16.92 184 ASN C C 1
ATOM 5088 O O . ASN C 1 184 ? -32.247 38.587 -70.946 1.00 17.96 184 ASN C O 1
ATOM 5093 N N . ASP C 1 185 ? -31.516 39.006 -73.043 1.00 17.05 185 ASP C N 1
ATOM 5094 C CA . ASP C 1 185 ? -32.681 38.390 -73.684 1.00 17.49 185 ASP C CA 1
ATOM 5095 C C . ASP C 1 185 ? -32.670 36.853 -73.583 1.00 17.39 185 ASP C C 1
ATOM 5096 O O . ASP C 1 185 ? -33.698 36.206 -73.652 1.00 17.15 185 ASP C O 1
ATOM 5101 N N . LEU C 1 186 ? -31.501 36.275 -73.430 1.00 17.34 186 LEU C N 1
ATOM 5102 C CA . LEU C 1 186 ? -31.404 34.851 -73.370 1.00 17.57 186 LEU C CA 1
ATOM 5103 C C . LEU C 1 186 ? -31.711 34.431 -71.925 1.00 17.92 186 LEU C C 1
ATOM 5104 O O . LEU C 1 186 ? -32.349 33.404 -71.643 1.00 17.90 186 LEU C O 1
ATOM 5109 N N . GLU C 1 187 ? -31.252 35.252 -70.999 1.00 17.69 187 GLU C N 1
ATOM 5110 C CA . GLU C 1 187 ? -31.533 35.029 -69.618 1.00 16.84 187 GLU C CA 1
ATOM 5111 C C . GLU C 1 187 ? -33.016 35.176 -69.406 1.00 16.30 187 GLU C C 1
ATOM 5112 O O . GLU C 1 187 ? -33.657 34.282 -68.871 1.00 16.94 187 GLU C O 1
ATOM 5118 N N . ASN C 1 188 ? -33.576 36.294 -69.839 1.00 15.59 188 ASN C N 1
ATOM 5119 C CA . ASN C 1 188 ? -35.008 36.518 -69.649 1.00 15.13 188 ASN C CA 1
ATOM 5120 C C . ASN C 1 188 ? -35.911 35.454 -70.300 1.00 14.59 188 ASN C C 1
ATOM 5121 O O . ASN C 1 188 ? -36.936 35.065 -69.723 1.00 14.78 188 ASN C O 1
ATOM 5126 N N . GLN C 1 189 ? -35.539 34.971 -71.480 1.00 13.93 189 GLN C N 1
ATOM 5127 C CA . GLN C 1 189 ? -36.325 33.923 -72.141 1.00 13.72 189 GLN C CA 1
ATOM 5128 C C . GLN C 1 189 ? -36.235 32.577 -71.389 1.00 12.79 189 GLN C C 1
ATOM 5129 O O . GLN C 1 189 ? -37.230 31.869 -71.252 1.00 12.71 189 GLN C O 1
ATOM 5135 N N . LEU C 1 190 ? -35.040 32.231 -70.917 1.00 11.57 190 LEU C N 1
ATOM 5136 C CA . LEU C 1 190 ? -34.865 31.023 -70.132 1.00 10.83 190 LEU C CA 1
ATOM 5137 C C . LEU C 1 190 ? -35.632 31.137 -68.802 1.00 10.49 190 LEU C C 1
ATOM 5138 O O . LEU C 1 190 ? -36.397 30.235 -68.440 1.00 10.42 190 LEU C O 1
ATOM 5143 N N . ILE C 1 191 ? -35.452 32.253 -68.097 1.00 9.87 191 ILE C N 1
ATOM 5144 C CA . ILE C 1 191 ? -36.224 32.517 -66.902 1.00 9.32 191 ILE C CA 1
ATOM 5145 C C . ILE C 1 191 ? -37.688 32.373 -67.205 1.00 9.39 191 ILE C C 1
ATOM 5146 O O . ILE C 1 191 ? -38.432 31.745 -66.457 1.00 9.43 191 ILE C O 1
ATOM 5151 N N . SER C 1 192 ? -38.106 32.971 -68.308 1.00 9.13 192 SER C N 1
ATOM 5152 C CA . SER C 1 192 ? -39.509 32.954 -68.671 1.00 9.46 192 SER C CA 1
ATOM 5153 C C . SER C 1 192 ? -40.034 31.533 -68.986 1.00 9.85 192 SER C C 1
ATOM 5154 O O . SER C 1 192 ? -41.227 31.245 -68.837 1.00 9.25 192 SER C O 1
ATOM 5157 N N . LYS C 1 193 ? -39.148 30.647 -69.422 1.00 10.29 193 LYS C N 1
ATOM 5158 C CA . LYS C 1 193 ? -39.565 29.303 -69.779 1.00 10.90 193 LYS C CA 1
ATOM 5159 C C . LYS C 1 193 ? -39.761 28.425 -68.552 1.00 11.00 193 LYS C C 1
ATOM 5160 O O . LYS C 1 193 ? -40.376 27.362 -68.639 1.00 11.34 193 LYS C O 1
ATOM 5166 N N . GLY C 1 194 ? -39.253 28.884 -67.415 1.00 11.05 194 GLY C N 1
ATOM 5167 C CA . GLY C 1 194 ? -39.369 28.160 -66.161 1.00 11.18 194 GLY C CA 1
ATOM 5168 C C . GLY C 1 194 ? -38.030 27.832 -65.553 1.00 11.43 194 GLY C C 1
ATOM 5169 O O . GLY C 1 194 ? -37.948 27.008 -64.663 1.00 11.79 194 GLY C O 1
ATOM 5170 N N . TYR C 1 195 ? -36.959 28.449 -66.029 1.00 11.81 195 TYR C N 1
ATOM 5171 C CA . TYR C 1 195 ? -35.657 28.062 -65.538 1.00 12.37 195 TYR C CA 1
ATOM 5172 C C . TYR C 1 195 ? -35.447 28.707 -64.185 1.00 12.83 195 TYR C C 1
ATOM 5173 O O . TYR C 1 195 ? -35.958 29.801 -63.941 1.00 12.95 195 TYR C O 1
ATOM 5182 N N . LYS C 1 196 ? -34.728 28.015 -63.300 1.00 13.06 196 LYS C N 1
ATOM 5183 C CA . LYS C 1 196 ? -34.296 28.631 -62.055 1.00 13.43 196 LYS C CA 1
ATOM 5184 C C . LYS C 1 196 ? -33.529 29.918 -62.402 1.00 13.07 196 LYS C C 1
ATOM 5185 O O . LYS C 1 196 ? -32.845 29.994 -63.433 1.00 12.89 196 LYS C O 1
ATOM 5191 N N . ASN C 1 197 ? -33.675 30.940 -61.569 1.00 12.77 197 ASN C N 1
ATOM 5192 C CA . ASN C 1 197 ? -33.018 32.235 -61.823 1.00 12.64 197 ASN C CA 1
ATOM 5193 C C . ASN C 1 197 ? -31.515 32.201 -62.066 1.00 11.59 197 ASN C C 1
ATOM 5194 O O . ASN C 1 197 ? -31.018 32.737 -63.054 1.00 10.64 197 ASN C O 1
ATOM 5199 N N . SER C 1 198 ? -30.802 31.601 -61.125 1.00 10.94 198 SER C N 1
ATOM 5200 C CA . SER C 1 198 ? -29.349 31.492 -61.201 1.00 10.43 198 SER C CA 1
ATOM 5201 C C . SER C 1 198 ? -28.903 30.664 -62.405 1.00 9.87 198 SER C C 1
ATOM 5202 O O . SER C 1 198 ? -27.870 30.943 -63.003 1.00 8.32 198 SER C O 1
ATOM 5205 N N . PHE C 1 199 ? -29.673 29.634 -62.746 1.00 9.79 199 PHE C N 1
ATOM 5206 C CA . PHE C 1 199 ? -29.291 28.782 -63.859 1.00 9.86 199 PHE C CA 1
ATOM 5207 C C . PHE C 1 199 ? -29.579 29.507 -65.172 1.00 9.27 199 PHE C C 1
ATOM 5208 O O . PHE C 1 199 ? -28.896 29.299 -66.174 1.00 9.30 199 PHE C O 1
ATOM 5216 N N . ALA C 1 200 ? -30.566 30.383 -65.172 1.00 8.85 200 ALA C N 1
ATOM 5217 C CA . ALA C 1 200 ? -30.795 31.190 -66.356 1.00 8.64 200 ALA C CA 1
ATOM 5218 C C . ALA C 1 200 ? -29.574 32.067 -66.648 1.00 8.58 200 ALA C C 1
ATOM 5219 O O . ALA C 1 200 ? -29.163 32.203 -67.806 1.00 8.53 200 ALA C O 1
ATOM 5221 N N . TYR C 1 201 ? -28.993 32.647 -65.604 1.00 8.71 201 TYR C N 1
ATOM 5222 C CA . TYR C 1 201 ? -27.851 33.531 -65.768 1.00 9.07 201 TYR C CA 1
ATOM 5223 C C . TYR C 1 201 ? -26.673 32.733 -66.237 1.00 8.70 201 TYR C C 1
ATOM 5224 O O . TYR C 1 201 ? -26.078 33.047 -67.260 1.00 8.61 201 TYR C O 1
ATOM 5233 N N . TYR C 1 202 ? -26.326 31.710 -65.469 1.00 9.09 202 TYR C N 1
ATOM 5234 C CA . TYR C 1 202 ? -25.233 30.806 -65.818 1.00 9.32 202 TYR C CA 1
ATOM 5235 C C . TYR C 1 202 ? -25.420 30.225 -67.209 1.00 10.10 202 TYR C C 1
ATOM 5236 O O . TYR C 1 202 ? -24.561 30.376 -68.040 1.00 10.61 202 TYR C O 1
ATOM 5245 N N . PHE C 1 203 ? -26.559 29.614 -67.505 1.00 11.40 203 PHE C N 1
ATOM 5246 C CA . PHE C 1 203 ? -26.680 28.941 -68.791 1.00 12.52 203 PHE C CA 1
ATOM 5247 C C . PHE C 1 203 ? -26.660 29.918 -69.977 1.00 12.21 203 PHE C C 1
ATOM 5248 O O . PHE C 1 203 ? -26.191 29.532 -71.052 1.00 11.92 203 PHE C O 1
ATOM 5256 N N . SER C 1 204 ? -27.100 31.175 -69.782 1.00 11.74 204 SER C N 1
ATOM 5257 C CA . SER C 1 204 ? -27.135 32.149 -70.878 1.00 10.99 204 SER C CA 1
ATOM 5258 C C . SER C 1 204 ? -25.748 32.544 -71.321 1.00 10.93 204 SER C C 1
ATOM 5259 O O . SER C 1 204 ? -25.475 32.641 -72.510 1.00 10.51 204 SER C O 1
ATOM 5262 N N . ARG C 1 205 ? -24.858 32.770 -70.369 1.00 11.07 205 ARG C N 1
ATOM 5263 C CA . ARG C 1 205 ? -23.457 33.001 -70.719 1.00 11.21 205 ARG C CA 1
ATOM 5264 C C . ARG C 1 205 ? -22.831 31.794 -71.432 1.00 10.71 205 ARG C C 1
ATOM 5265 O O . ARG C 1 205 ? -22.192 31.958 -72.481 1.00 10.47 205 ARG C O 1
ATOM 5273 N N . ARG C 1 206 ? -23.032 30.597 -70.896 1.00 10.34 206 ARG C N 1
ATOM 5274 C CA . ARG C 1 206 ? -22.424 29.397 -71.505 1.00 10.78 206 ARG C CA 1
ATOM 5275 C C . ARG C 1 206 ? -22.949 29.209 -72.876 1.00 10.80 206 ARG C C 1
ATOM 5276 O O . ARG C 1 206 ? -22.206 28.921 -73.796 1.00 11.80 206 ARG C O 1
ATOM 5284 N N . LEU C 1 207 ? -24.247 29.378 -73.020 1.00 10.98 207 LEU C N 1
ATOM 5285 C CA . LEU C 1 207 ? -24.857 29.264 -74.336 1.00 10.94 207 LEU C CA 1
ATOM 5286 C C . LEU C 1 207 ? -24.152 30.221 -75.315 1.00 10.69 207 LEU C C 1
ATOM 5287 O O . LEU C 1 207 ? -23.622 29.788 -76.351 1.00 10.17 207 LEU C O 1
ATOM 5292 N N . ALA C 1 208 ? -24.118 31.505 -74.950 1.00 10.75 208 ALA C N 1
ATOM 5293 C CA . ALA C 1 208 ? -23.404 32.530 -75.718 1.00 10.43 208 ALA C CA 1
ATOM 5294 C C . ALA C 1 208 ? -21.965 32.118 -76.002 1.00 10.25 208 ALA C C 1
ATOM 5295 O O . ALA C 1 208 ? -21.453 32.401 -77.047 1.00 9.89 208 ALA C O 1
ATOM 5297 N N . GLU C 1 209 ? -21.315 31.407 -75.098 1.00 11.07 209 GLU C N 1
ATOM 5298 C CA . GLU C 1 209 ? -19.997 30.830 -75.441 1.00 11.62 209 GLU C CA 1
ATOM 5299 C C . GLU C 1 209 ? -20.050 29.595 -76.369 1.00 11.92 209 GLU C C 1
ATOM 5300 O O . GLU C 1 209 ? -19.048 28.918 -76.597 1.00 12.87 209 GLU C O 1
ATOM 5306 N N . GLY C 1 210 ? -21.213 29.291 -76.912 1.00 12.31 210 GLY C N 1
ATOM 5307 C CA . GLY C 1 210 ? -21.319 28.202 -77.861 1.00 12.41 210 GLY C CA 1
ATOM 5308 C C . GLY C 1 210 ? -21.297 26.851 -77.189 1.00 12.33 210 GLY C C 1
ATOM 5309 O O . GLY C 1 210 ? -20.739 25.898 -77.720 1.00 13.02 210 GLY C O 1
ATOM 5310 N N . ASP C 1 211 ? -21.902 26.761 -76.012 1.00 11.78 211 ASP C N 1
ATOM 5311 C CA . ASP C 1 211 ? -21.955 25.498 -75.313 1.00 11.10 211 ASP C CA 1
ATOM 5312 C C . ASP C 1 211 ? -23.202 24.745 -75.770 1.00 10.84 211 ASP C C 1
ATOM 5313 O O . ASP C 1 211 ? -24.272 25.336 -75.878 1.00 11.02 211 ASP C O 1
ATOM 5318 N N . THR C 1 212 ? -23.060 23.452 -76.051 1.00 10.63 212 THR C N 1
ATOM 5319 C CA . THR C 1 212 ? -24.193 22.618 -76.502 1.00 10.48 212 THR C CA 1
ATOM 5320 C C . THR C 1 212 ? -25.114 22.172 -75.342 1.00 10.55 212 THR C C 1
ATOM 5321 O O . THR C 1 212 ? -24.753 21.348 -74.484 1.00 10.32 212 THR C O 1
ATOM 5325 N N . GLN C 1 232 ? -19.763 40.129 -86.264 1.00 12.89 232 GLN C N 1
ATOM 5326 C CA . GLN C 1 232 ? -18.749 39.646 -85.312 1.00 13.01 232 GLN C CA 1
ATOM 5327 C C . GLN C 1 232 ? -19.382 38.735 -84.209 1.00 12.70 232 GLN C C 1
ATOM 5328 O O . GLN C 1 232 ? -20.284 39.152 -83.471 1.00 12.61 232 GLN C O 1
ATOM 5334 N N . ASN C 1 233 ? -18.906 37.488 -84.122 1.00 12.24 233 ASN C N 1
ATOM 5335 C CA . ASN C 1 233 ? -19.598 36.427 -83.366 1.00 11.67 233 ASN C CA 1
ATOM 5336 C C . ASN C 1 233 ? -19.568 36.548 -81.842 1.00 11.62 233 ASN C C 1
ATOM 5337 O O . ASN C 1 233 ? -18.559 36.925 -81.230 1.00 11.02 233 ASN C O 1
ATOM 5342 N N . LEU C 1 234 ? -20.696 36.185 -81.241 1.00 11.60 234 LEU C N 1
ATOM 5343 C CA . LEU C 1 234 ? -20.913 36.421 -79.824 1.00 11.76 234 LEU C CA 1
ATOM 5344 C C . LEU C 1 234 ? -19.920 35.640 -78.929 1.00 11.60 234 LEU C C 1
ATOM 5345 O O . LEU C 1 234 ? -19.358 36.207 -77.964 1.00 11.35 234 LEU C O 1
ATOM 5350 N N . ASP C 1 235 ? -19.697 34.363 -79.272 1.00 11.04 235 ASP C N 1
ATOM 5351 C CA . ASP C 1 235 ? -18.754 33.509 -78.540 1.00 10.83 235 ASP C CA 1
ATOM 5352 C C . ASP C 1 235 ? -17.373 34.167 -78.426 1.00 10.54 235 ASP C C 1
ATOM 5353 O O . ASP C 1 235 ? -16.704 34.027 -77.395 1.00 10.61 235 ASP C O 1
ATOM 5358 N N . VAL C 1 236 ? -16.986 34.899 -79.474 1.00 10.13 236 VAL C N 1
ATOM 5359 C CA . VAL C 1 236 ? -15.684 35.539 -79.550 1.00 9.88 236 VAL C CA 1
ATOM 5360 C C . VAL C 1 236 ? -15.658 36.801 -78.724 1.00 9.73 236 VAL C C 1
ATOM 5361 O O . VAL C 1 236 ? -14.699 37.027 -78.003 1.00 9.58 236 VAL C O 1
ATOM 5365 N N . LEU C 1 237 ? -16.696 37.627 -78.852 1.00 9.72 237 LEU C N 1
ATOM 5366 C CA . LEU C 1 237 ? -16.779 38.869 -78.088 1.00 10.05 237 LEU C CA 1
ATOM 5367 C C . LEU C 1 237 ? -16.741 38.541 -76.599 1.00 10.49 237 LEU C C 1
ATOM 5368 O O . LEU C 1 237 ? -16.035 39.191 -75.826 1.00 10.48 237 LEU C O 1
ATOM 5373 N N . LEU C 1 238 ? -17.477 37.512 -76.201 1.00 11.00 238 LEU C N 1
ATOM 5374 C CA . LEU C 1 238 ? -17.473 37.078 -74.802 1.00 11.67 238 LEU C CA 1
ATOM 5375 C C . LEU C 1 238 ? -16.091 36.647 -74.310 1.00 11.49 238 LEU C C 1
ATOM 5376 O O . LEU C 1 238 ? -15.634 37.103 -73.255 1.00 11.60 238 LEU C O 1
ATOM 5381 N N . ALA C 1 239 ? -15.439 35.769 -75.070 1.00 11.08 239 ALA C N 1
ATOM 5382 C CA . ALA C 1 239 ? -14.087 35.350 -74.752 1.00 10.71 239 ALA C CA 1
ATOM 5383 C C . ALA C 1 239 ? -13.230 36.600 -74.521 1.00 10.26 239 ALA C C 1
ATOM 5384 O O . ALA C 1 239 ? -12.790 36.853 -73.409 1.00 10.33 239 ALA C O 1
ATOM 5386 N N . ASP C 1 240 ? -13.033 37.391 -75.562 1.00 9.79 240 ASP C N 1
ATOM 5387 C CA . ASP C 1 240 ? -12.193 38.584 -75.471 1.00 10.02 240 ASP C CA 1
ATOM 5388 C C . ASP C 1 240 ? -12.393 39.377 -74.165 1.00 9.22 240 ASP C C 1
ATOM 5389 O O . ASP C 1 240 ? -11.439 39.683 -73.452 1.00 8.76 240 ASP C O 1
ATOM 5394 N N . ALA C 1 241 ? -13.640 39.740 -73.892 1.00 8.80 241 ALA C N 1
ATOM 5395 C CA . ALA C 1 241 ? -13.976 40.544 -72.716 1.00 8.63 241 ALA C CA 1
ATOM 5396 C C . ALA C 1 241 ? -13.521 39.869 -71.433 1.00 8.36 241 ALA C C 1
ATOM 5397 O O . ALA C 1 241 ? -13.049 40.550 -70.515 1.00 8.11 241 ALA C O 1
ATOM 5399 N N . ARG C 1 242 ? -13.654 38.539 -71.386 1.00 7.94 242 ARG C N 1
ATOM 5400 C CA . ARG C 1 242 ? -13.203 37.754 -70.242 1.00 8.00 242 ARG C CA 1
ATOM 5401 C C . ARG C 1 242 ? -11.670 37.742 -70.136 1.00 8.16 242 ARG C C 1
ATOM 5402 O O . ARG C 1 242 ? -11.120 37.927 -69.056 1.00 8.43 242 ARG C O 1
ATOM 5410 N N . TYR C 1 243 ? -10.972 37.568 -71.245 1.00 7.99 243 TYR C N 1
ATOM 5411 C CA . TYR C 1 243 ? -9.532 37.665 -71.196 1.00 8.47 243 TYR C CA 1
ATOM 5412 C C . TYR C 1 243 ? -9.063 39.058 -70.816 1.00 8.16 243 TYR C C 1
ATOM 5413 O O . TYR C 1 243 ? -8.119 39.190 -70.040 1.00 9.06 243 TYR C O 1
ATOM 5422 N N . GLN C 1 244 ? -9.692 40.093 -71.365 1.00 7.57 244 GLN C N 1
ATOM 5423 C CA . GLN C 1 244 ? -9.327 41.460 -71.005 1.00 7.27 244 GLN C CA 1
ATOM 5424 C C . GLN C 1 244 ? -9.360 41.637 -69.477 1.00 6.37 244 GLN C C 1
ATOM 5425 O O . GLN C 1 244 ? -8.425 42.165 -68.880 1.00 5.31 244 GLN C O 1
ATOM 5431 N N . LYS C 1 245 ? -10.439 41.177 -68.850 1.00 5.60 245 LYS C N 1
ATOM 5432 C CA . LYS C 1 245 ? -10.626 41.403 -67.421 1.00 5.61 245 LYS C CA 1
ATOM 5433 C C . LYS C 1 245 ? -9.712 40.535 -66.553 1.00 5.40 245 LYS C C 1
ATOM 5434 O O . LYS C 1 245 ? -9.172 41.023 -65.550 1.00 5.13 245 LYS C O 1
ATOM 5440 N N . ILE C 1 246 ? -9.542 39.268 -66.920 1.00 4.70 246 ILE C N 1
ATOM 5441 C CA . ILE C 1 246 ? -8.608 38.436 -66.189 1.00 5.02 246 ILE C CA 1
ATOM 5442 C C . ILE C 1 246 ? -7.226 39.093 -66.335 1.00 5.02 246 ILE C C 1
ATOM 5443 O O . ILE C 1 246 ? -6.509 39.262 -65.344 1.00 4.81 246 ILE C O 1
ATOM 5448 N N . HIS C 1 247 ? -6.873 39.497 -67.558 1.00 4.75 247 HIS C N 1
ATOM 5449 C CA . HIS C 1 247 ? -5.527 39.985 -67.826 1.00 4.75 247 HIS C CA 1
ATOM 5450 C C . HIS C 1 247 ? -5.256 41.315 -67.137 1.00 4.70 247 HIS C C 1
ATOM 5451 O O . HIS C 1 247 ? -4.163 41.551 -66.673 1.00 5.31 247 HIS C O 1
ATOM 5458 N N . GLU C 1 248 ? -6.254 42.176 -67.044 1.00 4.81 248 GLU C N 1
ATOM 5459 C CA . GLU C 1 248 ? -6.117 43.395 -66.251 1.00 4.53 248 GLU C CA 1
ATOM 5460 C C . GLU C 1 248 ? -5.972 42.996 -64.769 1.00 4.35 248 GLU C C 1
ATOM 5461 O O . GLU C 1 248 ? -5.232 43.609 -64.020 1.00 4.64 248 GLU C O 1
ATOM 5467 N N . ILE C 1 249 ? -6.637 41.945 -64.335 1.00 4.42 249 ILE C N 1
ATOM 5468 C CA . ILE C 1 249 ? -6.442 41.496 -62.941 1.00 4.65 249 ILE C CA 1
ATOM 5469 C C . ILE C 1 249 ? -5.017 40.946 -62.756 1.00 4.88 249 ILE C C 1
ATOM 5470 O O . ILE C 1 249 ? -4.333 41.265 -61.771 1.00 4.98 249 ILE C O 1
ATOM 5475 N N . VAL C 1 250 ? -4.562 40.130 -63.704 1.00 4.81 250 VAL C N 1
ATOM 5476 C CA . VAL C 1 250 ? -3.271 39.501 -63.548 1.00 4.52 250 VAL C CA 1
ATOM 5477 C C . VAL C 1 250 ? -2.160 40.569 -63.617 1.00 4.76 250 VAL C C 1
ATOM 5478 O O . VAL C 1 250 ? -1.224 40.544 -62.812 1.00 4.47 250 VAL C O 1
ATOM 5482 N N . THR C 1 251 ? -2.284 41.524 -64.544 1.00 5.19 251 THR C N 1
ATOM 5483 C CA . THR C 1 251 ? -1.292 42.604 -64.673 1.00 5.75 251 THR C CA 1
ATOM 5484 C C . THR C 1 251 ? -1.202 43.412 -63.362 1.00 6.05 251 THR C C 1
ATOM 5485 O O . THR C 1 251 ? -0.150 43.906 -62.992 1.00 5.83 251 THR C O 1
ATOM 5489 N N . LEU C 1 252 ? -2.310 43.487 -62.642 1.00 6.70 252 LEU C N 1
ATOM 5490 C CA . LEU C 1 252 ? -2.402 44.264 -61.415 1.00 7.29 252 LEU C CA 1
ATOM 5491 C C . LEU C 1 252 ? -1.840 43.592 -60.175 1.00 7.86 252 LEU C C 1
ATOM 5492 O O . LEU C 1 252 ? -1.730 44.216 -59.123 1.00 8.60 252 LEU C O 1
ATOM 5497 N N . VAL C 1 253 ? -1.497 42.320 -60.282 1.00 8.57 253 VAL C N 1
ATOM 5498 C CA . VAL C 1 253 ? -1.344 41.455 -59.097 1.00 8.36 253 VAL C CA 1
ATOM 5499 C C . VAL C 1 253 ? -0.022 40.668 -59.102 1.00 8.47 253 VAL C C 1
ATOM 5500 O O . VAL C 1 253 ? 0.505 40.295 -58.051 1.00 8.02 253 VAL C O 1
ATOM 5504 N N . GLN C 1 254 ? 0.533 40.476 -60.290 1.00 8.57 254 GLN C N 1
ATOM 5505 C CA . GLN C 1 254 ? 1.635 39.575 -60.492 1.00 8.84 254 GLN C CA 1
ATOM 5506 C C . GLN C 1 254 ? 2.817 40.266 -61.159 1.00 9.12 254 GLN C C 1
ATOM 5507 O O . GLN C 1 254 ? 2.669 40.797 -62.244 1.00 9.07 254 GLN C O 1
ATOM 5513 N N . LYS C 1 255 ? 3.969 40.268 -60.500 1.00 9.79 255 LYS C N 1
ATOM 5514 C CA . LYS C 1 255 ? 5.250 40.440 -61.179 1.00 10.62 255 LYS C CA 1
ATOM 5515 C C . LYS C 1 255 ? 5.820 39.024 -61.408 1.00 10.94 255 LYS C C 1
ATOM 5516 O O . LYS C 1 255 ? 5.663 38.139 -60.552 1.00 10.71 255 LYS C O 1
ATOM 5522 N N . LYS C 1 256 ? 6.486 38.810 -62.546 1.00 11.36 256 LYS C N 1
ATOM 5523 C CA . LYS C 1 256 ? 6.862 37.456 -62.995 1.00 11.61 256 LYS C CA 1
ATOM 5524 C C . LYS C 1 256 ? 8.338 37.319 -63.357 1.00 11.38 256 LYS C C 1
ATOM 5525 O O . LYS C 1 256 ? 8.841 36.218 -63.604 1.00 10.90 256 LYS C O 1
ATOM 5532 N N . THR D 1 2 ? -22.136 7.574 -33.650 1.00 11.70 2 THR D N 1
ATOM 5533 C CA . THR D 1 2 ? -22.252 6.697 -32.463 1.00 12.04 2 THR D CA 1
ATOM 5534 C C . THR D 1 2 ? -21.459 7.420 -31.388 1.00 12.30 2 THR D C 1
ATOM 5535 O O . THR D 1 2 ? -20.584 8.189 -31.719 1.00 12.66 2 THR D O 1
ATOM 5539 N N . HIS D 1 3 ? -21.776 7.226 -30.103 1.00 13.05 3 HIS D N 1
ATOM 5540 C CA . HIS D 1 3 ? -21.231 8.104 -29.019 1.00 12.82 3 HIS D CA 1
ATOM 5541 C C . HIS D 1 3 ? -20.480 7.263 -27.999 1.00 12.62 3 HIS D C 1
ATOM 5542 O O . HIS D 1 3 ? -21.019 6.300 -27.452 1.00 12.99 3 HIS D O 1
ATOM 5549 N N . ALA D 1 4 ? -19.228 7.614 -27.779 1.00 12.82 4 ALA D N 1
ATOM 5550 C CA . ALA D 1 4 ? -18.308 6.824 -26.962 1.00 12.68 4 ALA D CA 1
ATOM 5551 C C . ALA D 1 4 ? -17.832 7.659 -25.805 1.00 12.71 4 ALA D C 1
ATOM 5552 O O . ALA D 1 4 ? -17.590 8.849 -25.941 1.00 13.43 4 ALA D O 1
ATOM 5554 N N . LEU D 1 5 ? -17.746 7.046 -24.644 1.00 12.79 5 LEU D N 1
ATOM 5555 C CA . LEU D 1 5 ? -17.220 7.702 -23.458 1.00 12.19 5 LEU D CA 1
ATOM 5556 C C . LEU D 1 5 ? -15.798 7.229 -23.259 1.00 11.98 5 LEU D C 1
ATOM 5557 O O . LEU D 1 5 ? -15.518 6.022 -23.423 1.00 12.49 5 LEU D O 1
ATOM 5562 N N . LEU D 1 6 ? -14.912 8.162 -22.929 1.00 11.28 6 LEU D N 1
ATOM 5563 C CA . LEU D 1 6 ? -13.523 7.839 -22.695 1.00 11.67 6 LEU D CA 1
ATOM 5564 C C . LEU D 1 6 ? -13.317 7.771 -21.221 1.00 11.57 6 LEU D C 1
ATOM 5565 O O . LEU D 1 6 ? -13.283 8.811 -20.575 1.00 12.67 6 LEU D O 1
ATOM 5570 N N . ILE D 1 7 ? -13.188 6.571 -20.667 1.00 11.12 7 ILE D N 1
ATOM 5571 C CA . ILE D 1 7 ? -13.033 6.427 -19.220 1.00 11.40 7 ILE D CA 1
ATOM 5572 C C . ILE D 1 7 ? -11.715 5.781 -18.810 1.00 11.51 7 ILE D C 1
ATOM 5573 O O . ILE D 1 7 ? -11.317 4.736 -19.386 1.00 11.49 7 ILE D O 1
ATOM 5578 N N . GLY D 1 8 ? -11.100 6.329 -17.755 1.00 10.83 8 GLY D N 1
ATOM 5579 C CA . GLY D 1 8 ? -9.962 5.658 -17.147 1.00 10.72 8 GLY D CA 1
ATOM 5580 C C . GLY D 1 8 ? -9.537 6.213 -15.810 1.00 10.58 8 GLY D C 1
ATOM 5581 O O . GLY D 1 8 ? -10.152 7.102 -15.282 1.00 8.88 8 GLY D O 1
ATOM 5582 N N . ASN D 1 9 ? -8.482 5.633 -15.247 1.00 11.69 9 ASN D N 1
ATOM 5583 C CA . ASN D 1 9 ? -7.862 6.203 -14.076 1.00 12.33 9 ASN D CA 1
ATOM 5584 C C . ASN D 1 9 ? -7.244 7.562 -14.424 1.00 13.12 9 ASN D C 1
ATOM 5585 O O . ASN D 1 9 ? -7.239 7.961 -15.585 1.00 12.40 9 ASN D O 1
ATOM 5590 N N . PRO D 1 10 ? -6.782 8.312 -13.417 1.00 14.20 10 PRO D N 1
ATOM 5591 C CA . PRO D 1 10 ? -5.984 9.505 -13.829 1.00 15.49 10 PRO D CA 1
ATOM 5592 C C . PRO D 1 10 ? -4.641 9.032 -14.355 1.00 16.65 10 PRO D C 1
ATOM 5593 O O . PRO D 1 10 ? -4.228 7.865 -14.093 1.00 18.26 10 PRO D O 1
ATOM 5597 N N . ASN D 1 11 ? -3.945 9.870 -15.091 1.00 17.82 11 ASN D N 1
ATOM 5598 C CA . ASN D 1 11 ? -2.562 9.511 -15.517 1.00 19.16 11 ASN D CA 1
ATOM 5599 C C . ASN D 1 11 ? -2.424 8.091 -16.112 1.00 19.36 11 ASN D C 1
ATOM 5600 O O . ASN D 1 11 ? -1.582 7.279 -15.668 1.00 20.66 11 ASN D O 1
ATOM 5605 N N . CYS D 1 12 ? -3.280 7.805 -17.095 1.00 18.93 12 CYS D N 1
ATOM 5606 C CA . CYS D 1 12 ? -3.114 6.641 -17.993 1.00 18.83 12 CYS D CA 1
ATOM 5607 C C . CYS D 1 12 ? -3.022 7.033 -19.484 1.00 18.45 12 CYS D C 1
ATOM 5608 O O . CYS D 1 12 ? -3.293 6.179 -20.366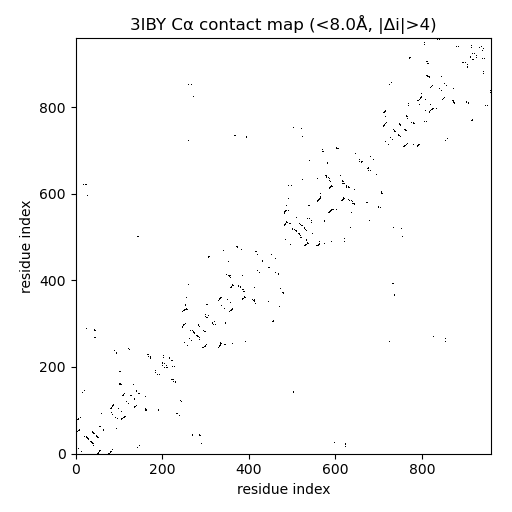 1.00 17.84 12 CYS D O 1
ATOM 5611 N N . GLY D 1 13 ? -2.639 8.303 -19.734 1.00 17.36 13 GLY D N 1
ATOM 5612 C CA . GLY D 1 13 ? -2.559 8.874 -21.044 1.00 16.43 13 GLY D CA 1
ATOM 5613 C C . GLY D 1 13 ? -3.928 9.123 -21.617 1.00 16.28 13 GLY D C 1
ATOM 5614 O O . GLY D 1 13 ? -4.093 9.169 -22.837 1.00 16.94 13 GLY D O 1
ATOM 5615 N N . LYS D 1 14 ? -4.921 9.316 -20.765 1.00 15.57 14 LYS D N 1
ATOM 5616 C CA . LYS D 1 14 ? -6.284 9.420 -21.264 1.00 15.34 14 LYS D CA 1
ATOM 5617 C C . LYS D 1 14 ? -6.397 10.572 -22.224 1.00 15.00 14 LYS D C 1
ATOM 5618 O O . LYS D 1 14 ? -6.971 10.418 -23.281 1.00 14.79 14 LYS D O 1
ATOM 5624 N N . THR D 1 15 ? -5.834 11.717 -21.864 1.00 15.00 15 THR D N 1
ATOM 5625 C CA . THR D 1 15 ? -5.885 12.919 -22.726 1.00 14.98 15 THR D CA 1
ATOM 5626 C C . THR D 1 15 ? -5.029 12.785 -23.948 1.00 14.29 15 THR D C 1
ATOM 5627 O O . THR D 1 15 ? -5.295 13.395 -24.973 1.00 14.33 15 THR D O 1
ATOM 5631 N N . THR D 1 16 ? -3.969 12.009 -23.833 1.00 14.67 16 THR D N 1
ATOM 5632 C CA . THR D 1 16 ? -3.132 11.736 -24.992 1.00 13.95 16 THR D CA 1
ATOM 5633 C C . THR D 1 16 ? -4.020 11.012 -26.021 1.00 13.53 16 THR D C 1
ATOM 5634 O O . THR D 1 16 ? -4.136 11.403 -27.198 1.00 12.51 16 THR D O 1
ATOM 5638 N N . LEU D 1 17 ? -4.732 10.012 -25.544 1.00 13.11 17 LEU D N 1
ATOM 5639 C CA . LEU D 1 17 ? -5.591 9.230 -26.447 1.00 12.57 17 LEU D CA 1
ATOM 5640 C C . LEU D 1 17 ? -6.729 10.063 -27.040 1.00 12.68 17 LEU D C 1
ATOM 5641 O O . LEU D 1 17 ? -7.012 9.994 -28.242 1.00 13.75 17 LEU D O 1
ATOM 5646 N N . PHE D 1 18 ? -7.381 10.861 -26.210 1.00 12.02 18 PHE D N 1
ATOM 5647 C CA . PHE D 1 18 ? -8.394 11.752 -26.702 1.00 11.73 18 PHE D CA 1
ATOM 5648 C C . PHE D 1 18 ? -7.797 12.548 -27.867 1.00 11.85 18 PHE D C 1
ATOM 5649 O O . PHE D 1 18 ? -8.377 12.611 -28.954 1.00 12.16 18 PHE D O 1
ATOM 5657 N N . ASN D 1 19 ? -6.614 13.123 -27.645 1.00 11.39 19 ASN D N 1
ATOM 5658 C CA . ASN D 1 19 ? -6.015 13.995 -28.642 1.00 10.46 19 ASN D CA 1
ATOM 5659 C C . ASN D 1 19 ? -5.716 13.244 -29.926 1.00 9.83 19 ASN D C 1
ATOM 5660 O O . ASN D 1 19 ? -5.937 13.758 -30.980 1.00 9.66 19 ASN D O 1
ATOM 5665 N N . ALA D 1 20 ? -5.254 12.007 -29.826 1.00 9.66 20 ALA D N 1
ATOM 5666 C CA . ALA D 1 20 ? -4.891 11.218 -30.991 1.00 9.23 20 ALA D CA 1
ATOM 5667 C C . ALA D 1 20 ? -6.121 10.838 -31.741 1.00 9.82 20 ALA D C 1
ATOM 5668 O O . ALA D 1 20 ? -6.103 10.656 -32.943 1.00 10.84 20 ALA D O 1
ATOM 5670 N N . LEU D 1 21 ? -7.222 10.712 -31.028 1.00 10.42 21 LEU D N 1
ATOM 5671 C CA . LEU D 1 21 ? -8.462 10.289 -31.661 1.00 10.07 21 LEU D CA 1
ATOM 5672 C C . LEU D 1 21 ? -9.129 11.449 -32.378 1.00 9.24 21 LEU D C 1
ATOM 5673 O O . LEU D 1 21 ? -9.625 11.298 -33.476 1.00 8.64 21 LEU D O 1
ATOM 5678 N N . THR D 1 22 ? -9.135 12.612 -31.732 1.00 10.03 22 THR D N 1
ATOM 5679 C CA . THR D 1 22 ? -9.946 13.756 -32.191 1.00 9.89 22 THR D CA 1
ATOM 5680 C C . THR D 1 22 ? -9.183 14.887 -32.806 1.00 9.71 22 THR D C 1
ATOM 5681 O O . THR D 1 22 ? -9.790 15.750 -33.407 1.00 10.19 22 THR D O 1
ATOM 5685 N N . ASN D 1 23 ? -7.869 14.894 -32.636 1.00 10.05 23 ASN D N 1
ATOM 5686 C CA . ASN D 1 23 ? -7.002 15.946 -33.153 1.00 10.64 23 ASN D CA 1
ATOM 5687 C C . ASN D 1 23 ? -7.503 17.318 -32.771 1.00 10.58 23 ASN D C 1
ATOM 5688 O O . ASN D 1 23 ? -7.726 17.575 -31.581 1.00 10.99 23 ASN D O 1
ATOM 5693 N N . ALA D 1 24 ? -7.714 18.190 -33.760 1.00 10.41 24 ALA D N 1
ATOM 5694 C CA . ALA D 1 24 ? -8.121 19.572 -33.489 1.00 10.23 24 ALA D CA 1
ATOM 5695 C C . ALA D 1 24 ? -9.624 19.652 -33.408 1.00 9.78 24 ALA D C 1
ATOM 5696 O O . ALA D 1 24 ? -10.165 20.720 -33.228 1.00 9.85 24 ALA D O 1
ATOM 5698 N N . ASN D 1 25 ? -10.301 18.521 -33.579 1.00 9.67 25 ASN D N 1
ATOM 5699 C CA . ASN D 1 25 ? -11.782 18.503 -33.553 1.00 9.51 25 ASN D CA 1
ATOM 5700 C C . ASN D 1 25 ? -12.310 18.212 -32.162 1.00 9.14 25 ASN D C 1
ATOM 5701 O O . ASN D 1 25 ? -12.818 17.140 -31.862 1.00 6.47 25 ASN D O 1
ATOM 5706 N N . GLN D 1 26 ? -12.156 19.236 -31.326 1.00 9.94 26 GLN D N 1
ATOM 5707 C CA . GLN D 1 26 ? -12.517 19.146 -29.930 1.00 10.55 26 GLN D CA 1
ATOM 5708 C C . GLN D 1 26 ? -12.678 20.485 -29.341 1.00 10.45 26 GLN D C 1
ATOM 5709 O O . GLN D 1 26 ? -12.073 21.429 -29.783 1.00 9.60 26 GLN D O 1
ATOM 5715 N N . ARG D 1 27 ? -13.457 20.532 -28.286 1.00 11.19 27 ARG D N 1
ATOM 5716 C CA . ARG D 1 27 ? -13.703 21.772 -27.614 1.00 12.31 27 ARG D CA 1
ATOM 5717 C C . ARG D 1 27 ? -13.723 21.538 -26.130 1.00 12.26 27 ARG D C 1
ATOM 5718 O O . ARG D 1 27 ? -13.711 20.415 -25.669 1.00 13.61 27 ARG D O 1
ATOM 5726 N N . VAL D 1 28 ? -13.772 22.616 -25.375 1.00 12.30 28 VAL D N 1
ATOM 5727 C CA . VAL D 1 28 ? -13.843 22.526 -23.938 1.00 11.39 28 VAL D CA 1
ATOM 5728 C C . VAL D 1 28 ? -15.066 23.342 -23.505 1.00 11.45 28 VAL D C 1
ATOM 5729 O O . VAL D 1 28 ? -15.304 24.432 -24.044 1.00 10.85 28 VAL D O 1
ATOM 5733 N N . GLY D 1 29 ? -15.837 22.814 -22.563 1.00 11.25 29 GLY D N 1
ATOM 5734 C CA . GLY D 1 29 ? -16.897 23.589 -21.930 1.00 12.01 29 GLY D CA 1
ATOM 5735 C C . GLY D 1 29 ? -16.982 23.272 -20.446 1.00 13.05 29 GLY D C 1
ATOM 5736 O O . GLY D 1 29 ? -15.977 22.903 -19.820 1.00 13.81 29 GLY D O 1
ATOM 5737 N N . ASN D 1 30 ? -18.176 23.368 -19.863 1.00 13.03 30 ASN D N 1
ATOM 5738 C CA . ASN D 1 30 ? -18.324 23.037 -18.463 1.00 13.16 30 ASN D CA 1
ATOM 5739 C C . ASN D 1 30 ? -19.222 21.827 -18.324 1.00 13.47 30 ASN D C 1
ATOM 5740 O O . ASN D 1 30 ? -20.207 21.671 -19.052 1.00 14.20 30 ASN D O 1
ATOM 5745 N N . TRP D 1 31 ? -18.899 20.934 -17.410 1.00 12.94 31 TRP D N 1
ATOM 5746 C CA . TRP D 1 31 ? -19.882 19.931 -17.098 1.00 13.06 31 TRP D CA 1
ATOM 5747 C C . TRP D 1 31 ? -21.098 20.664 -16.549 1.00 13.54 31 TRP D C 1
ATOM 5748 O O . TRP D 1 31 ? -20.940 21.605 -15.767 1.00 13.12 31 TRP D O 1
ATOM 5759 N N . PRO D 1 32 ? -22.308 20.262 -16.982 1.00 14.34 32 PRO D N 1
ATOM 5760 C CA . PRO D 1 32 ? -23.550 20.967 -16.669 1.00 14.43 32 PRO D CA 1
ATOM 5761 C C . PRO D 1 32 ? -23.659 21.477 -15.251 1.00 14.18 32 PRO D C 1
ATOM 5762 O O . PRO D 1 32 ? -23.694 20.679 -14.306 1.00 13.97 32 PRO D O 1
ATOM 5766 N N . GLY D 1 33 ? -23.685 22.804 -15.116 1.00 13.77 33 GLY D N 1
ATOM 5767 C CA . GLY D 1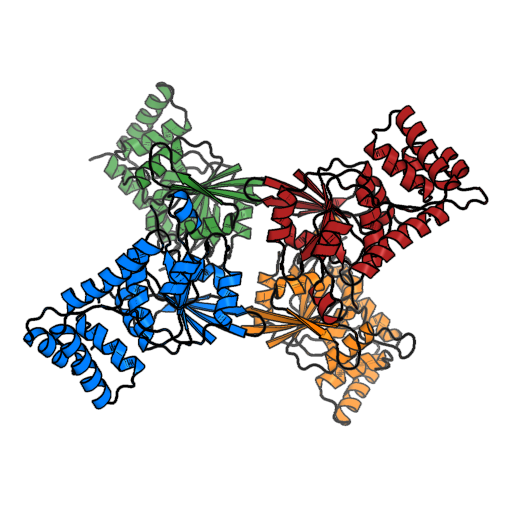 33 ? -23.990 23.432 -13.849 1.00 13.57 33 GLY D CA 1
ATOM 5768 C C . GLY D 1 33 ? -22.948 23.202 -12.786 1.00 13.89 33 GLY D C 1
ATOM 5769 O O . GLY D 1 33 ? -23.193 23.458 -11.613 1.00 13.25 33 GLY D O 1
ATOM 5770 N N . VAL D 1 34 ? -21.765 22.747 -13.184 1.00 14.39 34 VAL D N 1
ATOM 5771 C CA . VAL D 1 34 ? -20.668 22.655 -12.246 1.00 14.68 34 VAL D CA 1
ATOM 5772 C C . VAL D 1 34 ? -19.483 23.460 -12.779 1.00 14.40 34 VAL D C 1
ATOM 5773 O O . VAL D 1 34 ? -19.605 24.174 -13.768 1.00 14.29 34 VAL D O 1
ATOM 5777 N N . THR D 1 35 ? -18.348 23.387 -12.110 1.00 14.40 35 THR D N 1
ATOM 5778 C CA . THR D 1 35 ? -17.215 24.254 -12.428 1.00 14.28 35 THR D CA 1
ATOM 5779 C C . THR D 1 35 ? -16.144 23.544 -13.224 1.00 13.68 35 THR D C 1
ATOM 5780 O O . THR D 1 35 ? -15.187 24.147 -13.643 1.00 13.70 35 THR D O 1
ATOM 5784 N N . VAL D 1 36 ? -16.348 22.255 -13.432 1.00 13.37 36 VAL D N 1
ATOM 5785 C CA . VAL D 1 36 ? -15.375 21.346 -13.974 1.00 13.08 36 VAL D CA 1
ATOM 5786 C C . VAL D 1 36 ? -15.506 21.307 -15.506 1.00 13.62 36 VAL D C 1
ATOM 5787 O O . VAL D 1 36 ? -16.613 21.167 -16.052 1.00 14.72 36 VAL D O 1
ATOM 5791 N N . GLU D 1 37 ? -14.367 21.373 -16.185 1.00 13.40 37 GLU D N 1
ATOM 5792 C CA . GLU D 1 37 ? -14.312 21.561 -17.613 1.00 13.28 37 GLU D CA 1
ATOM 5793 C C . GLU D 1 37 ? -14.595 20.262 -18.359 1.00 13.34 37 GLU D C 1
ATOM 5794 O O . GLU D 1 37 ? -13.998 19.244 -18.076 1.00 12.97 37 GLU D O 1
ATOM 5800 N N . LYS D 1 38 ? -15.509 20.324 -19.327 1.00 13.79 38 LYS D N 1
ATOM 5801 C CA . LYS D 1 38 ? -15.880 19.160 -20.154 1.00 14.20 38 LYS D CA 1
ATOM 5802 C C . LYS D 1 38 ? -15.179 19.148 -21.512 1.00 13.73 38 LYS D C 1
ATOM 5803 O O . LYS D 1 38 ? -15.306 20.073 -22.287 1.00 14.39 38 LYS D O 1
ATOM 5809 N N . LYS D 1 39 ? -14.434 18.085 -21.778 1.00 14.15 39 LYS D N 1
ATOM 5810 C CA . LYS D 1 39 ? -13.760 17.848 -23.074 1.00 13.56 39 LYS D CA 1
ATOM 5811 C C . LYS D 1 39 ? -14.617 16.931 -23.952 1.00 13.13 39 LYS D C 1
ATOM 5812 O O . LYS D 1 39 ? -14.867 15.758 -23.608 1.00 10.94 39 LYS D O 1
ATOM 5818 N N . THR D 1 40 ? -15.065 17.473 -25.088 1.00 12.75 40 THR D N 1
ATOM 5819 C CA . THR D 1 40 ? -15.667 16.649 -26.108 1.00 13.01 40 THR D CA 1
ATOM 5820 C C . THR D 1 40 ? -14.986 16.856 -27.441 1.00 13.06 40 THR D C 1
ATOM 5821 O O . THR D 1 40 ? -14.381 17.908 -27.700 1.00 12.52 40 THR D O 1
ATOM 5825 N N . GLY D 1 41 ? -15.083 15.818 -28.270 1.00 13.00 41 GLY D N 1
ATOM 5826 C CA . GLY D 1 41 ? -14.640 15.887 -29.650 1.00 13.32 41 GLY D CA 1
ATOM 5827 C C . GLY D 1 41 ? -15.295 14.871 -30.577 1.00 13.21 41 GLY D C 1
ATOM 5828 O O . GLY D 1 41 ? -16.152 14.083 -30.152 1.00 13.31 41 GLY D O 1
ATOM 5829 N N . GLU D 1 42 ? -14.900 14.898 -31.849 1.00 12.82 42 GLU D N 1
ATOM 5830 C CA . GLU D 1 42 ? -15.378 13.902 -32.785 1.00 13.31 42 GLU D CA 1
ATOM 5831 C C . GLU D 1 42 ? -14.341 13.532 -33.833 1.00 13.05 42 GLU D C 1
ATOM 5832 O O . GLU D 1 42 ? -13.348 14.230 -34.011 1.00 13.31 42 GLU D O 1
ATOM 5838 N N . PHE D 1 43 ? -14.565 12.385 -34.473 1.00 12.55 43 PHE D N 1
ATOM 5839 C CA . PHE D 1 43 ? -13.783 11.947 -35.614 1.00 12.33 43 PHE D CA 1
ATOM 5840 C C . PHE D 1 43 ? -14.620 11.107 -36.636 1.00 12.38 43 PHE D C 1
ATOM 5841 O O . PHE D 1 43 ? -15.629 10.475 -36.301 1.00 12.09 43 PHE D O 1
ATOM 5849 N N . LEU D 1 44 ? -14.192 11.145 -37.888 1.00 12.19 44 LEU D N 1
ATOM 5850 C CA . LEU D 1 44 ? -14.853 10.438 -38.933 1.00 12.39 44 LEU D CA 1
ATOM 5851 C C . LEU D 1 44 ? -14.124 9.133 -39.190 1.00 13.03 44 LEU D C 1
ATOM 5852 O O . LEU D 1 44 ? -12.913 9.129 -39.353 1.00 13.26 44 LEU D O 1
ATOM 5857 N N . LEU D 1 45 ? -14.867 8.037 -39.241 1.00 14.15 45 LEU D N 1
ATOM 5858 C CA . LEU D 1 45 ? -14.328 6.722 -39.537 1.00 15.13 45 LEU D CA 1
ATOM 5859 C C . LEU D 1 45 ? -14.978 6.242 -40.799 1.00 15.46 45 LEU D C 1
ATOM 5860 O O . LEU D 1 45 ? -15.987 5.578 -40.776 1.00 15.51 45 LEU D O 1
ATOM 5865 N N . GLY D 1 46 ? -14.382 6.602 -41.921 1.00 16.81 46 GLY D N 1
ATOM 5866 C CA . GLY D 1 46 ? -15.015 6.417 -43.211 1.00 17.09 46 GLY D CA 1
ATOM 5867 C C . GLY D 1 46 ? -16.182 7.389 -43.289 1.00 17.19 46 GLY D C 1
ATOM 5868 O O . GLY D 1 46 ? -15.973 8.615 -43.360 1.00 17.01 46 GLY D O 1
ATOM 5869 N N . GLU D 1 47 ? -17.403 6.836 -43.240 1.00 16.66 47 GLU D N 1
ATOM 5870 C CA . GLU D 1 47 ? -18.616 7.635 -43.296 1.00 16.22 47 GLU D CA 1
ATOM 5871 C C . GLU D 1 47 ? -19.335 7.603 -41.961 1.00 15.69 47 GLU D C 1
ATOM 5872 O O . GLU D 1 47 ? -20.482 7.978 -41.870 1.00 15.04 47 GLU D O 1
ATOM 5878 N N . HIS D 1 48 ? -18.629 7.173 -40.920 1.00 15.88 48 HIS D N 1
ATOM 5879 C CA . HIS D 1 48 ? -19.184 7.019 -39.562 1.00 16.20 48 HIS D CA 1
ATOM 5880 C C . HIS D 1 48 ? -18.687 8.144 -38.622 1.00 15.34 48 HIS D C 1
ATOM 5881 O O . HIS D 1 48 ? -17.485 8.312 -38.452 1.00 14.83 48 HIS D O 1
ATOM 5888 N N . LEU D 1 49 ? -19.613 8.887 -38.010 1.00 14.63 49 LEU D N 1
ATOM 5889 C CA . LEU D 1 49 ? -19.256 9.929 -37.039 1.00 14.05 49 LEU D CA 1
ATOM 5890 C C . LEU D 1 49 ? -19.029 9.240 -35.714 1.00 13.48 49 LEU D C 1
ATOM 5891 O O . LEU D 1 49 ? -19.796 8.367 -35.319 1.00 13.53 49 LEU D O 1
ATOM 5896 N N . ILE D 1 50 ? -17.954 9.592 -35.040 1.00 12.86 50 ILE D N 1
ATOM 5897 C CA . ILE D 1 50 ? -17.765 9.096 -33.706 1.00 12.87 50 ILE D CA 1
ATOM 5898 C C . ILE D 1 50 ? -17.589 10.251 -32.739 1.00 12.83 50 ILE D C 1
ATOM 5899 O O . ILE D 1 50 ? -16.648 11.013 -32.841 1.00 12.33 50 ILE D O 1
ATOM 5904 N N . GLU D 1 51 ? -18.545 10.413 -31.834 1.00 13.12 51 GLU D N 1
ATOM 5905 C CA . GLU D 1 51 ? -18.509 11.522 -30.908 1.00 13.80 51 GLU D CA 1
ATOM 5906 C C . GLU D 1 51 ? -17.872 10.957 -29.673 1.00 14.06 51 GLU D C 1
ATOM 5907 O O . GLU D 1 51 ? -18.156 9.830 -29.298 1.00 14.33 51 GLU D O 1
ATOM 5913 N N . ILE D 1 52 ? -16.961 11.699 -29.061 1.00 14.42 52 ILE D N 1
ATOM 5914 C CA . ILE D 1 52 ? -16.374 11.201 -27.855 1.00 14.71 52 ILE D CA 1
ATOM 5915 C C . ILE D 1 52 ? -16.410 12.236 -26.753 1.00 14.14 52 ILE D C 1
ATOM 5916 O O . ILE D 1 52 ? -16.138 13.436 -26.955 1.00 14.64 52 ILE D O 1
ATOM 5921 N N . THR D 1 53 ? -16.872 11.790 -25.600 1.00 13.15 53 THR D N 1
ATOM 5922 C CA . THR D 1 53 ? -16.851 12.606 -24.428 1.00 12.80 53 THR D CA 1
ATOM 5923 C C . THR D 1 53 ? -15.849 11.956 -23.491 1.00 13.34 53 THR D C 1
ATOM 5924 O O . THR D 1 53 ? -15.930 10.748 -23.214 1.00 13.24 53 THR D O 1
ATOM 5928 N N . ASP D 1 54 ? -14.921 12.775 -23.025 1.00 12.98 54 ASP D N 1
ATOM 5929 C CA . ASP D 1 54 ? -13.909 12.382 -22.086 1.00 13.14 54 ASP D CA 1
ATOM 5930 C C . ASP D 1 54 ? -14.405 12.493 -20.676 1.00 13.04 54 ASP D C 1
ATOM 5931 O O . ASP D 1 54 ? -14.994 13.516 -20.305 1.00 13.54 54 ASP D O 1
ATOM 5936 N N . LEU D 1 55 ? -14.145 11.464 -19.870 1.00 12.91 55 LEU D N 1
ATOM 5937 C CA . LEU D 1 55 ? -14.569 11.463 -18.462 1.00 12.58 55 LEU D CA 1
ATOM 5938 C C . LEU D 1 55 ? -13.395 11.592 -17.526 1.00 11.52 55 LEU D C 1
ATOM 5939 O O . LEU D 1 55 ? -12.391 10.948 -17.722 1.00 12.40 55 LEU D O 1
ATOM 5944 N N . PRO D 1 56 ? -13.516 12.432 -16.512 1.00 11.06 56 PRO D N 1
ATOM 5945 C CA . PRO D 1 56 ? -12.389 12.645 -15.604 1.00 10.67 56 PRO D CA 1
ATOM 5946 C C . PRO D 1 56 ? -12.021 11.361 -14.957 1.00 9.53 56 PRO D C 1
ATOM 5947 O O . PRO D 1 56 ? -12.903 10.654 -14.538 1.00 9.86 56 PRO D O 1
ATOM 5951 N N . GLY D 1 57 ? -10.732 11.065 -14.903 1.00 8.92 57 GLY D N 1
ATOM 5952 C CA . GLY D 1 57 ? -10.245 9.809 -14.396 1.00 8.73 57 GLY D CA 1
ATOM 5953 C C . GLY D 1 57 ? -10.633 9.494 -12.965 1.00 9.24 57 GLY D C 1
ATOM 5954 O O . GLY D 1 57 ? -10.821 10.386 -12.113 1.00 10.50 57 GLY D O 1
ATOM 5955 N N . VAL D 1 58 ? -10.770 8.212 -12.689 1.00 9.09 58 VAL D N 1
ATOM 5956 C CA . VAL D 1 58 ? -11.093 7.781 -11.373 1.00 9.10 58 VAL D CA 1
ATOM 5957 C C . VAL D 1 58 ? -10.575 6.383 -11.258 1.00 9.29 58 VAL D C 1
ATOM 5958 O O . VAL D 1 58 ? -10.561 5.642 -12.245 1.00 9.76 58 VAL D O 1
ATOM 5962 N N . TYR D 1 59 ? -10.147 6.059 -10.040 1.00 9.21 59 TYR D N 1
ATOM 5963 C CA . TYR D 1 59 ? -9.844 4.719 -9.628 1.00 9.30 59 TYR D CA 1
ATOM 5964 C C . TYR D 1 59 ? -11.086 3.830 -9.543 1.00 9.14 59 TYR D C 1
ATOM 5965 O O . TYR D 1 59 ? -11.022 2.671 -9.916 1.00 8.56 59 TYR D O 1
ATOM 5974 N N . SER D 1 60 ? -12.180 4.392 -9.017 1.00 9.63 60 SER D N 1
ATOM 5975 C CA . SER D 1 60 ? -13.433 3.669 -8.680 1.00 9.26 60 SER D CA 1
ATOM 5976 C C . SER D 1 60 ? -14.674 4.581 -8.809 1.00 9.60 60 SER D C 1
ATOM 5977 O O . SER D 1 60 ? -14.626 5.778 -8.473 1.00 8.89 60 SER D O 1
ATOM 5980 N N . LEU D 1 61 ? -15.794 3.991 -9.238 1.00 10.00 61 LEU D N 1
ATOM 5981 C CA . LEU D 1 61 ? -17.073 4.710 -9.394 1.00 9.98 61 LEU D CA 1
ATOM 5982 C C . LEU D 1 61 ? -17.812 4.917 -8.055 1.00 9.88 61 LEU D C 1
ATOM 5983 O O . LEU D 1 61 ? -18.832 5.641 -7.961 1.00 9.67 61 LEU D O 1
ATOM 5988 N N . VAL D 1 62 ? -17.250 4.329 -7.006 1.00 9.69 62 VAL D N 1
ATOM 5989 C CA . VAL D 1 62 ? -17.833 4.399 -5.674 1.00 9.80 62 VAL D CA 1
ATOM 5990 C C . VAL D 1 62 ? -17.373 5.651 -4.936 1.00 9.87 62 VAL D C 1
ATOM 5991 O O . VAL D 1 62 ? -16.171 5.858 -4.762 1.00 10.25 62 VAL D O 1
ATOM 5995 N N . ALA D 1 63 ? -18.334 6.474 -4.516 1.00 9.94 63 ALA D N 1
ATOM 5996 C CA . ALA D 1 63 ? -18.049 7.683 -3.754 1.00 9.77 63 ALA D CA 1
ATOM 5997 C C . ALA D 1 63 ? -18.449 7.432 -2.310 1.00 9.90 63 ALA D C 1
ATOM 5998 O O . ALA D 1 63 ? -19.619 7.558 -1.925 1.00 9.61 63 ALA D O 1
ATOM 6000 N N . ASN D 1 64 ? -17.473 7.040 -1.508 1.00 10.07 64 ASN D N 1
ATOM 6001 C CA . ASN D 1 64 ? -17.675 6.993 -0.049 1.00 10.73 64 ASN D CA 1
ATOM 6002 C C . ASN D 1 64 ? -17.163 8.246 0.688 1.00 10.39 64 ASN D C 1
ATOM 6003 O O . ASN D 1 64 ? -17.870 9.253 0.799 1.00 10.39 64 ASN D O 1
ATOM 6008 N N . SER D 1 69 ? -14.561 15.323 -4.224 1.00 22.90 69 SER D N 1
ATOM 6009 C CA . SER D 1 69 ? -14.070 15.910 -5.474 1.00 22.90 69 SER D CA 1
ATOM 6010 C C . SER D 1 69 ? -14.944 15.481 -6.645 1.00 22.90 69 SER D C 1
ATOM 6011 O O . SER D 1 69 ? -14.926 14.312 -7.047 1.00 23.15 69 SER D O 1
ATOM 6014 N N . GLN D 1 70 ? -15.734 16.428 -7.140 1.00 22.93 70 GLN D N 1
ATOM 6015 C CA . GLN D 1 70 ? -16.438 16.333 -8.419 1.00 22.73 70 GLN D CA 1
ATOM 6016 C C . GLN D 1 70 ? -15.901 15.249 -9.358 1.00 23.57 70 GLN D C 1
ATOM 6017 O O . GLN D 1 70 ? -16.619 14.276 -9.638 1.00 23.62 70 GLN D O 1
ATOM 6023 N N . ASP D 1 71 ? -14.652 15.396 -9.825 1.00 23.70 71 ASP D N 1
ATOM 6024 C CA . ASP D 1 71 ? -14.031 14.424 -10.765 1.00 23.84 71 ASP D CA 1
ATOM 6025 C C . ASP D 1 71 ? -14.479 12.970 -10.516 1.00 23.65 71 ASP D C 1
ATOM 6026 O O . ASP D 1 71 ? -14.836 12.225 -11.480 1.00 23.29 71 ASP D O 1
ATOM 6031 N N . GLU D 1 72 ? -14.476 12.560 -9.239 1.00 23.21 72 GLU D N 1
ATOM 6032 C CA . GLU D 1 72 ? -15.004 11.223 -8.915 1.00 23.17 72 GLU D CA 1
ATOM 6033 C C . GLU D 1 72 ? -16.480 11.149 -9.260 1.00 21.53 72 GLU D C 1
ATOM 6034 O O . GLU D 1 72 ? -16.916 10.217 -9.967 1.00 21.63 72 GLU D O 1
ATOM 6040 N N . GLN D 1 73 ? -17.203 12.175 -8.803 1.00 19.20 73 GLN D N 1
ATOM 6041 C CA . GLN D 1 73 ? -18.633 12.301 -9.025 1.00 17.68 73 GLN D CA 1
ATOM 6042 C C . GLN D 1 73 ? -19.000 12.411 -10.501 1.00 15.79 73 GLN D C 1
ATOM 6043 O O . GLN D 1 73 ? -19.948 11.756 -10.930 1.00 15.88 73 GLN D O 1
ATOM 6049 N N . ILE D 1 74 ? -18.291 13.238 -11.274 1.00 13.60 74 ILE D N 1
ATOM 6050 C CA . ILE D 1 74 ? -18.681 13.472 -12.677 1.00 12.01 74 ILE D CA 1
ATOM 6051 C C . ILE D 1 74 ? -18.666 12.165 -13.488 1.00 10.83 74 ILE D C 1
ATOM 6052 O O . ILE D 1 74 ? -19.601 11.873 -14.217 1.00 10.61 74 ILE D O 1
ATOM 6057 N N . ALA D 1 75 ? -17.639 11.362 -13.311 1.00 9.20 75 ALA D N 1
ATOM 6058 C CA . ALA D 1 75 ? -17.597 10.098 -13.972 1.00 8.81 75 ALA D CA 1
ATOM 6059 C C . ALA D 1 75 ? -18.689 9.169 -13.446 1.00 8.73 75 ALA D C 1
ATOM 6060 O O . ALA D 1 75 ? -19.313 8.417 -14.179 1.00 8.78 75 ALA D O 1
ATOM 6062 N N . ALA D 1 76 ? -18.911 9.203 -12.150 1.00 9.14 76 ALA D N 1
ATOM 6063 C CA . ALA D 1 76 ? -19.895 8.330 -11.548 1.00 8.99 76 ALA D CA 1
ATOM 6064 C C . ALA D 1 76 ? -21.280 8.707 -12.061 1.00 9.27 76 ALA D C 1
ATOM 6065 O O . ALA D 1 76 ? -22.072 7.830 -12.360 1.00 8.95 76 ALA D O 1
ATOM 6067 N N . GLN D 1 77 ? -21.561 10.011 -12.146 1.00 9.79 77 GLN D N 1
ATOM 6068 C CA . GLN D 1 77 ? -22.862 10.504 -12.561 1.00 10.76 77 GLN D CA 1
ATOM 6069 C C . GLN D 1 77 ? -23.111 10.234 -14.016 1.00 11.28 77 GLN D C 1
ATOM 6070 O O . GLN D 1 77 ? -24.235 9.877 -14.403 1.00 11.91 77 GLN D O 1
ATOM 6076 N N . SER D 1 78 ? -22.078 10.475 -14.831 1.00 11.29 78 SER D N 1
ATOM 6077 C CA . SER D 1 78 ? -22.178 10.389 -16.298 1.00 10.49 78 SER D CA 1
ATOM 6078 C C . SER D 1 78 ? -22.472 9.003 -16.856 1.00 10.28 78 SER D C 1
ATOM 6079 O O . SER D 1 78 ? -23.293 8.888 -17.748 1.00 9.51 78 SER D O 1
ATOM 6082 N N . VAL D 1 79 ? -21.825 7.960 -16.327 1.00 10.05 79 VAL D N 1
ATOM 6083 C CA . VAL D 1 79 ? -22.124 6.593 -16.760 1.00 10.31 79 VAL D CA 1
ATOM 6084 C C . VAL D 1 79 ? -23.649 6.255 -16.612 1.00 10.85 79 VAL D C 1
ATOM 6085 O O . VAL D 1 79 ? -24.146 5.319 -17.239 1.00 10.44 79 VAL D O 1
ATOM 6089 N N . ILE D 1 80 ? -24.359 7.037 -15.787 1.00 10.62 80 ILE D N 1
ATOM 6090 C CA . ILE D 1 80 ? -25.771 6.863 -15.515 1.00 10.60 80 ILE D CA 1
ATOM 6091 C C . ILE D 1 80 ? -26.555 7.820 -16.396 1.00 10.45 80 ILE D C 1
ATOM 6092 O O . ILE D 1 80 ? -27.436 7.418 -17.133 1.00 11.28 80 ILE D O 1
ATOM 6097 N N . ASP D 1 81 ? -26.189 9.095 -16.313 1.00 10.22 81 ASP D N 1
ATOM 6098 C CA . ASP D 1 81 ? -26.940 10.228 -16.852 1.00 9.57 81 ASP D CA 1
ATOM 6099 C C . ASP D 1 81 ? -26.892 10.438 -18.374 1.00 8.86 81 ASP D C 1
ATOM 6100 O O . ASP D 1 81 ? -27.878 10.844 -18.984 1.00 7.49 81 ASP D O 1
ATOM 6105 N N . LEU D 1 82 ? -25.725 10.230 -18.978 1.00 8.32 82 LEU D N 1
ATOM 6106 C CA . LEU D 1 82 ? -25.532 10.569 -20.392 1.00 7.73 82 LEU D CA 1
ATOM 6107 C C . LEU D 1 82 ? -26.070 9.453 -21.258 1.00 8.14 82 LEU D C 1
ATOM 6108 O O . LEU D 1 82 ? -26.200 8.307 -20.822 1.00 7.71 82 LEU D O 1
ATOM 6113 N N . GLU D 1 83 ? -26.382 9.801 -22.489 1.00 8.50 83 GLU D N 1
ATOM 6114 C CA . GLU D 1 83 ? -26.789 8.836 -23.485 1.00 9.56 83 GLU D CA 1
ATOM 6115 C C . GLU D 1 83 ? -25.568 8.520 -24.275 1.00 8.76 83 GLU D C 1
ATOM 6116 O O . GLU D 1 83 ? -24.995 9.431 -24.868 1.00 10.24 83 GLU D O 1
ATOM 6122 N N . TYR D 1 84 ? -25.204 7.255 -24.348 1.00 8.20 84 TYR D N 1
ATOM 6123 C CA . TYR D 1 84 ? -23.976 6.823 -25.047 1.00 8.54 84 TYR D CA 1
ATOM 6124 C C . TYR D 1 84 ? -24.067 5.361 -25.542 1.00 8.79 84 TYR D C 1
ATOM 6125 O O . TYR D 1 84 ? -24.738 4.532 -24.920 1.00 8.61 84 TYR D O 1
ATOM 6134 N N . ASP D 1 85 ? -23.376 5.056 -26.638 1.00 9.04 85 ASP D N 1
ATOM 6135 C CA . ASP D 1 85 ? -23.442 3.736 -27.268 1.00 9.64 85 ASP D CA 1
ATOM 6136 C C . ASP D 1 85 ? -22.352 2.774 -26.810 1.00 10.73 85 ASP D C 1
ATOM 6137 O O . ASP D 1 85 ? -22.557 1.564 -26.816 1.00 10.89 85 ASP D O 1
ATOM 6142 N N . CYS D 1 86 ? -21.181 3.290 -26.450 1.00 11.61 86 CYS D N 1
ATOM 6143 C CA . CYS D 1 86 ? -20.157 2.437 -25.886 1.00 12.09 86 CYS D CA 1
ATOM 6144 C C . CYS D 1 86 ? -19.083 3.204 -25.136 1.00 11.81 86 CYS D C 1
ATOM 6145 O O . CYS D 1 86 ? -19.047 4.426 -25.174 1.00 11.95 86 CYS D O 1
ATOM 6148 N N . ILE D 1 87 ? -18.194 2.453 -24.489 1.00 11.74 87 ILE D N 1
ATOM 6149 C CA . ILE D 1 87 ? -17.135 2.986 -23.657 1.00 11.92 87 ILE D CA 1
ATOM 6150 C C . ILE D 1 87 ? -15.748 2.559 -24.167 1.00 12.12 87 ILE D C 1
ATOM 6151 O O . ILE D 1 87 ? -15.501 1.369 -24.433 1.00 11.33 87 ILE D O 1
ATOM 6156 N N . ILE D 1 88 ? -14.837 3.521 -24.285 1.00 12.27 88 ILE D N 1
ATOM 6157 C CA . ILE D 1 88 ? -13.426 3.173 -24.488 1.00 12.41 88 ILE D CA 1
ATOM 6158 C C . ILE D 1 88 ? -12.743 3.288 -23.149 1.00 12.49 88 ILE D C 1
ATOM 6159 O O . ILE D 1 88 ? -12.544 4.383 -22.652 1.00 13.36 88 ILE D O 1
ATOM 6164 N N . ASN D 1 89 ? -12.381 2.160 -22.571 1.00 12.37 89 ASN D N 1
ATOM 6165 C CA . ASN D 1 89 ? -11.689 2.146 -21.323 1.00 12.48 89 ASN D CA 1
ATOM 6166 C C . ASN D 1 89 ? -10.180 2.058 -21.554 1.00 13.48 89 ASN D C 1
ATOM 6167 O O . ASN D 1 89 ? -9.640 1.024 -22.000 1.00 13.37 89 ASN D O 1
ATOM 6172 N N . VAL D 1 90 ? -9.503 3.161 -21.258 1.00 14.16 90 VAL D N 1
ATOM 6173 C CA . VAL D 1 90 ? -8.065 3.275 -21.386 1.00 13.73 90 VAL D CA 1
ATOM 6174 C C . VAL D 1 90 ? -7.355 2.778 -20.126 1.00 14.26 90 VAL D C 1
ATOM 6175 O O . VAL D 1 90 ? -7.471 3.403 -19.043 1.00 14.67 90 VAL D O 1
ATOM 6179 N N . ILE D 1 91 ? -6.570 1.709 -20.271 1.00 13.70 91 ILE D N 1
ATOM 6180 C CA . ILE D 1 91 ? -5.739 1.163 -19.185 1.00 12.74 91 ILE D CA 1
ATOM 6181 C C . ILE D 1 91 ? -4.271 1.535 -19.393 1.00 12.28 91 ILE D C 1
ATOM 6182 O O . ILE D 1 91 ? -3.837 1.598 -20.507 1.00 13.22 91 ILE D O 1
ATOM 6187 N N . ASP D 1 92 ? -3.507 1.783 -18.332 1.00 12.00 92 ASP D N 1
ATOM 6188 C CA . ASP D 1 92 ? -2.043 1.987 -18.418 1.00 11.47 92 ASP D CA 1
ATOM 6189 C C . ASP D 1 92 ? -1.380 0.649 -18.112 1.00 11.16 92 ASP D C 1
ATOM 6190 O O . ASP D 1 92 ? -1.516 0.120 -17.022 1.00 10.79 92 ASP D O 1
ATOM 6195 N N . ALA D 1 93 ? -0.696 0.075 -19.089 1.00 11.34 93 ALA D N 1
ATOM 6196 C CA . ALA D 1 93 ? -0.051 -1.241 -18.923 1.00 11.54 93 ALA D CA 1
ATOM 6197 C C . ALA D 1 93 ? 0.925 -1.330 -17.738 1.00 11.60 93 ALA D C 1
ATOM 6198 O O . ALA D 1 93 ? 1.265 -2.421 -17.297 1.00 12.33 93 ALA D O 1
ATOM 6200 N N . CYS D 1 94 ? 1.362 -0.192 -17.222 1.00 11.17 94 CYS D N 1
ATOM 6201 C CA . CYS D 1 94 ? 2.234 -0.162 -16.052 1.00 11.42 94 CYS D CA 1
ATOM 6202 C C . CYS D 1 94 ? 1.529 -0.352 -14.719 1.00 10.33 94 CYS D C 1
ATOM 6203 O O . CYS D 1 94 ? 2.168 -0.571 -13.693 1.00 9.82 94 CYS D O 1
ATOM 6206 N N . HIS D 1 95 ? 0.211 -0.299 -14.745 1.00 9.79 95 HIS D N 1
ATOM 6207 C CA . HIS D 1 95 ? -0.569 -0.481 -13.567 1.00 9.61 95 HIS D CA 1
ATOM 6208 C C . HIS D 1 95 ? -1.863 -1.173 -13.902 1.00 9.69 95 HIS D C 1
ATOM 6209 O O . HIS D 1 95 ? -2.971 -0.707 -13.578 1.00 10.51 95 HIS D O 1
ATOM 6216 N N . LEU D 1 96 ? -1.704 -2.326 -14.521 1.00 9.09 96 LEU D N 1
ATOM 6217 C CA . LEU D 1 96 ? -2.823 -3.115 -14.923 1.00 9.37 96 LEU D CA 1
ATOM 6218 C C . LEU D 1 96 ? -3.787 -3.462 -13.757 1.00 9.65 96 LEU D C 1
ATOM 6219 O O . LEU D 1 96 ? -5.004 -3.217 -13.815 1.00 9.21 96 LEU D O 1
ATOM 6224 N N . GLU D 1 97 ? -3.242 -4.022 -12.692 1.00 9.99 97 GLU D N 1
ATOM 6225 C CA . GLU D 1 97 ? -4.070 -4.532 -11.624 1.00 10.03 97 GLU D CA 1
ATOM 6226 C C . GLU D 1 97 ? -4.870 -3.418 -11.016 1.00 10.27 97 GLU D C 1
ATOM 6227 O O . GLU D 1 97 ? -6.056 -3.581 -10.741 1.00 9.98 97 GLU D O 1
ATOM 6233 N N . ARG D 1 98 ? -4.220 -2.272 -10.812 1.00 11.15 98 ARG D N 1
ATOM 6234 C CA . ARG D 1 98 ? -4.916 -1.095 -10.271 1.00 11.25 98 ARG D CA 1
ATOM 6235 C C . ARG D 1 98 ? -5.985 -0.589 -11.224 1.00 11.30 98 ARG D C 1
ATOM 6236 O O . ARG D 1 98 ? -7.113 -0.346 -10.822 1.00 12.08 98 ARG D O 1
ATOM 6244 N N . HIS D 1 99 ? -5.643 -0.435 -12.490 1.00 10.99 99 HIS D N 1
ATOM 6245 C CA . HIS D 1 99 ? -6.572 0.170 -13.424 1.00 10.45 99 HIS D CA 1
ATOM 6246 C C . HIS D 1 99 ? -7.737 -0.776 -13.722 1.00 10.76 99 HIS D C 1
ATOM 6247 O O . HIS D 1 99 ? -8.804 -0.322 -14.121 1.00 10.77 99 HIS D O 1
ATOM 6254 N N . LEU D 1 100 ? -7.551 -2.077 -13.494 1.00 10.50 100 LEU D N 1
ATOM 6255 C CA . LEU D 1 100 ? -8.599 -3.054 -13.819 1.00 10.71 100 LEU D CA 1
ATOM 6256 C C . LEU D 1 100 ? -9.787 -2.976 -12.849 1.00 10.47 100 LEU D C 1
ATOM 6257 O O . LEU D 1 100 ? -10.872 -3.518 -13.099 1.00 10.59 100 LEU D O 1
ATOM 6262 N N . TYR D 1 101 ? -9.588 -2.331 -11.724 1.00 10.08 101 TYR D N 1
ATOM 6263 C CA . TYR D 1 101 ? -10.678 -2.232 -10.761 1.00 10.73 101 TYR D CA 1
ATOM 6264 C C . TYR D 1 101 ? -11.872 -1.510 -11.418 1.00 10.84 101 TYR D C 1
ATOM 6265 O O . TYR D 1 101 ? -12.989 -1.984 -11.351 1.00 12.20 101 TYR D O 1
ATOM 6274 N N . LEU D 1 102 ? -11.591 -0.400 -12.084 1.00 10.48 102 LEU D N 1
ATOM 6275 C CA . LEU D 1 102 ? -12.573 0.386 -12.841 1.00 10.83 102 LEU D CA 1
ATOM 6276 C C . LEU D 1 102 ? -13.197 -0.288 -14.097 1.00 10.52 102 LEU D C 1
ATOM 6277 O O . LEU D 1 102 ? -14.394 -0.143 -14.358 1.00 10.38 102 LEU D O 1
ATOM 6282 N N . THR D 1 103 ? -12.365 -0.921 -14.908 1.00 9.69 103 THR D N 1
ATOM 6283 C CA . THR D 1 103 ? -12.830 -1.693 -16.024 1.00 9.45 103 THR D CA 1
ATOM 6284 C C . THR D 1 103 ? -13.906 -2.619 -15.500 1.00 9.54 103 THR D C 1
ATOM 6285 O O . THR D 1 103 ? -15.035 -2.680 -15.999 1.00 9.10 103 THR D O 1
ATOM 6289 N N . SER D 1 104 ? -13.497 -3.345 -14.476 1.00 9.88 104 SER D N 1
ATOM 6290 C CA . SER D 1 104 ? -14.343 -4.298 -13.736 1.00 10.88 104 SER D CA 1
ATOM 6291 C C . SER D 1 104 ? -15.751 -3.778 -13.614 1.00 10.21 104 SER D C 1
ATOM 6292 O O . SER D 1 104 ? -16.681 -4.432 -13.978 1.00 10.50 104 SER D O 1
ATOM 6295 N N . GLN D 1 105 ? -15.856 -2.578 -13.058 1.00 10.72 105 GLN D N 1
ATOM 6296 C CA . GLN D 1 105 ? -17.117 -1.967 -12.687 1.00 11.01 105 GLN D CA 1
ATOM 6297 C C . GLN D 1 105 ? -17.880 -1.515 -13.905 1.00 10.80 105 GLN D C 1
ATOM 6298 O O . GLN D 1 105 ? -19.093 -1.573 -13.873 1.00 10.61 105 GLN D O 1
ATOM 6304 N N . LEU D 1 106 ? -17.167 -1.106 -14.966 1.00 11.56 106 LEU D N 1
ATOM 6305 C CA . LEU D 1 106 ? -17.755 -0.583 -16.236 1.00 11.63 106 LEU D CA 1
ATOM 6306 C C . LEU D 1 106 ? -18.495 -1.653 -16.990 1.00 11.91 106 LEU D C 1
ATOM 6307 O O . LEU D 1 106 ? -19.524 -1.397 -17.594 1.00 13.13 106 LEU D O 1
ATOM 6312 N N . PHE D 1 107 ? -17.960 -2.857 -16.933 1.00 12.55 107 PHE D N 1
ATOM 6313 C CA . PHE D 1 107 ? -18.631 -4.045 -17.436 1.00 13.14 107 PHE D CA 1
ATOM 6314 C C . PHE D 1 107 ? -19.956 -4.270 -16.787 1.00 13.18 107 PHE D C 1
ATOM 6315 O O . PHE D 1 107 ? -20.751 -5.025 -17.285 1.00 14.52 107 PHE D O 1
ATOM 6323 N N . GLU D 1 108 ? -20.202 -3.679 -15.642 1.00 12.87 108 GLU D N 1
ATOM 6324 C CA . GLU D 1 108 ? -21.478 -3.907 -15.005 1.00 12.47 108 GLU D CA 1
ATOM 6325 C C . GLU D 1 108 ? -22.541 -2.892 -15.448 1.00 12.15 108 GLU D C 1
ATOM 6326 O O . GLU D 1 108 ? -23.661 -2.950 -14.993 1.00 11.56 108 GLU D O 1
ATOM 6332 N N . LEU D 1 109 ? -22.202 -1.986 -16.374 1.00 12.33 109 LEU D N 1
ATOM 6333 C CA . LEU D 1 109 ? -23.181 -1.010 -16.900 1.00 12.02 109 LEU D CA 1
ATOM 6334 C C . LEU D 1 109 ? -23.992 -1.641 -17.995 1.00 11.95 109 LEU D C 1
ATOM 6335 O O . LEU D 1 109 ? -25.025 -1.096 -18.377 1.00 12.45 109 LEU D O 1
ATOM 6340 N N . GLY D 1 110 ? -23.499 -2.760 -18.526 1.00 11.91 110 GLY D N 1
ATOM 6341 C CA . GLY D 1 110 ? -24.206 -3.498 -19.557 1.00 11.76 110 GLY D CA 1
ATOM 6342 C C . GLY D 1 110 ? -24.125 -2.825 -20.906 1.00 11.51 110 GLY D C 1
ATOM 6343 O O . GLY D 1 110 ? -24.977 -3.060 -21.757 1.00 12.26 110 GLY D O 1
ATOM 6344 N N . LYS D 1 111 ? -23.119 -1.982 -21.081 1.00 10.60 111 LYS D N 1
ATOM 6345 C CA . LYS D 1 111 ? -22.839 -1.343 -22.319 1.00 11.07 111 LYS D CA 1
ATOM 6346 C C . LYS D 1 111 ? -21.619 -1.968 -22.962 1.00 11.15 111 LYS D C 1
ATOM 6347 O O . LYS D 1 111 ? -20.720 -2.431 -22.243 1.00 12.08 111 LYS D O 1
ATOM 6353 N N . PRO D 1 112 ? -21.510 -1.878 -24.308 1.00 11.16 112 PRO D N 1
ATOM 6354 C CA . PRO D 1 112 ? -20.269 -2.283 -24.973 1.00 11.05 112 PRO D CA 1
ATOM 6355 C C . PRO D 1 112 ? -19.052 -1.538 -24.435 1.00 11.26 112 PRO D C 1
ATOM 6356 O O . PRO D 1 112 ? -19.107 -0.315 -24.288 1.00 10.70 112 PRO D O 1
ATOM 6360 N N . VAL D 1 113 ? -17.976 -2.289 -24.158 1.00 11.13 113 VAL D N 1
ATOM 6361 C CA . VAL D 1 113 ? -16.736 -1.747 -23.630 1.00 11.24 113 VAL D CA 1
ATOM 6362 C C . VAL D 1 113 ? -15.561 -2.298 -24.411 1.00 11.35 113 VAL D C 1
ATOM 6363 O O . VAL D 1 113 ? -15.479 -3.511 -24.616 1.00 12.35 113 VAL D O 1
ATOM 6367 N N . VAL D 1 114 ? -14.650 -1.423 -24.823 1.00 10.94 114 VAL D N 1
ATOM 6368 C CA . VAL D 1 114 ? -13.391 -1.853 -25.422 1.00 10.81 114 VAL D CA 1
ATOM 6369 C C . VAL D 1 114 ? -12.257 -1.191 -24.690 1.00 10.49 114 VAL D C 1
ATOM 6370 O O . VAL D 1 114 ? -12.281 0.022 -24.520 1.00 9.39 114 VAL D O 1
ATOM 6374 N N . VAL D 1 115 ? -11.272 -2.012 -24.295 1.00 10.50 115 VAL D N 1
ATOM 6375 C CA . VAL D 1 115 ? -10.138 -1.576 -23.536 1.00 10.76 115 VAL D CA 1
ATOM 6376 C C . VAL D 1 115 ? -9.011 -1.180 -24.465 1.00 11.05 115 VAL D C 1
ATOM 6377 O O . VAL D 1 115 ? -8.641 -1.938 -25.359 1.00 10.66 115 VAL D O 1
ATOM 6381 N N . ALA D 1 116 ? -8.495 0.033 -24.244 1.00 10.95 116 ALA D N 1
ATOM 6382 C CA . ALA D 1 116 ? -7.314 0.523 -24.922 1.00 10.82 116 ALA D CA 1
ATOM 6383 C C . ALA D 1 116 ? -6.203 0.373 -23.913 1.00 11.14 116 ALA D C 1
ATOM 6384 O O . ALA D 1 116 ? -6.143 1.120 -22.929 1.00 11.76 116 ALA D O 1
ATOM 6386 N N . LEU D 1 117 ? -5.336 -0.613 -24.146 1.00 11.53 117 LEU D N 1
ATOM 6387 C CA . LEU D 1 117 ? -4.168 -0.879 -23.269 1.00 11.26 117 LEU D CA 1
ATOM 6388 C C . LEU D 1 117 ? -2.975 0.001 -23.696 1.00 11.01 117 LEU D C 1
ATOM 6389 O O . LEU D 1 117 ? -2.340 -0.231 -24.731 1.00 10.35 117 LEU D O 1
ATOM 6394 N N . ASN D 1 118 ? -2.700 1.033 -22.916 1.00 11.53 118 ASN D N 1
ATOM 6395 C CA . ASN D 1 118 ? -1.812 2.131 -23.353 1.00 12.23 118 ASN D CA 1
ATOM 6396 C C . ASN D 1 118 ? -0.456 2.033 -22.687 1.00 12.95 118 ASN D C 1
ATOM 6397 O O . ASN D 1 118 ? -0.265 1.250 -21.764 1.00 14.01 118 ASN D O 1
ATOM 6402 N N . MET D 1 119 ? 0.505 2.788 -23.198 1.00 13.55 119 MET D N 1
ATOM 6403 C CA . MET D 1 119 ? 1.859 2.791 -22.681 1.00 13.16 119 MET D CA 1
ATOM 6404 C C . MET D 1 119 ? 2.513 1.417 -22.759 1.00 12.53 119 MET D C 1
ATOM 6405 O O . MET D 1 119 ? 3.205 0.982 -21.863 1.00 12.16 119 MET D O 1
ATOM 6410 N N . MET D 1 120 ? 2.360 0.746 -23.870 1.00 12.67 120 MET D N 1
ATOM 6411 C CA . MET D 1 120 ? 3.069 -0.520 -24.036 1.00 13.05 120 MET D CA 1
ATOM 6412 C C . MET D 1 120 ? 4.605 -0.323 -24.045 1.00 13.70 120 MET D C 1
ATOM 6413 O O . MET D 1 120 ? 5.392 -1.256 -23.752 1.00 14.32 120 MET D O 1
ATOM 6418 N N . ASP D 1 121 ? 5.043 0.886 -24.380 1.00 13.50 121 ASP D N 1
ATOM 6419 C CA . ASP D 1 121 ? 6.475 1.145 -24.463 1.00 13.82 121 ASP D CA 1
ATOM 6420 C C . ASP D 1 121 ? 7.063 1.211 -23.043 1.00 13.75 121 ASP D C 1
ATOM 6421 O O . ASP D 1 121 ? 7.941 0.417 -22.708 1.00 13.80 121 ASP D O 1
ATOM 6426 N N . ILE D 1 122 ? 6.534 2.093 -22.190 1.00 13.72 122 ILE D N 1
ATOM 6427 C CA . ILE D 1 122 ? 6.961 2.140 -20.775 1.00 13.72 122 ILE D CA 1
ATOM 6428 C C . ILE D 1 122 ? 6.783 0.760 -20.102 1.00 13.12 122 ILE D C 1
ATOM 6429 O O . ILE D 1 122 ? 7.537 0.404 -19.202 1.00 12.23 122 ILE D O 1
ATOM 6434 N N . ALA D 1 123 ? 5.778 0.003 -20.539 1.00 13.01 123 ALA D N 1
ATOM 6435 C CA . ALA D 1 123 ? 5.559 -1.381 -20.079 1.00 12.97 123 ALA D CA 1
ATOM 6436 C C . ALA D 1 123 ? 6.786 -2.243 -20.323 1.00 13.36 123 ALA D C 1
ATOM 6437 O O . ALA D 1 123 ? 7.335 -2.839 -19.384 1.00 13.66 123 ALA D O 1
ATOM 6439 N N . GLU D 1 124 ? 7.205 -2.303 -21.592 1.00 12.68 124 GLU D N 1
ATOM 6440 C CA . GLU D 1 124 ? 8.318 -3.136 -21.993 1.00 12.34 124 GLU D CA 1
ATOM 6441 C C . GLU D 1 124 ? 9.644 -2.592 -21.441 1.00 11.25 124 GLU D C 1
ATOM 6442 O O . GLU D 1 124 ? 10.547 -3.360 -21.116 1.00 10.10 124 GLU D O 1
ATOM 6448 N N . HIS D 1 125 ? 9.756 -1.269 -21.353 1.00 10.33 125 HIS D N 1
ATOM 6449 C CA . HIS D 1 125 ? 10.920 -0.635 -20.738 1.00 9.77 125 HIS D CA 1
ATOM 6450 C C . HIS D 1 125 ? 11.098 -1.127 -19.295 1.00 9.58 125 HIS D C 1
ATOM 6451 O O . HIS D 1 125 ? 12.230 -1.281 -18.835 1.00 8.78 125 HIS D O 1
ATOM 6458 N N . ARG D 1 126 ? 9.980 -1.363 -18.598 1.00 9.33 126 ARG D N 1
ATOM 6459 C CA . ARG D 1 126 ? 10.007 -1.744 -17.184 1.00 9.52 126 ARG D CA 1
ATOM 6460 C C . ARG D 1 126 ? 10.040 -3.260 -16.985 1.00 9.71 126 ARG D C 1
ATOM 6461 O O . ARG D 1 126 ? 9.981 -3.739 -15.847 1.00 9.80 126 ARG D O 1
ATOM 6469 N N . GLY D 1 127 ? 10.114 -4.020 -18.077 1.00 10.05 127 GLY D N 1
ATOM 6470 C CA . GLY D 1 127 ? 10.166 -5.485 -17.985 1.00 10.33 127 GLY D CA 1
ATOM 6471 C C . GLY D 1 127 ? 8.818 -6.112 -17.696 1.00 10.37 127 GLY D C 1
ATOM 6472 O O . GLY D 1 127 ? 8.749 -7.222 -17.180 1.00 10.14 127 GLY D O 1
ATOM 6473 N N . ILE D 1 128 ? 7.752 -5.388 -18.019 1.00 10.78 128 ILE D N 1
ATOM 6474 C CA . ILE D 1 128 ? 6.403 -5.907 -17.875 1.00 11.52 128 ILE D CA 1
ATOM 6475 C C . ILE D 1 128 ? 5.995 -6.463 -19.227 1.00 12.47 128 ILE D C 1
ATOM 6476 O O . ILE D 1 128 ? 5.968 -5.712 -20.222 1.00 12.61 128 ILE D O 1
ATOM 6481 N N . SER D 1 129 ? 5.717 -7.763 -19.292 1.00 12.81 129 SER D N 1
ATOM 6482 C CA . SER D 1 129 ? 5.068 -8.298 -20.481 1.00 13.77 129 SER D CA 1
ATOM 6483 C C . SER D 1 129 ? 3.661 -8.713 -20.096 1.00 14.11 129 SER D C 1
ATOM 6484 O O . SER D 1 129 ? 3.437 -9.301 -19.025 1.00 14.67 129 SER D O 1
ATOM 6487 N N . ILE D 1 130 ? 2.704 -8.343 -20.935 1.00 13.86 130 ILE D N 1
ATOM 6488 C CA . ILE D 1 130 ? 1.324 -8.709 -20.714 1.00 13.55 130 ILE D CA 1
ATOM 6489 C C . ILE D 1 130 ? 0.950 -9.639 -21.848 1.00 13.69 130 ILE D C 1
ATOM 6490 O O . ILE D 1 130 ? 1.403 -9.453 -22.987 1.00 14.53 130 ILE D O 1
ATOM 6495 N N . ASP D 1 131 ? 0.163 -10.661 -21.528 1.00 13.54 131 ASP D N 1
ATOM 6496 C CA . ASP D 1 131 ? -0.339 -11.580 -22.524 1.00 13.50 131 ASP D CA 1
ATOM 6497 C C . ASP D 1 131 ? -1.699 -11.018 -22.838 1.00 13.65 131 ASP D C 1
ATOM 6498 O O . ASP D 1 131 ? -2.690 -11.318 -22.192 1.00 14.53 131 ASP D O 1
ATOM 6503 N N . THR D 1 132 ? -1.697 -10.143 -23.824 1.00 13.85 132 THR D N 1
ATOM 6504 C CA . THR D 1 132 ? -2.868 -9.450 -24.336 1.00 13.79 132 THR D CA 1
ATOM 6505 C C . THR D 1 132 ? -4.024 -10.332 -24.775 1.00 13.60 132 THR D C 1
ATOM 6506 O O . THR D 1 132 ? -5.175 -9.982 -24.529 1.00 12.54 132 THR D O 1
ATOM 6510 N N . GLU D 1 133 ? -3.710 -11.436 -25.468 1.00 13.57 133 GLU D N 1
ATOM 6511 C CA . GLU D 1 133 ? -4.752 -12.320 -26.008 1.00 13.64 133 GLU D CA 1
ATOM 6512 C C . GLU D 1 133 ? -5.423 -13.058 -24.848 1.00 13.00 133 GLU D C 1
ATOM 6513 O O . GLU D 1 133 ? -6.642 -13.114 -24.773 1.00 12.28 133 GLU D O 1
ATOM 6519 N N . LYS D 1 134 ? -4.622 -13.560 -23.914 1.00 12.81 134 LYS D N 1
ATOM 6520 C CA . LYS D 1 134 ? -5.162 -14.107 -22.664 1.00 12.72 134 LYS D CA 1
ATOM 6521 C C . LYS D 1 134 ? -6.091 -13.123 -21.934 1.00 11.99 134 LYS D C 1
ATOM 6522 O O . LYS D 1 134 ? -7.147 -13.518 -21.454 1.00 11.94 134 LYS D O 1
ATOM 6528 N N . LEU D 1 135 ? -5.710 -11.846 -21.874 1.00 11.79 135 LEU D N 1
ATOM 6529 C CA . LEU D 1 135 ? -6.558 -10.809 -21.236 1.00 11.11 135 LEU D CA 1
ATOM 6530 C C . LEU D 1 135 ? -7.935 -10.619 -21.904 1.00 11.03 135 LEU D C 1
ATOM 6531 O O . LEU D 1 135 ? -8.934 -10.488 -21.206 1.00 11.16 135 LEU D O 1
ATOM 6536 N N . GLU D 1 136 ? -7.967 -10.623 -23.242 1.00 10.81 136 GLU D N 1
ATOM 6537 C CA . GLU D 1 136 ? -9.198 -10.598 -24.050 1.00 10.67 136 GLU D CA 1
ATOM 6538 C C . GLU D 1 136 ? -10.157 -11.696 -23.602 1.00 10.46 136 GLU D C 1
ATOM 6539 O O . GLU D 1 136 ? -11.283 -11.412 -23.222 1.00 10.63 136 GLU D O 1
ATOM 6545 N N . SER D 1 137 ? -9.724 -12.952 -23.635 1.00 9.99 137 SER D N 1
ATOM 6546 C CA . SER D 1 137 ? -10.616 -14.054 -23.245 1.00 9.73 137 SER D CA 1
ATOM 6547 C C . SER D 1 137 ? -11.038 -13.977 -21.793 1.00 9.64 137 SER D C 1
ATOM 6548 O O . SER D 1 137 ? -12.183 -14.265 -21.461 1.00 9.67 137 SER D O 1
ATOM 6551 N N . LEU D 1 138 ? -10.109 -13.605 -20.933 1.00 9.66 138 LEU D N 1
ATOM 6552 C CA . LEU D 1 138 ? -10.407 -13.476 -19.513 1.00 9.92 138 LEU D CA 1
ATOM 6553 C C . LEU D 1 138 ? -11.381 -12.313 -19.205 1.00 9.95 138 LEU D C 1
ATOM 6554 O O . LEU D 1 138 ? -12.339 -12.470 -18.438 1.00 9.85 138 LEU D O 1
ATOM 6559 N N . LEU D 1 139 ? -11.133 -11.138 -19.777 1.00 9.99 139 LEU D N 1
ATOM 6560 C CA . LEU D 1 139 ? -12.035 -10.003 -19.562 1.00 9.42 139 LEU D CA 1
ATOM 6561 C C . LEU D 1 139 ? -13.332 -10.110 -20.341 1.00 9.39 139 LEU D C 1
ATOM 6562 O O . LEU D 1 139 ? -14.321 -9.481 -19.959 1.00 9.80 139 LEU D O 1
ATOM 6567 N N . GLY D 1 140 ? -13.330 -10.889 -21.425 1.00 8.97 140 GLY D N 1
ATOM 6568 C CA . GLY D 1 140 ? -14.471 -10.967 -22.327 1.00 8.87 140 GLY D CA 1
ATOM 6569 C C . GLY D 1 140 ? -14.745 -9.701 -23.122 1.00 8.93 140 GLY D C 1
ATOM 6570 O O . GLY D 1 140 ? -15.888 -9.406 -23.443 1.00 8.94 140 GLY D O 1
ATOM 6571 N N . CYS D 1 141 ? -13.706 -8.932 -23.419 1.00 9.36 141 CYS D N 1
ATOM 6572 C CA . CYS D 1 141 ? -13.814 -7.834 -24.383 1.00 9.75 141 CYS D CA 1
ATOM 6573 C C . CYS D 1 141 ? -12.511 -7.593 -25.120 1.00 9.45 141 CYS D C 1
ATOM 6574 O O . CYS D 1 141 ? -11.462 -8.152 -24.769 1.00 8.58 141 CYS D O 1
ATOM 6577 N N . SER D 1 142 ? -12.598 -6.756 -26.155 1.00 9.76 142 SER D N 1
ATOM 6578 C CA . SER D 1 142 ? -11.434 -6.414 -26.961 1.00 9.58 142 SER D CA 1
ATOM 6579 C C . SER D 1 142 ? -10.472 -5.609 -26.127 1.00 10.11 142 SER D C 1
ATOM 6580 O O . SER D 1 142 ? -10.863 -4.687 -25.390 1.00 10.54 142 SER D O 1
ATOM 6583 N N . VAL D 1 143 ? -9.213 -5.999 -26.244 1.00 10.12 143 VAL D N 1
ATOM 6584 C CA . VAL D 1 143 ? -8.120 -5.343 -25.593 1.00 9.64 143 VAL D CA 1
ATOM 6585 C C . VAL D 1 143 ? -7.156 -5.025 -26.738 1.00 9.49 143 VAL D C 1
ATOM 6586 O O . VAL D 1 143 ? -6.656 -5.940 -27.425 1.00 9.02 143 VAL D O 1
ATOM 6590 N N . ILE D 1 144 ? -6.966 -3.716 -26.954 1.00 8.96 144 ILE D N 1
ATOM 6591 C CA . ILE D 1 144 ? -6.181 -3.169 -28.047 1.00 7.96 144 ILE D CA 1
ATOM 6592 C C . ILE D 1 144 ? -4.967 -2.479 -27.445 1.00 7.46 144 ILE D C 1
ATOM 6593 O O . ILE D 1 144 ? -5.077 -1.413 -26.785 1.00 6.04 144 ILE D O 1
ATOM 6598 N N . PRO D 1 145 ? -3.805 -3.095 -27.638 1.00 6.85 145 PRO D N 1
ATOM 6599 C CA . PRO D 1 145 ? -2.545 -2.537 -27.229 1.00 7.67 145 PRO D CA 1
ATOM 6600 C C . PRO D 1 145 ? -2.198 -1.286 -28.038 1.00 7.88 145 PRO D C 1
ATOM 6601 O O . PRO D 1 145 ? -2.224 -1.339 -29.277 1.00 8.24 145 PRO D O 1
ATOM 6605 N N . ILE D 1 146 ? -1.883 -0.184 -27.361 1.00 8.26 146 ILE D N 1
ATOM 6606 C CA . ILE D 1 146 ? -1.592 1.096 -28.048 1.00 8.95 146 ILE D CA 1
ATOM 6607 C C . ILE D 1 146 ? -0.434 1.880 -27.441 1.00 8.90 146 ILE D C 1
ATOM 6608 O O . ILE D 1 146 ? -0.010 1.603 -26.337 1.00 9.63 146 ILE D O 1
ATOM 6613 N N . GLN D 1 147 ? 0.095 2.842 -28.190 1.00 9.45 147 GLN D N 1
ATOM 6614 C CA . GLN D 1 147 ? 0.986 3.891 -27.640 1.00 9.25 147 GLN D CA 1
ATOM 6615 C C . GLN D 1 147 ? 0.497 5.191 -28.231 1.00 8.80 147 GLN D C 1
ATOM 6616 O O . GLN D 1 147 ? 0.962 5.611 -29.265 1.00 8.38 147 GLN D O 1
ATOM 6622 N N . ALA D 1 148 ? -0.494 5.769 -27.562 1.00 8.59 148 ALA D N 1
ATOM 6623 C CA . ALA D 1 148 ? -1.230 6.935 -27.997 1.00 8.24 148 ALA D CA 1
ATOM 6624 C C . ALA D 1 148 ? -0.285 8.039 -28.328 1.00 8.30 148 ALA D C 1
ATOM 6625 O O . ALA D 1 148 ? -0.414 8.672 -29.348 1.00 10.00 148 ALA D O 1
ATOM 6627 N N . HIS D 1 149 ? 0.657 8.288 -27.448 1.00 8.80 149 HIS D N 1
ATOM 6628 C CA . HIS D 1 149 ? 1.641 9.377 -27.608 1.00 9.39 149 HIS D CA 1
ATOM 6629 C C . HIS D 1 149 ? 2.406 9.309 -28.913 1.00 9.24 149 HIS D C 1
ATOM 6630 O O . HIS D 1 149 ? 2.885 10.311 -29.400 1.00 10.47 149 HIS D O 1
ATOM 6637 N N . LYS D 1 150 ? 2.508 8.122 -29.479 1.00 9.23 150 LYS D N 1
ATOM 6638 C CA . LYS D 1 150 ? 3.217 7.905 -30.711 1.00 8.89 150 LYS D CA 1
ATOM 6639 C C . LYS D 1 150 ? 2.296 7.459 -31.820 1.00 9.19 150 LYS D C 1
ATOM 6640 O O . LYS D 1 150 ? 2.753 7.125 -32.912 1.00 9.72 150 LYS D O 1
ATOM 6646 N N . ASN D 1 151 ? 1.005 7.434 -31.538 1.00 9.64 151 ASN D N 1
ATOM 6647 C CA . ASN D 1 151 ? -0.019 7.043 -32.513 1.00 11.03 151 ASN D CA 1
ATOM 6648 C C . ASN D 1 151 ? -0.028 5.546 -32.915 1.00 10.78 151 ASN D C 1
ATOM 6649 O O . ASN D 1 151 ? -0.771 5.147 -33.826 1.00 11.12 151 ASN D O 1
ATOM 6654 N N . ILE D 1 152 ? 0.772 4.732 -32.236 1.00 10.26 152 ILE D N 1
ATOM 6655 C CA . ILE D 1 152 ? 0.858 3.328 -32.552 1.00 10.28 152 ILE D CA 1
ATOM 6656 C C . ILE D 1 152 ? -0.421 2.670 -32.088 1.00 10.45 152 ILE D C 1
ATOM 6657 O O . ILE D 1 152 ? -0.789 2.764 -30.922 1.00 11.13 152 ILE D O 1
ATOM 6662 N N . GLY D 1 153 ? -1.115 2.016 -32.998 1.00 10.24 153 GLY D N 1
ATOM 6663 C CA . GLY D 1 153 ? -2.264 1.224 -32.589 1.00 10.44 153 GLY D CA 1
ATOM 6664 C C . GLY D 1 153 ? -3.601 1.936 -32.616 1.00 10.28 153 GLY D C 1
ATOM 6665 O O . GLY D 1 153 ? -4.631 1.302 -32.331 1.00 10.10 153 GLY D O 1
ATOM 6666 N N . ILE D 1 154 ? -3.601 3.220 -32.988 1.00 9.74 154 ILE D N 1
ATOM 6667 C CA . ILE D 1 154 ? -4.856 3.968 -33.166 1.00 9.49 154 ILE D CA 1
ATOM 6668 C C . ILE D 1 154 ? -5.753 3.482 -34.310 1.00 8.78 154 ILE D C 1
ATOM 6669 O O . ILE D 1 154 ? -6.959 3.417 -34.138 1.00 9.01 154 ILE D O 1
ATOM 6674 N N . PRO D 1 155 ? -5.195 3.149 -35.482 1.00 8.58 155 PRO D N 1
ATOM 6675 C CA . PRO D 1 155 ? -6.184 2.698 -36.483 1.00 8.07 155 PRO D CA 1
ATOM 6676 C C . PRO D 1 155 ? -6.920 1.453 -36.031 1.00 7.90 155 PRO D C 1
ATOM 6677 O O . PRO D 1 155 ? -8.114 1.375 -36.210 1.00 8.30 155 PRO D O 1
ATOM 6681 N N . ALA D 1 156 ? -6.213 0.510 -35.414 1.00 7.52 156 ALA D N 1
ATOM 6682 C CA . ALA D 1 156 ? -6.817 -0.740 -34.965 1.00 7.25 156 ALA D CA 1
ATOM 6683 C C . ALA D 1 156 ? -7.960 -0.541 -33.952 1.00 7.37 156 ALA D C 1
ATOM 6684 O O . ALA D 1 156 ? -8.972 -1.227 -34.001 1.00 7.16 156 ALA D O 1
ATOM 6686 N N . LEU D 1 157 ? -7.765 0.388 -33.025 1.00 7.92 157 LEU D N 1
ATOM 6687 C CA . LEU D 1 157 ? -8.743 0.712 -31.965 1.00 7.75 157 LEU D CA 1
ATOM 6688 C C . LEU D 1 157 ? -9.940 1.382 -32.596 1.00 7.83 157 LEU D C 1
ATOM 6689 O O . LEU D 1 157 ? -11.074 1.159 -32.216 1.00 7.20 157 LEU D O 1
ATOM 6694 N N . GLN D 1 158 ? -9.656 2.239 -33.560 1.00 8.65 158 GLN D N 1
ATOM 6695 C CA . GLN D 1 158 ? -10.701 2.891 -34.305 1.00 9.40 158 GLN D CA 1
ATOM 6696 C C . GLN D 1 158 ? -11.543 1.806 -34.956 1.00 9.39 158 GLN D C 1
ATOM 6697 O O . GLN D 1 158 ? -12.757 1.863 -34.869 1.00 9.03 158 GLN D O 1
ATOM 6703 N N . GLN D 1 159 ? -10.904 0.803 -35.562 1.00 9.61 159 GLN D N 1
ATOM 6704 C CA . GLN D 1 159 ? -11.639 -0.287 -36.236 1.00 10.11 159 GLN D CA 1
ATOM 6705 C C . GLN D 1 159 ? -12.460 -1.126 -35.264 1.00 10.12 159 GLN D C 1
ATOM 6706 O O . GLN D 1 159 ? -13.548 -1.605 -35.587 1.00 9.99 159 GLN D O 1
ATOM 6712 N N . SER D 1 160 ? -11.933 -1.285 -34.064 1.00 10.29 160 SER D N 1
ATOM 6713 C CA . SER D 1 160 ? -12.588 -2.045 -33.045 1.00 10.75 160 SER D CA 1
ATOM 6714 C C . SER D 1 160 ? -13.848 -1.336 -32.548 1.00 11.43 160 SER D C 1
ATOM 6715 O O . SER D 1 160 ? -14.848 -1.983 -32.251 1.00 11.11 160 SER D O 1
ATOM 6718 N N . LEU D 1 161 ? -13.787 -0.009 -32.450 1.00 12.50 161 LEU D N 1
ATOM 6719 C CA . LEU D 1 161 ? -14.967 0.829 -32.184 1.00 13.33 161 LEU D CA 1
ATOM 6720 C C . LEU D 1 161 ? -16.134 0.587 -33.118 1.00 14.22 161 LEU D C 1
ATOM 6721 O O . LEU D 1 161 ? -17.276 0.511 -32.685 1.00 14.66 161 LEU D O 1
ATOM 6726 N N . LEU D 1 162 ? -15.859 0.486 -34.410 1.00 15.38 162 LEU D N 1
ATOM 6727 C CA . LEU D 1 162 ? -16.914 0.159 -35.368 1.00 16.20 162 LEU D CA 1
ATOM 6728 C C . LEU D 1 162 ? -17.637 -1.173 -35.082 1.00 17.26 162 LEU D C 1
ATOM 6729 O O . LEU D 1 162 ? -18.723 -1.388 -35.587 1.00 17.45 162 LEU D O 1
ATOM 6734 N N . HIS D 1 163 ? -17.036 -2.054 -34.281 1.00 18.87 163 HIS D N 1
ATOM 6735 C CA . HIS D 1 163 ? -17.685 -3.300 -33.828 1.00 19.97 163 HIS D CA 1
ATOM 6736 C C . HIS D 1 163 ? -18.041 -3.312 -32.334 1.00 20.90 163 HIS D C 1
ATOM 6737 O O . HIS D 1 163 ? -18.379 -4.366 -31.798 1.00 21.17 163 HIS D O 1
ATOM 6744 N N . CYS D 1 164 ? -17.965 -2.153 -31.672 1.00 21.98 164 CYS D N 1
ATOM 6745 C CA . CYS D 1 164 ? -18.223 -2.048 -30.222 1.00 22.81 164 CYS D CA 1
ATOM 6746 C C . CYS D 1 164 ? -19.708 -2.258 -30.030 1.00 22.21 164 CYS D C 1
ATOM 6747 O O . CYS D 1 164 ? -20.473 -1.309 -29.831 1.00 21.85 164 CYS D O 1
ATOM 6750 N N . SER D 1 165 ? -20.088 -3.529 -30.091 1.00 21.68 165 SER D N 1
ATOM 6751 C CA . SER D 1 165 ? -21.459 -3.927 -30.308 1.00 21.30 165 SER D CA 1
ATOM 6752 C C . SER D 1 165 ? -22.042 -4.632 -29.076 1.00 20.92 165 SER D C 1
ATOM 6753 O O . SER D 1 165 ? -23.059 -4.196 -28.540 1.00 20.74 165 SER D O 1
ATOM 6756 N N . GLN D 1 166 ? -21.385 -5.704 -28.627 1.00 20.40 166 GLN D N 1
ATOM 6757 C CA . GLN D 1 166 ? -21.944 -6.582 -27.599 1.00 19.96 166 GLN D CA 1
ATOM 6758 C C . GLN D 1 166 ? -21.547 -6.080 -26.194 1.00 19.08 166 GLN D C 1
ATOM 6759 O O . GLN D 1 166 ? -20.508 -5.438 -26.031 1.00 19.40 166 GLN D O 1
ATOM 6765 N N . LYS D 1 167 ? -22.413 -6.334 -25.211 1.00 18.20 167 LYS D N 1
ATOM 6766 C CA . LYS D 1 167 ? -22.141 -6.049 -23.797 1.00 17.39 167 LYS D CA 1
ATOM 6767 C C . LYS D 1 167 ? -21.201 -7.080 -23.225 1.00 16.20 167 LYS D C 1
ATOM 6768 O O . LYS D 1 167 ? -21.058 -8.169 -23.761 1.00 15.68 167 LYS D O 1
ATOM 6774 N N . ILE D 1 168 ? -20.578 -6.720 -22.117 1.00 15.38 168 ILE D N 1
ATOM 6775 C CA . ILE D 1 168 ? -19.608 -7.573 -21.465 1.00 15.07 168 ILE D CA 1
ATOM 6776 C C . ILE D 1 168 ? -20.199 -8.225 -20.223 1.00 14.93 168 ILE D C 1
ATOM 6777 O O . ILE D 1 168 ? -20.704 -7.511 -19.356 1.00 15.58 168 ILE D O 1
ATOM 6782 N N . LYS D 1 169 ? -20.131 -9.559 -20.116 1.00 13.91 169 LYS D N 1
ATOM 6783 C CA . LYS D 1 169 ? -20.544 -10.221 -18.888 1.00 13.16 169 LYS D CA 1
ATOM 6784 C C . LYS D 1 169 ? -19.726 -9.602 -17.774 1.00 12.66 169 LYS D C 1
ATOM 6785 O O . LYS D 1 169 ? -18.510 -9.435 -17.923 1.00 12.28 169 LYS D O 1
ATOM 6791 N N . PRO D 1 170 ? -20.393 -9.212 -16.674 1.00 11.94 170 PRO D N 1
ATOM 6792 C CA . PRO D 1 170 ? -19.624 -8.830 -15.488 1.00 11.86 170 PRO D CA 1
ATOM 6793 C C . PRO D 1 170 ? -18.718 -9.988 -15.093 1.00 11.76 170 PRO D C 1
ATOM 6794 O O . PRO D 1 170 ? -19.088 -11.152 -15.312 1.00 12.73 170 PRO D O 1
ATOM 6798 N N . LEU D 1 171 ? -17.559 -9.674 -14.529 1.00 11.20 171 LEU D N 1
ATOM 6799 C CA . LEU D 1 171 ? -16.637 -10.669 -14.027 1.00 10.81 171 LEU D CA 1
ATOM 6800 C C . LEU D 1 171 ? -17.286 -11.455 -12.893 1.00 11.67 171 LEU D C 1
ATOM 6801 O O . LEU D 1 171 ? -18.002 -10.873 -12.073 1.00 10.87 171 LEU D O 1
ATOM 6806 N N . LYS D 1 172 ? -17.035 -12.774 -12.859 1.00 12.55 172 LYS D N 1
ATOM 6807 C CA . LYS D 1 172 ? -17.620 -13.640 -11.813 1.00 13.42 172 LYS D CA 1
ATOM 6808 C C . LYS D 1 172 ? -16.825 -13.448 -10.526 1.00 13.34 172 LYS D C 1
ATOM 6809 O O . LYS D 1 172 ? -15.718 -13.943 -10.403 1.00 14.65 172 LYS D O 1
ATOM 6815 N N . LEU D 1 173 ? -17.378 -12.679 -9.596 1.00 12.80 173 LEU D N 1
ATOM 6816 C CA . LEU D 1 173 ? -16.839 -12.595 -8.247 1.00 12.44 173 LEU D CA 1
ATOM 6817 C C . LEU D 1 173 ? -17.288 -13.784 -7.372 1.00 13.04 173 LEU D C 1
ATOM 6818 O O . LEU D 1 173 ? -18.343 -14.406 -7.569 1.00 12.93 173 LEU D O 1
ATOM 6823 N N . SER D 1 174 ? -16.458 -14.118 -6.402 1.00 13.02 174 SER D N 1
ATOM 6824 C CA . SER D 1 174 ? -16.799 -15.154 -5.449 1.00 12.51 174 SER D CA 1
ATOM 6825 C C . SER D 1 174 ? -17.062 -14.461 -4.111 1.00 12.13 174 SER D C 1
ATOM 6826 O O . SER D 1 174 ? -16.134 -13.932 -3.476 1.00 11.89 174 SER D O 1
ATOM 6829 N N . LEU D 1 175 ? -18.331 -14.445 -3.715 1.00 11.46 175 LEU D N 1
ATOM 6830 C CA . LEU D 1 175 ? -18.751 -13.897 -2.445 1.00 11.09 175 LEU D CA 1
ATOM 6831 C C . LEU D 1 175 ? -19.323 -15.000 -1.574 1.00 10.11 175 LEU D C 1
ATOM 6832 O O . LEU D 1 175 ? -19.561 -16.112 -2.018 1.00 9.73 175 LEU D O 1
ATOM 6837 N N . SER D 1 176 ? -19.534 -14.671 -0.314 1.00 9.50 176 SER D N 1
ATOM 6838 C CA . SER D 1 176 ? -20.155 -15.597 0.615 1.00 9.18 176 SER D CA 1
ATOM 6839 C C . SER D 1 176 ? -21.616 -15.655 0.278 1.00 8.66 176 SER D C 1
ATOM 6840 O O . SER D 1 176 ? -22.164 -14.774 -0.394 1.00 8.63 176 SER D O 1
ATOM 6843 N N . VAL D 1 177 ? -22.218 -16.708 0.784 1.00 7.96 177 VAL D N 1
ATOM 6844 C CA . VAL D 1 177 ? -23.581 -17.041 0.547 1.00 8.23 177 VAL D CA 1
ATOM 6845 C C . VAL D 1 177 ? -24.444 -15.926 1.089 1.00 8.48 177 VAL D C 1
ATOM 6846 O O . VAL D 1 177 ? -25.258 -15.337 0.352 1.00 8.88 177 VAL D O 1
ATOM 6850 N N . ALA D 1 178 ? -24.226 -15.593 2.356 1.00 8.31 178 ALA D N 1
ATOM 6851 C CA . ALA D 1 178 ? -24.904 -14.461 2.952 1.00 8.56 178 ALA D CA 1
ATOM 6852 C C . ALA D 1 178 ? -24.825 -13.165 2.095 1.00 8.92 178 ALA D C 1
ATOM 6853 O O . ALA D 1 178 ? -25.837 -12.478 1.926 1.00 9.04 178 ALA D O 1
ATOM 6855 N N . ALA D 1 179 ? -23.639 -12.833 1.571 1.00 8.92 179 ALA D N 1
ATOM 6856 C CA . ALA D 1 179 ? -23.451 -11.583 0.794 1.00 8.94 179 ALA D CA 1
ATOM 6857 C C . ALA D 1 179 ? -23.994 -11.657 -0.639 1.00 9.45 179 ALA D C 1
ATOM 6858 O O . ALA D 1 179 ? -24.471 -10.646 -1.185 1.00 8.93 179 ALA D O 1
ATOM 6860 N N . GLN D 1 180 ? -23.915 -12.832 -1.265 1.00 9.78 180 GLN D N 1
ATOM 6861 C CA . GLN D 1 180 ? -24.619 -13.017 -2.526 1.00 10.48 180 GLN D CA 1
ATOM 6862 C C . GLN D 1 180 ? -26.134 -12.804 -2.364 1.00 10.19 180 GLN D C 1
ATOM 6863 O O . GLN D 1 180 ? -26.777 -12.119 -3.154 1.00 7.88 180 GLN D O 1
ATOM 6869 N N . GLN D 1 181 ? -26.698 -13.440 -1.344 1.00 10.25 181 GLN D N 1
ATOM 6870 C CA . GLN D 1 181 ? -28.116 -13.269 -1.084 1.00 10.87 181 GLN D CA 1
ATOM 6871 C C . GLN D 1 181 ? -28.516 -11.811 -0.925 1.00 11.25 181 GLN D C 1
ATOM 6872 O O . GLN D 1 181 ? -29.525 -11.402 -1.518 1.00 11.80 181 GLN D O 1
ATOM 6878 N N . ILE D 1 182 ? -27.756 -11.017 -0.149 1.00 11.53 182 ILE D N 1
ATOM 6879 C CA . ILE D 1 182 ? -28.082 -9.569 -0.005 1.00 11.59 182 ILE D CA 1
ATOM 6880 C C . ILE D 1 182 ? -28.056 -8.829 -1.365 1.00 11.74 182 ILE D C 1
ATOM 6881 O O . ILE D 1 182 ? -28.949 -7.987 -1.651 1.00 11.60 182 ILE D O 1
ATOM 6886 N N . LEU D 1 183 ? -27.068 -9.165 -2.204 1.00 11.80 183 LEU D N 1
ATOM 6887 C CA . LEU D 1 183 ? -26.948 -8.571 -3.538 1.00 11.83 183 LEU D CA 1
ATOM 6888 C C . LEU D 1 183 ? -28.145 -8.916 -4.394 1.00 11.60 183 LEU D C 1
ATOM 6889 O O . LEU D 1 183 ? -28.752 -8.031 -4.998 1.00 11.54 183 LEU D O 1
ATOM 6894 N N . ASN D 1 184 ? -28.486 -10.198 -4.420 1.00 11.76 184 ASN D N 1
ATOM 6895 C CA . ASN D 1 184 ? -29.586 -10.697 -5.246 1.00 12.30 184 ASN D CA 1
ATOM 6896 C C . ASN D 1 184 ? -30.930 -10.108 -4.822 1.00 12.20 184 ASN D C 1
ATOM 6897 O O . ASN D 1 184 ? -31.736 -9.681 -5.655 1.00 12.45 184 ASN D O 1
ATOM 6902 N N . ASP D 1 185 ? -31.160 -10.067 -3.520 1.00 12.03 185 ASP D N 1
ATOM 6903 C CA . ASP D 1 185 ? -32.376 -9.471 -2.997 1.00 11.53 185 ASP D CA 1
ATOM 6904 C C . ASP D 1 185 ? -32.500 -8.017 -3.427 1.00 11.35 185 ASP D C 1
ATOM 6905 O O . ASP D 1 185 ? -33.570 -7.609 -3.895 1.00 10.85 185 ASP D O 1
ATOM 6910 N N . LEU D 1 186 ? -31.392 -7.274 -3.349 1.00 11.22 186 LEU D N 1
ATOM 6911 C CA . LEU D 1 186 ? -31.361 -5.867 -3.770 1.00 11.32 186 LEU D CA 1
ATOM 6912 C C . LEU D 1 186 ? -31.464 -5.728 -5.293 1.00 11.55 186 LEU D C 1
ATOM 6913 O O . LEU D 1 186 ? -32.148 -4.853 -5.812 1.00 12.00 186 LEU D O 1
ATOM 6918 N N . GLU D 1 187 ? -30.779 -6.588 -6.016 1.00 11.34 187 GLU D N 1
ATOM 6919 C CA . GLU D 1 187 ? -30.931 -6.582 -7.441 1.00 11.46 187 GLU D CA 1
ATOM 6920 C C . GLU D 1 187 ? -32.413 -6.667 -7.728 1.00 11.02 187 GLU D C 1
ATOM 6921 O O . GLU D 1 187 ? -32.980 -5.790 -8.392 1.00 10.72 187 GLU D O 1
ATOM 6927 N N . ASN D 1 188 ? -33.046 -7.707 -7.187 1.00 10.59 188 ASN D N 1
ATOM 6928 C CA . ASN D 1 188 ? -34.436 -8.024 -7.550 1.00 10.52 188 ASN D CA 1
ATOM 6929 C C . ASN D 1 188 ? -35.486 -7.014 -7.083 1.00 9.73 188 ASN D C 1
ATOM 6930 O O . ASN D 1 188 ? -36.433 -6.806 -7.797 1.00 8.90 188 ASN D O 1
ATOM 6935 N N . GLN D 1 189 ? -35.320 -6.392 -5.912 1.00 9.30 189 GLN D N 1
ATOM 6936 C CA . GLN D 1 189 ? -36.273 -5.369 -5.456 1.00 9.69 189 GLN D CA 1
ATOM 6937 C C . GLN D 1 189 ? -36.199 -4.049 -6.340 1.00 8.87 189 GLN D C 1
ATOM 6938 O O . GLN D 1 189 ? -37.214 -3.387 -6.604 1.00 8.15 189 GLN D O 1
ATOM 6944 N N . LEU D 1 190 ? -35.004 -3.731 -6.826 1.00 7.76 190 LEU D N 1
ATOM 6945 C CA . LEU D 1 190 ? -34.813 -2.704 -7.830 1.00 7.07 190 LEU D CA 1
ATOM 6946 C C . LEU D 1 190 ? -35.557 -3.004 -9.155 1.00 7.38 190 LEU D C 1
ATOM 6947 O O . LEU D 1 190 ? -36.296 -2.167 -9.659 1.00 6.72 190 LEU D O 1
ATOM 6952 N N . ILE D 1 191 ? -35.369 -4.207 -9.704 1.00 8.33 191 ILE D N 1
ATOM 6953 C CA . ILE D 1 191 ? -36.117 -4.684 -10.880 1.00 8.51 191 ILE D CA 1
ATOM 6954 C C . ILE D 1 191 ? -37.623 -4.519 -10.638 1.00 9.52 191 ILE D C 1
ATOM 6955 O O . ILE D 1 191 ? -38.363 -3.986 -11.462 1.00 9.09 191 ILE D O 1
ATOM 6960 N N . SER D 1 192 ? -38.073 -4.933 -9.470 1.00 10.53 192 SER D N 1
ATOM 6961 C CA . SER D 1 192 ? -39.484 -4.828 -9.176 1.00 12.00 192 SER D CA 1
ATOM 6962 C C . SER D 1 192 ? -39.980 -3.380 -9.100 1.00 12.32 192 SER D C 1
ATOM 6963 O O . SER D 1 192 ? -41.169 -3.105 -9.377 1.00 11.88 192 SER D O 1
ATOM 6966 N N . LYS D 1 193 ? -39.071 -2.465 -8.752 1.00 12.69 193 LYS D N 1
ATOM 6967 C CA . LYS D 1 193 ? -39.398 -1.029 -8.730 1.00 13.20 193 LYS D CA 1
ATOM 6968 C C . LYS D 1 193 ? -39.484 -0.403 -10.145 1.00 12.35 193 LYS D C 1
ATOM 6969 O O . LYS D 1 193 ? -39.997 0.686 -10.292 1.00 11.72 193 LYS D O 1
ATOM 6975 N N . GLY D 1 194 ? -38.986 -1.104 -11.166 1.00 12.02 194 GLY D N 1
ATOM 6976 C CA . GLY D 1 194 ? -39.011 -0.621 -12.539 1.00 11.66 194 GLY D CA 1
ATOM 6977 C C . GLY D 1 194 ? -37.638 -0.285 -13.103 1.00 11.97 194 GLY D C 1
ATOM 6978 O O . GLY D 1 194 ? -37.530 0.288 -14.184 1.00 11.85 194 GLY D O 1
ATOM 6979 N N . TYR D 1 195 ? -36.564 -0.603 -12.391 1.00 11.99 195 TYR D N 1
ATOM 6980 C CA . TYR D 1 195 ? -35.244 -0.332 -12.944 1.00 12.19 195 TYR D CA 1
ATOM 6981 C C . TYR D 1 195 ? -35.016 -1.333 -14.085 1.00 13.59 195 TYR D C 1
ATOM 6982 O O . TYR D 1 195 ? -35.487 -2.467 -13.972 1.00 13.77 195 TYR D O 1
ATOM 6991 N N . LYS D 1 196 ? -34.358 -0.931 -15.192 1.00 14.55 196 LYS D N 1
ATOM 6992 C CA . LYS D 1 196 ? -34.012 -1.903 -16.247 1.00 15.40 196 LYS D CA 1
ATOM 6993 C C . LYS D 1 196 ? -33.087 -2.927 -15.608 1.00 15.49 196 LYS D C 1
ATOM 6994 O O . LYS D 1 196 ? -32.417 -2.622 -14.614 1.00 15.47 196 LYS D O 1
ATOM 7000 N N . ASN D 1 197 ? -33.002 -4.112 -16.215 1.00 15.32 197 ASN D N 1
ATOM 7001 C CA . ASN D 1 197 ? -32.098 -5.164 -15.741 1.00 14.81 197 ASN D CA 1
ATOM 7002 C C . ASN D 1 197 ? -30.665 -4.691 -15.640 1.00 14.54 197 ASN D C 1
ATOM 7003 O O . ASN D 1 197 ? -30.026 -4.837 -14.601 1.00 14.18 197 ASN D O 1
ATOM 7008 N N . SER D 1 198 ? -30.161 -4.109 -16.717 1.00 14.10 198 SER D N 1
ATOM 7009 C CA . SER D 1 198 ? -28.768 -3.708 -16.748 1.00 13.91 198 SER D CA 1
ATOM 7010 C C . SER D 1 198 ? -28.436 -2.803 -15.565 1.00 13.08 198 SER D C 1
ATOM 7011 O O . SER D 1 198 ? -27.474 -3.048 -14.855 1.00 13.78 198 SER D O 1
ATOM 7014 N N . PHE D 1 199 ? -29.268 -1.817 -15.282 1.00 12.68 199 PHE D N 1
ATOM 7015 C CA . PHE D 1 199 ? -28.941 -0.837 -14.238 1.00 12.31 199 PHE D CA 1
ATOM 7016 C C . PHE D 1 199 ? -29.178 -1.355 -12.824 1.00 11.84 199 PHE D C 1
ATOM 7017 O O . PHE D 1 199 ? -28.407 -1.052 -11.898 1.00 11.08 199 PHE D O 1
ATOM 7025 N N . ALA D 1 200 ? -30.250 -2.110 -12.635 1.00 11.17 200 ALA D N 1
ATOM 7026 C CA . ALA D 1 200 ? -30.453 -2.758 -11.345 1.00 11.57 200 ALA D CA 1
ATOM 7027 C C . ALA D 1 200 ? -29.170 -3.518 -10.887 1.00 11.67 200 ALA D C 1
ATOM 7028 O O . ALA D 1 200 ? -28.663 -3.300 -9.761 1.00 10.39 200 ALA D O 1
ATOM 7030 N N . TYR D 1 201 ? -28.614 -4.332 -11.790 1.00 11.87 201 TYR D N 1
ATOM 7031 C CA . TYR D 1 201 ? -27.359 -5.035 -11.520 1.00 12.33 201 TYR D CA 1
ATOM 7032 C C . TYR D 1 201 ? -26.306 -4.022 -11.099 1.00 12.01 201 TYR D C 1
ATOM 7033 O O . TYR D 1 201 ? -25.757 -4.095 -9.984 1.00 12.00 201 TYR D O 1
ATOM 7042 N N . TYR D 1 202 ? -26.026 -3.079 -11.992 1.00 11.14 202 TYR D N 1
ATOM 7043 C CA . TYR D 1 202 ? -25.017 -2.054 -11.726 1.00 10.59 202 TYR D CA 1
ATOM 7044 C C . TYR D 1 202 ? -25.261 -1.281 -10.428 1.00 10.39 202 TYR D C 1
ATOM 7045 O O . TYR D 1 202 ? -24.383 -1.137 -9.583 1.00 10.56 202 TYR D O 1
ATOM 7054 N N . PHE D 1 203 ? -26.468 -0.785 -10.280 1.00 10.39 203 PHE D N 1
ATOM 7055 C CA . PHE D 1 203 ? -26.878 -0.111 -9.037 1.00 10.50 203 PHE D CA 1
ATOM 7056 C C . PHE D 1 203 ? -26.632 -1.025 -7.796 1.00 9.41 203 PHE D C 1
ATOM 7057 O O . PHE D 1 203 ? -26.077 -0.591 -6.790 1.00 9.42 203 PHE D O 1
ATOM 7065 N N . SER D 1 204 ? -27.016 -2.287 -7.869 1.00 9.32 204 SER D N 1
ATOM 7066 C CA . SER D 1 204 ? -26.883 -3.183 -6.700 1.00 9.64 204 SER D CA 1
ATOM 7067 C C . SER D 1 204 ? -25.440 -3.316 -6.243 1.00 9.84 204 SER D C 1
ATOM 7068 O O . SER D 1 204 ? -25.135 -3.342 -5.043 1.00 8.60 204 SER D O 1
ATOM 7071 N N . ARG D 1 205 ? -24.554 -3.402 -7.226 1.00 11.14 205 ARG D N 1
ATOM 7072 C CA . ARG D 1 205 ? -23.123 -3.451 -6.946 1.00 11.83 205 ARG D CA 1
ATOM 7073 C C . ARG D 1 205 ? -22.592 -2.159 -6.349 1.00 11.80 205 ARG D C 1
ATOM 7074 O O . ARG D 1 205 ? -21.810 -2.176 -5.381 1.00 12.38 205 ARG D O 1
ATOM 7082 N N . ARG D 1 206 ? -23.009 -1.051 -6.914 1.00 11.28 206 ARG D N 1
ATOM 7083 C CA . ARG D 1 206 ? -22.454 0.194 -6.510 1.00 12.30 206 ARG D CA 1
ATOM 7084 C C . ARG D 1 206 ? -22.937 0.542 -5.121 1.00 12.85 206 ARG D C 1
ATOM 7085 O O . ARG D 1 206 ? -22.214 1.161 -4.345 1.00 12.81 206 ARG D O 1
ATOM 7093 N N . LEU D 1 207 ? -24.136 0.088 -4.776 1.00 13.93 207 LEU D N 1
ATOM 7094 C CA . LEU D 1 207 ? -24.691 0.406 -3.457 1.00 14.42 207 LEU D CA 1
ATOM 7095 C C . LEU D 1 207 ? -24.085 -0.498 -2.371 1.00 13.58 207 LEU D C 1
ATOM 7096 O O . LEU D 1 207 ? -23.731 -0.030 -1.273 1.00 13.28 207 LEU D O 1
ATOM 7101 N N . ALA D 1 208 ? -23.925 -1.774 -2.696 1.00 12.76 208 ALA D N 1
ATOM 7102 C CA . ALA D 1 208 ? -23.278 -2.705 -1.790 1.00 12.95 208 ALA D CA 1
ATOM 7103 C C . ALA D 1 208 ? -21.819 -2.346 -1.546 1.00 12.92 208 ALA D C 1
ATOM 7104 O O . ALA D 1 208 ? -21.288 -2.623 -0.481 1.00 13.03 208 ALA D O 1
ATOM 7106 N N . GLU D 1 209 ? -21.190 -1.673 -2.497 1.00 12.27 209 GLU D N 1
ATOM 7107 C CA . GLU D 1 209 ? -19.817 -1.287 -2.327 1.00 12.00 209 GLU D CA 1
ATOM 7108 C C . GLU D 1 209 ? -19.701 -0.025 -1.501 1.00 11.99 209 GLU D C 1
ATOM 7109 O O . GLU D 1 209 ? -18.598 0.436 -1.202 1.00 10.87 209 GLU D O 1
ATOM 7115 N N . GLY D 1 210 ? -20.832 0.580 -1.180 1.00 11.96 210 GLY D N 1
ATOM 7116 C CA . GLY D 1 210 ? -20.806 1.735 -0.304 1.00 11.94 210 GLY D CA 1
ATOM 7117 C C . GLY D 1 210 ? -21.101 3.036 -1.000 1.00 12.07 210 GLY D C 1
ATOM 7118 O O . GLY D 1 210 ? -21.016 4.113 -0.367 1.00 10.62 210 GLY D O 1
ATOM 7119 N N . ASP D 1 211 ? -21.482 2.957 -2.284 1.00 11.71 211 ASP D N 1
ATOM 7120 C CA . ASP D 1 211 ? -21.709 4.182 -3.019 1.00 11.74 211 ASP D CA 1
ATOM 7121 C C . ASP D 1 211 ? -22.774 5.123 -2.435 1.00 11.07 211 ASP D C 1
ATOM 7122 O O . ASP D 1 211 ? -23.948 4.817 -2.289 1.00 10.88 211 ASP D O 1
ATOM 7127 N N . THR D 1 212 ? -22.332 6.326 -2.196 1.00 10.79 212 THR D N 1
ATOM 7128 C CA . THR D 1 212 ? -23.184 7.307 -1.622 1.00 11.27 212 THR D CA 1
ATOM 7129 C C . THR D 1 212 ? -23.999 8.047 -2.681 1.00 11.14 212 THR D C 1
ATOM 7130 O O . THR D 1 212 ? -25.101 8.480 -2.405 1.00 10.96 212 THR D O 1
ATOM 7134 N N . LEU D 1 213 ? -23.476 8.144 -3.900 1.00 11.35 213 LEU D N 1
ATOM 7135 C CA . LEU D 1 213 ? -24.049 9.011 -4.927 1.00 11.09 213 LEU D CA 1
ATOM 7136 C C . LEU D 1 213 ? -25.214 8.356 -5.666 1.00 11.44 213 LEU D C 1
ATOM 7137 O O . LEU D 1 213 ? -26.217 9.037 -5.987 1.00 11.73 213 LEU D O 1
ATOM 7142 N N . ILE D 1 214 ? -25.090 7.070 -5.977 1.00 11.07 214 ILE D N 1
ATOM 7143 C CA . ILE D 1 214 ? -26.172 6.380 -6.687 1.00 11.71 214 ILE D CA 1
ATOM 7144 C C . ILE D 1 214 ? -27.455 6.476 -5.808 1.00 12.23 214 ILE D C 1
ATOM 7145 O O . ILE D 1 214 ? -28.541 6.754 -6.321 1.00 12.82 214 ILE D O 1
ATOM 7150 N N . GLY D 1 215 ? -27.298 6.366 -4.492 1.00 12.60 215 GLY D N 1
ATOM 7151 C CA . GLY D 1 215 ? -28.392 6.566 -3.554 1.00 13.81 215 GLY D CA 1
ATOM 7152 C C . GLY D 1 215 ? -28.967 7.969 -3.435 1.00 14.67 215 GLY D C 1
ATOM 7153 O O . GLY D 1 215 ? -30.158 8.140 -3.162 1.00 14.81 215 GLY D O 1
ATOM 7154 N N . GLU D 1 216 ? -28.134 8.989 -3.599 1.00 16.21 216 GLU D N 1
ATOM 7155 C CA . GLU D 1 216 ? -28.634 10.379 -3.592 1.00 17.09 216 GLU D CA 1
ATOM 7156 C C . GLU D 1 216 ? -29.516 10.581 -4.813 1.00 17.17 216 GLU D C 1
ATOM 7157 O O . GLU D 1 216 ? -30.615 11.078 -4.694 1.00 17.51 216 GLU D O 1
ATOM 7163 N N . LYS D 1 217 ? -29.005 10.176 -5.981 1.00 17.92 217 LYS D N 1
ATOM 7164 C CA . LYS D 1 217 ? -29.729 10.222 -7.286 1.00 17.99 217 LYS D CA 1
ATOM 7165 C C . LYS D 1 217 ? -31.015 9.403 -7.376 1.00 17.24 217 LYS D C 1
ATOM 7166 O O . LYS D 1 217 ? -31.947 9.843 -8.029 1.00 16.84 217 LYS D O 1
ATOM 7172 N N . ALA D 1 218 ? -31.026 8.203 -6.781 1.00 16.83 218 ALA D N 1
ATOM 7173 C CA . ALA D 1 218 ? -32.218 7.312 -6.770 1.00 16.81 218 ALA D CA 1
ATOM 7174 C C . ALA D 1 218 ? -33.219 7.634 -5.654 1.00 16.40 218 ALA D C 1
ATOM 7175 O O . ALA D 1 218 ? -34.239 6.955 -5.539 1.00 17.11 218 ALA D O 1
ATOM 7177 N N . PHE D 1 219 ? -32.912 8.638 -4.832 1.00 16.01 219 PHE D N 1
ATOM 7178 C CA . PHE D 1 219 ? -33.613 8.875 -3.563 1.00 15.81 219 PHE D CA 1
ATOM 7179 C C . PHE D 1 219 ? -33.755 7.611 -2.660 1.00 15.00 219 PHE D C 1
ATOM 7180 O O . PHE D 1 219 ? -34.813 7.393 -2.076 1.00 15.09 219 PHE D O 1
ATOM 7188 N N . THR D 1 220 ? -32.699 6.803 -2.533 1.00 13.85 220 THR D N 1
ATOM 7189 C CA . THR D 1 220 ? -32.745 5.604 -1.704 1.00 13.28 220 THR D CA 1
ATOM 7190 C C . THR D 1 220 ? -31.600 5.528 -0.673 1.00 12.88 220 THR D C 1
ATOM 7191 O O . THR D 1 220 ? -31.070 4.471 -0.365 1.00 13.54 220 THR D O 1
ATOM 7195 N N . GLU D 1 221 ? -31.290 6.664 -0.079 1.00 12.51 221 GLU D N 1
ATOM 7196 C CA . GLU D 1 221 ? -30.265 6.769 0.969 1.00 11.89 221 GLU D CA 1
ATOM 7197 C C . GLU D 1 221 ? -30.524 5.880 2.212 1.00 11.31 221 GLU D C 1
ATOM 7198 O O . GLU D 1 221 ? -29.595 5.445 2.860 1.00 10.56 221 GLU D O 1
ATOM 7204 N N . SER D 1 222 ? -31.781 5.610 2.535 1.00 11.48 222 SER D N 1
ATOM 7205 C CA . SER D 1 222 ? -32.122 4.679 3.637 1.00 11.73 222 SER D CA 1
ATOM 7206 C C . SER D 1 222 ? -31.550 3.305 3.374 1.00 12.14 222 SER D C 1
ATOM 7207 O O . SER D 1 222 ? -31.086 2.626 4.275 1.00 12.39 222 SER D O 1
ATOM 7210 N N . LEU D 1 223 ? -31.610 2.898 2.116 1.00 12.34 223 LEU D N 1
ATOM 7211 C CA . LEU D 1 223 ? -31.164 1.585 1.725 1.00 12.65 223 LEU D CA 1
ATOM 7212 C C . LEU D 1 223 ? -29.632 1.335 1.885 1.00 12.46 223 LEU D C 1
ATOM 7213 O O . LEU D 1 223 ? -29.182 0.179 2.054 1.00 12.79 223 LEU D O 1
ATOM 7218 N N . LEU D 1 224 ? -28.853 2.411 1.854 1.00 12.01 224 LEU D N 1
ATOM 7219 C CA . LEU D 1 224 ? -27.394 2.357 2.023 1.00 12.08 224 LEU D CA 1
ATOM 7220 C C . LEU D 1 224 ? -27.029 2.164 3.484 1.00 12.21 224 LEU D C 1
ATOM 7221 O O . LEU D 1 224 ? -26.092 1.424 3.811 1.00 12.56 224 LEU D O 1
ATOM 7226 N N . ILE D 1 225 ? -27.752 2.853 4.369 1.00 11.88 225 ILE D N 1
ATOM 7227 C CA . ILE D 1 225 ? -27.570 2.634 5.788 1.00 11.26 225 ILE D CA 1
ATOM 7228 C C . ILE D 1 225 ? -28.021 1.223 6.156 1.00 11.69 225 ILE D C 1
ATOM 7229 O O . ILE D 1 225 ? -27.286 0.508 6.812 1.00 12.72 225 ILE D O 1
ATOM 7234 N N . LYS D 1 226 ? -29.185 0.793 5.699 1.00 11.32 226 LYS D N 1
ATOM 7235 C CA . LYS D 1 226 ? -29.578 -0.596 5.839 1.00 11.80 226 LYS D CA 1
ATOM 7236 C C . LYS D 1 226 ? -28.419 -1.566 5.471 1.00 12.14 226 LYS D C 1
ATOM 7237 O O . LYS D 1 226 ? -28.002 -2.393 6.271 1.00 11.26 226 LYS D O 1
ATOM 7243 N N . LEU D 1 227 ? -27.860 -1.399 4.276 1.00 12.72 227 LEU D N 1
ATOM 7244 C CA . LEU D 1 227 ? -26.929 -2.376 3.742 1.00 12.98 227 LEU D CA 1
ATOM 7245 C C . LEU D 1 227 ? -25.570 -2.317 4.388 1.00 13.04 227 LEU D C 1
ATOM 7246 O O . LEU D 1 227 ? -24.934 -3.373 4.538 1.00 12.80 227 LEU D O 1
ATOM 7251 N N . GLN D 1 228 ? -25.159 -1.111 4.805 1.00 12.90 228 GLN D N 1
ATOM 7252 C CA . GLN D 1 228 ? -23.774 -0.855 5.236 1.00 13.09 228 GLN D CA 1
ATOM 7253 C C . GLN D 1 228 ? -23.552 -0.804 6.759 1.00 12.35 228 GLN D C 1
ATOM 7254 O O . GLN D 1 228 ? -22.451 -1.054 7.221 1.00 11.79 228 GLN D O 1
ATOM 7260 N N . GLU D 1 229 ? -24.585 -0.519 7.541 1.00 11.86 229 GLU D N 1
ATOM 7261 C CA . GLU D 1 229 ? -24.416 -0.451 8.991 1.00 11.43 229 GLU D CA 1
ATOM 7262 C C . GLU D 1 229 ? -24.738 -1.784 9.661 1.00 10.77 229 GLU D C 1
ATOM 7263 O O . GLU D 1 229 ? -25.599 -1.872 10.544 1.00 10.64 229 GLU D O 1
ATOM 7269 N N . THR D 1 230 ? -24.038 -2.830 9.237 1.00 10.29 230 THR D N 1
ATOM 7270 C CA . THR D 1 230 ? -24.021 -4.076 9.984 1.00 10.29 230 THR D CA 1
ATOM 7271 C C . THR D 1 230 ? -22.618 -4.580 10.160 1.00 10.57 230 THR D C 1
ATOM 7272 O O . THR D 1 230 ? -21.695 -4.149 9.484 1.00 11.15 230 THR D O 1
ATOM 7276 N N . GLU D 1 231 ? -22.485 -5.550 11.047 1.00 11.12 231 GLU D N 1
ATOM 7277 C CA . GLU D 1 231 ? -21.237 -6.231 11.274 1.00 11.11 231 GLU D CA 1
ATOM 7278 C C . GLU D 1 231 ? -20.750 -7.023 10.061 1.00 12.19 231 GLU D C 1
ATOM 7279 O O . GLU D 1 231 ? -19.627 -7.501 10.077 1.00 12.28 231 GLU D O 1
ATOM 7285 N N . GLN D 1 232 ? -21.568 -7.169 9.022 1.00 13.26 232 GLN D N 1
ATOM 7286 C CA . GLN D 1 232 ? -21.089 -7.760 7.749 1.00 15.21 232 GLN D CA 1
ATOM 7287 C C . GLN D 1 232 ? -20.030 -6.947 7.008 1.00 15.13 232 GLN D C 1
ATOM 7288 O O . GLN D 1 232 ? -19.254 -7.502 6.251 1.00 15.49 232 GLN D O 1
ATOM 7294 N N . ASN D 1 233 ? -20.040 -5.633 7.180 1.00 15.66 233 ASN D N 1
ATOM 7295 C CA . ASN D 1 233 ? -19.121 -4.759 6.472 1.00 16.25 233 ASN D CA 1
ATOM 7296 C C . ASN D 1 233 ? -18.995 -5.122 4.988 1.00 16.54 233 ASN D C 1
ATOM 7297 O O . ASN D 1 233 ? -17.925 -5.427 4.447 1.00 16.77 233 ASN D O 1
ATOM 7302 N N . LEU D 1 234 ? -20.153 -5.034 4.352 1.00 16.30 234 LEU D N 1
ATOM 7303 C CA . LEU D 1 234 ? -20.394 -5.541 3.032 1.00 16.35 234 LEU D CA 1
ATOM 7304 C C . LEU D 1 234 ? -19.575 -4.805 1.999 1.00 16.02 234 LEU D C 1
ATOM 7305 O O . LEU D 1 234 ? -19.101 -5.408 1.032 1.00 16.87 234 LEU D O 1
ATOM 7310 N N . ASP D 1 235 ? -19.431 -3.499 2.182 1.00 15.26 235 ASP D N 1
ATOM 7311 C CA . ASP D 1 235 ? -18.624 -2.692 1.268 1.00 14.53 235 ASP D CA 1
ATOM 7312 C C . ASP D 1 235 ? -17.274 -3.338 1.149 1.00 13.58 235 ASP D C 1
ATOM 7313 O O . ASP D 1 235 ? -16.735 -3.426 0.051 1.00 13.14 235 ASP D O 1
ATOM 7318 N N . VAL D 1 236 ? -16.764 -3.840 2.279 1.00 13.06 236 VAL D N 1
ATOM 7319 C CA . VAL D 1 236 ? -15.439 -4.458 2.330 1.00 12.37 236 VAL D CA 1
ATOM 7320 C C . VAL D 1 236 ? -15.501 -5.823 1.682 1.00 12.06 236 VAL D C 1
ATOM 7321 O O . VAL D 1 236 ? -14.661 -6.153 0.859 1.00 11.47 236 VAL D O 1
ATOM 7325 N N . LEU D 1 237 ? -16.518 -6.606 2.014 1.00 12.37 237 LEU D N 1
ATOM 7326 C CA . LEU D 1 237 ? -16.612 -7.969 1.470 1.00 12.74 237 LEU D CA 1
ATOM 7327 C C . LEU D 1 237 ? -16.525 -7.906 -0.025 1.00 13.22 237 LEU D C 1
ATOM 7328 O O . LEU D 1 237 ? -15.785 -8.684 -0.639 1.00 13.66 237 LEU D O 1
ATOM 7333 N N . LEU D 1 238 ? -17.307 -6.981 -0.595 1.00 13.42 238 LEU D N 1
ATOM 7334 C CA . LEU D 1 238 ? -17.348 -6.758 -2.030 1.00 13.63 238 LEU D CA 1
ATOM 7335 C C . LEU D 1 238 ? -16.013 -6.235 -2.583 1.00 13.40 238 LEU D C 1
ATOM 7336 O O . LEU D 1 238 ? -15.498 -6.771 -3.600 1.00 13.51 238 LEU D O 1
ATOM 7341 N N . ALA D 1 239 ? -15.445 -5.213 -1.935 1.00 12.78 239 ALA D N 1
ATOM 7342 C CA . ALA D 1 239 ? -14.122 -4.687 -2.370 1.00 12.67 239 ALA D CA 1
ATOM 7343 C C . ALA D 1 239 ? -13.057 -5.830 -2.483 1.00 12.36 239 ALA D C 1
ATOM 7344 O O . ALA D 1 239 ? -12.438 -6.010 -3.524 1.00 12.13 239 ALA D O 1
ATOM 7346 N N . ASP D 1 240 ? -12.920 -6.638 -1.436 1.00 12.56 240 ASP D N 1
ATOM 7347 C CA . ASP D 1 240 ? -12.090 -7.865 -1.470 1.00 12.93 240 ASP D CA 1
ATOM 7348 C C . ASP D 1 240 ? -12.379 -8.806 -2.632 1.00 12.45 240 ASP D C 1
ATOM 7349 O O . ASP D 1 240 ? -11.483 -9.301 -3.259 1.00 12.31 240 ASP D O 1
ATOM 7354 N N . ALA D 1 241 ? -13.648 -9.071 -2.879 1.00 12.60 241 ALA D N 1
ATOM 7355 C CA . ALA D 1 241 ? -14.042 -9.998 -3.918 1.00 12.55 241 ALA D CA 1
ATOM 7356 C C . ALA D 1 241 ? -13.620 -9.452 -5.278 1.00 12.51 241 ALA D C 1
ATOM 7357 O O . ALA D 1 241 ? -13.113 -10.193 -6.119 1.00 13.28 241 ALA D O 1
ATOM 7359 N N . ARG D 1 242 ? -13.803 -8.156 -5.479 1.00 12.42 242 ARG D N 1
ATOM 7360 C CA . ARG D 1 242 ? -13.431 -7.531 -6.744 1.00 12.43 242 ARG D CA 1
ATOM 7361 C C . ARG D 1 242 ? -11.920 -7.510 -6.842 1.00 12.63 242 ARG D C 1
ATOM 7362 O O . ARG D 1 242 ? -11.351 -7.781 -7.902 1.00 12.63 242 ARG D O 1
ATOM 7370 N N . TYR D 1 243 ? -11.256 -7.214 -5.734 1.00 12.52 243 TYR D N 1
ATOM 7371 C CA . TYR D 1 243 ? -9.816 -7.212 -5.776 1.00 13.04 243 TYR D CA 1
ATOM 7372 C C . TYR D 1 243 ? -9.251 -8.614 -6.167 1.00 12.90 243 TYR D C 1
ATOM 7373 O O . TYR D 1 243 ? -8.262 -8.712 -6.909 1.00 12.54 243 TYR D O 1
ATOM 7382 N N . GLN D 1 244 ? -9.885 -9.683 -5.686 1.00 12.65 244 GLN D N 1
ATOM 7383 C CA . GLN D 1 244 ? -9.311 -11.021 -5.822 1.00 12.48 244 GLN D CA 1
ATOM 7384 C C . GLN D 1 244 ? -9.451 -11.477 -7.233 1.00 11.29 244 GLN D C 1
ATOM 7385 O O . GLN D 1 244 ? -8.595 -12.161 -7.755 1.00 10.55 244 GLN D O 1
ATOM 7391 N N . LYS D 1 245 ? -10.540 -11.096 -7.857 1.00 10.64 245 LYS D N 1
ATOM 7392 C CA . LYS D 1 245 ? -10.854 -11.680 -9.133 1.00 11.01 245 LYS D CA 1
ATOM 7393 C C . LYS D 1 245 ? -9.870 -11.110 -10.135 1.00 10.79 245 LYS D C 1
ATOM 7394 O O . LYS D 1 245 ? -9.347 -11.829 -10.996 1.00 10.40 245 LYS D O 1
ATOM 7400 N N . ILE D 1 246 ? -9.610 -9.809 -9.987 1.00 10.52 246 ILE D N 1
ATOM 7401 C CA . ILE D 1 246 ? -8.686 -9.085 -10.852 1.00 9.38 246 ILE D CA 1
ATOM 7402 C C . ILE D 1 246 ? -7.288 -9.605 -10.583 1.00 9.61 246 ILE D C 1
ATOM 7403 O O . ILE D 1 246 ? -6.497 -9.784 -11.512 1.00 10.30 246 ILE D O 1
ATOM 7408 N N . HIS D 1 247 ? -6.976 -9.875 -9.318 1.00 9.35 247 HIS D N 1
ATOM 7409 C CA . HIS D 1 247 ? -5.645 -10.351 -8.979 1.00 8.85 247 HIS D CA 1
ATOM 7410 C C . HIS D 1 247 ? -5.415 -11.691 -9.666 1.00 8.95 247 HIS D C 1
ATOM 7411 O O . HIS D 1 247 ? -4.326 -11.918 -10.180 1.00 8.59 247 HIS D O 1
ATOM 7418 N N . GLU D 1 248 ? -6.445 -12.549 -9.712 1.00 9.26 248 GLU D N 1
ATOM 7419 C CA . GLU D 1 248 ? -6.333 -13.881 -10.366 1.00 9.78 248 GLU D CA 1
ATOM 7420 C C . GLU D 1 248 ? -5.978 -13.707 -11.823 1.00 8.93 248 GLU D C 1
ATOM 7421 O O . GLU D 1 248 ? -5.098 -14.368 -12.352 1.00 8.27 248 GLU D O 1
ATOM 7427 N N . ILE D 1 249 ? -6.702 -12.795 -12.447 1.00 8.71 249 ILE D N 1
ATOM 7428 C CA . ILE D 1 249 ? -6.527 -12.434 -13.856 1.00 8.64 249 ILE D CA 1
ATOM 7429 C C . ILE D 1 249 ? -5.141 -11.860 -14.173 1.00 8.32 249 ILE D C 1
ATOM 7430 O O . ILE D 1 249 ? -4.554 -12.184 -15.192 1.00 7.93 249 ILE D O 1
ATOM 7435 N N . VAL D 1 250 ? -4.639 -11.007 -13.292 1.00 8.31 250 VAL D N 1
ATOM 7436 C CA . VAL D 1 250 ? -3.360 -10.360 -13.490 1.00 8.25 250 VAL D CA 1
ATOM 7437 C C . VAL D 1 250 ? -2.340 -11.457 -13.365 1.00 8.68 250 VAL D C 1
ATOM 7438 O O . VAL D 1 250 ? -1.536 -11.639 -14.265 1.00 8.96 250 VAL D O 1
ATOM 7442 N N . THR D 1 251 ? -2.423 -12.229 -12.277 1.00 9.26 251 THR D N 1
ATOM 7443 C CA . THR D 1 251 ? -1.520 -13.376 -12.023 1.00 9.15 251 THR D CA 1
ATOM 7444 C C . THR D 1 251 ? -1.369 -14.252 -13.281 1.00 8.76 251 THR D C 1
ATOM 7445 O O . THR D 1 251 ? -0.256 -14.586 -13.662 1.00 8.15 251 THR D O 1
ATOM 7449 N N . LEU D 1 252 ? -2.483 -14.564 -13.944 1.00 8.83 252 LEU D N 1
ATOM 7450 C CA . LEU D 1 252 ? -2.504 -15.443 -15.140 1.00 9.43 252 LEU D CA 1
ATOM 7451 C C . LEU D 1 252 ? -1.941 -14.834 -16.430 1.00 9.57 252 LEU D C 1
ATOM 7452 O O . LEU D 1 252 ? -1.617 -15.560 -17.365 1.00 9.42 252 LEU D O 1
ATOM 7457 N N . VAL D 1 253 ? -1.824 -13.511 -16.449 1.00 9.78 253 VAL D N 1
ATOM 7458 C CA . VAL D 1 253 ? -1.597 -12.728 -17.644 1.00 10.13 253 VAL D CA 1
ATOM 7459 C C . VAL D 1 253 ? -0.307 -11.900 -17.625 1.00 10.83 253 VAL D C 1
ATOM 7460 O O . VAL D 1 253 ? 0.234 -11.576 -18.671 1.00 10.48 253 VAL D O 1
ATOM 7464 N N . GLN D 1 254 ? 0.182 -11.535 -16.445 1.00 11.88 254 GLN D N 1
ATOM 7465 C CA . GLN D 1 254 ? 1.237 -10.509 -16.341 1.00 13.03 254 GLN D CA 1
ATOM 7466 C C . GLN D 1 254 ? 2.489 -11.026 -15.660 1.00 13.87 254 GLN D C 1
ATOM 7467 O O . GLN D 1 254 ? 2.437 -11.542 -14.539 1.00 13.55 254 GLN D O 1
ATOM 7473 N N . LYS D 1 255 ? 3.603 -10.809 -16.353 1.00 15.14 255 LYS D N 1
ATOM 7474 C CA . LYS D 1 255 ? 4.955 -11.158 -15.925 1.00 16.31 255 LYS D CA 1
ATOM 7475 C C . LYS D 1 255 ? 5.683 -9.803 -15.740 1.00 16.62 255 LYS D C 1
ATOM 7476 O O . LYS D 1 255 ? 5.619 -8.915 -16.599 1.00 16.58 255 LYS D O 1
ATOM 7482 N N . LYS D 1 256 ? 6.371 -9.664 -14.611 1.00 17.37 256 LYS D N 1
ATOM 7483 C CA . LYS D 1 256 ? 7.104 -8.441 -14.306 1.00 17.70 256 LYS D CA 1
ATOM 7484 C C . LYS D 1 256 ? 8.513 -8.752 -13.811 1.00 17.73 256 LYS D C 1
ATOM 7485 O O . LYS D 1 256 ? 9.231 -9.548 -14.415 1.00 17.72 256 LYS D O 1
#

Solvent-accessible surface area: 42987 Å² total; per-residue (Å²): 82,30,0,0,0,0,1,1,64,152,0,15,20,58,25,0,2,17,13,2,1,87,49,28,13,72,29,27,72,9,110,87,52,108,26,33,44,56,28,1,10,13,15,23,22,124,96,68,2,80,1,7,12,0,20,20,3,80,17,2,61,113,91,64,50,86,9,0,6,66,4,4,87,95,49,155,10,76,4,0,0,1,1,0,12,0,16,93,1,53,123,12,2,22,0,1,2,0,0,1,6,15,19,68,14,5,1,0,0,0,1,40,49,20,10,1,135,65,112,46,28,53,23,71,32,149,91,0,71,85,57,5,55,10,44,3,28,52,2,23,3,21,29,85,85,15,8,80,52,0,38,92,15,12,58,141,20,99,158,132,14,143,27,20,160,28,96,30,56,132,49,0,54,109,22,0,64,82,2,37,84,64,0,64,103,130,61,75,137,91,29,53,0,53,8,16,0,14,6,1,4,23,31,4,90,89,116,66,21,108,54,10,19,119,100,11,121,144,55,151,70,94,7,70,91,58,0,39,71,5,1,105,100,52,3,75,82,2,11,88,95,4,40,142,210,94,32,1,0,0,0,0,5,76,139,0,15,20,68,24,0,1,17,15,1,1,89,49,27,4,65,28,27,73,5,96,92,44,116,37,36,46,51,41,1,12,13,13,21,31,122,101,70,6,81,1,11,18,0,19,17,1,58,10,2,41,10,99,61,141,78,120,47,91,57,58,48,4,0,6,63,3,5,68,88,48,158,8,77,9,0,0,2,0,1,11,0,5,92,1,69,143,10,4,16,0,1,1,0,0,1,8,16,17,69,14,3,1,0,0,0,0,32,51,23,20,2,135,69,116,49,15,52,26,64,28,134,98,0,58,81,74,6,54,7,42,5,19,48,2,29,2,24,32,91,86,14,5,82,54,0,42,100,22,10,56,142,24,93,145,137,17,183,46,18,122,19,107,39,52,137,66,9,58,111,87,3,50,72,50,37,92,108,11,62,92,146,68,94,144,102,33,44,0,44,5,35,0,16,4,60,19,21,51,14,77,80,111,107,92,8,29,80,8,4,96,102,63,3,90,85,6,10,94,105,7,22,176,161,72,34,0,0,0,0,0,3,66,142,0,15,20,68,21,0,1,15,17,1,1,84,49,27,15,128,18,18,75,8,114,92,49,120,32,38,46,60,37,2,18,10,11,19,22,126,92,75,3,82,1,4,17,0,22,20,5,57,10,3,62,104,96,61,57,112,8,0,26,83,6,4,66,109,45,163,11,79,0,0,0,1,1,0,11,0,9,91,4,66,138,13,1,12,0,0,4,0,0,2,9,13,31,60,15,3,1,0,0,0,0,33,52,23,20,3,138,72,113,44,16,58,27,66,27,132,99,0,52,87,64,3,57,6,39,2,22,50,1,26,2,23,32,92,80,15,7,87,53,0,34,96,20,6,59,140,22,94,138,149,14,183,54,17,171,36,92,44,51,120,64,1,81,87,83,1,44,89,42,35,90,99,11,57,92,140,67,89,155,108,56,31,0,58,8,49,0,16,4,54,10,16,57,31,171,187,107,36,66,71,46,1,24,76,4,2,91,104,54,2,93,92,2,6,91,98,8,37,160,189,78,33,0,0,0,0,0,2,81,146,0,13,20,57,24,0,1,18,18,1,0,89,46,27,11,72,28,25,69,12,112,93,57,100,21,39,44,53,27,1,13,12,17,21,33,133,90,69,1,81,1,5,12,0,24,16,6,70,11,1,24,12,159,119,82,63,58,52,9,0,4,58,4,6,50,84,47,164,18,76,2,0,0,1,1,0,10,0,16,91,1,51,128,14,2,22,0,0,1,0,0,1,4,13,19,59,18,5,3,0,0,0,0,45,38,27,10,4,144,66,90,47,15,58,30,56,30,141,80,0,58,90,57,4,44,7,38,3,26,55,1,27,3,18,32,82,72,19,6,83,51,0,34,90,18,11,66,133,24,89,119,138,5,184,46,15,159,39,100,31,60,133,54,0,60,100,54,3,57,76,2,38,87,65,0,63,103,124,64,59,133,112,42,32,0,52,3,0,0,20,2,0,0,14,8,3,47,8,2,0,87,76,22,190,18,100,87,25,27,116,119,15,32,136,66,165,60,72,0,42,74,54,2,38,74,7,0,101,95,33,3,72,86,2,10,96,101,0,46,103,164

Organism: Legionella pneumophila (NCBI:txid446)

Radius of gyration: 33.91 Å; Cα contacts (8 Å, |Δi|>4): 1788; chains: 4; bounding box: 77×66×100 Å

CATH classification: 3.40.50.300 (+1 more: 1.10.287.1770)

B-factor: mean 12.51, std 3.8, range [2.0, 37.03]

Foldseek 3Di:
DEEEEEWAPPQCSVLLVCLAFPPFKDWDADPPDDHIWMKGWDDDDPDIYIYTYQHHDLALQVVRNPCVVCCLVVDDGQAYEYEAELVPQLSTCLRVLLSLLLQHFYAYEHEPVVVCVVVVKFFDLVLLCVQFVHHHFYAHSNVSGRSSVVSVSVVVRRGRGHRHDFDADPLLVVQLVVQLVVCVVVVDDNSCSNSVSLSLLLPHPNVVSVVVNVVNCVVVPSSNVRSSVRSSVSSVVSCVVTIDD/DEEEEAWAPPLCSVLLVCLAFPPFKDWDADPPDRHIKIKGWDDDPNDIYIYTYQQHDLALFADPPPDDVSNVRRNVCLVPPDGQEYEYRDALQCQQSTCLRVLLSLLLQHFYEYEHENPVVCVVVVKDFDQVLLCVQQVHHYFYAHSNVSGGVVVVVVVVVVRHGRGHHHDFPDDPVRVVQLVVQLVVCVVVPDDNSVSRSVSLSVCVPRPCVVVSVVSSSVSSVVSCVVTIDD/DEEEEEWAPPLCSVLLVCLAFPPFKDWDDDPPDRHIWIKGWDDDPPDIYIYTYQHHDQALLPVSSVRRNCCLVPPDGQEYEYEAELLQQLRGCLRVLLNLLLQHQYEYEHENPVVCVVVVKFWAQVLLCVQQQHHYFYYHSNVSGRSVVVSVSVVVSHGRTHHHDFDADPVLVVQLVVQLVVCVVVPHDNSVSNSVSLSVQCVRCVGSVVRSVVRSSVRSVVSCVVTIDD/DEEEEEWAPPLCSVLQVCLAFPPFWDWDADPPDDHIWIKGWDQDPPDIYIYTYQQHDQDCFPLPCSSVRNVVCLPPPDGQEYEYEAELVPQLSTVLHVLLSLLLQHQYAYEHEDVVVCVVVVKDFQLVLLCVQFVHHYFYAHSNVSGRVVVVVVSVVVSHGGTDRHDFDADPVLVVQLVVQLVVCVVVPDPNSVSNSLSLNLLLQHPPSCVVVVNNVVSCVNCPDPVNRNVRSVVRSSVRSVVSCVVTMDD

InterPro domains:
  IPR003373 Ferrous iron transport protein B [TIGR00437] (8-680)
  IPR006073 GTP binding domain [PR00326] (4-24)
  IPR006073 GTP binding domain [PR00326] (25-43)
  IPR006073 GTP binding domain [PR00326] (52-67)
  IPR011640 Ferrous iron transport protein B, C-terminal [PF07664] (449-501)
  IPR011642 Nucleoside transporter/FeoB GTPase, Gate domain [PF07670] (345-439)
  IPR011642 Nucleoside transporter/FeoB GTPase, Gate domain [PF07670] (507-682)
  IPR027417 P-loop containing nucleoside triphosphate hydrolase [G3DSA:3.40.50.300] (2-172)
  IPR027417 P-loop containing nucleoside triphosphate hydrolase [SSF52540] (4-164)
  IPR030389 FeoB-type guanine nucleotide-binding (G) domain [PF02421] (4-160)
  IPR030389 FeoB-type guanine nucleotide-binding (G) domain [PS51711] (1-167)
  IPR030389 FeoB-type guanine nucleotide-binding (G) domain [cd01879] (6-167)
  IPR050860 Fe(2+) Transporter FeoB GTPase [PTHR43185] (4-712)

Sequence (960 aa):
THALLIGNPNCGKTTLFNALTNANQRVGNWPGVTVEKKTGEFLLGEHLIEITDLPGVYSLVSQDEQIAAQSVIDLEYDCIINVIDACHLERHLYLTSQLFELGKPVVVALNMMDIAEHRGISIDTEKLESLLGCSVIPIQAHKNIGIPALQQSLLHCSQKIKPLKLSLSVAAQQILNDLENQLISKGYKNSFAYYFSRRLAEGDTLAFTESLLIKLQETEQNLDVLLADARYQKIHEIVTLVQKKTHALLIGNPNCGKTTLFNALTNANQRVGNWPGVTVEKKTGEFLLGEHLIEITDLPGVYSLVANAEGISQDEQIAAQSVIDLEYDCIINVIDACHLERHLYLTSQLFELGKPVVVALNMMDIAEHRGISIDTEKLESLLGCSVIPIQAHKNIGIPALQQSLLHCSQKIKPLKLSLSVAAQQILNDLENQLISKGYKNSFAYYFSRRLAEGDTLDVLLADARYQKIHEIVTLVQKKTHALLIGNPNCGKTTLFNALTNANQRVGNWPGVTVEKKTGEFLLGEHLIEITDLPGVYSLVSQDEQIAAQSVIDLEYDCIINVIDACHLERHLYLTSQLFELGKPVVVALNMMDIAEHRGISIDTEKLESLLGCSVIPIQAHKNIGIPALQQSLLHCSQKIKPLKLSLSVAAQQILNDLENQLISKGYKNSFAYYFSRRLAEGDTQNLDVLLADARYQKIHEIVTLVQKKTHALLIGNPNCGKTTLFNALTNANQRVGNWPGVTVEKKTGEFLLGEHLIEITDLPGVYSLVANSQDEQIAAQSVIDLEYDCIINVIDACHLERHLYLTSQLFELGKPVVVALNMMDIAEHRGISIDTEKLESLLGCSVIPIQAHKNIGIPALQQSLLHCSQKIKPLKLSLSVAAQQILNDLENQLISKGYKNSFAYYFSRRLAEGDTLIGEKAFTESLLIKLQETEQNLDVLLADARYQKIHEIVTLVQKK